Protein AF-A0A3P2RE22-F1 (afdb_monomer_lite)

Secondary structure (DSSP, 8-state):
-HHHHHHTT----EEE-TTHHHHHHHS--SS-HHHH--SEEE-SHHHHHHHHTSPPPPPTTHHHHHHHHHGGGGT--HHHHHHHHHH--------PEEEEE--BTTTEEESSSSTTHHHHHHHHHGGG-SSPPPHHHHHHHHHHHHHHHHHHHHHHHH-TTTTT-------HHHHHHHHHHHHT--HHHHHHHHHHHHHHHHHTEEE-HHHHHHHHHHHHTT-EEEEEE--SS-HHHHHHHHHHH-GGGGGS-EEEHHHH---GGGSHHHHHHHHHS----SEEEEEES-IIIIIIHHHHTT-EEEEPPPP---HHHHHHHHH--GGGHHHHHHHHHHHHHHHHHTEETTTTEE-HHHHHIIIIIHHHHHHHHHHHHHHHHHTT--EEEEETTTHHHHHHHHHHHHHHHT-S-EEEEE---HHHHTTTT-SSS--GGGGSTTSTTS---SHHHHHHHHTS-HHHHHHH-GGGGGGTT-S-SSTHHHHHHHHHHHH-HHHHHHHHHHHHHHHHHHHHHHHHH--TTS-EEEE-SB--SHHHHHHHHHHHHHHTS---EEEEESB--S--BTTEEEEES----S--GGGHHHHTTSSB-----EEE-TTS-EEE---B---TTHHHHHHHHHHHHHHHHTS--S-HHHHHHHHHHHHHHHHHH-TT-HHHHHTGGG-EE--STT---EESS----HHHHHHS-HHHHTTS-S-HHHHHHHS-HHHHHHHHHHHHHTTPPPP-PPPP--SSSSS-GGGB----SSSEEEEESS-EEEESSSS--GGGEEEEEEPTT-EEEEEEEEE-TTS-EEEEETTEEEE-BTTTEEE---TTTTS----------THHHHHHHHHHHHHHHTTSSTT---

Organism: Weissella viridescens (NCBI:txid1629)

pLDDT: mean 88.57, std 13.2, range [28.73, 98.81]

Foldseek 3Di:
DQLVVLVVPDFEDEAACLCVVVCVVPDDDPDPPDLLGFWHYDNDPVVVVVVVVDDTDGGPCSVVNCCVPPVCCVPDPPVVVVVCVVVDDDDPDAFFEEEEEEDEPTFKYFLFQDPLLLQLQLLLVQPVDPPHADPVCSQCVSPLLVVLLVVVLVCLVVCCPVVVHPFRAAALLRSLVSVCVVRVDDPVRSVSSVVSSLVSLLVGIEGPVVSVVVQVVSVVVVHAYAYEYEDNYDPVSVLSNVCSHPVVNNPHHYHYCNVVSDALLVVVSVVVVVVVDPDRHPAAEYEEADCRSQFPRVVVVVHHYDHFHRFDFDPLLCLQLVPDGSNFNSLSSSLSRVLSVVQVVQQPQQQLDGDLLLSCLQSQVQLQQLLLLVVVLVVCVVVQFAEEEEEALQSPLSLLLNVLLCVLVVRNHYYHYAADDCLAQQLLLQAPWRDLCLLDCVHLLPDDFALVLLCVSLVDDPVVCCVQQVVSVVRRPPPGCDDPNSNVSSVSCSPRPVSGVVSNVVSNVSLPLVLLSCLVRDDQVGRYEYEGEDDQCPSQVSVQSSVCVSVVHHAQYEYRYCDYDDDADVSRHYDHLDPPPDDPVLCSLVSLQDQWDRFNHWDQDPVRHIGTDTHGHHHPSHVSNSVNSSVSSSVSVVSPTPDSSVVSSSSNVSSVCCCVVCLQEQSCLVHSQQRWDDPRPDDDTDGQAAADDLVNLQPDQPVVCVVVHVDPLSNQQQYDPSNQVSNQVNCVVVVHDRDRRHHRQHQALRDRSVQFERDDDPFFKKFWQAKWWAFSYPPRDPSRTDPDIDGGGDIFTFGDWGADSNGQIWTQGSRHTTHRGPNTMYTDDDPPPPPDPPDDPPPPPPCVVVVVVVVVVVVVVVVPDPDDDD

Sequence (870 aa):
IFYDLLESGVDQFIRYIPDFEEYTHDSELIGDYFELTGGTIVTSFSDLLTAFNQPQSTIENKDFLMTYFFGYEKTTTIDYLIEDADAARPRHRQYPELHTFDIFDTLIKRDTLEPISIFAEVQDQLADFEEPFERYLIDNYQTIRQEVESDLRDVFKKTTYERQSDTFEVTLAQILERLQQNYHLSDAQTNFLYDCEVAAEIKAVQPIQTRINTLFDLIAAGHDVKLISDMYLPKSVIQKMITVADPRLAELPLYVSSEVGYQKSTGKLFDYVFFDSDYHYSKWVHYGDNKHADGKVPRKLGIQTYNHDMDSFVPNESWYVDEAQAPYRYDAYKLATLFQRRRQALVNQANMTFDMSAYYAYAYIGPTFVPYVHWALQDAIERGYETLYFISRDGYYLKQIADVMIEEQQLPIKAKFIYGSRKAWRVPSFIDEVDPASFTPFGMFTLMDSFDDMVKSSQLPEAELLELLPELESYRHAPTLKGGVANTIREIFSQSEAYKKRLLEIAAERRPIVTDYLQQEIDFDEKFAFVEFWGRGYTQDTLTRLLEDAAGHPVDNPFYYVRNFTDNDGHSIRHRFTQMPVNFSPFESIFATTPYKSIPGYVRADDGSVQPIITPQENEYHAAITENIQLFARNFVHLDVANEREFDRFTGESAYKYFFKHPYDGYITSVFARYKDNVAMYGEPQEYAPILSARTVQFTTPRRLRQQTRNLEMSLSRSSNGARAAYRRTQKLKRGKVTDIPQTKVPYPVNELSRYVHIETFPCRVVLQENQFVYASVHWVKAGKSNYMLKKGTVITVLGIDWTDQGVPRLRTALGYISANKQQTAVTLSADADHIIKQPQRLRPYVRKQAKKGKKMLKAILKRTPGFDI

Radius of gyration: 42.13 Å; chains: 1; bounding box: 117×61×128 Å

Structure (mmCIF, N/CA/C/O backbone):
data_AF-A0A3P2RE22-F1
#
_entry.id   AF-A0A3P2RE22-F1
#
loop_
_atom_site.group_PDB
_atom_site.id
_atom_site.type_symbol
_atom_site.label_atom_id
_atom_site.label_alt_id
_atom_site.label_comp_id
_atom_site.label_asym_id
_atom_site.label_entity_id
_atom_site.label_seq_id
_atom_site.pdbx_PDB_ins_code
_atom_site.Cartn_x
_atom_site.Cartn_y
_atom_site.Cartn_z
_atom_site.occupancy
_atom_site.B_iso_or_equiv
_atom_site.auth_seq_id
_atom_site.auth_comp_id
_atom_site.auth_asym_id
_atom_site.auth_atom_id
_atom_site.pdbx_PDB_model_num
ATOM 1 N N . ILE A 1 1 ? -48.400 -2.135 71.296 1.00 79.56 1 ILE A N 1
ATOM 2 C CA . ILE A 1 1 ? -49.290 -1.914 72.467 1.00 79.56 1 ILE A CA 1
ATOM 3 C C . ILE A 1 1 ? -50.224 -3.095 72.690 1.00 79.56 1 ILE A C 1
ATOM 5 O O . ILE A 1 1 ? -50.048 -3.776 73.686 1.00 79.56 1 ILE A O 1
ATOM 9 N N . PHE A 1 2 ? -51.207 -3.351 71.813 1.00 88.69 2 PHE A N 1
ATOM 10 C CA . PHE A 1 2 ? -52.144 -4.471 72.006 1.00 88.69 2 PHE A CA 1
ATOM 11 C C . PHE A 1 2 ? -51.413 -5.813 72.184 1.00 88.69 2 PHE A C 1
ATOM 13 O O . PHE A 1 2 ? -51.634 -6.489 73.181 1.00 88.69 2 PHE A O 1
ATOM 20 N N . TYR A 1 3 ? -50.483 -6.142 71.280 1.00 89.44 3 TYR A N 1
ATOM 21 C CA . TYR A 1 3 ? -49.705 -7.385 71.339 1.00 89.44 3 TYR A CA 1
ATOM 22 C C . TYR A 1 3 ? -48.816 -7.485 72.583 1.00 89.44 3 TYR A C 1
ATOM 24 O O . TYR A 1 3 ? -48.836 -8.512 73.246 1.00 89.44 3 TYR A O 1
ATOM 32 N N . ASP A 1 4 ? -48.123 -6.406 72.955 1.00 86.38 4 ASP A N 1
ATOM 33 C CA . ASP A 1 4 ? -47.271 -6.376 74.158 1.00 86.38 4 ASP A CA 1
ATOM 34 C C . ASP A 1 4 ? -48.089 -6.603 75.444 1.00 86.38 4 ASP A C 1
ATOM 36 O O . ASP A 1 4 ? -47.659 -7.278 76.380 1.00 86.38 4 ASP A O 1
ATOM 40 N N . LEU A 1 5 ? -49.301 -6.038 75.499 1.00 88.88 5 LEU A N 1
ATOM 41 C CA . LEU A 1 5 ? -50.223 -6.233 76.617 1.00 88.88 5 LEU A CA 1
ATOM 42 C C . LEU A 1 5 ? -50.805 -7.653 76.621 1.00 88.88 5 LEU A C 1
ATOM 44 O O . LEU A 1 5 ? -50.942 -8.243 77.693 1.00 88.88 5 LEU A O 1
ATOM 48 N N . LEU A 1 6 ? -51.102 -8.206 75.442 1.00 89.38 6 LEU A N 1
ATOM 49 C CA . LEU A 1 6 ? -51.562 -9.584 75.280 1.00 89.38 6 LEU A CA 1
ATOM 50 C C . LEU A 1 6 ? -50.510 -10.592 75.766 1.00 89.38 6 LEU A C 1
ATOM 52 O O . LEU A 1 6 ? -50.834 -11.495 76.537 1.00 89.38 6 LEU A O 1
ATOM 56 N N . GLU A 1 7 ? -49.250 -10.390 75.379 1.00 86.25 7 GLU A N 1
ATOM 57 C CA . GLU A 1 7 ? -48.096 -11.172 75.836 1.00 86.25 7 GLU A CA 1
ATOM 58 C C . GLU A 1 7 ? -47.889 -11.049 77.351 1.00 86.25 7 GLU A C 1
ATOM 60 O O . GLU A 1 7 ? -47.649 -12.042 78.038 1.00 86.25 7 GLU A O 1
ATOM 65 N N . SER A 1 8 ? -48.090 -9.847 77.902 1.00 86.56 8 SER A N 1
ATOM 66 C CA . SER A 1 8 ? -48.027 -9.584 79.347 1.00 86.56 8 SER A CA 1
ATOM 67 C C . SER A 1 8 ? -49.185 -10.209 80.145 1.00 86.56 8 SER A C 1
ATOM 69 O O . SER A 1 8 ? -49.237 -10.071 81.369 1.00 86.56 8 SER A O 1
ATOM 71 N N . GLY A 1 9 ? -50.119 -10.894 79.477 1.00 87.00 9 GLY A N 1
ATOM 72 C CA . GLY A 1 9 ? -51.217 -11.636 80.094 1.00 87.00 9 GLY A CA 1
ATOM 73 C C . GLY A 1 9 ? -52.544 -10.883 80.182 1.00 87.00 9 GLY A C 1
ATOM 74 O O . GLY A 1 9 ? -53.490 -11.425 80.752 1.00 87.00 9 GLY A O 1
ATOM 75 N N . VAL A 1 10 ? -52.655 -9.677 79.618 1.00 89.81 10 VAL A N 1
ATOM 76 C CA . VAL A 1 10 ? -53.946 -8.984 79.487 1.00 89.81 10 VAL A CA 1
ATOM 77 C C . VAL A 1 10 ? -54.756 -9.693 78.408 1.00 89.81 10 VAL A C 1
ATOM 79 O O . VAL A 1 10 ? -54.299 -9.817 77.281 1.00 89.81 10 VAL A O 1
ATOM 82 N N . ASP A 1 11 ? -55.960 -10.162 78.716 1.00 87.50 11 ASP A N 1
ATOM 83 C CA . ASP A 1 11 ? -56.802 -10.870 77.743 1.00 87.50 11 ASP A CA 1
ATOM 84 C C . ASP A 1 11 ? -58.203 -10.289 77.585 1.00 87.50 11 ASP A C 1
ATOM 86 O O . ASP A 1 11 ? -59.053 -10.896 76.942 1.00 87.50 11 ASP A O 1
ATOM 90 N N . GLN A 1 12 ? -58.422 -9.082 78.098 1.00 89.94 12 GLN A N 1
ATOM 91 C CA . GLN A 1 12 ? -59.661 -8.327 77.961 1.00 89.94 12 GLN A CA 1
ATOM 92 C C . GLN A 1 12 ? -59.342 -6.936 77.417 1.00 89.94 12 GLN A C 1
ATOM 94 O O . GLN A 1 12 ? -58.613 -6.171 78.048 1.00 89.94 12 GLN A O 1
ATOM 99 N N . PHE A 1 13 ? -59.889 -6.599 76.247 1.00 90.56 13 PHE A N 1
ATOM 100 C CA . PHE A 1 13 ? -59.637 -5.319 75.583 1.00 90.56 13 PHE A CA 1
ATOM 101 C C . PHE A 1 13 ? -60.917 -4.698 75.043 1.00 90.56 13 PHE A C 1
ATOM 103 O O . PHE A 1 13 ? -61.815 -5.395 74.573 1.00 90.56 13 PHE A O 1
ATOM 110 N N . ILE A 1 14 ? -60.939 -3.367 75.049 1.00 91.38 14 ILE A N 1
ATOM 111 C CA . ILE A 1 14 ? -61.881 -2.563 74.278 1.00 91.38 14 ILE A CA 1
ATOM 112 C C . ILE A 1 14 ? -61.092 -1.905 73.144 1.00 91.38 14 ILE A C 1
ATOM 114 O O . ILE A 1 14 ? -60.129 -1.176 73.386 1.00 91.38 14 ILE A O 1
ATOM 118 N N . ARG A 1 15 ? -61.502 -2.168 71.906 1.00 90.75 15 ARG A N 1
ATOM 119 C CA . ARG A 1 15 ? -60.972 -1.569 70.681 1.00 90.75 15 ARG A CA 1
ATOM 120 C C . ARG A 1 15 ? -61.826 -0.353 70.336 1.00 90.75 15 ARG A C 1
ATOM 122 O O . ARG A 1 15 ? -62.860 -0.487 69.685 1.00 90.75 15 ARG A O 1
ATOM 129 N N . TYR A 1 16 ? -61.419 0.815 70.827 1.00 92.31 16 TYR A N 1
ATOM 130 C CA . TYR A 1 16 ? -62.063 2.084 70.491 1.00 92.31 16 TYR A CA 1
ATOM 131 C C . TYR A 1 16 ? -61.481 2.641 69.191 1.00 92.31 16 TYR A C 1
ATOM 133 O O . TYR A 1 16 ? -60.335 3.084 69.178 1.00 92.31 16 TYR A O 1
ATOM 141 N N . ILE A 1 17 ? -62.259 2.577 68.114 1.00 90.56 17 ILE A N 1
ATOM 142 C CA . ILE A 1 17 ? -61.816 2.868 66.743 1.00 90.56 17 ILE A CA 1
ATOM 143 C C . ILE A 1 17 ? -62.848 3.730 65.985 1.00 90.56 17 ILE A C 1
ATOM 145 O O . ILE A 1 17 ? -63.463 3.269 65.023 1.00 90.56 17 ILE A O 1
ATOM 149 N N . PRO A 1 18 ? -63.106 4.972 66.430 1.00 91.06 18 PRO A N 1
ATOM 150 C CA . PRO A 1 18 ? -64.127 5.837 65.827 1.00 91.06 18 PRO A CA 1
ATOM 151 C C . PRO A 1 18 ? -63.792 6.302 64.397 1.00 91.06 18 PRO A C 1
ATOM 153 O O . PRO A 1 18 ? -64.681 6.720 63.665 1.00 91.06 18 PRO A O 1
ATOM 156 N N . ASP A 1 19 ? -62.522 6.219 64.014 1.00 89.19 19 ASP A N 1
ATOM 157 C CA . ASP A 1 19 ? -61.900 6.749 62.800 1.00 89.19 19 ASP A CA 1
ATOM 158 C C . ASP A 1 19 ? -61.179 5.655 61.988 1.00 89.19 19 ASP A C 1
ATOM 160 O O . ASP A 1 19 ? -60.289 5.943 61.193 1.00 89.19 19 ASP A O 1
ATOM 164 N N . PHE A 1 20 ? -61.555 4.382 62.168 1.00 88.44 20 PHE A N 1
ATOM 165 C CA . PHE A 1 20 ? -60.880 3.241 61.532 1.00 88.44 20 PHE A CA 1
ATOM 166 C C . PHE A 1 20 ? -60.727 3.381 60.009 1.00 88.44 20 PHE A C 1
ATOM 168 O O . PHE A 1 20 ? -59.639 3.170 59.473 1.00 88.44 20 PHE A O 1
ATOM 175 N N . GLU A 1 21 ? -61.804 3.753 59.310 1.00 83.88 21 GLU A N 1
ATOM 176 C CA . GLU A 1 21 ? -61.787 3.901 57.849 1.00 83.88 21 GLU A CA 1
ATOM 177 C C . GLU A 1 21 ? -60.814 5.001 57.394 1.00 83.88 21 GLU A C 1
ATOM 179 O O . GLU A 1 21 ? -60.085 4.806 56.426 1.00 83.88 21 GLU A O 1
ATOM 184 N N . GLU A 1 22 ? -60.742 6.116 58.127 1.00 83.94 22 GLU A N 1
ATOM 185 C CA . GLU A 1 22 ? -59.808 7.216 57.856 1.00 83.94 22 GLU A CA 1
ATOM 186 C C . GLU A 1 22 ? -58.359 6.783 58.132 1.00 83.94 22 GLU A C 1
ATOM 188 O O . GLU A 1 22 ? -57.478 6.965 57.295 1.00 83.94 22 GLU A O 1
ATOM 193 N N . TYR A 1 23 ? -58.123 6.102 59.257 1.00 79.44 23 TYR A N 1
ATOM 194 C CA . TYR A 1 23 ? -56.796 5.627 59.651 1.00 79.44 23 TYR A CA 1
ATOM 195 C C . TYR A 1 23 ? -56.208 4.597 58.671 1.00 79.44 23 TYR A C 1
ATOM 197 O O . TYR A 1 23 ? -55.020 4.642 58.356 1.00 79.44 23 TYR A O 1
ATOM 205 N N . THR A 1 24 ? -57.032 3.682 58.152 1.00 81.81 24 THR A N 1
ATOM 206 C CA . THR A 1 24 ? -56.588 2.668 57.174 1.00 81.81 24 THR A CA 1
ATOM 207 C C . THR A 1 24 ? -56.334 3.217 55.770 1.00 81.81 24 THR A C 1
ATOM 209 O O . THR A 1 24 ? -55.706 2.532 54.965 1.00 81.81 24 THR A O 1
ATOM 212 N N . HIS A 1 25 ? -56.774 4.442 55.464 1.00 80.88 25 HIS A N 1
ATOM 213 C CA . HIS A 1 25 ? -56.474 5.088 54.185 1.00 80.88 25 HIS A CA 1
ATOM 214 C C . HIS A 1 25 ? -55.020 5.579 54.114 1.00 80.88 25 HIS A C 1
ATOM 216 O O . HIS A 1 25 ? -54.385 5.485 53.065 1.00 80.88 25 HIS A O 1
ATOM 222 N N . ASP A 1 26 ? -54.489 6.047 55.248 1.00 73.75 26 ASP A N 1
ATOM 223 C CA . ASP A 1 26 ? -53.183 6.710 55.342 1.00 73.75 26 ASP A CA 1
ATOM 224 C C . ASP A 1 26 ? -52.100 5.856 56.032 1.00 73.75 26 ASP A C 1
ATOM 226 O O . ASP A 1 26 ? -50.960 6.300 56.186 1.00 73.75 26 ASP A O 1
ATOM 230 N N . SER A 1 27 ? -52.419 4.639 56.492 1.00 71.69 27 SER A N 1
ATOM 231 C CA . SER A 1 27 ? -51.478 3.757 57.199 1.00 71.69 27 SER A CA 1
ATOM 232 C C . SER A 1 27 ? -51.636 2.286 56.815 1.00 71.69 27 SER A C 1
ATOM 234 O O . SER A 1 27 ? -52.720 1.714 56.904 1.00 71.69 27 SER A O 1
ATOM 236 N N . GLU A 1 28 ? -50.523 1.644 56.451 1.00 75.50 28 GLU A N 1
ATOM 237 C CA . GLU A 1 28 ? -50.474 0.198 56.223 1.00 75.50 28 GLU A CA 1
ATOM 238 C C . GLU A 1 28 ? -50.492 -0.556 57.562 1.00 75.50 28 GLU A C 1
ATOM 240 O O . GLU A 1 28 ? -49.606 -0.399 58.406 1.00 75.50 28 GLU A O 1
ATOM 245 N N . LEU A 1 29 ? -51.510 -1.396 57.762 1.00 80.31 29 LEU A N 1
ATOM 246 C CA . LEU A 1 29 ? -51.577 -2.320 58.891 1.00 80.31 29 LEU A CA 1
ATOM 247 C C . LEU A 1 29 ? -50.839 -3.625 58.564 1.00 80.31 29 LEU A C 1
ATOM 249 O O . LEU A 1 29 ? -50.802 -4.069 57.422 1.00 80.31 29 LEU A O 1
ATOM 253 N N . ILE A 1 30 ? -50.294 -4.277 59.597 1.00 75.31 30 ILE A N 1
ATOM 254 C CA . ILE A 1 30 ? -49.541 -5.547 59.491 1.00 75.31 30 ILE A CA 1
ATOM 255 C C . ILE A 1 30 ? -50.408 -6.697 58.917 1.00 75.31 30 ILE A C 1
ATOM 257 O O . ILE A 1 30 ? -49.884 -7.709 58.457 1.00 75.31 30 ILE A O 1
ATOM 261 N N . GLY A 1 31 ? -51.732 -6.535 58.919 1.00 83.56 31 GLY A N 1
ATOM 262 C CA . GLY A 1 31 ? -52.712 -7.404 58.274 1.00 83.56 31 GLY A CA 1
ATOM 263 C C . GLY A 1 31 ? -54.129 -6.922 58.585 1.00 83.56 31 GLY A C 1
ATOM 264 O O . GLY A 1 31 ? -54.314 -5.759 58.954 1.00 83.56 31 GLY A O 1
ATOM 265 N N . ASP A 1 32 ? -55.124 -7.804 58.467 1.00 87.12 32 ASP A N 1
ATOM 266 C CA . ASP A 1 32 ? -56.508 -7.465 58.810 1.00 87.12 32 ASP A CA 1
ATOM 267 C C . ASP A 1 32 ? -56.617 -7.132 60.306 1.00 87.12 32 ASP A C 1
ATOM 269 O O . ASP A 1 32 ? -56.334 -7.957 61.177 1.00 87.12 32 ASP A O 1
ATOM 273 N N . TYR A 1 33 ? -57.006 -5.892 60.608 1.00 88.81 33 TYR A N 1
ATOM 274 C CA . TYR A 1 33 ? -57.106 -5.394 61.977 1.00 88.81 33 TYR A CA 1
ATOM 275 C C . TYR A 1 33 ? -58.038 -6.241 62.843 1.00 88.81 33 TYR A C 1
ATOM 277 O O . TYR A 1 33 ? -57.752 -6.467 64.020 1.00 88.81 33 TYR A O 1
ATOM 285 N N . PHE A 1 34 ? -59.168 -6.681 62.293 1.00 89.19 34 PHE A N 1
ATOM 286 C CA . PHE A 1 34 ? -60.197 -7.391 63.038 1.00 89.19 34 PHE A CA 1
ATOM 287 C C . PHE A 1 34 ? -59.810 -8.844 63.289 1.00 89.19 34 PHE A C 1
ATOM 289 O O . PHE A 1 34 ? -60.133 -9.353 64.363 1.00 89.19 34 PHE A O 1
ATOM 296 N N . GLU A 1 35 ? -59.078 -9.466 62.361 1.00 89.06 35 GLU A N 1
ATOM 297 C CA . GLU A 1 35 ? -58.520 -10.813 62.525 1.00 89.06 35 GLU A CA 1
ATOM 298 C C . GLU A 1 35 ? -57.300 -10.838 63.452 1.00 89.06 35 GLU A C 1
ATOM 300 O O . GLU A 1 35 ? -57.155 -11.753 64.267 1.00 89.06 35 GLU A O 1
ATOM 305 N N . LEU A 1 36 ? -56.426 -9.832 63.345 1.00 91.38 36 LEU A N 1
ATOM 306 C CA . LEU A 1 36 ? -55.163 -9.765 64.082 1.00 91.38 36 LEU A CA 1
ATOM 307 C C . LEU A 1 36 ? -55.273 -9.026 65.416 1.00 91.38 36 LEU A C 1
ATOM 309 O O . LEU A 1 36 ? -54.289 -8.908 66.128 1.00 91.38 36 LEU A O 1
ATOM 313 N N . THR A 1 37 ? -56.452 -8.569 65.826 1.00 90.50 37 THR A N 1
ATOM 314 C CA . THR A 1 37 ? -56.674 -8.050 67.184 1.00 90.50 37 THR A CA 1
ATOM 315 C C . THR A 1 37 ? -57.900 -8.701 67.817 1.00 90.50 37 THR A C 1
ATOM 317 O O . THR A 1 37 ? -58.607 -9.479 67.182 1.00 90.50 37 THR A O 1
ATOM 320 N N . GLY A 1 38 ? -58.163 -8.419 69.092 1.00 89.19 38 GLY A N 1
ATOM 321 C CA . GLY A 1 38 ? -59.260 -9.039 69.828 1.00 89.19 38 GLY A CA 1
ATOM 322 C C . GLY A 1 38 ? -59.879 -8.110 70.865 1.00 89.19 38 GLY A C 1
ATOM 323 O O . GLY A 1 38 ? -59.283 -7.105 71.249 1.00 89.19 38 GLY A O 1
ATOM 324 N N . GLY A 1 39 ? -61.085 -8.453 71.316 1.00 89.88 39 GLY A N 1
ATOM 325 C CA . GLY A 1 39 ? -61.844 -7.683 72.305 1.00 89.88 39 GLY A CA 1
ATOM 326 C C . GLY A 1 39 ? -63.016 -6.896 71.714 1.00 89.88 39 GLY A C 1
ATOM 327 O O . GLY A 1 39 ? -63.250 -6.894 70.501 1.00 89.88 39 GLY A O 1
ATOM 328 N N . THR A 1 40 ? -63.768 -6.229 72.584 1.00 89.75 40 THR A N 1
ATOM 329 C CA . THR A 1 40 ? -65.009 -5.517 72.250 1.00 89.75 40 THR A CA 1
ATOM 330 C C . THR A 1 40 ? -64.724 -4.333 71.330 1.00 89.75 40 THR A C 1
ATOM 332 O O . THR A 1 40 ? -63.920 -3.473 71.678 1.00 89.75 40 THR A O 1
ATOM 335 N N . ILE A 1 41 ? -65.372 -4.267 70.165 1.00 91.00 41 ILE A N 1
ATOM 336 C CA . ILE A 1 41 ? -65.216 -3.147 69.223 1.00 91.00 41 ILE A CA 1
ATOM 337 C C . ILE A 1 41 ? -66.211 -2.050 69.567 1.00 91.00 41 ILE A C 1
ATOM 339 O O . ILE A 1 41 ? -67.391 -2.314 69.793 1.00 91.00 41 ILE A O 1
ATOM 343 N N . VAL A 1 42 ? -65.726 -0.816 69.572 1.00 92.56 42 VAL A N 1
ATOM 344 C CA . VAL A 1 42 ? -66.509 0.367 69.892 1.00 92.56 42 VAL A CA 1
ATOM 345 C C . VAL A 1 42 ? -66.131 1.487 68.928 1.00 92.56 42 VAL A C 1
ATOM 347 O O . VAL A 1 42 ? -64.961 1.846 68.826 1.00 92.56 42 VAL A O 1
ATOM 350 N N . THR A 1 43 ? -67.115 2.074 68.251 1.00 91.75 43 THR A N 1
ATOM 351 C CA . THR A 1 43 ? -66.897 3.115 67.228 1.00 91.75 43 THR A CA 1
ATOM 352 C C . THR A 1 43 ? -67.429 4.491 67.632 1.00 91.75 43 THR A C 1
ATOM 354 O O . THR A 1 43 ? -67.232 5.462 66.911 1.00 91.75 43 THR A O 1
ATOM 357 N N . SER A 1 44 ? -68.073 4.622 68.797 1.00 92.38 44 SER A N 1
ATOM 358 C CA . SER A 1 44 ? -68.546 5.908 69.315 1.00 92.38 44 SER A CA 1
ATOM 359 C C . SER A 1 44 ? -68.163 6.107 70.779 1.00 92.38 44 SER A C 1
ATOM 361 O O . SER A 1 44 ? -68.054 5.156 71.555 1.00 92.38 44 SER A O 1
ATOM 363 N N . PHE A 1 45 ? -67.962 7.361 71.188 1.00 91.19 45 PHE A N 1
ATOM 364 C CA . PHE A 1 45 ? -67.620 7.675 72.577 1.00 91.19 45 PHE A CA 1
ATOM 365 C C . PHE A 1 45 ? -68.723 7.244 73.563 1.00 91.19 45 PHE A C 1
ATOM 367 O O . PHE A 1 45 ? -68.434 6.840 74.687 1.00 91.19 45 PHE A O 1
ATOM 374 N N . SER A 1 46 ? -69.989 7.275 73.135 1.00 91.88 46 SER A N 1
ATOM 375 C CA . SER A 1 46 ? -71.124 6.811 73.946 1.00 91.88 46 SER A CA 1
ATOM 376 C C . SER A 1 46 ? -71.061 5.303 74.204 1.00 91.88 46 SER A C 1
ATOM 378 O O . SER A 1 46 ? -71.267 4.842 75.331 1.00 91.88 46 SER A O 1
ATOM 380 N N . ASP A 1 47 ? -70.723 4.529 73.175 1.00 90.75 47 ASP A N 1
ATOM 381 C CA . ASP A 1 47 ? -70.585 3.078 73.290 1.00 90.75 47 ASP A CA 1
ATOM 382 C C . ASP A 1 47 ? -69.353 2.708 74.129 1.00 90.75 47 ASP A C 1
ATOM 384 O O . ASP A 1 47 ? -69.381 1.721 74.862 1.00 90.75 47 ASP A O 1
ATOM 388 N N . LEU A 1 48 ? -68.310 3.548 74.123 1.00 92.12 48 LEU A N 1
ATOM 389 C CA . LEU A 1 48 ? -67.117 3.361 74.954 1.00 92.12 48 LEU A CA 1
ATOM 390 C C . LEU A 1 48 ? -67.449 3.483 76.441 1.00 92.12 48 LEU A C 1
ATOM 392 O O . LEU A 1 48 ? -67.063 2.630 77.241 1.00 92.12 48 LEU A O 1
ATOM 396 N N . LEU A 1 49 ? -68.208 4.518 76.811 1.00 91.56 49 LEU A N 1
ATOM 397 C CA . LEU A 1 49 ? -68.686 4.704 78.184 1.00 91.56 49 LEU A CA 1
ATOM 398 C C . LEU A 1 49 ? -69.605 3.561 78.631 1.00 91.56 49 LEU A C 1
ATOM 400 O O . LEU A 1 49 ? -69.587 3.168 79.798 1.00 91.56 49 LEU A O 1
ATOM 404 N N . THR A 1 50 ? -70.389 3.007 77.705 1.00 90.12 50 THR A N 1
ATOM 405 C CA . THR A 1 50 ? -71.240 1.843 77.975 1.00 90.12 50 THR A CA 1
ATOM 406 C C . THR A 1 50 ? -70.394 0.591 78.206 1.00 90.12 50 THR A C 1
ATOM 408 O O . THR A 1 50 ? -70.602 -0.107 79.198 1.00 90.12 50 THR A O 1
ATOM 411 N N . ALA A 1 51 ? -69.393 0.349 77.356 1.00 88.38 51 ALA A N 1
ATOM 412 C CA . ALA A 1 51 ? -68.488 -0.790 77.467 1.00 88.38 51 ALA A CA 1
ATOM 413 C C . ALA A 1 51 ? -67.702 -0.782 78.791 1.00 88.38 51 ALA A C 1
ATOM 415 O O . ALA A 1 51 ? -67.577 -1.828 79.421 1.00 88.38 51 ALA A O 1
ATOM 416 N N . PHE A 1 52 ? -67.262 0.380 79.292 1.00 87.56 52 PHE A N 1
ATOM 417 C CA . PHE A 1 52 ? -66.575 0.470 80.593 1.00 87.56 52 PHE A CA 1
ATOM 418 C C . PHE A 1 52 ? -67.406 -0.015 81.790 1.00 87.56 52 PHE A C 1
ATOM 420 O O . PHE A 1 52 ? -66.838 -0.433 82.796 1.00 87.56 52 PHE A O 1
ATOM 427 N N . ASN A 1 53 ? -68.736 0.031 81.693 1.00 86.81 53 ASN A N 1
ATOM 428 C CA . ASN A 1 53 ? -69.642 -0.394 82.761 1.00 86.81 53 ASN A CA 1
ATOM 429 C C . ASN A 1 53 ? -70.114 -1.852 82.607 1.00 86.81 53 ASN A C 1
ATOM 431 O O . ASN A 1 53 ? -70.973 -2.300 83.368 1.00 86.81 53 ASN A O 1
ATOM 435 N N . GLN A 1 54 ? -69.569 -2.594 81.638 1.00 83.62 54 GLN A N 1
ATOM 436 C CA . GLN A 1 54 ? -69.893 -3.995 81.380 1.00 83.62 54 GLN A CA 1
ATOM 437 C C . GLN A 1 54 ? -68.652 -4.888 81.549 1.00 83.62 54 GLN A C 1
ATOM 439 O O . GLN A 1 54 ? -67.541 -4.471 81.206 1.00 83.62 54 GLN A O 1
ATOM 444 N N . PRO A 1 55 ? -68.808 -6.124 82.064 1.00 80.69 55 PRO A N 1
ATOM 445 C CA . PRO A 1 55 ? -67.711 -7.084 82.112 1.00 80.69 55 PRO A CA 1
ATOM 446 C C . PRO A 1 55 ? -67.230 -7.395 80.691 1.00 80.69 55 PRO A C 1
ATOM 448 O O . PRO A 1 55 ? -68.029 -7.742 79.824 1.00 80.69 55 PRO A O 1
ATOM 451 N N . GLN A 1 56 ? -65.925 -7.262 80.457 1.00 82.69 56 GLN A N 1
ATOM 452 C CA . GLN A 1 56 ? -65.332 -7.515 79.146 1.00 82.69 56 GLN A CA 1
ATOM 453 C C . GLN A 1 56 ? -65.135 -9.014 78.924 1.00 82.69 56 GLN A C 1
ATOM 455 O O . GLN A 1 56 ? -64.673 -9.734 79.811 1.00 82.69 56 GLN A O 1
ATOM 460 N N . SER A 1 57 ? -65.480 -9.493 77.732 1.00 79.62 57 SER A N 1
ATOM 461 C CA . SER A 1 57 ? -65.179 -10.862 77.323 1.00 79.62 57 SER A CA 1
ATOM 462 C C . SER A 1 57 ? -63.677 -11.035 77.117 1.00 79.62 57 SER A C 1
ATOM 464 O O . SER A 1 57 ? -62.984 -10.121 76.662 1.00 79.62 57 SER A O 1
ATOM 466 N N . THR A 1 58 ? -63.173 -12.224 77.434 1.00 85.56 58 THR A N 1
ATOM 467 C CA . THR A 1 58 ? -61.810 -12.608 77.066 1.00 85.56 58 THR A CA 1
ATOM 468 C C . THR A 1 58 ? -61.670 -12.657 75.547 1.00 85.56 58 THR A C 1
ATOM 470 O O . THR A 1 58 ? -62.620 -12.997 74.843 1.00 85.56 58 THR A O 1
ATOM 473 N N . ILE A 1 59 ? -60.484 -12.345 75.035 1.00 88.88 59 ILE A N 1
ATOM 474 C CA . ILE A 1 59 ? -60.173 -12.432 73.610 1.00 88.88 59 ILE A CA 1
ATOM 475 C C . ILE A 1 59 ? -60.319 -13.883 73.128 1.00 88.88 59 ILE A C 1
ATOM 477 O O . ILE A 1 59 ? -59.581 -14.764 73.565 1.00 88.88 59 ILE A O 1
ATOM 481 N N . GLU A 1 60 ? -61.240 -14.122 72.194 1.00 85.75 60 GLU A N 1
ATOM 482 C CA . GLU A 1 60 ? -61.547 -15.464 71.680 1.00 85.75 60 GLU A CA 1
ATOM 483 C C . GLU A 1 60 ? -60.415 -16.053 70.823 1.00 85.75 60 GLU A C 1
ATOM 485 O O . GLU A 1 60 ? -60.105 -17.236 70.926 1.00 85.75 60 GLU A O 1
ATOM 490 N N . ASN A 1 61 ? -59.741 -15.229 70.016 1.00 87.75 61 ASN A N 1
ATOM 491 C CA . ASN A 1 61 ? -58.631 -15.636 69.147 1.00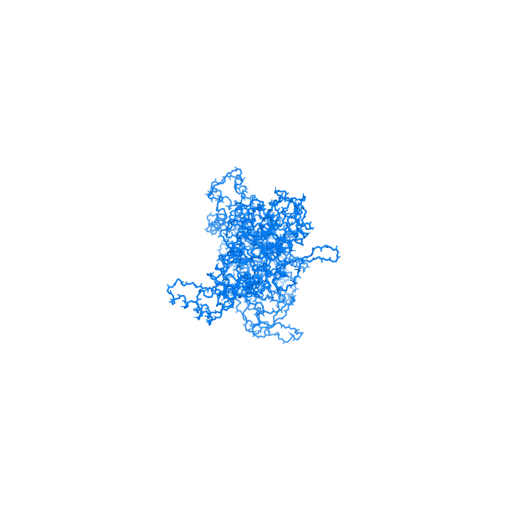 87.75 61 ASN A CA 1
ATOM 492 C C . ASN A 1 61 ? -57.254 -15.573 69.840 1.00 87.75 61 ASN A C 1
ATOM 494 O O . ASN A 1 61 ? -56.232 -15.551 69.155 1.00 87.75 61 ASN A O 1
ATOM 498 N N . LYS A 1 62 ? -57.186 -15.557 71.181 1.00 87.88 62 LYS A N 1
ATOM 499 C CA . LYS A 1 62 ? -55.931 -15.375 71.937 1.00 87.88 62 LYS A CA 1
ATOM 500 C C . LYS A 1 62 ? -54.860 -16.394 71.554 1.00 87.88 62 LYS A C 1
ATOM 502 O O . LYS A 1 62 ? -53.737 -15.996 71.276 1.00 87.88 62 LYS A O 1
ATOM 507 N N . ASP A 1 63 ? -55.198 -17.680 71.485 1.00 87.12 63 ASP A N 1
ATOM 508 C CA . ASP A 1 63 ? -54.228 -18.734 71.147 1.00 87.12 63 ASP A CA 1
ATOM 509 C C . ASP A 1 63 ? -53.672 -18.579 69.725 1.00 87.12 63 ASP A C 1
ATOM 511 O O . ASP A 1 63 ? -52.475 -18.774 69.493 1.00 87.12 63 ASP A O 1
ATOM 515 N N . PHE A 1 64 ? -54.526 -18.173 68.780 1.00 89.81 64 PHE A N 1
ATOM 516 C CA . PHE A 1 64 ? -54.113 -17.846 67.418 1.00 89.81 64 PHE A CA 1
ATOM 517 C C . PHE A 1 64 ? -53.169 -16.643 67.410 1.00 89.81 64 PHE A C 1
ATOM 519 O O . PHE A 1 64 ? -52.082 -16.750 66.856 1.00 89.81 64 PHE A O 1
ATOM 526 N N . LEU A 1 65 ? -53.531 -15.540 68.071 1.00 90.19 65 LEU A N 1
ATOM 527 C CA . LEU A 1 65 ? -52.709 -14.328 68.136 1.00 90.19 65 LEU A CA 1
ATOM 528 C C . LEU A 1 65 ? -51.360 -14.586 68.817 1.00 90.19 65 LEU A C 1
ATOM 530 O O . LEU A 1 65 ? -50.323 -14.156 68.313 1.00 90.19 65 LEU A O 1
ATOM 534 N N . MET A 1 66 ? -51.358 -15.344 69.918 1.00 87.81 66 MET A N 1
ATOM 535 C CA . MET A 1 66 ? -50.138 -15.746 70.618 1.00 87.81 66 MET A CA 1
ATOM 536 C C . MET A 1 66 ? -49.240 -16.605 69.725 1.00 87.81 66 MET A C 1
ATOM 538 O O . MET A 1 66 ? -48.030 -16.411 69.689 1.00 87.81 66 MET A O 1
ATOM 542 N N . THR A 1 67 ? -49.818 -17.518 68.945 1.00 86.94 67 THR A N 1
ATOM 543 C CA . THR A 1 67 ? -49.056 -18.339 67.994 1.00 86.94 67 THR A CA 1
ATOM 544 C C . THR A 1 67 ? -48.561 -17.521 66.799 1.00 86.94 67 THR A C 1
ATOM 546 O O . THR A 1 67 ? -47.417 -17.676 66.384 1.00 86.94 67 THR A O 1
ATOM 549 N N . TYR A 1 68 ? -49.395 -16.637 66.256 1.00 86.06 68 TYR A N 1
ATOM 550 C CA . TYR A 1 68 ? -49.102 -15.846 65.064 1.00 86.06 68 TYR A CA 1
ATOM 551 C C . TYR A 1 68 ? -47.983 -14.828 65.308 1.00 86.06 68 TYR A C 1
ATOM 553 O O . TYR A 1 68 ? -47.065 -14.726 64.497 1.00 86.06 68 TYR A O 1
ATOM 561 N N . PHE A 1 69 ? -48.026 -14.106 66.433 1.00 85.12 69 PHE A N 1
ATOM 562 C CA . PHE A 1 69 ? -47.034 -13.076 66.755 1.00 85.12 69 PHE A CA 1
ATOM 563 C C . PHE A 1 69 ? -45.843 -13.602 67.562 1.00 85.12 69 PHE A C 1
ATOM 565 O O . PHE A 1 69 ? -44.724 -13.143 67.346 1.00 85.12 69 PHE A O 1
ATOM 572 N N . PHE A 1 70 ? -46.052 -14.586 68.443 1.00 83.12 70 PHE A N 1
ATOM 573 C CA . PHE A 1 70 ? -45.032 -15.034 69.404 1.00 83.12 70 PHE A CA 1
ATOM 574 C C . PHE A 1 70 ? -44.639 -16.513 69.246 1.00 83.12 70 PHE A C 1
ATOM 576 O O . PHE A 1 70 ? -43.716 -16.990 69.904 1.00 83.12 70 PHE A O 1
ATOM 583 N N . GLY A 1 71 ? -45.259 -17.264 68.327 1.00 75.44 71 GLY A N 1
ATOM 584 C CA . GLY A 1 71 ? -44.933 -18.678 68.090 1.00 75.44 71 GLY A CA 1
ATOM 585 C C . GLY A 1 71 ? -43.496 -18.922 67.607 1.00 75.44 71 GLY A C 1
ATOM 586 O O . GLY A 1 71 ? -42.958 -20.011 67.814 1.00 75.44 71 GLY A O 1
ATOM 587 N N . TYR A 1 72 ? -42.849 -17.902 67.030 1.00 63.94 72 TYR A N 1
ATOM 588 C CA . TYR A 1 72 ? -41.464 -17.956 66.547 1.00 63.94 72 TYR A CA 1
ATOM 589 C C . TYR A 1 72 ? -40.407 -18.006 67.664 1.00 63.94 72 TYR A C 1
ATOM 591 O O . TYR A 1 72 ? -39.272 -18.408 67.386 1.00 63.94 72 TYR A O 1
ATOM 599 N N . GLU A 1 73 ? -40.753 -17.671 68.917 1.00 62.00 73 GLU A N 1
ATOM 600 C CA . GLU A 1 73 ? -39.834 -17.755 70.069 1.00 62.00 73 GLU A CA 1
ATOM 601 C C . GLU A 1 73 ? -39.287 -19.172 70.293 1.00 62.00 73 GLU A C 1
ATOM 603 O O . GLU A 1 73 ? -38.212 -19.341 70.861 1.00 62.00 73 GLU A O 1
ATOM 608 N N . LYS A 1 74 ? -39.993 -20.209 69.824 1.00 59.03 74 LYS A N 1
ATOM 609 C CA . LYS A 1 74 ? -39.573 -21.606 70.006 1.00 59.03 74 LYS A CA 1
ATOM 610 C C . LYS A 1 74 ? -38.674 -22.148 68.893 1.00 59.03 74 LYS A C 1
ATOM 612 O O . LYS A 1 74 ? -38.096 -23.216 69.077 1.00 59.03 74 LYS A O 1
ATOM 617 N N . THR A 1 75 ? -38.547 -21.459 67.756 1.00 55.97 75 THR A N 1
ATOM 618 C CA . THR A 1 75 ? -37.848 -21.990 66.565 1.00 55.97 75 THR A CA 1
ATOM 619 C C . THR A 1 75 ? -36.799 -21.058 65.962 1.00 55.97 75 THR A C 1
ATOM 621 O O . THR A 1 75 ? -36.026 -21.504 65.122 1.00 55.97 75 THR A O 1
ATOM 624 N N . THR A 1 76 ? -36.740 -19.792 66.380 1.00 60.44 76 THR A N 1
ATOM 625 C CA . THR A 1 76 ? -35.855 -18.764 65.796 1.00 60.44 76 THR A CA 1
ATOM 626 C C . THR A 1 76 ? -35.474 -17.723 66.853 1.00 60.44 76 THR A C 1
ATOM 628 O O . THR A 1 76 ? -35.725 -16.530 66.705 1.00 60.44 76 THR A O 1
ATOM 631 N N . THR A 1 77 ? -34.900 -18.170 67.970 1.00 69.94 77 THR A N 1
ATOM 632 C CA . THR A 1 77 ? -34.353 -17.253 68.980 1.00 69.94 77 THR A CA 1
ATOM 633 C C . THR A 1 77 ? -33.167 -16.467 68.411 1.00 69.94 77 THR A C 1
ATOM 635 O O . THR A 1 77 ? -32.512 -16.899 67.459 1.00 69.94 77 THR A O 1
ATOM 638 N N . ILE A 1 78 ? -32.847 -15.315 69.010 1.00 67.94 78 ILE A N 1
ATOM 639 C CA . ILE A 1 78 ? -31.611 -14.579 68.690 1.00 67.94 78 ILE A CA 1
ATOM 640 C C . ILE A 1 78 ? -30.389 -15.495 68.849 1.00 67.94 78 ILE A C 1
ATOM 642 O O . ILE A 1 78 ? -29.484 -15.441 68.023 1.00 67.94 78 ILE A O 1
ATOM 646 N N . ASP A 1 79 ? -30.400 -16.381 69.846 1.00 72.88 79 ASP A N 1
ATOM 647 C CA . ASP A 1 79 ? -29.337 -17.365 70.057 1.00 72.88 79 ASP A CA 1
ATOM 648 C C . ASP A 1 79 ? -29.232 -18.364 68.896 1.00 72.88 79 ASP A C 1
ATOM 650 O O . ASP A 1 79 ? -28.130 -18.616 68.424 1.00 72.88 79 ASP A O 1
ATOM 654 N N . TYR A 1 80 ? -30.357 -18.855 68.358 1.00 74.44 80 TYR A N 1
ATOM 655 C CA . TYR A 1 80 ? -30.354 -19.695 67.155 1.00 74.44 80 TYR A CA 1
ATOM 656 C C . TYR A 1 80 ? -29.803 -18.944 65.935 1.00 74.44 80 TYR A C 1
ATOM 658 O O . TYR A 1 80 ? -29.026 -19.508 65.174 1.00 74.44 80 TYR A O 1
ATOM 666 N N . LEU A 1 81 ? -30.152 -17.665 65.756 1.00 72.50 81 LEU A N 1
ATOM 667 C CA . LEU A 1 81 ? -29.606 -16.843 64.668 1.00 72.50 81 LEU A CA 1
ATOM 668 C C . LEU A 1 81 ? -28.098 -16.596 64.823 1.00 72.50 81 LEU A C 1
ATOM 670 O O . LEU A 1 81 ? -27.383 -16.573 63.823 1.00 72.50 81 LEU A O 1
ATOM 674 N N . ILE A 1 82 ? -27.611 -16.413 66.055 1.00 76.50 82 ILE A N 1
ATOM 675 C CA . ILE A 1 82 ? -26.179 -16.280 66.354 1.00 76.50 82 ILE A CA 1
ATOM 676 C C . ILE A 1 82 ? -25.461 -17.607 66.084 1.00 76.50 82 ILE A C 1
ATOM 678 O O . ILE A 1 82 ? -24.448 -17.606 65.391 1.00 76.50 82 ILE A O 1
ATOM 682 N N . GLU A 1 83 ? -25.998 -18.732 66.563 1.00 80.00 83 GLU A N 1
ATOM 683 C CA . GLU A 1 83 ? -25.426 -20.062 66.335 1.00 80.00 83 GLU A CA 1
ATOM 684 C C . GLU A 1 83 ? -25.435 -20.457 64.854 1.00 80.00 83 GLU A C 1
ATOM 686 O O . GLU A 1 83 ? -24.430 -20.968 64.364 1.00 80.00 83 GLU A O 1
ATOM 691 N N . ASP A 1 84 ? -26.516 -20.193 64.116 1.00 78.31 84 ASP A N 1
ATOM 692 C CA . ASP A 1 84 ? -26.602 -20.464 62.676 1.00 78.31 84 ASP A CA 1
ATOM 693 C C . ASP A 1 84 ? -25.633 -19.572 61.885 1.00 78.31 84 ASP A C 1
ATOM 695 O O . ASP A 1 84 ? -24.932 -20.055 60.995 1.00 78.31 84 ASP A O 1
ATOM 699 N N . ALA A 1 85 ? -25.494 -18.294 62.259 1.00 78.25 85 ALA A N 1
ATOM 700 C CA . ALA A 1 85 ? -24.514 -17.390 61.659 1.00 78.25 85 ALA A CA 1
ATOM 701 C C . ALA A 1 85 ? -23.056 -17.787 61.965 1.00 78.25 85 ALA A C 1
ATOM 703 O O . ALA A 1 85 ? -22.209 -17.706 61.072 1.00 78.25 85 ALA A O 1
ATOM 704 N N . ASP A 1 86 ? -22.755 -18.242 63.185 1.00 80.12 86 ASP A N 1
ATOM 705 C CA . ASP A 1 86 ? -21.426 -18.733 63.578 1.00 80.12 86 ASP A CA 1
ATOM 706 C C . ASP A 1 86 ? -21.107 -20.101 62.945 1.00 80.12 86 ASP A C 1
ATOM 708 O O . ASP A 1 86 ? -19.957 -20.383 62.583 1.00 80.12 86 ASP A O 1
ATOM 712 N N . ALA A 1 87 ? -22.120 -20.955 62.765 1.00 80.94 87 ALA A N 1
ATOM 713 C CA . ALA A 1 87 ? -22.010 -22.240 62.079 1.00 80.94 87 ALA A CA 1
ATOM 714 C C . ALA A 1 87 ? -21.960 -22.095 60.548 1.00 80.94 87 ALA A C 1
ATOM 716 O O . ALA A 1 87 ? -21.443 -22.988 59.858 1.00 80.94 87 ALA A O 1
ATOM 717 N N . ALA A 1 88 ? -22.454 -20.980 59.999 1.00 80.62 88 ALA A N 1
ATOM 718 C CA . ALA A 1 88 ? -22.464 -20.710 58.572 1.00 80.62 88 ALA A CA 1
ATOM 719 C C . ALA A 1 88 ? -21.035 -20.632 58.024 1.00 80.62 88 ALA A C 1
ATOM 721 O O . ALA A 1 88 ? -20.272 -19.690 58.243 1.00 80.62 88 ALA A O 1
ATOM 722 N N . ARG A 1 89 ? -20.667 -21.629 57.218 1.00 76.88 89 ARG A N 1
ATOM 723 C CA . ARG A 1 89 ? -19.425 -21.589 56.445 1.00 76.88 89 ARG A CA 1
ATOM 724 C C . ARG A 1 89 ? -19.686 -20.952 55.082 1.00 76.88 89 ARG A C 1
ATOM 726 O O . ARG A 1 89 ? -20.629 -21.369 54.403 1.00 76.88 89 ARG A O 1
ATOM 733 N N . PRO A 1 90 ? -18.843 -20.005 54.625 1.00 69.75 90 PRO A N 1
ATOM 734 C CA . PRO A 1 90 ? -18.941 -19.471 53.275 1.00 69.75 90 PRO A CA 1
ATOM 735 C C . PRO A 1 90 ? -18.922 -20.615 52.260 1.00 69.75 90 PRO A C 1
ATOM 737 O O . PRO A 1 90 ? -17.958 -21.379 52.181 1.00 69.75 90 PRO A O 1
ATOM 740 N N . ARG A 1 91 ? -19.988 -20.745 51.467 1.00 68.19 91 ARG A N 1
ATOM 741 C CA . ARG A 1 91 ? -19.973 -21.641 50.311 1.00 68.19 91 ARG A CA 1
ATOM 742 C C . ARG A 1 91 ? -19.162 -20.962 49.217 1.00 68.19 91 ARG A C 1
ATOM 744 O O . ARG A 1 91 ? -19.622 -19.999 48.608 1.00 68.19 91 ARG A O 1
ATOM 751 N N . HIS A 1 92 ? -17.959 -21.465 48.962 1.00 65.88 92 HIS A N 1
ATOM 752 C CA . HIS A 1 92 ? -17.167 -21.053 47.808 1.00 65.88 92 HIS A CA 1
ATOM 753 C C . HIS A 1 92 ? -17.803 -21.619 46.535 1.00 65.88 92 HIS A C 1
ATOM 755 O O . HIS A 1 92 ? -17.446 -22.699 46.074 1.00 65.88 92 HIS A O 1
ATOM 761 N N . ARG A 1 93 ? -18.792 -20.905 45.990 1.00 72.50 93 ARG A N 1
ATOM 762 C CA . ARG A 1 93 ? -19.303 -21.170 44.643 1.00 72.50 93 ARG A CA 1
ATOM 763 C C . ARG A 1 93 ? -18.296 -20.633 43.632 1.00 72.50 93 ARG A C 1
ATOM 765 O O . ARG A 1 93 ? -17.834 -19.500 43.762 1.00 72.50 93 ARG A O 1
ATOM 772 N N . GLN A 1 94 ? -17.946 -21.456 42.652 1.00 80.25 94 GLN A N 1
ATOM 773 C CA . GLN A 1 94 ? -17.244 -20.974 41.471 1.00 80.25 94 GLN A CA 1
ATOM 774 C C . GLN A 1 94 ? -18.285 -20.337 40.556 1.00 80.25 94 GLN A C 1
ATOM 776 O O . GLN A 1 94 ? -19.265 -20.982 40.195 1.00 80.25 94 GLN A O 1
ATOM 781 N N . TYR A 1 95 ? -18.087 -19.061 40.248 1.00 87.69 95 TYR A N 1
ATOM 782 C CA . TYR A 1 95 ? -18.919 -18.321 39.309 1.00 87.69 95 TYR A CA 1
ATOM 783 C C . TYR A 1 95 ? -18.152 -18.145 37.997 1.00 87.69 95 TYR A C 1
ATOM 785 O O . TYR A 1 95 ? -16.939 -17.889 38.059 1.00 87.69 95 TYR A O 1
ATOM 793 N N . PRO A 1 96 ? -18.822 -18.241 36.836 1.00 93.12 96 PRO A N 1
ATOM 794 C CA . PRO A 1 96 ? -18.195 -17.944 35.554 1.00 93.12 96 PRO A CA 1
ATOM 795 C C . PRO A 1 96 ? -17.684 -16.497 35.512 1.00 93.12 96 PRO A C 1
ATOM 797 O O . PRO A 1 96 ? -18.035 -15.657 36.348 1.00 93.12 96 PRO A O 1
ATOM 800 N N . GLU A 1 97 ? -16.818 -16.202 34.549 1.00 95.38 97 GLU A N 1
ATOM 801 C CA . GLU A 1 97 ? -16.489 -14.824 34.190 1.00 95.38 97 GLU A CA 1
ATOM 802 C C . GLU A 1 97 ? -17.497 -14.318 33.144 1.00 95.38 97 GLU A C 1
ATOM 804 O O . GLU A 1 97 ? -17.966 -15.089 32.306 1.00 95.38 97 GLU A O 1
ATOM 809 N N . LEU A 1 98 ? -17.819 -13.023 33.189 1.00 97.25 98 LEU A N 1
ATOM 810 C CA . LEU A 1 98 ? -18.539 -12.326 32.124 1.00 97.25 98 LEU A CA 1
ATOM 811 C C . LEU A 1 98 ? -17.527 -11.641 31.207 1.00 97.25 98 LEU A C 1
ATOM 813 O O . LEU A 1 98 ? -16.754 -10.788 31.655 1.00 97.25 98 LEU A O 1
ATOM 817 N N . HIS A 1 99 ? -17.560 -11.963 29.921 1.00 97.31 99 HIS A N 1
ATOM 818 C CA . HIS A 1 99 ? -16.723 -11.344 28.903 1.00 97.31 99 HIS A CA 1
ATOM 819 C C . HIS A 1 99 ? -17.584 -10.534 27.938 1.00 97.31 99 HIS A C 1
ATOM 821 O O . HIS A 1 99 ? -18.498 -11.049 27.305 1.00 97.31 99 HIS A O 1
ATOM 827 N N . THR A 1 100 ? -17.294 -9.247 27.792 1.00 97.81 100 THR A N 1
ATOM 828 C CA . THR A 1 100 ? -17.985 -8.393 26.825 1.00 97.81 100 THR A CA 1
ATOM 829 C C . THR A 1 100 ? -17.038 -7.961 25.725 1.00 97.81 100 THR A C 1
ATOM 831 O O . THR A 1 100 ? -15.925 -7.520 26.003 1.00 97.81 100 THR A O 1
ATOM 834 N N . PHE A 1 101 ? -17.471 -8.029 24.475 1.00 97.75 101 PHE A N 1
ATOM 835 C CA . PHE A 1 101 ? -16.663 -7.617 23.330 1.00 97.75 101 PHE A CA 1
ATOM 836 C C . PHE A 1 101 ? -17.308 -6.432 22.630 1.00 97.75 101 PHE A C 1
ATOM 838 O O . PHE A 1 101 ? -18.516 -6.428 22.387 1.00 97.75 101 PHE A O 1
ATOM 845 N N . ASP A 1 102 ? -16.493 -5.436 22.305 1.00 97.25 102 ASP A N 1
ATOM 846 C CA . ASP A 1 102 ? -16.826 -4.526 21.224 1.00 97.25 102 ASP A CA 1
ATOM 847 C C . ASP A 1 102 ? -16.815 -5.264 19.874 1.00 97.25 102 ASP A C 1
ATOM 849 O O . ASP A 1 102 ? -16.242 -6.349 19.740 1.00 97.25 102 ASP A O 1
ATOM 853 N N . ILE A 1 103 ? -17.502 -4.698 18.885 1.00 96.62 103 ILE A N 1
ATOM 854 C CA . ILE A 1 103 ? -17.719 -5.329 17.584 1.00 96.62 103 ILE A CA 1
ATOM 855 C C . ILE A 1 103 ? -16.728 -4.791 16.549 1.00 96.62 103 ILE A C 1
ATOM 857 O O . ILE A 1 103 ? -15.977 -5.575 15.962 1.00 96.62 103 ILE A O 1
ATOM 861 N N . PHE A 1 104 ? -16.712 -3.477 16.335 1.00 94.56 104 PHE A N 1
ATOM 862 C CA . PHE A 1 104 ? -15.997 -2.833 15.235 1.00 94.56 104 PHE A CA 1
ATOM 863 C C . PHE A 1 104 ? -14.525 -2.646 15.585 1.00 94.56 104 PHE A C 1
ATOM 865 O O . PHE A 1 104 ? -14.171 -2.372 16.723 1.00 94.56 104 PHE A O 1
ATOM 872 N N . ASP A 1 105 ? -13.645 -2.929 14.629 1.00 91.62 105 ASP A N 1
ATOM 873 C CA . ASP A 1 105 ? -12.188 -2.958 14.808 1.00 91.62 105 ASP A CA 1
ATOM 874 C C . ASP A 1 105 ? -11.713 -3.916 15.927 1.00 91.62 105 ASP A C 1
ATOM 876 O O . ASP A 1 105 ? -10.526 -3.990 16.267 1.00 91.62 105 ASP A O 1
ATOM 880 N N . THR A 1 106 ? -12.633 -4.735 16.455 1.00 93.69 106 THR A N 1
ATOM 881 C CA . THR A 1 106 ? -12.448 -5.674 17.562 1.00 93.69 106 THR A CA 1
ATOM 882 C C . THR A 1 106 ? -12.719 -7.103 17.112 1.00 93.69 106 THR A C 1
ATOM 884 O O . THR A 1 106 ? -11.788 -7.901 17.127 1.00 93.69 106 THR A O 1
ATOM 887 N N . LEU A 1 107 ? -13.930 -7.438 16.671 1.00 96.56 107 LEU A N 1
ATOM 888 C CA . LEU A 1 107 ? -14.282 -8.764 16.136 1.00 96.56 107 LEU A CA 1
ATOM 889 C C . LEU A 1 107 ? -14.384 -8.758 14.613 1.00 96.56 107 LEU A C 1
ATOM 891 O O . LEU A 1 107 ? -13.973 -9.715 13.957 1.00 96.56 107 LEU A O 1
ATOM 895 N N . ILE A 1 108 ? -14.894 -7.661 14.066 1.00 96.25 108 ILE A N 1
ATOM 896 C CA . ILE A 1 108 ? -14.969 -7.398 12.634 1.00 96.25 108 ILE A CA 1
ATOM 897 C C . ILE A 1 108 ? -14.173 -6.136 12.322 1.00 96.25 108 ILE A C 1
ATOM 899 O O . ILE A 1 108 ? -13.965 -5.289 13.186 1.00 96.25 108 ILE A O 1
ATOM 903 N N . LYS A 1 109 ? -13.725 -6.011 11.084 1.00 94.38 109 LYS A N 1
ATOM 904 C CA . LYS A 1 109 ? -13.093 -4.813 10.529 1.00 94.38 109 LYS A CA 1
ATOM 905 C C . LYS A 1 109 ? -13.677 -4.546 9.152 1.00 94.38 109 LYS A C 1
ATOM 907 O O . LYS A 1 109 ? -14.390 -5.392 8.618 1.00 94.38 109 LYS A O 1
ATOM 912 N N . ARG A 1 110 ? -13.353 -3.396 8.576 1.00 94.50 110 ARG A N 1
ATOM 913 C CA . ARG A 1 110 ? -13.684 -3.100 7.182 1.00 94.50 110 ARG A CA 1
ATOM 914 C C . ARG A 1 110 ? -12.587 -3.614 6.245 1.00 94.50 110 ARG A C 1
ATOM 916 O O . ARG A 1 110 ? -11.470 -3.939 6.671 1.00 94.50 110 ARG A O 1
ATOM 923 N N . ASP A 1 111 ? -12.910 -3.729 4.967 1.00 94.12 111 ASP A N 1
ATOM 924 C CA . ASP A 1 111 ? -11.953 -3.936 3.880 1.00 94.12 111 ASP A CA 1
ATOM 925 C C . ASP A 1 111 ? -11.005 -2.738 3.709 1.00 94.12 111 ASP A C 1
ATOM 927 O O . ASP A 1 111 ? -9.869 -2.903 3.261 1.00 94.12 111 ASP A O 1
ATOM 931 N N . THR A 1 112 ? -11.425 -1.579 4.209 1.00 95.25 112 THR A N 1
ATOM 932 C CA . THR A 1 112 ? -10.645 -0.363 4.420 1.00 95.25 112 THR A CA 1
ATOM 933 C C . THR A 1 112 ? -10.265 -0.150 5.893 1.00 95.25 112 THR A C 1
ATOM 935 O O . THR A 1 112 ? -10.827 -0.752 6.808 1.00 95.25 112 THR A O 1
ATOM 938 N N . LEU A 1 113 ? -9.270 0.704 6.143 1.00 92.81 113 LEU A N 1
ATOM 939 C CA . LEU A 1 113 ? -8.791 1.012 7.493 1.00 92.81 113 LEU A CA 1
ATOM 940 C C . LEU A 1 113 ? -9.616 2.091 8.209 1.00 92.81 113 LEU A C 1
ATOM 942 O O . LEU A 1 113 ? -9.850 1.999 9.410 1.00 92.81 113 LEU A O 1
ATOM 946 N N . GLU A 1 114 ? -10.011 3.143 7.491 1.00 92.12 114 GLU A N 1
ATOM 947 C CA . GLU A 1 114 ? -10.676 4.301 8.089 1.00 92.12 114 GLU A CA 1
ATOM 948 C C . GLU A 1 114 ? -12.192 4.249 7.848 1.00 92.12 114 GLU A C 1
ATOM 950 O O . GLU A 1 114 ? -12.611 4.147 6.692 1.00 92.12 114 GLU A O 1
ATOM 955 N N . PRO A 1 115 ? -13.039 4.407 8.885 1.00 90.62 115 PRO A N 1
ATOM 956 C CA . PRO A 1 115 ? -14.497 4.365 8.730 1.00 90.62 115 PRO A CA 1
ATOM 957 C C . PRO A 1 115 ? -15.063 5.402 7.749 1.00 90.62 115 PRO A C 1
ATOM 959 O O . PRO A 1 115 ? -16.075 5.146 7.109 1.00 90.62 115 PRO A O 1
ATOM 962 N N . ILE A 1 116 ? -14.392 6.552 7.586 1.00 93.69 116 ILE A N 1
ATOM 963 C CA . ILE A 1 116 ? -14.794 7.610 6.640 1.00 93.69 116 ILE A CA 1
ATOM 964 C C . ILE A 1 116 ? -14.855 7.118 5.185 1.00 93.69 116 ILE A C 1
ATOM 966 O O . ILE A 1 116 ? -15.592 7.676 4.378 1.00 93.69 116 ILE A O 1
ATOM 970 N N . SER A 1 117 ? -14.122 6.053 4.852 1.00 95.44 117 SER A N 1
ATOM 971 C CA . SER A 1 117 ? -14.115 5.462 3.511 1.00 95.44 117 SER A CA 1
ATOM 972 C C . SER A 1 117 ? -15.498 4.993 3.050 1.00 95.44 117 SER A C 1
ATOM 974 O O . SER A 1 117 ? -15.800 5.117 1.870 1.00 95.44 117 SER A O 1
ATOM 976 N N . ILE A 1 118 ? -16.374 4.561 3.963 1.00 96.00 118 ILE A N 1
ATOM 977 C CA . ILE A 1 118 ? -17.767 4.216 3.643 1.00 96.00 118 ILE A CA 1
ATOM 978 C C . ILE A 1 118 ? -18.500 5.421 3.052 1.00 96.00 118 ILE A C 1
ATOM 980 O O . ILE A 1 118 ? -19.260 5.292 2.101 1.00 96.00 118 ILE A O 1
ATOM 984 N N . PHE A 1 119 ? -18.239 6.623 3.563 1.00 96.56 119 PHE A N 1
ATOM 985 C CA . PHE A 1 119 ? -18.848 7.831 3.018 1.00 96.56 119 PHE A CA 1
ATOM 986 C C . PHE A 1 119 ? -18.251 8.212 1.659 1.00 96.56 119 PHE A C 1
ATOM 988 O O . PHE A 1 119 ? -18.922 8.890 0.891 1.00 96.56 119 PHE A O 1
ATOM 995 N N . ALA A 1 120 ? -17.019 7.791 1.349 1.00 95.25 120 ALA A N 1
ATOM 996 C CA . ALA A 1 120 ? -16.446 7.949 0.014 1.00 95.25 120 ALA A CA 1
ATOM 997 C C . ALA A 1 120 ? -17.148 7.040 -1.005 1.00 95.25 120 ALA A C 1
ATOM 999 O O . ALA A 1 120 ? -17.429 7.491 -2.108 1.00 95.25 120 ALA A O 1
ATOM 1000 N N . GLU A 1 121 ? -17.475 5.808 -0.608 1.00 94.50 121 GLU A N 1
ATOM 1001 C CA . GLU A 1 121 ? -18.268 4.875 -1.418 1.00 94.50 121 GLU A CA 1
ATOM 1002 C C . GLU A 1 121 ? -19.676 5.422 -1.675 1.00 94.50 121 GLU A C 1
ATOM 1004 O O . GLU A 1 121 ? -20.134 5.468 -2.811 1.00 94.50 121 GLU A O 1
ATOM 1009 N N . VAL A 1 122 ? -20.348 5.919 -0.630 1.00 95.50 122 VAL A N 1
ATOM 1010 C CA . VAL A 1 122 ? -21.661 6.559 -0.794 1.00 95.50 122 VAL A CA 1
ATOM 1011 C C . VAL A 1 122 ? -21.547 7.775 -1.716 1.00 95.50 122 VAL A C 1
ATOM 1013 O O . VAL A 1 122 ? -22.357 7.909 -2.625 1.00 95.50 122 VAL A O 1
ATOM 1016 N N . GLN A 1 123 ? -20.534 8.632 -1.524 1.00 94.81 123 GLN A N 1
ATOM 1017 C CA . GLN A 1 123 ? -20.312 9.843 -2.325 1.00 94.81 123 GLN A CA 1
ATOM 1018 C C . GLN A 1 123 ? -20.217 9.564 -3.829 1.00 94.81 123 GLN A C 1
ATOM 1020 O O . GLN A 1 123 ? -20.732 10.364 -4.608 1.00 94.81 123 GLN A O 1
ATOM 1025 N N . ASP A 1 124 ? -19.567 8.473 -4.230 1.00 90.12 124 ASP A N 1
ATOM 1026 C CA . ASP A 1 124 ? -19.457 8.088 -5.640 1.00 90.12 124 ASP A CA 1
ATOM 1027 C C . ASP A 1 124 ? -20.841 7.808 -6.252 1.00 90.12 124 ASP A C 1
ATOM 1029 O O . ASP A 1 124 ? -21.202 8.344 -7.299 1.00 90.12 124 ASP A O 1
ATOM 1033 N N . GLN A 1 125 ? -21.696 7.109 -5.503 1.00 90.88 125 GLN A N 1
ATOM 1034 C CA . GLN A 1 125 ? -23.046 6.736 -5.936 1.00 90.88 125 GLN A CA 1
ATOM 1035 C C . GLN A 1 125 ? -24.021 7.926 -6.033 1.00 90.88 125 GLN A C 1
ATOM 1037 O O . GLN A 1 125 ? -25.050 7.824 -6.701 1.00 90.88 125 GLN A O 1
ATOM 1042 N N . LEU A 1 126 ? -23.726 9.076 -5.405 1.00 92.25 126 LEU A N 1
ATOM 1043 C CA . LEU A 1 126 ? -24.592 10.266 -5.477 1.00 92.25 126 LEU A CA 1
ATOM 1044 C C . LEU A 1 126 ? -24.695 10.841 -6.896 1.00 92.25 126 LEU A C 1
ATOM 1046 O O . LEU A 1 126 ? -25.702 11.474 -7.216 1.00 92.25 126 LEU A O 1
ATOM 1050 N N . ALA A 1 127 ? -23.651 10.694 -7.717 1.00 85.19 127 ALA A N 1
ATOM 1051 C CA . ALA A 1 127 ? -23.600 11.300 -9.047 1.00 85.19 127 ALA A CA 1
ATOM 1052 C C . ALA A 1 127 ? -24.558 10.632 -10.048 1.00 85.19 127 ALA A C 1
ATOM 1054 O O . ALA A 1 127 ? -25.022 11.301 -10.973 1.00 85.19 127 ALA A O 1
ATOM 1055 N N . ASP A 1 128 ? -24.875 9.356 -9.825 1.00 85.81 128 ASP A N 1
ATOM 1056 C CA . ASP A 1 128 ? -25.654 8.516 -10.739 1.00 85.81 128 ASP A CA 1
ATOM 1057 C C . ASP A 1 128 ? -27.123 8.352 -10.317 1.00 85.81 128 ASP A C 1
ATOM 1059 O O . ASP A 1 128 ? -27.901 7.685 -11.004 1.00 85.81 128 ASP A O 1
ATOM 1063 N N . PHE A 1 129 ? -27.532 8.954 -9.196 1.00 92.38 129 PHE A N 1
ATOM 1064 C CA . PHE A 1 129 ? -28.912 8.865 -8.728 1.00 92.38 129 PHE A CA 1
ATOM 1065 C C . PHE A 1 129 ? -29.871 9.692 -9.601 1.00 92.38 129 PHE A C 1
ATOM 1067 O O . PHE A 1 129 ? -29.564 10.818 -9.994 1.00 92.38 129 PHE A O 1
ATOM 1074 N N . GLU A 1 130 ? -31.061 9.144 -9.876 1.00 91.44 130 GLU A N 1
ATOM 1075 C CA . GLU A 1 130 ? -32.044 9.747 -10.791 1.00 91.44 130 GLU A CA 1
ATOM 1076 C C . GLU A 1 130 ? -32.489 11.157 -10.358 1.00 91.44 130 GLU A C 1
ATOM 1078 O O . GLU A 1 130 ? -32.671 12.035 -11.206 1.00 91.44 130 GLU A O 1
ATOM 1083 N N . GLU A 1 131 ? -32.652 11.391 -9.048 1.00 91.69 131 GLU A N 1
ATOM 1084 C CA . GLU A 1 131 ? -32.943 12.716 -8.489 1.00 91.69 131 GLU A CA 1
ATOM 1085 C C . GLU A 1 131 ? -31.637 13.427 -8.092 1.00 91.69 131 GLU A C 1
ATOM 1087 O O . GLU A 1 131 ? -31.052 13.111 -7.050 1.00 91.69 131 GLU A O 1
ATOM 1092 N N . PRO A 1 132 ? -31.171 14.425 -8.865 1.00 91.88 132 PRO A N 1
ATOM 1093 C CA . PRO A 1 132 ? -29.844 14.989 -8.671 1.00 91.88 132 PRO A CA 1
ATOM 1094 C C . PRO A 1 132 ? -29.712 15.676 -7.311 1.00 91.88 132 PRO A C 1
ATOM 1096 O O . PRO A 1 132 ? -30.539 16.504 -6.917 1.00 91.88 132 PRO A O 1
ATOM 1099 N N . PHE A 1 133 ? -28.624 15.368 -6.612 1.00 95.19 133 PHE A N 1
ATOM 1100 C CA . PHE A 1 133 ? -28.222 16.076 -5.402 1.00 95.19 133 PHE A CA 1
ATOM 1101 C C . PHE A 1 133 ? -27.607 17.445 -5.735 1.00 95.19 133 PHE A C 1
ATOM 1103 O O . PHE A 1 133 ? -27.098 17.681 -6.834 1.00 95.19 133 PHE A O 1
ATOM 1110 N N . GLU A 1 134 ? -27.612 18.365 -4.765 1.00 93.81 134 GLU A N 1
ATOM 1111 C CA . GLU A 1 134 ? -26.893 19.633 -4.904 1.00 93.81 134 GLU A CA 1
ATOM 1112 C C . GLU A 1 134 ? -25.396 19.376 -5.127 1.00 93.81 134 GLU A C 1
ATOM 1114 O O . GLU A 1 134 ? -24.769 18.599 -4.403 1.00 93.81 134 GLU A O 1
ATOM 1119 N N . ARG A 1 135 ? -24.785 20.087 -6.085 1.00 93.00 135 ARG A N 1
ATOM 1120 C CA . ARG A 1 135 ? -23.366 19.907 -6.423 1.00 93.00 135 ARG A CA 1
ATOM 1121 C C . ARG A 1 135 ? -22.437 20.057 -5.216 1.00 93.00 135 ARG A C 1
ATOM 1123 O O . ARG A 1 135 ? -21.484 19.295 -5.090 1.00 93.00 135 ARG A O 1
ATOM 1130 N N . TYR A 1 136 ? -22.724 21.006 -4.323 1.00 94.56 136 TYR A N 1
ATOM 1131 C CA . TYR A 1 136 ? -21.933 21.203 -3.110 1.00 94.56 136 TYR A CA 1
ATOM 1132 C C . TYR A 1 136 ? -21.963 19.974 -2.191 1.00 94.56 136 TYR A C 1
ATOM 1134 O O . TYR A 1 136 ? -20.917 19.594 -1.663 1.00 94.56 136 TYR A O 1
ATOM 1142 N N . LEU A 1 137 ? -23.123 19.323 -2.044 1.00 95.06 137 LEU A N 1
ATOM 1143 C CA . LEU A 1 137 ? -23.252 18.089 -1.272 1.00 95.06 137 LEU A CA 1
ATOM 1144 C C . LEU A 1 137 ? -22.483 16.943 -1.935 1.00 95.06 137 LEU A C 1
ATOM 1146 O O . LEU A 1 137 ? -21.720 16.270 -1.251 1.00 95.06 137 LEU A O 1
ATOM 1150 N N . ILE A 1 138 ? -22.614 16.773 -3.256 1.00 93.38 138 ILE A N 1
ATOM 1151 C CA . ILE A 1 138 ? -21.880 15.742 -4.013 1.00 93.38 138 ILE A CA 1
ATOM 1152 C C . ILE A 1 138 ? -20.372 15.903 -3.822 1.00 93.38 138 ILE A C 1
ATOM 1154 O O . ILE A 1 138 ? -19.691 14.933 -3.519 1.00 93.38 138 ILE A O 1
ATOM 1158 N N . ASP A 1 139 ? -19.835 17.118 -3.946 1.00 92.50 139 ASP A N 1
ATOM 1159 C CA . ASP A 1 139 ? -18.388 17.353 -3.861 1.00 92.50 139 ASP A CA 1
ATOM 1160 C C . ASP A 1 139 ? -17.834 17.213 -2.426 1.00 92.50 139 ASP A C 1
ATOM 1162 O O . ASP A 1 139 ? -16.640 16.960 -2.252 1.00 92.50 139 ASP A O 1
ATOM 1166 N N . ASN A 1 140 ? -18.678 17.345 -1.392 1.00 93.81 140 ASN A N 1
ATOM 1167 C CA . ASN A 1 140 ? -18.252 17.435 0.013 1.00 93.81 140 ASN A CA 1
ATOM 1168 C C . ASN A 1 140 ? -18.937 16.421 0.954 1.00 93.81 140 ASN A C 1
ATOM 1170 O O . ASN A 1 140 ? -18.849 16.580 2.176 1.00 93.81 140 ASN A O 1
ATOM 1174 N N . TYR A 1 141 ? -19.601 15.387 0.421 1.00 96.06 141 TYR A N 1
ATOM 1175 C CA . TYR A 1 141 ? -20.464 14.481 1.192 1.00 96.06 141 TYR A CA 1
ATOM 1176 C C . TYR A 1 141 ? -19.768 13.872 2.414 1.00 96.06 141 TYR A C 1
ATOM 1178 O O . TYR A 1 141 ? -20.319 13.938 3.509 1.00 96.06 141 TYR A O 1
ATOM 1186 N N . GLN A 1 142 ? -18.539 13.358 2.267 1.00 94.88 142 GLN A N 1
ATOM 1187 C CA . GLN A 1 142 ? -17.764 12.778 3.378 1.00 94.88 142 GLN A CA 1
ATOM 1188 C C . GLN A 1 142 ? -17.662 13.725 4.584 1.00 94.88 142 GLN A C 1
ATOM 1190 O O . GLN A 1 142 ? -17.967 13.338 5.713 1.00 94.88 142 GLN A O 1
ATOM 1195 N N . THR A 1 143 ? -17.262 14.975 4.335 1.00 95.00 143 THR A N 1
ATOM 1196 C CA . THR A 1 143 ? -17.106 16.001 5.372 1.00 95.00 143 THR A CA 1
ATOM 1197 C C . THR A 1 143 ? -18.457 16.377 5.968 1.00 95.00 143 THR A C 1
ATOM 1199 O O . THR A 1 143 ? -18.624 16.342 7.186 1.00 95.00 143 THR A O 1
ATOM 1202 N N . ILE A 1 144 ? -19.445 16.670 5.116 1.00 96.75 144 ILE A N 1
ATOM 1203 C CA . ILE A 1 144 ? -20.788 17.084 5.541 1.00 96.75 144 ILE A CA 1
ATOM 1204 C C . ILE A 1 144 ? -21.437 16.000 6.409 1.00 96.75 144 ILE A C 1
ATOM 1206 O O . ILE A 1 144 ? -21.966 16.293 7.480 1.00 96.75 144 ILE A O 1
ATOM 1210 N N . ARG A 1 145 ? -21.363 14.734 5.988 1.00 96.50 145 ARG A N 1
ATOM 1211 C CA . ARG A 1 145 ? -21.928 13.589 6.710 1.00 96.50 145 ARG A CA 1
ATOM 1212 C C . ARG A 1 145 ? -21.317 13.431 8.106 1.00 96.50 145 ARG A C 1
ATOM 1214 O O . ARG A 1 145 ? -22.051 13.134 9.052 1.00 96.50 145 ARG A O 1
ATOM 1221 N N . GLN A 1 146 ? -20.009 13.653 8.261 1.00 96.31 146 GLN A N 1
ATOM 1222 C CA . GLN A 1 146 ? -19.337 13.638 9.568 1.00 96.31 146 GLN A CA 1
ATOM 1223 C C . GLN A 1 146 ? -19.715 14.838 10.443 1.00 96.31 146 GLN A C 1
ATOM 1225 O O . GLN A 1 146 ? -19.944 14.684 11.645 1.00 96.31 146 GLN A O 1
ATOM 1230 N N . GLU A 1 147 ? -19.787 16.033 9.856 1.00 96.69 147 GLU A N 1
ATOM 1231 C CA . GLU A 1 147 ? -20.158 17.260 10.564 1.00 96.69 147 GLU A CA 1
ATOM 1232 C C . GLU A 1 147 ? -21.594 17.196 11.087 1.00 96.69 147 GLU A C 1
ATOM 1234 O O . GLU A 1 147 ? -21.826 17.535 12.246 1.00 96.69 147 GLU A O 1
ATOM 1239 N N . VAL A 1 148 ? -22.534 16.688 10.283 1.00 97.12 148 VAL A N 1
ATOM 1240 C CA . VAL A 1 148 ? -23.937 16.507 10.682 1.00 97.12 148 VAL A CA 1
ATOM 1241 C C . VAL A 1 148 ? -24.063 15.541 11.858 1.00 97.12 148 VAL A C 1
ATOM 1243 O O . VAL A 1 148 ? -24.770 15.838 12.820 1.00 97.12 148 VAL A O 1
ATOM 1246 N N . GLU A 1 149 ? -23.357 14.409 11.835 1.00 96.50 149 GLU A N 1
ATOM 1247 C CA . GLU A 1 149 ? -23.362 13.479 12.967 1.00 96.50 149 GLU A CA 1
ATOM 1248 C C . GLU A 1 149 ? -22.742 14.100 14.224 1.00 96.50 149 GLU A C 1
ATOM 1250 O O . GLU A 1 149 ? -23.282 13.955 15.324 1.00 96.50 149 GLU A O 1
ATOM 1255 N N . SER A 1 150 ? -21.617 14.801 14.076 1.00 95.31 150 SER A N 1
ATOM 1256 C CA . SER A 1 150 ? -20.937 15.465 15.189 1.00 95.31 150 SER A CA 1
ATOM 1257 C C . SER A 1 150 ? -21.814 16.550 15.827 1.00 95.31 150 SER A C 1
ATOM 1259 O O . SER A 1 150 ? -21.962 16.565 17.054 1.00 95.31 150 SER A O 1
ATOM 1261 N N . ASP A 1 151 ? -22.448 17.402 15.010 1.00 96.00 151 ASP A N 1
ATOM 1262 C CA . ASP A 1 151 ? -23.422 18.414 15.445 1.00 96.00 151 ASP A CA 1
ATOM 1263 C C . ASP A 1 151 ? -24.582 17.754 16.187 1.00 96.00 151 ASP A C 1
ATOM 1265 O O . ASP A 1 151 ? -24.879 18.107 17.328 1.00 96.00 151 ASP A O 1
ATOM 1269 N N . LEU A 1 152 ? -25.190 16.722 15.597 1.00 95.25 152 LEU A N 1
ATOM 1270 C CA . LEU A 1 152 ? -26.343 16.058 16.193 1.00 95.25 152 LEU A CA 1
ATOM 1271 C C . LEU A 1 152 ? -25.998 15.388 17.533 1.00 95.25 152 LEU A C 1
ATOM 1273 O O . LEU A 1 152 ? -26.755 15.506 18.500 1.00 95.25 152 LEU A O 1
ATOM 1277 N N . ARG A 1 153 ? -24.826 14.748 17.641 1.00 92.75 153 ARG A N 1
ATOM 1278 C CA . ARG A 1 153 ? -24.321 14.191 18.909 1.00 92.75 153 ARG A CA 1
ATOM 1279 C C . ARG A 1 153 ? -24.095 15.279 19.962 1.00 92.75 153 ARG A C 1
ATOM 1281 O O . ARG A 1 153 ? -24.316 15.029 21.149 1.00 92.75 153 ARG A O 1
ATOM 1288 N N . ASP A 1 154 ? -23.630 16.464 19.573 1.00 93.44 154 ASP A N 1
ATOM 1289 C CA . ASP A 1 154 ? -23.463 17.603 20.483 1.00 93.44 154 ASP A CA 1
ATOM 1290 C C . ASP A 1 154 ? -24.818 18.176 20.932 1.00 93.44 154 ASP A C 1
ATOM 1292 O O . ASP A 1 154 ? -25.030 18.396 22.129 1.00 93.44 154 ASP A O 1
ATOM 1296 N N . VAL A 1 155 ? -25.779 18.302 20.011 1.00 93.12 155 VAL A N 1
ATOM 1297 C CA . VAL A 1 155 ? -27.168 18.687 20.305 1.00 93.12 155 VAL A CA 1
ATOM 1298 C C . VAL A 1 155 ? -27.791 17.718 21.307 1.00 93.12 155 VAL A C 1
ATOM 1300 O O . VAL A 1 155 ? -28.318 18.162 22.329 1.00 93.12 155 VAL A O 1
ATOM 1303 N N . PHE A 1 156 ? -27.682 16.402 21.095 1.00 92.19 156 PHE A N 1
ATOM 1304 C CA . PHE A 1 156 ? -28.243 15.393 22.003 1.00 92.19 156 PHE A CA 1
ATOM 1305 C C . PHE A 1 156 ? -27.678 15.517 23.421 1.00 92.19 156 PHE A C 1
ATOM 1307 O O . PHE A 1 156 ? -28.427 15.433 24.397 1.00 92.19 156 PHE A O 1
ATOM 1314 N N . LYS A 1 157 ? -26.374 15.789 23.548 1.00 89.50 157 LYS A N 1
ATOM 1315 C CA . LYS A 1 157 ? -25.716 16.000 24.846 1.00 89.50 157 LYS A CA 1
ATOM 1316 C C . LYS A 1 157 ? -26.185 17.269 25.554 1.00 89.50 157 LYS A C 1
ATOM 1318 O O . LYS A 1 157 ? -26.261 17.269 26.781 1.00 89.50 157 LYS A O 1
ATOM 1323 N N . LYS A 1 158 ? -26.466 18.340 24.808 1.00 92.12 158 LYS A N 1
ATOM 1324 C CA . LYS A 1 158 ? -26.816 19.658 25.362 1.00 92.12 158 LYS A CA 1
ATOM 1325 C C . LYS A 1 158 ? -28.307 19.843 25.642 1.00 92.12 158 LYS A C 1
ATOM 1327 O O . LYS A 1 158 ? -28.635 20.674 26.476 1.00 92.12 158 LYS A O 1
ATOM 1332 N N . THR A 1 159 ? -29.176 19.073 24.988 1.00 92.44 159 THR A N 1
ATOM 1333 C CA . THR A 1 159 ? -30.638 19.289 24.995 1.00 92.44 159 THR A CA 1
ATOM 1334 C C . THR A 1 159 ? -31.429 18.219 25.752 1.00 92.44 159 THR A C 1
ATOM 1336 O O . THR A 1 159 ? -32.593 17.958 25.452 1.00 92.44 159 THR A O 1
ATOM 1339 N N . THR A 1 160 ? -30.816 17.535 26.722 1.00 90.56 160 THR A N 1
ATOM 1340 C CA . THR A 1 160 ? -31.501 16.463 27.474 1.00 90.56 160 THR A CA 1
ATOM 1341 C C . THR A 1 160 ? -32.733 16.959 28.235 1.00 90.56 160 THR A C 1
ATOM 1343 O O . THR A 1 160 ? -33.708 16.221 28.369 1.00 90.56 160 THR A O 1
ATOM 1346 N N . TYR A 1 161 ? -32.716 18.212 28.705 1.00 89.75 161 TYR A N 1
ATOM 1347 C CA . TYR A 1 161 ? -33.851 18.840 29.382 1.00 89.75 161 TYR A CA 1
ATOM 1348 C C . TYR A 1 161 ? -34.998 19.135 28.408 1.00 89.75 161 TYR A C 1
ATOM 1350 O O . TYR A 1 161 ? -36.132 18.734 28.655 1.00 89.75 161 TYR A O 1
ATOM 1358 N N . GLU A 1 162 ? -34.698 19.778 27.279 1.00 92.50 162 GLU A N 1
ATOM 1359 C CA . GLU A 1 162 ? -35.666 20.151 26.246 1.00 92.50 162 GLU A CA 1
ATOM 1360 C C . GLU A 1 162 ? -36.295 18.921 25.585 1.00 92.50 162 GLU A C 1
ATOM 1362 O O . GLU A 1 162 ? -37.499 18.903 25.348 1.00 92.50 162 GLU A O 1
ATOM 1367 N N . ARG A 1 163 ? -35.500 17.871 25.334 1.00 91.31 163 ARG A N 1
ATOM 1368 C CA . ARG A 1 163 ? -35.982 16.600 24.768 1.00 91.31 163 ARG A CA 1
ATOM 1369 C C . ARG A 1 163 ? -36.687 15.706 25.785 1.00 91.31 163 ARG A C 1
ATOM 1371 O O . ARG A 1 163 ? -37.216 14.673 25.388 1.00 91.31 163 ARG A O 1
ATOM 1378 N N . GLN A 1 164 ? -36.643 16.052 27.075 1.00 89.50 164 GLN A N 1
ATOM 1379 C CA . GLN A 1 164 ? -37.134 15.207 28.171 1.00 89.50 164 GLN A CA 1
ATOM 1380 C C . GLN A 1 164 ? -36.614 13.762 28.072 1.00 89.50 164 GLN A C 1
ATOM 1382 O O . GLN A 1 164 ? -37.330 12.795 28.323 1.00 89.50 164 GLN A O 1
ATOM 1387 N N . SER A 1 165 ? -35.354 13.615 27.662 1.00 87.31 165 SER A N 1
ATOM 1388 C CA . SER A 1 165 ? -34.744 12.332 27.331 1.00 87.31 165 SER A CA 1
ATOM 1389 C C . SER A 1 165 ? -33.280 12.350 27.740 1.00 87.31 165 SER A C 1
ATOM 1391 O O . SER A 1 165 ? -32.553 13.308 27.471 1.00 87.31 165 SER A O 1
ATOM 1393 N N . ASP A 1 166 ? -32.834 11.286 28.400 1.00 84.62 166 ASP A N 1
ATOM 1394 C CA . ASP A 1 166 ? -31.453 11.140 28.858 1.00 84.62 166 ASP A CA 1
ATOM 1395 C C . ASP A 1 166 ? -30.579 10.322 27.889 1.00 84.62 166 ASP A C 1
ATOM 1397 O O . ASP A 1 166 ? -29.443 9.962 28.230 1.00 84.62 166 ASP A O 1
ATOM 1401 N N . THR A 1 167 ? -31.116 10.068 26.689 1.00 86.38 167 THR A N 1
ATOM 1402 C CA . THR A 1 167 ? -30.443 9.412 25.565 1.00 86.38 167 THR A CA 1
ATOM 1403 C C . THR A 1 167 ? -29.355 10.312 24.988 1.00 86.38 167 THR A C 1
ATOM 1405 O O . THR A 1 167 ? -29.563 11.506 24.763 1.00 86.38 167 THR A O 1
ATOM 1408 N N . PHE A 1 168 ? -28.178 9.746 24.741 1.00 85.12 168 PHE A N 1
ATOM 1409 C CA . PHE A 1 168 ? -27.029 10.466 24.181 1.00 85.12 168 PHE A CA 1
ATOM 1410 C C . PHE A 1 168 ? -26.609 9.965 22.803 1.00 85.12 168 PHE A C 1
ATOM 1412 O O . PHE A 1 168 ? -25.880 10.670 22.104 1.00 85.12 168 PHE A O 1
ATOM 1419 N N . GLU A 1 169 ? -27.012 8.751 22.436 1.00 92.06 169 GLU A N 1
ATOM 1420 C CA . GLU A 1 169 ? -26.717 8.197 21.121 1.00 92.06 169 GLU A CA 1
ATOM 1421 C C . GLU A 1 169 ? -27.716 8.695 20.072 1.00 92.06 169 GLU A C 1
ATOM 1423 O O . GLU A 1 169 ? -28.888 8.911 20.376 1.00 92.06 169 GLU A O 1
ATOM 1428 N N . VAL A 1 170 ? -27.223 8.868 18.846 1.00 94.69 170 VAL A N 1
ATOM 1429 C CA . VAL A 1 170 ? -28.005 9.229 17.660 1.00 94.69 170 VAL A CA 1
ATOM 1430 C C . VAL A 1 170 ? -28.176 8.000 16.765 1.00 94.69 170 VAL A C 1
ATOM 1432 O O . VAL A 1 170 ? -27.337 7.103 16.774 1.00 94.69 170 VAL A O 1
ATOM 1435 N N . THR A 1 171 ? -29.237 7.960 15.968 1.00 96.69 171 THR A N 1
ATOM 1436 C CA . THR A 1 171 ? -29.471 6.893 14.978 1.00 96.69 171 THR A CA 1
ATOM 1437 C C . THR A 1 171 ? -29.126 7.361 13.563 1.00 96.69 171 THR A C 1
ATOM 1439 O O . THR A 1 171 ? -29.169 8.560 13.288 1.00 96.69 171 THR A O 1
ATOM 1442 N N . LEU A 1 172 ? -28.856 6.426 12.641 1.00 97.56 172 LEU A N 1
ATOM 1443 C CA . LEU A 1 172 ? -28.667 6.745 11.216 1.00 97.56 172 LEU A CA 1
ATOM 1444 C C . LEU A 1 172 ? -29.840 7.560 10.649 1.00 97.56 172 LEU A C 1
ATOM 1446 O O . LEU A 1 172 ? -29.627 8.564 9.979 1.00 97.56 172 LEU A O 1
ATOM 1450 N N . ALA A 1 173 ? -31.075 7.168 10.977 1.00 97.50 173 ALA A N 1
ATOM 1451 C CA . ALA A 1 173 ? -32.274 7.864 10.519 1.00 97.50 173 ALA A CA 1
ATOM 1452 C C . ALA A 1 173 ? -32.295 9.335 10.970 1.00 97.50 173 ALA A C 1
ATOM 1454 O O . ALA A 1 173 ? -32.549 10.215 10.160 1.00 97.50 173 ALA A O 1
ATOM 1455 N N . GLN A 1 174 ? -31.947 9.618 12.230 1.00 97.25 174 GLN A N 1
ATOM 1456 C CA . GLN A 1 174 ? -31.890 10.994 12.741 1.00 97.25 174 GLN A CA 1
ATOM 1457 C C . GLN A 1 174 ? -30.756 11.810 12.111 1.00 97.25 174 GLN A C 1
ATOM 1459 O O . GLN A 1 174 ? -30.900 13.014 11.903 1.00 97.25 174 GLN A O 1
ATOM 1464 N N . ILE A 1 175 ? -29.620 11.171 11.812 1.00 97.94 175 ILE A N 1
ATOM 1465 C CA . ILE A 1 175 ? -28.511 11.823 11.110 1.00 97.94 175 ILE A CA 1
ATOM 1466 C C . ILE A 1 175 ? -28.949 12.228 9.697 1.00 97.94 175 ILE A C 1
ATOM 1468 O O . ILE A 1 175 ? -28.730 13.369 9.292 1.00 97.94 175 ILE A O 1
ATOM 1472 N N . LEU A 1 176 ? -29.596 11.322 8.962 1.00 98.06 176 LEU A N 1
ATOM 1473 C CA . LEU A 1 176 ? -30.053 11.596 7.601 1.00 98.06 176 LEU A CA 1
ATOM 1474 C C . LEU A 1 176 ? -31.256 12.544 7.561 1.00 98.06 176 LEU A C 1
ATOM 1476 O O . LEU A 1 176 ? -31.302 13.391 6.681 1.00 98.06 176 LEU A O 1
ATOM 1480 N N . GLU A 1 177 ? -32.154 12.516 8.548 1.00 97.94 177 GLU A N 1
ATOM 1481 C CA . GLU A 1 177 ? -33.217 13.522 8.707 1.00 97.94 177 GLU A CA 1
ATOM 1482 C C . GLU A 1 177 ? -32.625 14.924 8.931 1.00 97.94 177 GLU A C 1
ATOM 1484 O O . GLU A 1 177 ? -33.068 15.915 8.347 1.00 97.94 177 GLU A O 1
ATOM 1489 N N . ARG A 1 178 ? -31.564 15.031 9.740 1.00 97.12 178 ARG A N 1
ATOM 1490 C CA . ARG A 1 178 ? -30.850 16.298 9.932 1.00 97.12 178 ARG A CA 1
ATOM 1491 C C . ARG A 1 178 ? -30.203 16.777 8.631 1.00 97.12 178 ARG A C 1
ATOM 1493 O O . ARG A 1 178 ? -30.243 17.971 8.337 1.00 97.12 178 ARG A O 1
ATOM 1500 N N . LEU A 1 179 ? -29.631 15.865 7.846 1.00 96.94 179 LEU A N 1
ATOM 1501 C CA . LEU A 1 179 ? -29.082 16.177 6.527 1.00 96.94 179 LEU A CA 1
ATOM 1502 C C . LEU A 1 179 ? -30.186 16.624 5.552 1.00 96.94 179 LEU A C 1
ATOM 1504 O O . LEU A 1 179 ? -30.020 17.638 4.875 1.00 96.94 179 LEU A O 1
ATOM 1508 N N . GLN A 1 180 ? -31.327 15.931 5.552 1.00 97.62 180 GLN A N 1
ATOM 1509 C CA . GLN A 1 180 ? -32.521 16.257 4.774 1.00 97.62 180 GLN A CA 1
ATOM 1510 C C . GLN A 1 180 ? -32.995 17.685 5.058 1.00 97.62 180 GLN A C 1
ATOM 1512 O O . GLN A 1 180 ? -33.242 18.450 4.130 1.00 97.62 180 GLN A O 1
ATOM 1517 N N . GLN A 1 181 ? -33.058 18.077 6.332 1.00 97.00 181 GLN A N 1
ATOM 1518 C CA . GLN A 1 181 ? -33.439 19.430 6.747 1.00 97.00 181 GLN A CA 1
ATOM 1519 C C . GLN A 1 181 ? -32.418 20.492 6.316 1.00 97.00 181 GLN A C 1
ATOM 1521 O O . GLN A 1 181 ? -32.814 21.577 5.893 1.00 97.00 181 GLN A O 1
ATOM 1526 N N . ASN A 1 182 ? -31.120 20.189 6.417 1.00 95.62 182 ASN A N 1
ATOM 1527 C CA . ASN A 1 182 ? -30.045 21.137 6.112 1.00 95.62 182 ASN A CA 1
ATOM 1528 C C . ASN A 1 182 ? -29.872 21.397 4.605 1.00 95.62 182 ASN A C 1
ATOM 1530 O O . ASN A 1 182 ? -29.485 22.502 4.235 1.00 95.62 182 ASN A O 1
ATOM 1534 N N . TYR A 1 183 ? -30.146 20.396 3.761 1.00 95.75 183 TYR A N 1
ATOM 1535 C CA . TYR A 1 183 ? -29.931 20.445 2.305 1.00 95.75 183 TYR A CA 1
ATOM 1536 C C . TYR A 1 183 ? -31.220 20.292 1.484 1.00 95.75 183 TYR A C 1
ATOM 1538 O O . TYR A 1 183 ? -31.162 20.150 0.267 1.00 95.75 183 TYR A O 1
ATOM 1546 N N . HIS A 1 184 ? -32.385 20.336 2.138 1.00 95.62 184 HIS A N 1
ATOM 1547 C CA . HIS A 1 184 ? -33.705 20.212 1.509 1.00 95.62 184 HIS A CA 1
ATOM 1548 C C . HIS A 1 184 ? -33.862 18.955 0.635 1.00 95.62 184 HIS A C 1
ATOM 1550 O O . HIS A 1 184 ? -34.434 19.022 -0.453 1.00 95.62 184 HIS A O 1
ATOM 1556 N N . LEU A 1 185 ? -33.352 17.814 1.111 1.00 97.38 185 LEU A N 1
ATOM 1557 C CA . LEU A 1 185 ? -33.407 16.556 0.361 1.00 97.38 185 LEU A CA 1
ATOM 1558 C C . LEU A 1 185 ? -34.842 16.013 0.286 1.00 97.38 185 LEU A C 1
ATOM 1560 O O . LEU A 1 185 ? -35.639 16.172 1.218 1.00 97.38 185 LEU A O 1
ATOM 1564 N N . SER A 1 186 ? -35.170 15.333 -0.811 1.00 97.12 186 SER A N 1
ATOM 1565 C CA . SER A 1 186 ? -36.421 14.578 -0.913 1.00 97.12 186 SER A CA 1
ATOM 1566 C C . SER A 1 186 ? -36.390 13.331 -0.016 1.00 97.12 186 SER A C 1
ATOM 1568 O O . SER A 1 186 ? -35.327 12.877 0.427 1.00 97.12 186 SER A O 1
ATOM 1570 N N . ASP A 1 187 ? -37.556 12.740 0.249 1.00 97.38 187 ASP A N 1
ATOM 1571 C CA . ASP A 1 187 ? -37.624 11.448 0.946 1.00 97.38 187 ASP A CA 1
ATOM 1572 C C . ASP A 1 187 ? -36.924 10.348 0.133 1.00 97.38 187 ASP A C 1
ATOM 1574 O O . ASP A 1 187 ? -36.264 9.483 0.703 1.00 97.38 187 ASP A O 1
ATOM 1578 N N . ALA A 1 188 ? -37.008 10.402 -1.202 1.00 97.25 188 ALA A N 1
ATOM 1579 C CA . ALA A 1 188 ? -36.330 9.461 -2.090 1.00 97.25 188 ALA A CA 1
ATOM 1580 C C . ALA A 1 188 ? -34.803 9.573 -1.971 1.00 97.25 188 ALA A C 1
ATOM 1582 O O . ALA A 1 188 ? -34.132 8.564 -1.768 1.00 97.25 188 ALA A O 1
ATOM 1583 N N . GLN A 1 189 ? -34.263 10.794 -1.999 1.00 97.44 189 GLN A N 1
ATOM 1584 C CA . GLN A 1 189 ? -32.839 11.060 -1.781 1.00 97.44 189 GLN A CA 1
ATOM 1585 C C . GLN A 1 189 ? -32.368 10.600 -0.397 1.00 97.44 189 GLN A C 1
ATOM 1587 O O . GLN A 1 189 ? -31.309 9.992 -0.266 1.00 97.44 189 GLN A O 1
ATOM 1592 N N . THR A 1 190 ? -33.159 10.857 0.645 1.00 97.69 190 THR A N 1
ATOM 1593 C CA . THR A 1 190 ? -32.814 10.478 2.024 1.00 97.69 190 THR A CA 1
ATOM 1594 C C . THR A 1 190 ? -32.822 8.958 2.210 1.00 97.69 190 THR A C 1
ATOM 1596 O O . THR A 1 190 ? -31.907 8.411 2.827 1.00 97.69 190 THR A O 1
ATOM 1599 N N . ASN A 1 191 ? -33.807 8.263 1.631 1.00 97.44 191 ASN A N 1
ATOM 1600 C CA . ASN A 1 191 ? -33.870 6.799 1.629 1.00 97.44 191 ASN A CA 1
ATOM 1601 C C . ASN A 1 191 ? -32.718 6.183 0.827 1.00 97.44 191 ASN A C 1
ATOM 1603 O O . ASN A 1 191 ? -32.101 5.232 1.294 1.00 97.44 191 ASN A O 1
ATOM 1607 N N . PHE A 1 192 ? -32.373 6.765 -0.324 1.00 97.56 192 PHE A N 1
ATOM 1608 C CA . PHE A 1 192 ? -31.213 6.345 -1.107 1.00 97.56 192 PHE A CA 1
ATOM 1609 C C . PHE A 1 192 ? -29.922 6.415 -0.281 1.00 97.56 192 PHE A C 1
ATOM 1611 O O . PHE A 1 192 ? -29.208 5.423 -0.185 1.00 97.56 192 PHE A O 1
ATOM 1618 N N . LEU A 1 193 ? -29.656 7.537 0.402 1.00 97.81 193 LEU A N 1
ATOM 1619 C CA . LEU A 1 193 ? -28.480 7.667 1.274 1.00 97.81 193 LEU A CA 1
ATOM 1620 C C . LEU A 1 193 ? -28.468 6.629 2.405 1.00 97.81 193 LEU A C 1
ATOM 1622 O O . LEU A 1 193 ? -27.410 6.086 2.725 1.00 97.81 193 LEU A O 1
ATOM 1626 N N . TYR A 1 194 ? -29.632 6.346 2.999 1.00 98.38 194 TYR A N 1
ATOM 1627 C CA . TYR A 1 194 ? -29.770 5.323 4.035 1.00 98.38 194 TYR A CA 1
ATOM 1628 C C . TYR A 1 194 ? -29.384 3.942 3.501 1.00 98.38 194 TYR A C 1
ATOM 1630 O O . TYR A 1 194 ? -28.557 3.253 4.103 1.00 98.38 194 TYR A O 1
ATOM 1638 N N . ASP A 1 195 ? -29.962 3.554 2.365 1.00 97.81 195 ASP A N 1
ATOM 1639 C CA . ASP A 1 195 ? -29.742 2.248 1.755 1.00 97.81 195 ASP A CA 1
ATOM 1640 C C . ASP A 1 195 ? -28.294 2.091 1.278 1.00 97.81 195 ASP A C 1
ATOM 1642 O O . ASP A 1 195 ? -27.681 1.055 1.542 1.00 97.81 195 ASP A O 1
ATOM 1646 N N . CYS A 1 196 ? -27.712 3.128 0.668 1.00 96.81 196 CYS A N 1
ATOM 1647 C CA . CYS A 1 196 ? -26.312 3.146 0.247 1.00 96.81 196 CYS A CA 1
ATOM 1648 C C . CYS A 1 196 ? -25.352 2.997 1.433 1.00 96.81 196 CYS A C 1
ATOM 1650 O O . CYS A 1 196 ? -24.454 2.159 1.381 1.00 96.81 196 CYS A O 1
ATOM 1652 N N . GLU A 1 197 ? -25.537 3.756 2.521 1.00 98.00 197 GLU A N 1
ATOM 1653 C CA . GLU A 1 197 ? -24.650 3.681 3.693 1.00 98.00 197 GLU A CA 1
ATOM 1654 C C . GLU A 1 197 ? -24.746 2.308 4.381 1.00 98.00 197 GLU A C 1
ATOM 1656 O O . GLU A 1 197 ? -23.725 1.709 4.723 1.00 98.00 197 GLU A O 1
ATOM 1661 N N . VAL A 1 198 ? -25.958 1.754 4.514 1.00 98.31 198 VAL A N 1
ATOM 1662 C CA . VAL A 1 198 ? -26.172 0.406 5.066 1.00 98.31 198 VAL A CA 1
ATOM 1663 C C . VAL A 1 198 ? -25.553 -0.673 4.175 1.00 98.31 198 VAL A C 1
ATOM 1665 O O . VAL A 1 198 ? -24.904 -1.589 4.687 1.00 98.31 198 VAL A O 1
ATOM 1668 N N . ALA A 1 199 ? -25.749 -0.590 2.858 1.00 97.56 199 ALA A N 1
ATOM 1669 C CA . ALA A 1 199 ? -25.192 -1.549 1.911 1.00 97.56 199 ALA A CA 1
ATOM 1670 C C . ALA A 1 199 ? -23.658 -1.504 1.904 1.00 97.56 199 ALA A C 1
ATOM 1672 O O . ALA A 1 199 ? -23.027 -2.561 1.974 1.00 97.56 199 ALA A O 1
ATOM 1673 N N . ALA A 1 200 ? -23.068 -0.305 1.894 1.00 96.19 200 ALA A N 1
ATOM 1674 C CA . ALA A 1 200 ? -21.623 -0.107 1.934 1.00 96.19 200 ALA A CA 1
ATOM 1675 C C . ALA A 1 200 ? -21.006 -0.649 3.235 1.00 96.19 200 ALA A C 1
ATOM 1677 O O . ALA A 1 200 ? -20.032 -1.401 3.179 1.00 96.19 200 ALA A O 1
ATOM 1678 N N . GLU A 1 201 ? -21.604 -0.362 4.400 1.00 97.44 201 GLU A N 1
ATOM 1679 C CA . GLU A 1 201 ? -21.138 -0.906 5.685 1.00 97.44 201 GLU A CA 1
ATOM 1680 C C . GLU A 1 201 ? -21.161 -2.439 5.698 1.00 97.44 201 GLU A C 1
ATOM 1682 O O . GLU A 1 201 ? -20.186 -3.058 6.118 1.00 97.44 201 GLU A O 1
ATOM 1687 N N . ILE A 1 202 ? -22.242 -3.072 5.218 1.00 97.31 202 ILE A N 1
ATOM 1688 C CA . ILE A 1 202 ? -22.349 -4.540 5.169 1.00 97.31 202 ILE A CA 1
ATOM 1689 C C . ILE A 1 202 ? -21.346 -5.137 4.171 1.00 97.31 202 ILE A C 1
ATOM 1691 O O . ILE A 1 202 ? -20.689 -6.124 4.511 1.00 97.31 202 ILE A O 1
ATOM 1695 N N . LYS A 1 203 ? -21.213 -4.558 2.966 1.00 95.81 203 LYS A N 1
ATOM 1696 C CA . LYS A 1 203 ? -20.284 -5.029 1.919 1.00 95.81 203 LYS A CA 1
ATOM 1697 C C . LYS A 1 203 ? -18.837 -5.017 2.419 1.00 95.81 203 LYS A C 1
ATOM 1699 O O . LYS A 1 203 ? -18.096 -5.958 2.152 1.00 95.81 203 LYS A O 1
ATOM 1704 N N . ALA A 1 204 ? -18.458 -3.991 3.177 1.00 95.75 204 ALA A N 1
ATOM 1705 C CA . ALA A 1 204 ? -17.095 -3.804 3.661 1.00 95.75 204 ALA A CA 1
ATOM 1706 C C . ALA A 1 204 ? -16.681 -4.779 4.783 1.00 95.75 204 ALA A C 1
ATOM 1708 O O . ALA A 1 204 ? -15.503 -4.828 5.138 1.00 95.75 204 ALA A O 1
ATOM 1709 N N . VAL A 1 205 ? -17.602 -5.541 5.387 1.00 96.81 205 VAL A N 1
ATOM 1710 C CA . VAL A 1 205 ? -17.297 -6.371 6.565 1.00 96.81 205 VAL A CA 1
ATOM 1711 C C . VAL A 1 205 ? -16.281 -7.470 6.252 1.00 96.81 205 VAL A C 1
ATOM 1713 O O . VAL A 1 205 ? -16.468 -8.304 5.371 1.00 96.81 205 VAL A O 1
ATOM 1716 N N . GLN A 1 206 ? -15.239 -7.549 7.079 1.00 95.31 206 GLN A N 1
ATOM 1717 C CA . GLN A 1 206 ? -14.278 -8.645 7.107 1.00 95.31 206 GLN A CA 1
ATOM 1718 C C . GLN A 1 206 ? -14.076 -9.166 8.540 1.00 95.31 206 GLN A C 1
ATOM 1720 O O . GLN A 1 206 ? -13.890 -8.373 9.471 1.00 95.31 206 GLN A O 1
ATOM 1725 N N . PRO A 1 207 ? -14.053 -10.493 8.754 1.00 97.06 207 PRO A N 1
ATOM 1726 C CA . PRO A 1 207 ? -13.854 -11.061 10.082 1.00 97.06 207 PRO A CA 1
ATOM 1727 C C . PRO A 1 207 ? -12.410 -10.894 10.573 1.00 97.06 207 PRO A C 1
ATOM 1729 O O . PRO A 1 207 ? -11.440 -11.031 9.820 1.00 97.06 207 PRO A O 1
ATOM 1732 N N . ILE A 1 208 ? -12.240 -10.693 11.882 1.00 94.31 208 ILE A N 1
ATOM 1733 C CA . ILE A 1 208 ? -10.958 -10.880 12.571 1.00 94.31 208 ILE A CA 1
ATOM 1734 C C . ILE A 1 208 ? -10.973 -12.268 13.217 1.00 94.31 208 ILE A C 1
ATOM 1736 O O . ILE A 1 208 ? -11.151 -12.417 14.428 1.00 94.31 208 ILE A O 1
ATOM 1740 N N . GLN A 1 209 ? -10.788 -13.301 12.387 1.00 95.12 209 GLN A N 1
ATOM 1741 C CA . GLN A 1 209 ? -11.047 -14.697 12.767 1.00 95.12 209 GLN A CA 1
ATOM 1742 C C . GLN A 1 209 ? -10.336 -15.135 14.054 1.00 95.12 209 GLN A C 1
ATOM 1744 O O . GLN A 1 209 ? -10.905 -15.859 14.863 1.00 95.12 209 GLN A O 1
ATOM 1749 N N . THR A 1 210 ? -9.107 -14.675 14.292 1.00 91.56 210 THR A N 1
ATOM 1750 C CA . THR A 1 210 ? -8.347 -15.028 15.502 1.00 91.56 210 THR A CA 1
ATOM 1751 C C . THR A 1 210 ? -9.021 -14.543 16.788 1.00 91.56 210 THR A C 1
ATOM 1753 O O . THR A 1 210 ? -9.003 -15.245 17.800 1.00 91.56 210 THR A O 1
ATOM 1756 N N . ARG A 1 211 ? -9.659 -13.368 16.759 1.00 92.56 211 ARG A N 1
ATOM 1757 C CA . ARG A 1 211 ? -10.376 -12.799 17.908 1.00 92.56 211 ARG A CA 1
ATOM 1758 C C . ARG A 1 211 ? -11.760 -13.415 18.073 1.00 92.56 211 ARG A C 1
ATOM 1760 O O . ARG A 1 211 ? -12.148 -13.690 19.203 1.00 92.56 211 ARG A O 1
ATOM 1767 N N . ILE A 1 212 ? -12.443 -13.711 16.967 1.00 97.06 212 ILE A N 1
ATOM 1768 C CA . ILE A 1 212 ? -13.695 -14.482 16.978 1.00 97.06 212 ILE A CA 1
ATOM 1769 C C . ILE A 1 212 ? -13.452 -15.867 17.597 1.00 97.06 212 ILE A C 1
ATOM 1771 O O . ILE A 1 212 ? -14.177 -16.277 18.496 1.00 97.06 212 ILE A O 1
ATOM 1775 N N . ASN A 1 213 ? -12.381 -16.557 17.203 1.00 95.38 213 ASN A N 1
ATOM 1776 C CA . ASN A 1 213 ? -12.018 -17.847 17.794 1.00 95.38 213 ASN A CA 1
ATOM 1777 C C . ASN A 1 213 ? -11.709 -17.716 19.294 1.00 95.38 213 ASN A C 1
ATOM 1779 O O . ASN A 1 213 ? -12.251 -18.477 20.084 1.00 95.38 213 ASN A O 1
ATOM 1783 N N . THR A 1 214 ? -10.943 -16.690 19.694 1.00 92.00 214 THR A N 1
ATOM 1784 C CA . THR A 1 214 ? -10.657 -16.413 21.117 1.00 92.00 214 THR A CA 1
ATOM 1785 C C . THR A 1 214 ? -11.940 -16.214 21.929 1.00 92.00 214 THR A C 1
ATOM 1787 O O . THR A 1 214 ? -12.024 -16.646 23.075 1.00 92.00 214 THR A O 1
ATOM 1790 N N . LEU A 1 215 ? -12.943 -15.549 21.352 1.00 96.75 215 LEU A N 1
ATOM 1791 C CA . LEU A 1 215 ? -14.248 -15.370 21.977 1.00 96.75 215 LEU A CA 1
ATOM 1792 C C . LEU A 1 215 ? -14.942 -16.722 22.199 1.00 96.75 215 LEU A C 1
ATOM 1794 O O . LEU A 1 215 ? -15.404 -16.990 23.306 1.00 96.75 215 LEU A O 1
ATOM 1798 N N . PHE A 1 216 ? -14.993 -17.588 21.185 1.00 97.44 216 PHE A N 1
ATOM 1799 C CA . PHE A 1 216 ? -15.635 -18.901 21.314 1.00 97.44 216 PHE A CA 1
ATOM 1800 C C . PHE A 1 216 ? -14.871 -19.864 22.228 1.00 97.44 216 PHE A C 1
ATOM 1802 O O . PHE A 1 216 ? -15.504 -20.685 22.890 1.00 97.44 216 PHE A O 1
ATOM 1809 N N . ASP A 1 217 ? -13.551 -19.719 22.352 1.00 95.69 217 ASP A N 1
ATOM 1810 C CA . ASP A 1 217 ? -12.758 -20.458 23.339 1.00 95.69 217 ASP A CA 1
ATOM 1811 C C . ASP A 1 217 ? -13.188 -20.117 24.780 1.00 95.69 217 ASP A C 1
ATOM 1813 O O . ASP A 1 217 ? -13.206 -20.995 25.643 1.00 95.69 217 ASP A O 1
ATOM 1817 N N . LEU A 1 218 ? -13.592 -18.867 25.050 1.00 95.19 218 LEU A N 1
ATOM 1818 C CA . LEU A 1 218 ? -14.124 -18.463 26.360 1.00 95.19 218 LEU A CA 1
ATOM 1819 C C . LEU A 1 218 ? -15.484 -19.111 26.642 1.00 95.19 218 LEU A C 1
ATOM 1821 O O . LEU A 1 218 ? -15.709 -19.594 27.751 1.00 95.19 218 LEU A O 1
ATOM 1825 N N . ILE A 1 219 ? -16.361 -19.175 25.636 1.00 96.56 219 ILE A N 1
ATOM 1826 C CA . ILE A 1 219 ? -17.657 -19.862 25.750 1.00 96.56 219 ILE A CA 1
ATOM 1827 C C . ILE A 1 219 ? -17.436 -21.354 26.016 1.00 96.56 219 ILE A C 1
ATOM 1829 O O . ILE A 1 219 ? -18.031 -21.920 26.932 1.00 96.56 219 ILE A O 1
ATOM 1833 N N . ALA A 1 220 ? -16.523 -21.988 25.274 1.00 96.25 220 ALA A N 1
ATOM 1834 C CA . ALA A 1 220 ? -16.165 -23.392 25.468 1.00 96.25 220 ALA A CA 1
ATOM 1835 C C . ALA A 1 220 ? -15.557 -23.669 26.857 1.00 96.25 220 ALA A C 1
ATOM 1837 O O . ALA A 1 220 ? -15.716 -24.767 27.391 1.00 96.25 220 ALA A O 1
ATOM 1838 N N . ALA A 1 221 ? -14.906 -22.675 27.470 1.00 93.94 221 ALA A N 1
ATOM 1839 C CA . ALA A 1 221 ? -14.402 -22.737 28.842 1.00 93.94 221 ALA A CA 1
ATOM 1840 C C . ALA A 1 221 ? -15.487 -22.527 29.923 1.00 93.94 221 ALA A C 1
ATOM 1842 O O . ALA A 1 221 ? -15.174 -22.559 31.115 1.00 93.94 221 ALA A O 1
ATOM 1843 N N . GLY A 1 222 ? -16.754 -22.335 29.536 1.00 94.69 222 GLY A N 1
ATOM 1844 C CA . GLY A 1 222 ? -17.882 -22.141 30.450 1.00 94.69 222 GLY A CA 1
ATOM 1845 C C . GLY A 1 222 ? -18.025 -20.706 30.961 1.00 94.69 222 GLY A C 1
ATOM 1846 O O . GLY A 1 222 ? -18.519 -20.503 32.070 1.00 94.69 222 GLY A O 1
ATOM 1847 N N . HIS A 1 223 ? -17.543 -19.717 30.206 1.00 95.50 223 HIS A N 1
ATOM 1848 C CA . HIS A 1 223 ? -17.749 -18.298 30.498 1.00 95.50 223 HIS A CA 1
ATOM 1849 C C . HIS A 1 223 ? -18.870 -17.711 29.643 1.00 95.50 223 HIS A C 1
ATOM 1851 O O . HIS A 1 223 ? -19.080 -18.135 28.507 1.00 95.50 223 HIS A O 1
ATOM 1857 N N . ASP A 1 224 ? -19.538 -16.685 30.166 1.00 96.00 224 ASP A N 1
ATOM 1858 C CA . ASP A 1 224 ? -20.600 -16.010 29.426 1.00 96.00 224 ASP A CA 1
ATOM 1859 C C . ASP A 1 224 ? -20.024 -14.866 28.602 1.00 96.00 224 ASP A C 1
ATOM 1861 O O . ASP A 1 224 ? -19.154 -14.112 29.054 1.00 96.00 224 ASP A O 1
ATOM 1865 N N . VAL A 1 225 ? -20.539 -14.721 27.382 1.00 97.56 225 VAL A N 1
ATOM 1866 C CA . VAL A 1 225 ? -20.093 -13.709 26.428 1.00 97.56 225 VAL A CA 1
ATOM 1867 C C . VAL A 1 225 ? -21.262 -12.848 25.964 1.00 97.56 225 VAL A C 1
ATOM 1869 O O . VAL A 1 225 ? -22.335 -13.361 25.653 1.00 97.56 225 VAL A O 1
ATOM 1872 N N . LYS A 1 226 ? -21.042 -11.532 25.873 1.00 97.81 226 LYS A N 1
ATOM 1873 C CA . LYS A 1 226 ? -21.999 -10.573 25.293 1.00 97.81 226 LYS A CA 1
ATOM 1874 C C . LYS A 1 226 ? -21.302 -9.583 24.358 1.00 97.81 226 LYS A C 1
ATOM 1876 O O . LYS A 1 226 ? -20.127 -9.261 24.546 1.00 97.81 226 LYS A O 1
ATOM 1881 N N . LEU A 1 227 ? -22.033 -9.058 23.382 1.00 98.25 227 LEU A N 1
ATOM 1882 C CA . LEU A 1 227 ? -21.564 -8.033 22.450 1.00 98.25 227 LEU A CA 1
ATOM 1883 C C . LEU A 1 227 ? -22.112 -6.660 22.855 1.00 98.25 227 LEU A C 1
ATOM 1885 O O . LEU A 1 227 ? -23.300 -6.525 23.154 1.00 98.25 227 LEU A O 1
ATOM 1889 N N . ILE A 1 228 ? -21.252 -5.640 22.879 1.00 96.88 228 ILE A N 1
ATOM 1890 C CA . ILE A 1 228 ? -21.616 -4.270 23.265 1.00 96.88 228 ILE A CA 1
ATOM 1891 C C . ILE A 1 228 ? -20.964 -3.282 22.301 1.00 96.88 228 ILE A C 1
ATOM 1893 O O . ILE A 1 228 ? -19.741 -3.183 22.276 1.00 96.88 228 ILE A O 1
ATOM 1897 N N . SER A 1 229 ? -21.757 -2.498 21.570 1.00 94.62 229 SER A N 1
ATOM 1898 C CA . SER A 1 229 ? -21.237 -1.564 20.565 1.00 94.62 229 SER A CA 1
ATOM 1899 C C . SER A 1 229 ? -21.830 -0.158 20.680 1.00 94.62 229 SER A C 1
ATOM 1901 O O . SER A 1 229 ? -23.037 0.000 20.870 1.00 94.62 229 SER A O 1
ATOM 1903 N N . ASP A 1 230 ? -20.965 0.856 20.548 1.00 94.00 230 ASP A N 1
ATOM 1904 C CA . ASP A 1 230 ? -21.362 2.262 20.413 1.00 94.00 230 ASP A CA 1
ATOM 1905 C C . ASP A 1 230 ? -21.476 2.596 18.915 1.00 94.00 230 ASP A C 1
ATOM 1907 O O . ASP A 1 230 ? -20.466 2.920 18.295 1.00 94.00 230 ASP A O 1
ATOM 1911 N N . MET A 1 231 ? -22.672 2.503 18.326 1.00 94.38 231 MET A N 1
ATOM 1912 C CA . MET A 1 231 ? -22.891 2.727 16.890 1.00 94.38 231 MET A CA 1
ATOM 1913 C C . MET A 1 231 ? -24.241 3.370 16.598 1.00 94.38 231 MET A C 1
ATOM 1915 O O . MET A 1 231 ? -25.238 3.030 17.227 1.00 94.38 231 MET A O 1
ATOM 1919 N N . TYR A 1 232 ? -24.269 4.233 15.577 1.00 95.56 232 TYR A N 1
ATOM 1920 C CA . TYR A 1 232 ? -25.488 4.879 15.079 1.00 95.56 232 TYR A CA 1
ATOM 1921 C C . TYR A 1 232 ? -26.365 3.943 14.225 1.00 95.56 232 TYR A C 1
ATOM 1923 O O . TYR A 1 232 ? -27.547 4.223 14.003 1.00 95.56 232 TYR A O 1
ATOM 1931 N N . LEU A 1 233 ? -25.804 2.831 13.737 1.00 97.19 233 LEU A N 1
ATOM 1932 C CA . LEU A 1 233 ? -26.528 1.849 12.932 1.00 97.19 233 LEU A CA 1
ATOM 1933 C C . LEU A 1 233 ? -27.573 1.099 13.775 1.00 97.19 233 LEU A C 1
ATOM 1935 O O . LEU A 1 233 ? -27.309 0.798 14.943 1.00 97.19 233 LEU A O 1
ATOM 1939 N N . PRO A 1 234 ? -28.740 0.746 13.205 1.00 96.75 234 PRO A N 1
ATOM 1940 C CA . PRO A 1 234 ? -29.723 -0.088 13.888 1.00 96.75 234 PRO A CA 1
ATOM 1941 C C . PRO A 1 234 ? -29.170 -1.477 14.221 1.00 96.75 234 PRO A C 1
ATOM 1943 O O . PRO A 1 234 ? -28.406 -2.057 13.444 1.00 96.75 234 PRO A O 1
ATOM 1946 N N . LYS A 1 235 ? -29.648 -2.080 15.315 1.00 96.38 235 LYS A N 1
ATOM 1947 C CA . LYS A 1 235 ? -29.267 -3.449 15.700 1.00 96.38 235 LYS A CA 1
ATOM 1948 C C . LYS A 1 235 ? -29.523 -4.477 14.607 1.00 96.38 235 LYS A C 1
ATOM 1950 O O . LYS A 1 235 ? -28.704 -5.369 14.431 1.00 96.38 235 LYS A O 1
ATOM 1955 N N . SER A 1 236 ? -30.602 -4.342 13.835 1.00 96.50 236 SER A N 1
ATOM 1956 C CA . SER A 1 236 ? -30.897 -5.242 12.711 1.00 96.50 236 SER A CA 1
ATOM 1957 C C . SER A 1 236 ? -29.820 -5.210 11.620 1.00 96.50 236 SER A C 1
ATOM 1959 O O . SER A 1 236 ? -29.525 -6.247 11.028 1.00 96.50 236 SER A O 1
ATOM 1961 N N . VAL A 1 237 ? -29.202 -4.051 11.373 1.00 97.75 237 VAL A N 1
ATOM 1962 C CA . VAL A 1 237 ? -28.081 -3.905 10.435 1.00 97.75 237 VAL A CA 1
ATOM 1963 C C . VAL A 1 237 ? -26.824 -4.537 11.025 1.00 97.75 237 VAL A C 1
ATOM 1965 O O . VAL A 1 237 ? -26.216 -5.386 10.380 1.00 97.75 237 VAL A O 1
ATOM 1968 N N . ILE A 1 238 ? -26.488 -4.223 12.280 1.00 97.88 238 ILE A N 1
ATOM 1969 C CA . ILE A 1 238 ? -25.322 -4.805 12.969 1.00 97.88 238 ILE A CA 1
ATOM 1970 C C . ILE A 1 238 ? -25.428 -6.334 13.040 1.00 97.88 238 ILE A C 1
ATOM 1972 O O . ILE A 1 238 ? -24.438 -7.028 12.824 1.00 97.88 238 ILE A O 1
ATOM 1976 N N . GLN A 1 239 ? -26.630 -6.870 13.261 1.00 97.31 239 GLN A N 1
ATOM 1977 C CA . GLN A 1 239 ? -26.900 -8.304 13.245 1.00 97.31 239 GLN A CA 1
ATOM 1978 C C . GLN A 1 239 ? -26.532 -8.933 11.893 1.00 97.31 239 GLN A C 1
ATOM 1980 O O . GLN A 1 239 ? -25.888 -9.982 11.861 1.00 97.31 239 GLN A O 1
ATOM 1985 N N . LYS A 1 240 ? -26.885 -8.286 10.771 1.00 97.75 240 LYS A N 1
ATOM 1986 C CA . LYS A 1 240 ? -26.468 -8.733 9.430 1.00 97.75 240 LYS A CA 1
ATOM 1987 C C . LYS A 1 240 ? -24.946 -8.692 9.292 1.00 97.75 240 LYS A C 1
ATOM 1989 O O . LYS A 1 240 ? -24.368 -9.676 8.848 1.00 97.75 240 LYS A O 1
ATOM 1994 N N . MET A 1 241 ? -24.302 -7.609 9.732 1.00 97.94 241 MET A N 1
ATOM 1995 C CA . MET A 1 241 ? -22.844 -7.447 9.657 1.00 97.94 241 MET A CA 1
ATOM 1996 C C . MET A 1 241 ? -22.097 -8.558 10.405 1.00 97.94 241 MET A C 1
ATOM 1998 O O . MET A 1 241 ? -21.230 -9.214 9.834 1.00 97.94 241 MET A O 1
ATOM 2002 N N . ILE A 1 242 ? -22.454 -8.831 11.665 1.00 97.56 242 ILE A N 1
ATOM 2003 C CA . ILE A 1 242 ? -21.793 -9.897 12.435 1.00 97.56 242 ILE A CA 1
ATOM 2004 C C . ILE A 1 242 ? -22.110 -11.292 11.881 1.00 97.56 242 ILE A C 1
ATOM 2006 O O . ILE A 1 242 ? -21.246 -12.159 11.939 1.00 97.56 242 ILE A O 1
ATOM 2010 N N . THR A 1 243 ? -23.294 -11.493 11.287 1.00 97.00 243 THR A N 1
ATOM 2011 C CA . THR A 1 243 ? -23.661 -12.758 10.622 1.00 97.00 243 THR A CA 1
ATOM 2012 C C . THR A 1 243 ? -22.817 -13.005 9.371 1.00 97.00 243 THR A C 1
ATOM 2014 O O . THR A 1 243 ? -22.389 -14.134 9.146 1.00 97.00 243 THR A O 1
ATOM 2017 N N . VAL A 1 244 ? -22.552 -11.959 8.576 1.00 96.25 244 VAL A N 1
ATOM 2018 C CA . VAL A 1 244 ? -21.650 -12.020 7.410 1.00 96.25 244 VAL A CA 1
ATOM 2019 C C . VAL A 1 244 ? -20.232 -12.403 7.837 1.00 96.25 244 VAL A C 1
ATOM 2021 O O . VAL A 1 244 ? -19.583 -13.192 7.157 1.00 96.25 244 VAL A O 1
ATOM 2024 N N . ALA A 1 245 ? -19.760 -11.880 8.971 1.00 96.44 245 ALA A N 1
ATOM 2025 C CA . ALA A 1 245 ? -18.432 -12.196 9.487 1.00 96.44 245 ALA A CA 1
ATOM 2026 C C . ALA A 1 245 ? -18.318 -13.630 10.033 1.00 96.44 245 ALA A C 1
ATOM 2028 O O . ALA A 1 245 ? -17.369 -14.335 9.696 1.00 96.44 245 ALA A O 1
ATOM 2029 N N . ASP A 1 246 ? -19.248 -14.049 10.895 1.00 97.38 246 ASP A N 1
ATOM 2030 C CA . ASP A 1 246 ? -19.347 -15.414 11.422 1.00 97.38 246 ASP A CA 1
ATOM 2031 C C . ASP A 1 246 ? -20.767 -15.639 11.985 1.00 97.38 246 ASP A C 1
ATOM 2033 O O . ASP A 1 246 ? -21.133 -14.995 12.976 1.00 97.38 246 ASP A O 1
ATOM 2037 N N . PRO A 1 247 ? -21.573 -16.561 11.422 1.00 96.25 247 PRO A N 1
ATOM 2038 C CA . PRO A 1 247 ? -22.955 -16.783 11.853 1.00 96.25 247 PRO A CA 1
ATOM 2039 C C . PRO A 1 247 ? -23.115 -17.072 13.347 1.00 96.25 247 PRO A C 1
ATOM 2041 O O . PRO A 1 247 ? -24.143 -16.731 13.924 1.00 96.25 247 PRO A O 1
ATOM 2044 N N . ARG A 1 248 ? -22.097 -17.643 14.005 1.00 96.62 248 ARG A N 1
ATOM 2045 C CA . ARG A 1 248 ? -22.151 -17.949 15.441 1.00 96.62 248 ARG A CA 1
ATOM 2046 C C . ARG A 1 248 ? -22.226 -16.688 16.304 1.00 96.62 248 ARG A C 1
ATOM 2048 O O . ARG A 1 248 ? -22.748 -16.735 17.412 1.00 96.62 248 ARG A O 1
ATOM 2055 N N . LEU A 1 249 ? -21.711 -15.551 15.827 1.00 97.06 249 LEU A N 1
ATOM 2056 C CA . LEU A 1 249 ? -21.808 -14.279 16.553 1.00 97.06 249 LEU A CA 1
ATOM 2057 C C . LEU A 1 249 ? -23.259 -13.804 16.672 1.00 97.06 249 LEU A C 1
ATOM 2059 O O . LEU A 1 249 ? -23.591 -13.104 17.626 1.00 97.06 249 LEU A O 1
ATOM 2063 N N . ALA A 1 250 ? -24.116 -14.198 15.727 1.00 94.38 250 ALA A N 1
ATOM 2064 C CA . ALA A 1 250 ? -25.512 -13.791 15.684 1.00 94.38 250 ALA A CA 1
ATOM 2065 C C . ALA A 1 250 ? -26.340 -14.342 16.861 1.00 94.38 250 ALA A C 1
ATOM 2067 O O . ALA A 1 250 ? -27.384 -13.785 17.195 1.00 94.38 250 ALA A O 1
ATOM 2068 N N . GLU A 1 251 ? -25.875 -15.418 17.493 1.00 94.00 251 GLU A N 1
ATOM 2069 C CA . GLU A 1 251 ? -26.551 -16.083 18.612 1.00 94.00 251 GLU A CA 1
ATOM 2070 C C . GLU A 1 251 ? -26.266 -15.408 19.964 1.00 94.00 251 GLU A C 1
ATOM 2072 O O . GLU A 1 251 ? -26.919 -15.705 20.965 1.00 94.00 251 GLU A O 1
ATOM 2077 N N . LEU A 1 252 ? -25.290 -14.495 20.012 1.00 96.81 252 LEU A N 1
ATOM 2078 C CA . LEU A 1 252 ? -24.843 -13.864 21.248 1.00 96.81 252 LEU A CA 1
ATOM 2079 C C . LEU A 1 252 ? -25.742 -12.679 21.640 1.00 96.81 252 LEU A C 1
ATOM 2081 O O . LEU A 1 252 ? -26.190 -11.925 20.772 1.00 96.81 252 LEU A O 1
ATOM 2085 N N . PRO A 1 253 ? -25.951 -12.429 22.948 1.00 96.69 253 PRO A N 1
ATOM 2086 C CA . PRO A 1 253 ? -26.650 -11.233 23.405 1.00 96.69 253 PRO A CA 1
ATOM 2087 C C . PRO A 1 253 ? -25.964 -9.953 22.910 1.00 96.69 253 PRO A C 1
ATOM 2089 O O . PRO A 1 253 ? -24.770 -9.754 23.146 1.00 96.69 253 PRO A O 1
ATOM 2092 N N . LEU A 1 254 ? -26.735 -9.076 22.260 1.00 97.31 254 LEU A N 1
ATOM 2093 C CA . LEU A 1 254 ? -26.247 -7.865 21.598 1.00 97.31 254 LEU A CA 1
ATOM 2094 C C . LEU A 1 254 ? -26.900 -6.597 22.168 1.00 97.31 254 LEU A C 1
ATOM 2096 O O . LEU A 1 254 ? -28.122 -6.422 22.078 1.00 97.31 254 LEU A O 1
ATOM 2100 N N . TYR A 1 255 ? -26.057 -5.694 22.674 1.00 97.25 255 TYR A N 1
ATOM 2101 C CA . TYR A 1 255 ? -26.415 -4.357 23.149 1.00 97.25 255 TYR A CA 1
ATOM 2102 C C . TYR A 1 255 ? -25.812 -3.298 22.223 1.00 97.25 255 TYR A C 1
ATOM 2104 O O . TYR A 1 255 ? -24.593 -3.241 22.041 1.00 97.25 255 TYR A O 1
ATOM 2112 N N . VAL A 1 256 ? -26.663 -2.445 21.655 1.00 96.69 256 VAL A N 1
ATOM 2113 C CA . VAL A 1 256 ? -26.264 -1.387 20.719 1.00 96.69 256 VAL A CA 1
ATOM 2114 C C . VAL A 1 256 ? -26.698 -0.038 21.275 1.00 96.69 256 VAL A C 1
ATOM 2116 O O . VAL A 1 256 ? -27.848 0.122 21.692 1.00 96.69 256 VAL A O 1
ATOM 2119 N N . SER A 1 257 ? -25.794 0.940 21.275 1.00 95.31 257 SER A N 1
ATOM 2120 C CA . SER A 1 257 ? -26.078 2.262 21.833 1.00 95.31 257 SER A CA 1
ATOM 2121 C C . SER A 1 257 ? -27.235 2.982 21.133 1.00 95.31 257 SER A C 1
ATOM 2123 O O . SER A 1 257 ? -27.966 3.694 21.813 1.00 95.31 257 SER A O 1
ATOM 2125 N N . SER A 1 258 ? -27.442 2.798 19.823 1.00 94.12 258 SER A N 1
ATOM 2126 C CA . SER A 1 258 ? -28.545 3.416 19.059 1.00 94.12 258 SER A CA 1
ATOM 2127 C C . SER A 1 258 ? -29.929 2.894 19.449 1.00 94.12 258 SER A C 1
ATOM 2129 O O . SER A 1 258 ? -30.915 3.606 19.279 1.00 94.12 258 SER A O 1
ATOM 2131 N N . GLU A 1 259 ? -30.012 1.678 19.992 1.00 93.94 259 GLU A N 1
ATOM 2132 C CA . GLU A 1 259 ? -31.259 1.075 20.477 1.00 93.94 259 GLU A CA 1
ATOM 2133 C C . GLU A 1 259 ? -31.491 1.372 21.958 1.00 93.94 259 GLU A C 1
ATOM 2135 O O . GLU A 1 259 ? -32.598 1.718 22.360 1.00 93.94 259 GLU A O 1
ATOM 2140 N N . VAL A 1 260 ? -30.436 1.283 22.773 1.00 92.50 260 VAL A N 1
ATOM 2141 C CA . VAL A 1 260 ? -30.523 1.525 24.224 1.00 92.50 260 VAL A CA 1
ATOM 2142 C C . VAL A 1 260 ? -30.538 3.028 24.551 1.00 92.50 260 VAL A C 1
ATOM 2144 O O . VAL A 1 260 ? -31.048 3.447 25.585 1.00 92.50 260 VAL A O 1
ATOM 2147 N N . GLY A 1 261 ? -29.948 3.859 23.691 1.00 90.00 261 GLY A N 1
ATOM 2148 C CA . GLY A 1 261 ? -29.769 5.302 23.875 1.00 90.00 261 GLY A CA 1
ATOM 2149 C C . GLY A 1 261 ? -28.551 5.700 24.722 1.00 90.00 261 GLY A C 1
ATOM 2150 O O . GLY A 1 261 ? -28.298 6.895 24.913 1.00 90.00 261 GLY A O 1
ATOM 2151 N N . TYR A 1 262 ? -27.772 4.734 25.223 1.00 91.12 262 TYR A N 1
ATOM 2152 C CA . TYR A 1 262 ? -26.625 4.955 26.111 1.00 91.12 262 TYR A CA 1
ATOM 2153 C C . TYR A 1 262 ? -25.294 4.542 25.482 1.00 91.12 262 TYR A C 1
ATOM 2155 O O . TYR A 1 262 ? -25.200 3.509 24.834 1.00 91.12 262 TYR A O 1
ATOM 2163 N N . GLN A 1 263 ? -24.244 5.325 25.751 1.00 91.25 263 GLN A N 1
ATOM 2164 C CA . GLN A 1 263 ? -22.883 5.113 25.240 1.00 91.25 263 GLN A CA 1
ATOM 2165 C C . GLN A 1 263 ? -21.950 4.497 26.290 1.00 91.25 263 GLN A C 1
ATOM 2167 O O . GLN A 1 263 ? -21.961 4.921 27.458 1.00 91.25 263 GLN A O 1
ATOM 2172 N N . LYS A 1 264 ? -21.033 3.618 25.868 1.00 94.00 264 LYS A N 1
ATOM 2173 C CA . LYS A 1 264 ? -19.898 3.111 26.665 1.00 94.00 264 LYS A CA 1
ATOM 2174 C C . LYS A 1 264 ? -19.048 4.250 27.212 1.00 94.00 264 LYS A C 1
ATOM 2176 O O . LYS A 1 264 ? -18.658 4.223 28.379 1.00 94.00 264 LYS A O 1
ATOM 2181 N N . SER A 1 265 ? -18.819 5.297 26.416 1.00 90.38 265 SER A N 1
ATOM 2182 C CA . SER A 1 265 ? -18.021 6.471 26.818 1.00 90.38 265 SER A CA 1
ATOM 2183 C C . SER A 1 265 ? -18.563 7.207 28.059 1.00 90.38 265 SER A C 1
ATOM 2185 O O . SER A 1 265 ? -17.800 7.834 28.800 1.00 90.38 265 SER A O 1
ATOM 2187 N N . THR A 1 266 ? -19.864 7.088 28.338 1.00 90.25 266 THR A N 1
ATOM 2188 C CA . THR A 1 266 ? -20.506 7.679 29.525 1.00 90.25 266 THR A CA 1
ATOM 2189 C C . THR A 1 266 ? -20.534 6.737 30.731 1.00 90.25 266 THR A C 1
ATOM 2191 O O . THR A 1 266 ? -20.738 7.192 31.854 1.00 90.25 266 THR A O 1
ATOM 2194 N N . GLY A 1 267 ? -20.308 5.437 30.516 1.00 91.88 267 GLY A N 1
ATOM 2195 C CA . GLY A 1 267 ? -20.472 4.371 31.507 1.00 91.88 267 GLY A CA 1
ATOM 2196 C C . GLY A 1 267 ? -21.890 3.798 31.566 1.00 91.88 267 GLY A C 1
ATOM 2197 O O . GLY A 1 267 ? -22.043 2.639 31.937 1.00 91.88 267 GLY A O 1
ATOM 2198 N N . LYS A 1 268 ? -22.901 4.553 31.111 1.00 92.94 268 LYS A N 1
ATOM 2199 C CA . LYS A 1 268 ? -24.314 4.163 31.208 1.00 92.94 268 LYS A CA 1
ATOM 2200 C C . LYS A 1 268 ? -24.647 2.865 30.471 1.00 92.94 268 LYS A C 1
ATOM 2202 O O . LYS A 1 268 ? -25.495 2.125 30.946 1.00 92.94 268 LYS A O 1
ATOM 2207 N N . LEU A 1 269 ? -23.989 2.564 29.345 1.00 95.00 269 LEU A N 1
ATOM 2208 C CA . LEU A 1 269 ? -24.252 1.305 28.635 1.00 95.00 269 LEU A CA 1
ATOM 2209 C C . LEU A 1 269 ? -23.771 0.082 29.434 1.00 95.00 269 LEU A C 1
ATOM 2211 O O . LEU A 1 269 ? -24.440 -0.944 29.441 1.00 95.00 269 LEU A O 1
ATOM 2215 N N . PHE A 1 270 ? -22.657 0.200 30.167 1.00 96.06 270 PHE A N 1
ATOM 2216 C CA . PHE A 1 270 ? -22.214 -0.856 31.083 1.00 96.06 270 PHE A CA 1
ATOM 2217 C C . PHE A 1 270 ? -23.146 -0.981 32.289 1.00 96.06 270 PHE A C 1
ATOM 2219 O O . PHE A 1 270 ? -23.447 -2.099 32.694 1.00 96.06 270 PHE A O 1
ATOM 2226 N N . ASP A 1 271 ? -23.627 0.142 32.835 1.00 94.12 271 ASP A N 1
ATOM 2227 C CA . ASP A 1 271 ? -24.623 0.125 33.913 1.00 94.12 271 ASP A CA 1
ATOM 2228 C C . ASP A 1 271 ? -25.913 -0.568 33.443 1.00 94.12 271 ASP A C 1
ATOM 2230 O O . ASP A 1 271 ? -26.425 -1.444 34.133 1.00 94.12 271 ASP A O 1
ATOM 2234 N N . TYR A 1 272 ? -26.392 -0.247 32.236 1.00 94.69 272 TYR A N 1
ATOM 2235 C CA . TYR A 1 272 ? -27.546 -0.905 31.625 1.00 94.69 272 TYR A CA 1
ATOM 2236 C C . TYR A 1 272 ? -27.331 -2.416 31.512 1.00 94.69 272 TYR A C 1
ATOM 2238 O O . TYR A 1 272 ? -28.140 -3.182 32.019 1.00 94.69 272 TYR A O 1
ATOM 2246 N N . VAL A 1 273 ? -26.206 -2.854 30.930 1.00 95.56 273 VAL A N 1
ATOM 2247 C CA . VAL A 1 273 ? -25.882 -4.286 30.812 1.00 95.56 273 VAL A CA 1
ATOM 2248 C C . VAL A 1 273 ? -25.802 -4.949 32.187 1.00 95.56 273 VAL A C 1
ATOM 2250 O O . VAL A 1 273 ? -26.248 -6.082 32.331 1.00 95.56 273 VAL A O 1
ATOM 2253 N N . PHE A 1 274 ? -25.260 -4.273 33.203 1.00 95.00 274 PHE A N 1
ATOM 2254 C CA . PHE A 1 274 ? -25.191 -4.804 34.564 1.00 95.00 274 PHE A CA 1
ATOM 2255 C C . PHE A 1 274 ? -26.580 -5.073 35.150 1.00 95.00 274 PHE A C 1
ATOM 2257 O O . PHE A 1 274 ? -26.790 -6.148 35.698 1.00 95.00 274 PHE A O 1
ATOM 2264 N N . PHE A 1 275 ? -27.510 -4.121 35.030 1.00 93.56 275 PHE A N 1
ATOM 2265 C CA . PHE A 1 275 ? -28.864 -4.247 35.584 1.00 93.56 275 PHE A CA 1
ATOM 2266 C C . PHE A 1 275 ? -29.789 -5.137 34.749 1.00 93.56 275 PHE A C 1
ATOM 2268 O O . PHE A 1 275 ? -30.690 -5.753 35.306 1.00 93.56 275 PHE A O 1
ATOM 2275 N N . ASP A 1 276 ? -29.555 -5.222 33.441 1.00 93.56 276 ASP A N 1
ATOM 2276 C CA . ASP A 1 276 ? -30.252 -6.142 32.538 1.00 93.56 276 ASP A CA 1
ATOM 2277 C C . ASP A 1 276 ? -29.758 -7.595 32.695 1.00 93.56 276 ASP A C 1
ATOM 2279 O O . ASP A 1 276 ? -30.434 -8.547 32.314 1.00 93.56 276 ASP A O 1
ATOM 2283 N N . SER A 1 277 ? -28.576 -7.791 33.289 1.00 88.25 277 SER A N 1
ATOM 2284 C CA . SER A 1 277 ? -28.018 -9.115 33.568 1.00 88.25 277 SER A CA 1
ATOM 2285 C C . SER A 1 277 ? -28.386 -9.610 34.961 1.00 88.25 277 SER A C 1
ATOM 2287 O O . SER A 1 277 ? -28.206 -8.901 35.948 1.00 88.25 277 SER A O 1
ATOM 2289 N N . ASP A 1 278 ? -28.727 -10.892 35.073 1.00 87.56 278 ASP A N 1
ATOM 2290 C CA . ASP A 1 278 ? -28.713 -11.579 36.364 1.00 87.56 278 ASP A CA 1
ATOM 2291 C C . ASP A 1 278 ? -27.257 -11.851 36.798 1.00 87.56 278 ASP A C 1
ATOM 2293 O O . ASP A 1 278 ? -26.628 -12.832 36.389 1.00 87.56 278 ASP A O 1
ATOM 2297 N N . TYR A 1 279 ? -26.655 -10.904 37.527 1.00 88.69 279 TYR A N 1
ATOM 2298 C CA . TYR A 1 279 ? -25.202 -10.841 37.715 1.00 88.69 279 TYR A CA 1
ATOM 2299 C C . TYR A 1 279 ? -24.673 -11.891 38.713 1.00 88.69 279 TYR A C 1
ATOM 2301 O O . TYR A 1 279 ? -24.498 -11.629 39.905 1.00 88.69 279 TYR A O 1
ATOM 2309 N N . HIS A 1 280 ? -24.317 -13.065 38.189 1.00 89.75 280 HIS A N 1
ATOM 2310 C CA . HIS A 1 280 ? -23.721 -14.189 38.920 1.00 89.75 280 HIS A CA 1
ATOM 2311 C C . HIS A 1 280 ? -22.295 -14.501 38.442 1.00 89.75 280 HIS A C 1
ATOM 2313 O O . HIS A 1 280 ? -21.973 -15.635 38.093 1.00 89.75 280 HIS A O 1
ATOM 2319 N N . TYR A 1 281 ? -21.420 -13.489 38.437 1.00 93.69 281 TYR A N 1
ATOM 2320 C CA . TYR A 1 281 ? -20.071 -13.604 37.875 1.00 93.69 281 TYR A CA 1
ATOM 2321 C C . TYR A 1 281 ? -18.972 -13.356 38.901 1.00 93.69 281 TYR A C 1
ATOM 2323 O O . TYR A 1 281 ? -19.058 -12.452 39.736 1.00 93.69 281 TYR A O 1
ATOM 2331 N N . SER A 1 282 ? -17.884 -14.121 38.799 1.00 91.56 282 SER A N 1
ATOM 2332 C CA . SER A 1 282 ? -16.684 -13.907 39.617 1.00 91.56 282 SER A CA 1
ATOM 2333 C C . SER A 1 282 ? -15.923 -12.648 39.198 1.00 91.56 282 SER A C 1
ATOM 2335 O O . SER A 1 282 ? -15.228 -12.036 40.016 1.00 91.56 282 SER A O 1
ATOM 2337 N N . LYS A 1 283 ? -16.057 -12.254 37.926 1.00 90.69 283 LYS A N 1
ATOM 2338 C CA . LYS A 1 283 ? -15.317 -11.162 37.296 1.00 90.69 283 LYS A CA 1
ATOM 2339 C C . LYS A 1 283 ? -15.981 -10.726 35.991 1.00 90.69 283 LYS A C 1
ATOM 2341 O O . LYS A 1 283 ? -16.608 -11.538 35.323 1.00 90.69 283 LYS A O 1
ATOM 2346 N N . TRP A 1 284 ? -15.778 -9.461 35.621 1.00 95.25 284 TRP A N 1
ATOM 2347 C CA . TRP A 1 284 ? -16.159 -8.920 34.317 1.00 95.25 284 TRP A CA 1
ATOM 2348 C C . TRP A 1 284 ? -14.922 -8.417 33.568 1.00 95.25 284 TRP A C 1
ATOM 2350 O O . TRP A 1 284 ? -14.147 -7.604 34.091 1.00 95.25 284 TRP A O 1
ATOM 2360 N N . VAL A 1 285 ? -14.736 -8.912 32.347 1.00 93.62 285 VAL A N 1
ATOM 2361 C CA . VAL A 1 285 ? -13.699 -8.516 31.396 1.00 93.62 285 VAL A CA 1
ATOM 2362 C C . VAL A 1 285 ? -14.331 -7.913 30.140 1.00 93.62 285 VAL A C 1
ATOM 2364 O O . VAL A 1 285 ? -15.266 -8.479 29.593 1.00 93.62 285 VAL A O 1
ATOM 2367 N N . HIS A 1 286 ? -13.796 -6.802 29.645 1.00 94.56 286 HIS A N 1
ATOM 2368 C CA . HIS A 1 286 ? -14.213 -6.182 28.393 1.00 94.56 286 HIS A CA 1
ATOM 2369 C C . HIS A 1 286 ? -13.055 -6.075 27.388 1.00 94.56 286 HIS A C 1
ATOM 2371 O O . HIS A 1 286 ? -11.922 -5.772 27.771 1.00 94.56 286 HIS A O 1
ATOM 2377 N N . TYR A 1 287 ? -13.332 -6.306 26.108 1.00 93.31 287 TYR A N 1
ATOM 2378 C CA . TYR A 1 287 ? -12.377 -6.246 25.001 1.00 93.31 287 TYR A CA 1
ATOM 2379 C C . TYR A 1 287 ? -12.843 -5.197 23.992 1.00 93.31 287 TYR A C 1
ATOM 2381 O O . TYR A 1 287 ? -14.003 -5.235 23.593 1.00 93.31 287 TYR A O 1
ATOM 2389 N N . GLY A 1 288 ? -11.960 -4.293 23.566 1.00 92.00 288 GLY A N 1
ATOM 2390 C CA . GLY A 1 288 ? -12.297 -3.281 22.559 1.00 92.00 288 GLY A CA 1
ATOM 2391 C C . GLY A 1 288 ? -11.128 -2.365 22.207 1.00 92.00 288 GLY A C 1
ATOM 2392 O O . GLY A 1 288 ? -10.156 -2.282 22.959 1.00 92.00 288 GLY A O 1
ATOM 2393 N N . ASP A 1 289 ? -11.199 -1.670 21.083 1.00 87.81 289 ASP A N 1
ATOM 2394 C CA . ASP A 1 289 ? -10.132 -0.814 20.550 1.00 87.81 289 ASP A CA 1
ATOM 2395 C C . ASP A 1 289 ? -10.080 0.569 21.241 1.00 87.81 289 ASP A C 1
ATOM 2397 O O . ASP A 1 289 ? -9.011 1.171 21.434 1.00 87.81 289 ASP A O 1
ATOM 2401 N N . ASN A 1 290 ? -11.228 1.092 21.687 1.00 88.56 290 ASN A N 1
ATOM 2402 C CA . ASN A 1 290 ? -11.309 2.478 22.110 1.00 88.56 290 ASN A CA 1
ATOM 2403 C C . ASN A 1 290 ? -10.741 2.669 23.521 1.00 88.56 290 ASN A C 1
ATOM 2405 O O . ASN A 1 290 ? -11.345 2.348 24.550 1.00 88.56 290 ASN A O 1
ATOM 2409 N N . LYS A 1 291 ? -9.587 3.337 23.601 1.00 82.25 291 LYS A N 1
ATOM 2410 C CA . LYS A 1 291 ? -8.884 3.643 24.864 1.00 82.25 291 LYS A CA 1
ATOM 2411 C C . LYS A 1 291 ? -9.774 4.297 25.926 1.00 82.25 291 LYS A C 1
ATOM 2413 O O . LYS A 1 291 ? -9.533 4.118 27.130 1.00 82.25 291 LYS A O 1
ATOM 2418 N N . HIS A 1 292 ? -10.752 5.107 25.518 1.00 83.88 292 HIS A N 1
ATOM 2419 C CA . HIS A 1 292 ? -11.663 5.779 26.433 1.00 83.88 292 HIS A CA 1
ATOM 2420 C C . HIS A 1 292 ? -12.883 4.919 26.771 1.00 83.88 292 HIS A C 1
ATOM 2422 O O . HIS A 1 292 ? -13.063 4.621 27.956 1.00 83.88 292 HIS A O 1
ATOM 2428 N N . ALA A 1 293 ? -13.670 4.549 25.758 1.00 89.06 293 ALA A N 1
ATOM 2429 C CA . ALA A 1 293 ? -14.960 3.878 25.890 1.00 89.06 293 ALA A CA 1
ATOM 2430 C C . ALA A 1 293 ? -14.820 2.414 26.334 1.00 89.06 293 ALA A C 1
ATOM 2432 O O . ALA A 1 293 ? -15.505 2.014 27.269 1.00 89.06 293 ALA A O 1
ATOM 2433 N N . ASP A 1 294 ? -13.845 1.681 25.797 1.00 89.69 294 ASP A N 1
ATOM 2434 C CA . ASP A 1 294 ? -13.617 0.258 26.105 1.00 89.69 294 ASP A CA 1
ATOM 2435 C C . ASP A 1 294 ? -12.525 0.055 27.155 1.00 89.69 294 ASP A C 1
ATOM 2437 O O . ASP A 1 294 ? -12.260 -1.047 27.628 1.00 89.69 294 ASP A O 1
ATOM 2441 N N . GLY A 1 295 ? -11.830 1.132 27.515 1.00 83.50 295 GLY A N 1
ATOM 2442 C CA . GLY A 1 295 ? -10.703 1.092 28.431 1.00 83.50 295 GLY A CA 1
ATOM 2443 C C . GLY A 1 295 ? -10.942 1.892 29.701 1.00 83.50 295 GLY A C 1
ATOM 2444 O O . GLY A 1 295 ? -11.201 1.367 30.784 1.00 83.50 295 GLY A O 1
ATOM 2445 N N . LYS A 1 296 ? -10.729 3.207 29.619 1.00 79.69 296 LYS A N 1
ATOM 2446 C CA . LYS A 1 296 ? -10.698 4.098 30.790 1.00 79.69 296 LYS A CA 1
ATOM 2447 C C . LYS A 1 296 ? -12.020 4.112 31.562 1.00 79.69 296 LYS A C 1
ATOM 2449 O O . LYS A 1 296 ? -11.974 4.239 32.783 1.00 79.69 296 LYS A O 1
ATOM 2454 N N . VAL A 1 297 ? -13.157 4.079 30.875 1.00 86.62 297 VAL A N 1
ATOM 2455 C CA . VAL A 1 297 ? -14.488 4.156 31.492 1.00 86.62 297 VAL A CA 1
ATOM 2456 C C . VAL A 1 297 ? -14.850 2.858 32.225 1.00 86.62 297 VAL A C 1
ATOM 2458 O O . VAL A 1 297 ? -14.997 2.941 33.446 1.00 86.62 297 VAL A O 1
ATOM 2461 N N . PRO A 1 298 ? -14.865 1.675 31.583 1.00 87.44 298 PRO A N 1
ATOM 2462 C CA . PRO A 1 298 ? -15.167 0.406 32.254 1.00 87.44 298 PRO A CA 1
ATOM 2463 C C . PRO A 1 298 ? -14.221 0.110 33.428 1.00 87.44 298 PRO A C 1
ATOM 2465 O O . PRO A 1 298 ? -14.667 -0.302 34.500 1.00 87.44 298 PRO A O 1
ATOM 2468 N N . ARG A 1 299 ? -12.928 0.463 33.329 1.00 82.75 299 ARG A N 1
ATOM 2469 C CA . ARG A 1 299 ? -11.989 0.341 34.466 1.00 82.75 299 ARG A CA 1
ATOM 2470 C C . ARG A 1 299 ? -12.411 1.120 35.711 1.00 82.75 299 ARG A C 1
ATOM 2472 O O . ARG A 1 299 ? -12.109 0.695 36.824 1.00 82.75 299 ARG A O 1
ATOM 2479 N N . LYS A 1 300 ? -13.093 2.264 35.566 1.00 80.81 300 LYS A N 1
ATOM 2480 C CA . LYS A 1 300 ? -13.608 3.030 36.719 1.00 80.81 300 LYS A CA 1
ATOM 2481 C C . LYS A 1 300 ? -14.776 2.327 37.414 1.00 80.81 300 LYS A C 1
ATOM 2483 O O . LYS A 1 300 ? -14.991 2.598 38.595 1.00 80.81 300 LYS A O 1
ATOM 2488 N N . LEU A 1 301 ? -15.489 1.465 36.690 1.00 87.06 301 LEU A N 1
ATOM 2489 C CA . LEU A 1 301 ? -16.588 0.633 37.182 1.00 87.06 301 LEU A CA 1
ATOM 2490 C C . LEU A 1 301 ? -16.093 -0.703 37.766 1.00 87.06 301 LEU A C 1
ATOM 2492 O O . LEU A 1 301 ? -16.884 -1.472 38.292 1.00 87.06 301 LEU A O 1
ATOM 2496 N N . GLY A 1 302 ? -14.781 -0.969 37.730 1.00 84.00 302 GLY A N 1
ATOM 2497 C CA . GLY A 1 302 ? -14.194 -2.219 38.222 1.00 84.00 302 GLY A CA 1
ATOM 2498 C C . GLY A 1 302 ? -14.114 -3.334 37.177 1.00 84.00 302 GLY A C 1
ATOM 2499 O O . GLY A 1 302 ? -13.692 -4.435 37.517 1.00 84.00 302 GLY A O 1
ATOM 2500 N N . ILE A 1 303 ? -14.453 -3.047 35.918 1.00 87.12 303 ILE A N 1
ATOM 2501 C CA . ILE A 1 303 ? -14.369 -3.993 34.802 1.00 87.12 303 ILE A CA 1
ATOM 2502 C C . ILE A 1 303 ? -12.908 -4.084 34.334 1.00 87.12 303 ILE A C 1
ATOM 2504 O O . ILE A 1 303 ? -12.250 -3.065 34.078 1.00 87.12 303 ILE A O 1
ATOM 2508 N N . GLN A 1 304 ? -12.374 -5.303 34.236 1.00 85.06 304 GLN A N 1
ATOM 2509 C CA . GLN A 1 304 ? -11.060 -5.536 33.635 1.00 85.06 304 GLN A CA 1
ATOM 2510 C C . GLN A 1 304 ? -11.153 -5.320 32.127 1.00 85.06 304 GLN A C 1
ATOM 2512 O O . GLN A 1 304 ? -12.171 -5.604 31.521 1.00 85.06 304 GLN A O 1
ATOM 2517 N N . THR A 1 305 ? -10.102 -4.806 31.501 1.00 81.94 305 THR A N 1
ATOM 2518 C CA . THR A 1 305 ? -10.163 -4.392 30.093 1.00 81.94 305 THR A CA 1
ATOM 2519 C C . THR A 1 305 ? -8.929 -4.838 29.333 1.00 81.94 305 THR A C 1
ATOM 2521 O O . THR A 1 305 ? -7.815 -4.758 29.857 1.00 81.94 305 THR A O 1
ATOM 2524 N N . TYR A 1 306 ? -9.138 -5.259 28.092 1.00 81.19 306 TYR A N 1
ATOM 2525 C CA . TYR A 1 306 ? -8.103 -5.526 27.106 1.00 81.19 306 TYR A CA 1
ATOM 2526 C C . TYR A 1 306 ? -8.321 -4.588 25.921 1.00 81.19 306 TYR A C 1
ATOM 2528 O O . TYR A 1 306 ? -9.314 -4.718 25.212 1.00 81.19 306 TYR A O 1
ATOM 2536 N N . ASN A 1 307 ? -7.405 -3.631 25.743 1.00 79.69 307 ASN A N 1
ATOM 2537 C CA . ASN A 1 307 ? -7.473 -2.664 24.652 1.00 79.69 307 ASN A CA 1
ATOM 2538 C C . ASN A 1 307 ? -6.318 -2.846 23.678 1.00 79.69 307 ASN A C 1
ATOM 2540 O O . ASN A 1 307 ? -5.163 -2.785 24.098 1.00 79.69 307 ASN A O 1
ATOM 2544 N N . HIS A 1 308 ? -6.629 -2.996 22.397 1.00 78.62 308 HIS A N 1
ATOM 2545 C CA . HIS A 1 308 ? -5.659 -2.919 21.305 1.00 78.62 308 HIS A CA 1
ATOM 2546 C C . HIS A 1 308 ? -5.715 -1.543 20.640 1.00 78.62 308 HIS A C 1
ATOM 2548 O O . HIS A 1 308 ? -6.658 -0.785 20.843 1.00 78.62 308 HIS A O 1
ATOM 2554 N N . ASP A 1 309 ? -4.680 -1.200 19.881 1.00 78.62 309 ASP A N 1
ATOM 2555 C CA . ASP A 1 309 ? -4.710 0.012 19.069 1.00 78.62 309 ASP A CA 1
ATOM 2556 C C . ASP A 1 309 ? -5.412 -0.237 17.743 1.00 78.62 309 ASP A C 1
ATOM 2558 O O . ASP A 1 309 ? -5.327 -1.328 17.175 1.00 78.62 309 ASP A O 1
ATOM 2562 N N . MET A 1 310 ? -6.048 0.818 17.242 1.00 80.94 310 MET A N 1
ATOM 2563 C CA . MET A 1 310 ? -6.404 0.892 15.838 1.00 80.94 310 MET A CA 1
ATOM 2564 C C . MET A 1 310 ? -5.144 1.065 15.003 1.00 80.94 310 MET A C 1
ATOM 2566 O O . MET A 1 310 ? -4.223 1.810 15.357 1.00 80.94 310 MET A O 1
ATOM 2570 N N . ASP A 1 311 ? -5.130 0.364 13.885 1.00 85.69 311 ASP A N 1
ATOM 2571 C CA . ASP A 1 311 ? -4.124 0.531 12.859 1.00 85.69 311 ASP A CA 1
ATOM 2572 C C . ASP A 1 311 ? -4.224 1.934 12.229 1.00 85.69 311 ASP A C 1
ATOM 2574 O O . ASP A 1 311 ? -5.280 2.566 12.226 1.00 85.69 311 ASP A O 1
ATOM 2578 N N . SER A 1 312 ? -3.110 2.438 11.697 1.00 90.44 312 SER A N 1
ATOM 2579 C CA . SER A 1 312 ? -3.056 3.735 11.013 1.00 90.44 312 SER A CA 1
ATOM 2580 C C . SER A 1 312 ? -2.175 3.683 9.771 1.00 90.44 312 SER A C 1
ATOM 2582 O O . SER A 1 312 ? -1.296 2.816 9.641 1.00 90.44 312 SER A O 1
ATOM 2584 N N . PHE A 1 313 ? -2.407 4.633 8.867 1.00 95.06 313 PHE A N 1
ATOM 2585 C CA . PHE A 1 313 ? -1.598 4.810 7.673 1.00 95.06 313 PHE A CA 1
ATOM 2586 C C . PHE A 1 313 ? -0.262 5.499 7.974 1.00 95.06 313 PHE A C 1
ATOM 2588 O O . PHE A 1 313 ? -0.182 6.449 8.757 1.00 95.06 313 PHE A O 1
ATOM 2595 N N . VAL A 1 314 ? 0.805 5.049 7.310 1.00 95.50 314 VAL A N 1
ATOM 2596 C CA . VAL A 1 314 ? 2.051 5.828 7.194 1.00 95.50 314 VAL A CA 1
ATOM 2597 C C . VAL A 1 314 ? 1.961 6.804 6.009 1.00 95.50 314 VAL A C 1
ATOM 2599 O O . VAL A 1 314 ? 1.121 6.609 5.134 1.00 95.50 314 VAL A O 1
ATOM 2602 N N . PRO A 1 315 ? 2.837 7.827 5.906 1.00 95.88 315 PRO A N 1
ATOM 2603 C CA . PRO A 1 315 ? 2.676 8.894 4.912 1.00 95.88 315 PRO A CA 1
ATOM 2604 C C . PRO A 1 315 ? 2.558 8.454 3.443 1.00 95.88 315 PRO A C 1
ATOM 2606 O O . PRO A 1 315 ? 1.886 9.126 2.676 1.00 95.88 315 PRO A O 1
ATOM 2609 N N . ASN A 1 316 ? 3.214 7.362 3.024 1.00 96.62 316 ASN A N 1
ATOM 2610 C CA . ASN A 1 316 ? 3.043 6.818 1.665 1.00 96.62 316 ASN A CA 1
ATOM 2611 C C . ASN A 1 316 ? 1.668 6.180 1.459 1.00 96.62 316 ASN A C 1
ATOM 2613 O O . ASN A 1 316 ? 1.141 6.227 0.361 1.00 96.62 316 ASN A O 1
ATOM 2617 N N . GLU A 1 317 ? 1.099 5.567 2.493 1.00 97.81 317 GLU A N 1
ATOM 2618 C CA . GLU A 1 317 ? -0.204 4.904 2.415 1.00 97.81 317 GLU A CA 1
ATOM 2619 C C . GLU A 1 317 ? -1.320 5.955 2.360 1.00 97.81 317 GLU A C 1
ATOM 2621 O O . GLU A 1 317 ? -2.148 5.912 1.455 1.00 97.81 317 GLU A O 1
ATOM 2626 N N . SER A 1 318 ? -1.286 6.953 3.255 1.00 97.31 318 SER A N 1
ATOM 2627 C CA . SER A 1 318 ? -2.290 8.028 3.275 1.00 97.31 318 SER A CA 1
ATOM 2628 C C . SER A 1 318 ? -2.240 8.903 2.021 1.00 97.31 318 SER A C 1
ATOM 2630 O O . SER A 1 318 ? -3.274 9.388 1.585 1.00 97.31 318 SER A O 1
ATOM 2632 N N . TRP A 1 319 ? -1.068 9.046 1.392 1.00 97.81 319 TRP A N 1
ATOM 2633 C CA . TRP A 1 319 ? -0.894 9.823 0.161 1.00 97.81 319 TRP A CA 1
ATOM 2634 C C . 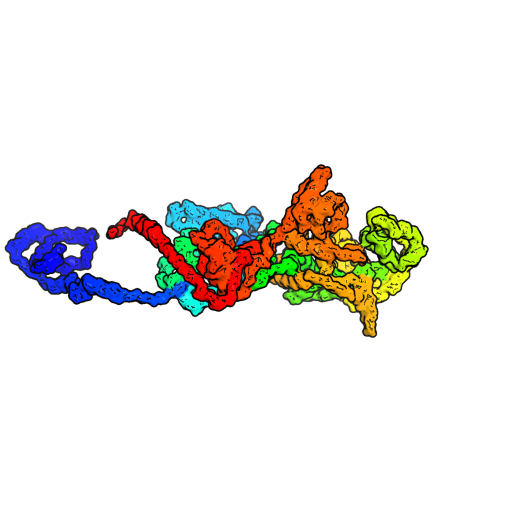TRP A 1 319 ? -1.878 9.450 -0.951 1.00 97.81 319 TRP A C 1
ATOM 2636 O O . TRP A 1 319 ? -2.396 10.336 -1.627 1.00 97.81 319 TRP A O 1
ATOM 2646 N N . TYR A 1 320 ? -2.139 8.154 -1.147 1.00 98.00 320 TYR A N 1
ATOM 2647 C CA . TYR A 1 320 ? -3.085 7.713 -2.173 1.00 98.00 320 TYR A CA 1
ATOM 2648 C C . TYR A 1 320 ? -4.498 8.188 -1.828 1.00 98.00 320 TYR A C 1
ATOM 2650 O O . TYR A 1 320 ? -5.188 8.726 -2.678 1.00 98.00 320 TYR A O 1
ATOM 2658 N N . VAL A 1 321 ? -4.915 8.086 -0.571 1.00 97.38 321 VAL A N 1
ATOM 2659 C CA . VAL A 1 321 ? -6.217 8.608 -0.138 1.00 97.38 321 VAL A CA 1
ATOM 2660 C C . VAL A 1 321 ? -6.295 10.130 -0.306 1.00 97.38 321 VAL A C 1
ATOM 2662 O O . VAL A 1 321 ? -7.293 10.647 -0.805 1.00 97.38 321 VAL A O 1
ATOM 2665 N N . ASP A 1 322 ? -5.239 10.841 0.091 1.00 96.19 322 ASP A N 1
ATOM 2666 C CA . ASP A 1 322 ? -5.194 12.305 0.112 1.00 96.19 322 ASP A CA 1
ATOM 2667 C C . ASP A 1 322 ? -5.231 12.920 -1.300 1.00 96.19 322 ASP A C 1
ATOM 2669 O O . ASP A 1 322 ? -5.845 13.969 -1.499 1.00 96.19 322 ASP A O 1
ATOM 2673 N N . GLU A 1 323 ? -4.595 12.280 -2.289 1.00 95.25 323 GLU A N 1
ATOM 2674 C CA . GLU A 1 323 ? -4.594 12.738 -3.690 1.00 95.25 323 GLU A CA 1
ATOM 2675 C C . GLU A 1 323 ? -5.784 12.194 -4.504 1.00 95.25 323 GLU A C 1
ATOM 2677 O O . GLU A 1 323 ? -5.957 12.585 -5.665 1.00 95.25 323 GLU A O 1
ATOM 2682 N N . ALA A 1 324 ? -6.594 11.289 -3.942 1.00 95.38 324 ALA A N 1
ATOM 2683 C CA . ALA A 1 324 ? -7.723 10.701 -4.650 1.00 95.38 324 ALA A CA 1
ATOM 2684 C C . ALA A 1 324 ? -8.888 11.686 -4.816 1.00 95.38 324 ALA A C 1
ATOM 2686 O O . ALA A 1 324 ? -9.278 12.409 -3.894 1.00 95.38 324 ALA A O 1
ATOM 2687 N N . GLN A 1 325 ? -9.485 11.675 -6.008 1.00 90.50 325 GLN A N 1
ATOM 2688 C CA . GLN A 1 325 ? -10.737 12.377 -6.285 1.00 90.50 325 GLN A CA 1
ATOM 2689 C C . GLN A 1 325 ? -11.918 11.479 -5.923 1.00 90.50 325 GLN A C 1
ATOM 2691 O O . GLN A 1 325 ? -11.751 10.267 -5.808 1.00 90.50 325 GLN A O 1
ATOM 2696 N N . ALA A 1 326 ? -13.101 12.077 -5.753 1.00 86.44 326 ALA A N 1
ATOM 2697 C CA . ALA A 1 326 ? -14.300 11.368 -5.305 1.00 86.44 326 ALA A CA 1
ATOM 2698 C C . ALA A 1 326 ? -14.565 10.031 -6.039 1.00 86.44 326 ALA A C 1
ATOM 2700 O O . ALA A 1 326 ? -14.710 9.047 -5.316 1.00 86.44 326 ALA A O 1
ATOM 2701 N N . PRO A 1 327 ? -14.486 9.936 -7.389 1.00 86.00 327 PRO A N 1
ATOM 2702 C CA . PRO A 1 327 ? -14.895 8.727 -8.121 1.00 86.00 327 PRO A CA 1
ATOM 2703 C C . PRO A 1 327 ? -14.083 7.455 -7.852 1.00 86.00 327 PRO A C 1
ATOM 2705 O O . PRO A 1 327 ? -14.451 6.366 -8.259 1.00 86.00 327 PRO A O 1
ATOM 2708 N N . TYR A 1 328 ? -12.920 7.580 -7.218 1.00 89.31 328 TYR A N 1
ATOM 2709 C CA . TYR A 1 328 ? -12.049 6.440 -6.921 1.00 89.31 328 TYR A CA 1
ATOM 2710 C C . TYR A 1 328 ? -11.418 6.560 -5.531 1.00 89.31 328 TYR A C 1
ATOM 2712 O O . TYR A 1 328 ? -10.385 5.956 -5.223 1.00 89.31 328 TYR A O 1
ATOM 2720 N N . ARG A 1 329 ? -12.020 7.372 -4.653 1.00 94.56 329 ARG A N 1
ATOM 2721 C CA . ARG A 1 329 ? -11.497 7.606 -3.305 1.00 94.56 329 ARG A CA 1
ATOM 2722 C C . ARG A 1 329 ? -11.685 6.397 -2.399 1.00 94.56 329 ARG A C 1
ATOM 2724 O O . ARG A 1 329 ? -10.785 6.103 -1.615 1.00 94.56 329 ARG A O 1
ATOM 2731 N N . TYR A 1 330 ? -12.796 5.672 -2.525 1.00 95.44 330 TYR A N 1
ATOM 2732 C CA . TYR A 1 330 ? -12.980 4.406 -1.813 1.00 95.44 330 TYR A CA 1
ATOM 2733 C C . TYR A 1 330 ? -11.970 3.344 -2.274 1.00 95.44 330 TYR A C 1
ATOM 2735 O O . TYR A 1 330 ? -11.307 2.713 -1.447 1.00 95.44 330 TYR A O 1
ATOM 2743 N N . ASP A 1 331 ? -11.733 3.240 -3.583 1.00 96.69 331 ASP A N 1
ATOM 2744 C CA . ASP A 1 331 ? -10.698 2.364 -4.142 1.00 96.69 331 ASP A CA 1
ATOM 2745 C C . ASP A 1 331 ? -9.294 2.721 -3.632 1.00 96.69 331 ASP A C 1
ATOM 2747 O O . ASP A 1 331 ? -8.515 1.841 -3.248 1.00 96.69 331 ASP A O 1
ATOM 2751 N N . ALA A 1 332 ? -8.983 4.015 -3.506 1.00 97.88 332 ALA A N 1
ATOM 2752 C CA . ALA A 1 332 ? -7.735 4.477 -2.902 1.00 97.88 332 ALA A CA 1
ATOM 2753 C C . ALA A 1 332 ? -7.616 4.088 -1.415 1.00 97.88 332 ALA A C 1
ATOM 2755 O O . ALA A 1 332 ? -6.527 3.715 -0.968 1.00 97.88 332 ALA A O 1
ATOM 2756 N N . TYR A 1 333 ? -8.717 4.109 -0.652 1.00 97.75 333 TYR A N 1
ATOM 2757 C CA . TYR A 1 333 ? -8.746 3.594 0.721 1.00 97.75 333 TYR A CA 1
ATOM 2758 C C . TYR A 1 333 ? -8.454 2.091 0.779 1.00 97.75 333 TYR A C 1
ATOM 2760 O O . TYR A 1 333 ? -7.666 1.662 1.631 1.00 97.75 333 TYR A O 1
ATOM 2768 N N . LYS A 1 334 ? -9.033 1.286 -0.122 1.00 97.56 334 LYS A N 1
ATOM 2769 C CA . LYS A 1 334 ? -8.744 -0.156 -0.206 1.00 97.56 334 LYS A CA 1
ATOM 2770 C C . LYS A 1 334 ? -7.270 -0.403 -0.536 1.00 97.56 334 LYS A C 1
ATOM 2772 O O . LYS A 1 334 ? -6.605 -1.177 0.156 1.00 97.56 334 LYS A O 1
ATOM 2777 N N . LEU A 1 335 ? -6.715 0.328 -1.505 1.00 98.31 335 LEU A N 1
ATOM 2778 C CA . LEU A 1 335 ? -5.297 0.253 -1.871 1.00 98.31 335 LEU A CA 1
ATOM 2779 C C . LEU A 1 335 ? -4.364 0.618 -0.703 1.00 98.31 335 LEU A C 1
ATOM 2781 O O . LEU A 1 335 ? -3.445 -0.139 -0.381 1.00 98.31 335 LEU A O 1
ATOM 2785 N N . ALA A 1 336 ? -4.609 1.743 -0.025 1.00 98.44 336 ALA A N 1
ATOM 2786 C CA . ALA A 1 336 ? -3.832 2.148 1.148 1.00 98.44 336 ALA A CA 1
ATOM 2787 C C . ALA A 1 336 ? -3.903 1.094 2.266 1.00 98.44 336 ALA A C 1
ATOM 2789 O O . ALA A 1 336 ? -2.909 0.799 2.937 1.00 98.44 336 ALA A O 1
ATOM 2790 N N . THR A 1 337 ? -5.067 0.463 2.420 1.00 97.38 337 THR A N 1
ATOM 2791 C CA . THR A 1 337 ? -5.289 -0.617 3.385 1.00 97.38 337 THR A CA 1
ATOM 2792 C C . THR A 1 337 ? -4.522 -1.886 3.013 1.00 97.38 337 THR A C 1
ATOM 2794 O O . THR A 1 337 ? -3.964 -2.534 3.899 1.00 97.38 337 THR A O 1
ATOM 2797 N N . LEU A 1 338 ? -4.389 -2.227 1.725 1.00 97.44 338 LEU A N 1
ATOM 2798 C CA . LEU A 1 338 ? -3.513 -3.321 1.289 1.00 97.44 338 LEU A CA 1
ATOM 2799 C C . LEU A 1 338 ? -2.050 -3.078 1.674 1.00 97.44 338 LEU A C 1
ATOM 2801 O O . LEU A 1 338 ? -1.383 -4.001 2.152 1.00 97.44 338 LEU A O 1
ATOM 2805 N N . PHE A 1 339 ? -1.544 -1.855 1.498 1.00 98.50 339 PHE A N 1
ATOM 2806 C CA . PHE A 1 339 ? -0.181 -1.505 1.908 1.00 98.50 339 PHE A CA 1
ATOM 2807 C C . PHE A 1 339 ? 0.008 -1.656 3.419 1.00 98.50 339 PHE A C 1
ATOM 2809 O O . PHE A 1 339 ? 0.942 -2.336 3.858 1.00 98.50 339 PHE A O 1
ATOM 2816 N N . GLN A 1 340 ? -0.929 -1.121 4.205 1.00 96.75 340 GLN A N 1
ATOM 2817 C CA . GLN A 1 340 ? -0.923 -1.234 5.659 1.00 96.75 340 GLN A CA 1
ATOM 2818 C C . GLN A 1 340 ? -0.936 -2.701 6.115 1.00 96.75 340 GLN A C 1
ATOM 2820 O O . GLN A 1 340 ? -0.131 -3.103 6.960 1.00 96.75 340 GLN A O 1
ATOM 2825 N N . ARG A 1 341 ? -1.787 -3.538 5.515 1.00 95.25 341 ARG A N 1
ATOM 2826 C CA . ARG A 1 341 ? -1.893 -4.961 5.861 1.00 95.25 341 ARG A CA 1
ATOM 2827 C C . ARG A 1 341 ? -0.614 -5.716 5.527 1.00 95.25 341 ARG A C 1
ATOM 2829 O O . ARG A 1 341 ? -0.155 -6.514 6.347 1.00 95.25 341 ARG A O 1
ATOM 2836 N N . ARG A 1 342 ? 0.013 -5.439 4.375 1.00 97.19 342 ARG A N 1
ATOM 2837 C CA . ARG A 1 342 ? 1.320 -6.030 4.041 1.00 97.19 342 ARG A CA 1
ATOM 2838 C C . ARG A 1 342 ? 2.394 -5.582 5.028 1.00 97.19 342 ARG A C 1
ATOM 2840 O O . ARG A 1 342 ? 3.183 -6.416 5.463 1.00 97.19 342 ARG A O 1
ATOM 2847 N N . ARG A 1 343 ? 2.406 -4.309 5.431 1.00 96.25 343 ARG A N 1
ATOM 2848 C CA . ARG A 1 343 ? 3.335 -3.792 6.445 1.00 96.25 343 ARG A CA 1
ATOM 2849 C C . ARG A 1 343 ? 3.224 -4.557 7.762 1.00 96.25 343 ARG A C 1
ATOM 2851 O O . ARG A 1 343 ? 4.250 -4.963 8.298 1.00 96.25 343 ARG A O 1
ATOM 2858 N N . GLN A 1 344 ? 2.012 -4.806 8.257 1.00 92.94 344 GLN A N 1
ATOM 2859 C CA . GLN A 1 344 ? 1.824 -5.597 9.481 1.00 92.94 344 GLN A CA 1
ATOM 2860 C C . GLN A 1 344 ? 2.210 -7.069 9.285 1.00 92.94 344 GLN A C 1
ATOM 2862 O O . GLN A 1 344 ? 2.858 -7.651 10.152 1.00 92.94 344 GLN A O 1
ATOM 2867 N N . ALA A 1 345 ? 1.881 -7.665 8.134 1.00 94.50 345 ALA A N 1
ATOM 2868 C CA . ALA A 1 345 ? 2.223 -9.056 7.827 1.00 94.50 345 ALA A CA 1
ATOM 2869 C C . ALA A 1 345 ? 3.741 -9.311 7.743 1.00 94.50 345 ALA A C 1
ATOM 2871 O O . ALA A 1 345 ? 4.192 -10.430 7.971 1.00 94.50 345 ALA A O 1
ATOM 2872 N N . LEU A 1 346 ? 4.533 -8.280 7.435 1.00 95.94 346 LEU A N 1
ATOM 2873 C CA . LEU A 1 346 ? 5.996 -8.350 7.371 1.00 95.94 346 LEU A CA 1
ATOM 2874 C C . LEU A 1 346 ? 6.685 -8.193 8.735 1.00 95.94 346 LEU A C 1
ATOM 2876 O O . LEU A 1 346 ? 7.914 -8.264 8.812 1.00 95.94 346 LEU A O 1
ATOM 2880 N N . VAL A 1 347 ? 5.924 -7.992 9.815 1.00 93.19 347 VAL A N 1
ATOM 2881 C CA . VAL A 1 347 ? 6.459 -8.027 11.179 1.00 93.19 347 VAL A CA 1
ATOM 2882 C C . VAL A 1 347 ? 6.557 -9.472 11.643 1.00 93.19 347 VAL A C 1
ATOM 2884 O O . VAL A 1 347 ? 5.564 -10.113 11.990 1.00 93.19 347 VAL A O 1
ATOM 2887 N N . ASN A 1 348 ? 7.783 -9.977 11.742 1.00 91.88 348 ASN A N 1
ATOM 2888 C CA . ASN A 1 348 ? 8.029 -11.245 12.406 1.00 91.88 348 ASN A CA 1
ATOM 2889 C C . ASN A 1 348 ? 8.122 -11.006 13.917 1.00 91.88 348 ASN A C 1
ATOM 2891 O O . ASN A 1 348 ? 9.152 -10.559 14.427 1.00 91.88 348 ASN A O 1
ATOM 2895 N N . GLN A 1 349 ? 7.038 -11.302 14.635 1.00 87.94 349 GLN A N 1
ATOM 2896 C CA . GLN A 1 349 ? 6.955 -11.063 16.079 1.00 87.94 349 GLN A CA 1
ATOM 2897 C C . GLN A 1 349 ? 7.895 -11.966 16.889 1.00 87.94 349 GLN A C 1
ATOM 2899 O O . GLN A 1 349 ? 8.464 -11.511 17.878 1.00 87.94 349 GLN A O 1
ATOM 2904 N N . ALA A 1 350 ? 8.105 -13.214 16.460 1.00 85.31 350 ALA A N 1
ATOM 2905 C CA . ALA A 1 350 ? 8.994 -14.148 17.153 1.00 85.31 350 ALA A CA 1
ATOM 2906 C C . ALA A 1 350 ? 10.457 -13.681 17.070 1.00 85.31 350 ALA A C 1
ATOM 2908 O O . ALA A 1 350 ? 11.165 -13.574 18.075 1.00 85.31 350 ALA A O 1
ATOM 2909 N N . ASN A 1 351 ? 10.886 -13.303 15.864 1.00 87.69 351 ASN A N 1
ATOM 2910 C CA . ASN A 1 351 ? 12.256 -12.885 15.589 1.00 87.69 351 ASN A CA 1
ATOM 2911 C C . ASN A 1 351 ? 12.486 -11.385 15.773 1.00 87.69 351 ASN A C 1
ATOM 2913 O O . ASN A 1 351 ? 13.629 -10.951 15.672 1.00 87.69 351 ASN A O 1
ATOM 2917 N N . MET A 1 352 ? 11.452 -10.595 16.074 1.00 91.38 352 MET A N 1
ATOM 2918 C CA . MET A 1 352 ? 11.530 -9.133 16.161 1.00 91.38 352 MET A CA 1
ATOM 2919 C C . MET A 1 352 ? 12.266 -8.542 14.950 1.00 91.38 352 MET A C 1
ATOM 2921 O O . MET A 1 352 ? 13.249 -7.810 15.089 1.00 91.38 352 MET A O 1
ATOM 2925 N N . THR A 1 353 ? 11.812 -8.898 13.749 1.00 93.50 353 THR A N 1
ATOM 2926 C CA . THR A 1 353 ? 12.335 -8.376 12.480 1.00 93.50 353 THR A CA 1
ATOM 2927 C C . THR A 1 353 ? 11.212 -7.802 11.625 1.00 93.50 353 THR A C 1
ATOM 2929 O O . THR A 1 353 ? 10.042 -8.140 11.792 1.00 93.50 353 THR A O 1
ATOM 2932 N N . PHE A 1 354 ? 11.582 -6.890 10.729 1.00 95.31 354 PHE A N 1
ATOM 2933 C CA . PHE A 1 354 ? 10.687 -6.294 9.748 1.00 95.31 354 PHE A CA 1
ATOM 2934 C C . PHE A 1 354 ? 11.422 -6.213 8.413 1.00 95.31 354 PHE A C 1
ATOM 2936 O O . PHE A 1 354 ? 12.502 -5.616 8.341 1.00 95.31 354 PHE A O 1
ATOM 2943 N N . ASP A 1 355 ? 10.858 -6.827 7.375 1.00 95.62 355 ASP A N 1
ATOM 2944 C CA . ASP A 1 355 ? 11.456 -6.806 6.042 1.00 95.62 355 ASP A CA 1
ATOM 2945 C C . ASP A 1 355 ? 11.079 -5.521 5.297 1.00 95.62 355 ASP A C 1
ATOM 2947 O O . ASP A 1 355 ? 10.047 -5.398 4.633 1.00 95.62 355 ASP A O 1
ATOM 2951 N N . MET A 1 356 ? 11.964 -4.536 5.422 1.00 95.12 356 MET A N 1
ATOM 2952 C CA . MET A 1 356 ? 11.812 -3.236 4.781 1.00 95.12 356 MET A CA 1
ATOM 2953 C C . MET A 1 356 ? 11.898 -3.312 3.252 1.00 95.12 356 MET A C 1
ATOM 2955 O O . MET A 1 356 ? 11.245 -2.522 2.569 1.00 95.12 356 MET A O 1
ATOM 2959 N N . SER A 1 357 ? 12.696 -4.239 2.714 1.00 96.31 357 SER A N 1
ATOM 2960 C CA . SER A 1 357 ? 12.868 -4.411 1.270 1.00 96.31 357 SER A CA 1
ATOM 2961 C C . SER A 1 357 ? 11.606 -5.000 0.646 1.00 96.31 357 SER A C 1
ATOM 2963 O O . SER A 1 357 ? 11.154 -4.497 -0.381 1.00 96.31 357 SER A O 1
ATOM 2965 N N . ALA A 1 358 ? 10.999 -5.997 1.296 1.00 98.12 358 ALA A N 1
ATOM 2966 C CA . ALA A 1 358 ? 9.720 -6.570 0.885 1.00 98.12 358 ALA A CA 1
ATOM 2967 C C . ALA A 1 358 ? 8.589 -5.532 0.927 1.00 98.12 358 ALA A C 1
ATOM 2969 O O . ALA A 1 358 ? 7.840 -5.397 -0.041 1.00 98.12 358 ALA A O 1
ATOM 2970 N N . TYR A 1 359 ? 8.499 -4.736 2.002 1.00 98.31 359 TYR A N 1
ATOM 2971 C CA . TYR A 1 359 ? 7.493 -3.673 2.088 1.00 98.31 359 TYR A CA 1
ATOM 2972 C C . TYR A 1 359 ? 7.684 -2.619 0.990 1.00 98.31 359 TYR A C 1
ATOM 2974 O O . TYR A 1 359 ? 6.715 -2.232 0.342 1.00 98.31 359 TYR A O 1
ATOM 2982 N N . TYR A 1 360 ? 8.927 -2.189 0.734 1.00 98.38 360 TYR A N 1
ATOM 2983 C CA . TYR A 1 360 ? 9.217 -1.244 -0.346 1.00 98.38 360 TYR A CA 1
ATOM 2984 C C . TYR A 1 360 ? 8.833 -1.814 -1.718 1.00 98.38 360 TYR A C 1
ATOM 2986 O O . TYR A 1 360 ? 8.181 -1.143 -2.516 1.00 98.38 360 TYR A O 1
ATOM 2994 N N . ALA A 1 361 ? 9.181 -3.073 -1.986 1.00 98.56 361 ALA A N 1
ATOM 2995 C CA . ALA A 1 361 ? 8.800 -3.737 -3.224 1.00 98.56 361 ALA A CA 1
ATOM 2996 C C . ALA A 1 361 ? 7.275 -3.798 -3.410 1.00 98.56 361 ALA A C 1
ATOM 2998 O O . ALA A 1 361 ? 6.785 -3.513 -4.498 1.00 98.56 361 ALA A O 1
ATOM 2999 N N . TYR A 1 362 ? 6.519 -4.082 -2.349 1.00 98.81 362 TYR A N 1
ATOM 3000 C CA . TYR A 1 362 ? 5.060 -4.153 -2.412 1.00 98.81 362 TYR A CA 1
ATOM 3001 C C . TYR A 1 362 ? 4.398 -2.770 -2.552 1.00 98.81 362 TYR A C 1
ATOM 3003 O O . TYR A 1 362 ? 3.609 -2.549 -3.463 1.00 98.81 362 TYR A O 1
ATOM 3011 N N . ALA A 1 363 ? 4.727 -1.825 -1.664 1.00 98.56 363 ALA A N 1
ATOM 3012 C CA . ALA A 1 363 ? 4.004 -0.557 -1.511 1.00 98.56 363 ALA A CA 1
ATOM 3013 C C . ALA A 1 363 ? 4.580 0.625 -2.315 1.00 98.56 363 ALA A C 1
ATOM 3015 O O . ALA A 1 363 ? 3.990 1.706 -2.324 1.00 98.56 363 ALA A O 1
ATOM 3016 N N . TYR A 1 364 ? 5.734 0.442 -2.970 1.00 98.56 364 TYR A N 1
ATOM 3017 C CA . TYR A 1 364 ? 6.363 1.463 -3.816 1.00 98.56 364 TYR A CA 1
ATOM 3018 C C . TYR A 1 364 ? 6.602 0.948 -5.234 1.00 98.56 364 TYR A C 1
ATOM 3020 O O . TYR A 1 364 ? 6.176 1.590 -6.191 1.00 98.56 364 TYR A O 1
ATOM 3028 N N . ILE A 1 365 ? 7.256 -0.209 -5.397 1.00 98.62 365 ILE A N 1
ATOM 3029 C CA . ILE A 1 365 ? 7.531 -0.760 -6.738 1.00 98.62 365 ILE A CA 1
ATOM 3030 C C . ILE A 1 365 ? 6.252 -1.323 -7.362 1.00 98.62 365 ILE A C 1
ATOM 3032 O O . ILE A 1 365 ? 5.971 -1.020 -8.519 1.00 98.62 365 ILE A O 1
ATOM 3036 N N . GLY A 1 366 ? 5.451 -2.057 -6.584 1.00 98.62 366 GLY A N 1
ATOM 3037 C CA . GLY A 1 366 ? 4.130 -2.550 -6.976 1.00 98.62 366 GLY A CA 1
ATOM 3038 C C . GLY A 1 366 ? 3.285 -1.483 -7.681 1.00 98.62 366 GLY A C 1
ATOM 3039 O O . GLY A 1 366 ? 3.100 -1.590 -8.892 1.00 98.62 366 GLY A O 1
ATOM 3040 N N . PRO A 1 367 ? 2.856 -0.404 -7.001 1.00 98.50 367 PRO A N 1
ATOM 3041 C CA . PRO A 1 367 ? 2.032 0.639 -7.618 1.00 98.50 367 PRO A CA 1
ATOM 3042 C C . PRO A 1 367 ? 2.755 1.457 -8.705 1.00 98.50 367 PRO A C 1
ATOM 3044 O O . PRO A 1 367 ? 2.101 2.147 -9.477 1.00 98.50 367 PRO A O 1
ATOM 3047 N N . THR A 1 368 ? 4.086 1.369 -8.821 1.00 98.12 368 THR A N 1
ATOM 3048 C CA . THR A 1 368 ? 4.846 1.993 -9.923 1.00 98.12 368 THR A CA 1
ATOM 3049 C C . THR A 1 368 ? 4.712 1.193 -11.227 1.00 98.12 368 THR A C 1
ATOM 3051 O O . THR A 1 368 ? 4.668 1.789 -12.306 1.00 98.12 368 THR A O 1
ATOM 3054 N N . PHE A 1 369 ? 4.681 -0.143 -11.154 1.00 98.62 369 PHE A N 1
ATOM 3055 C CA . PHE A 1 369 ? 4.747 -1.026 -12.328 1.00 98.62 369 PHE A CA 1
ATOM 3056 C C . PHE A 1 369 ? 3.428 -1.721 -12.653 1.00 98.62 369 PHE A C 1
ATOM 3058 O O . PHE A 1 369 ? 3.068 -1.808 -13.823 1.00 98.62 369 PHE A O 1
ATOM 3065 N N . VAL A 1 370 ? 2.710 -2.200 -11.640 1.00 98.69 370 VAL A N 1
ATOM 3066 C CA . VAL A 1 370 ? 1.511 -3.030 -11.801 1.00 98.69 370 VAL A CA 1
ATOM 3067 C C . VAL A 1 370 ? 0.399 -2.311 -12.573 1.00 98.69 370 VAL A C 1
ATOM 3069 O O . VAL A 1 370 ? -0.022 -2.869 -13.582 1.00 98.69 370 VAL A O 1
ATOM 3072 N N . PRO A 1 371 ? 0.008 -1.063 -12.242 1.00 98.50 371 PRO A N 1
ATOM 3073 C CA . PRO A 1 371 ? -1.011 -0.343 -13.015 1.00 98.50 371 PRO A CA 1
ATOM 3074 C C . PRO A 1 371 ? -0.634 -0.114 -14.485 1.00 98.50 371 PRO A C 1
ATOM 3076 O O . PRO A 1 371 ? -1.478 -0.143 -15.373 1.00 98.50 371 PRO A O 1
ATOM 3079 N N . TYR A 1 372 ? 0.657 0.098 -14.762 1.00 98.50 372 TYR A N 1
ATOM 3080 C CA . TYR A 1 372 ? 1.151 0.270 -16.128 1.00 98.50 372 TYR A CA 1
ATOM 3081 C C . TYR A 1 372 ? 1.054 -1.033 -16.934 1.00 98.50 372 TYR A C 1
ATOM 3083 O O . TYR A 1 372 ? 0.646 -1.000 -18.093 1.00 98.50 372 TYR A O 1
ATOM 3091 N N . VAL A 1 373 ? 1.415 -2.171 -16.332 1.00 98.69 373 VAL A N 1
ATOM 3092 C CA . VAL A 1 373 ? 1.310 -3.482 -16.989 1.00 98.69 373 VAL A CA 1
ATOM 3093 C C . VAL A 1 373 ? -0.152 -3.880 -17.178 1.00 98.69 373 VAL A C 1
ATOM 3095 O O . VAL A 1 373 ? -0.495 -4.358 -18.256 1.00 98.69 373 VAL A O 1
ATOM 3098 N N . HIS A 1 374 ? -1.007 -3.628 -16.183 1.00 98.44 374 HIS A N 1
ATOM 3099 C CA . HIS A 1 374 ? -2.444 -3.875 -16.283 1.00 98.44 374 HIS A CA 1
ATOM 3100 C C . HIS A 1 374 ? -3.056 -3.089 -17.448 1.00 98.44 374 HIS A C 1
ATOM 3102 O O . HIS A 1 374 ? -3.622 -3.685 -18.363 1.00 98.44 374 HIS A O 1
ATOM 3108 N N . TRP A 1 375 ? -2.811 -1.775 -17.504 1.00 98.25 375 TRP A N 1
ATOM 3109 C CA . TRP A 1 375 ? -3.227 -0.945 -18.633 1.00 98.25 375 TRP A CA 1
ATOM 3110 C C . TRP A 1 375 ? -2.693 -1.460 -19.976 1.00 98.25 375 TRP A C 1
ATOM 3112 O O . TRP A 1 375 ? -3.443 -1.500 -20.949 1.00 98.25 375 TRP A O 1
ATOM 3122 N N . ALA A 1 376 ? -1.414 -1.847 -20.047 1.00 98.38 376 ALA A N 1
ATOM 3123 C CA . ALA A 1 376 ? -0.814 -2.336 -21.285 1.00 98.38 376 ALA A CA 1
ATOM 3124 C C . ALA A 1 376 ? -1.486 -3.625 -21.779 1.00 98.38 376 ALA A C 1
ATOM 3126 O O . ALA A 1 376 ? -1.697 -3.761 -22.978 1.00 98.38 376 ALA A O 1
ATOM 3127 N N . LEU A 1 377 ? -1.856 -4.542 -20.878 1.00 98.56 377 LEU A N 1
ATOM 3128 C CA . LEU A 1 377 ? -2.592 -5.761 -21.221 1.00 98.56 377 LEU A CA 1
ATOM 3129 C C . LEU A 1 377 ? -3.998 -5.447 -21.742 1.00 98.56 377 LEU A C 1
ATOM 3131 O O . LEU A 1 377 ? -4.363 -5.924 -22.815 1.00 98.56 377 LEU A O 1
ATOM 3135 N N . GLN A 1 378 ? -4.759 -4.618 -21.021 1.00 97.38 378 GLN A N 1
ATOM 3136 C CA . GLN A 1 378 ? -6.132 -4.265 -21.401 1.00 97.38 378 GLN A CA 1
ATOM 3137 C C . GLN A 1 378 ? -6.172 -3.519 -22.743 1.00 97.38 378 GLN A C 1
ATOM 3139 O O . GLN A 1 378 ? -6.866 -3.926 -23.674 1.00 97.38 378 GLN A O 1
ATOM 3144 N N . ASP A 1 379 ? -5.352 -2.474 -22.896 1.00 98.06 379 ASP A N 1
ATOM 3145 C CA . ASP A 1 379 ? -5.263 -1.714 -24.148 1.00 98.06 379 ASP A CA 1
ATOM 3146 C C . ASP A 1 379 ? -4.740 -2.590 -25.303 1.00 98.06 379 ASP A C 1
ATOM 3148 O O . ASP A 1 379 ? -5.157 -2.404 -26.448 1.00 98.06 379 ASP A O 1
ATOM 3152 N N . ALA A 1 380 ? -3.884 -3.581 -25.028 1.00 98.31 380 ALA A N 1
ATOM 3153 C CA . ALA A 1 380 ? -3.406 -4.492 -26.059 1.00 98.31 380 ALA A CA 1
ATOM 3154 C C . ALA A 1 380 ? -4.499 -5.418 -26.595 1.00 98.31 380 ALA A C 1
ATOM 3156 O O . ALA A 1 380 ? -4.634 -5.554 -27.815 1.00 98.31 380 ALA A O 1
ATOM 3157 N N . ILE A 1 381 ? -5.312 -5.987 -25.704 1.00 98.19 381 ILE A N 1
ATOM 3158 C CA . ILE A 1 381 ? -6.471 -6.811 -26.066 1.00 98.19 381 ILE A CA 1
ATOM 3159 C C . ILE A 1 381 ? -7.455 -5.992 -26.907 1.00 98.19 381 ILE A C 1
ATOM 3161 O O . ILE A 1 381 ? -7.901 -6.439 -27.961 1.00 98.19 381 ILE A O 1
ATOM 3165 N N . GLU A 1 382 ? -7.738 -4.754 -26.504 1.00 97.75 382 GLU A N 1
ATOM 3166 C CA . GLU A 1 382 ? -8.650 -3.861 -27.230 1.00 97.75 382 GLU A CA 1
ATOM 3167 C C . GLU A 1 382 ? -8.157 -3.497 -28.631 1.00 97.75 382 GLU A C 1
ATOM 3169 O O . GLU A 1 382 ? -8.948 -3.336 -29.562 1.00 97.75 382 GLU A O 1
ATOM 3174 N N . ARG A 1 383 ? -6.838 -3.382 -28.805 1.00 97.50 383 ARG A N 1
ATOM 3175 C CA . ARG A 1 383 ? -6.209 -3.164 -30.115 1.00 97.50 383 ARG A CA 1
ATOM 3176 C C . ARG A 1 383 ? -6.094 -4.441 -30.942 1.00 97.50 383 ARG A C 1
ATOM 3178 O O . ARG A 1 383 ? -5.664 -4.359 -32.100 1.00 97.50 383 ARG A O 1
ATOM 3185 N N . GLY A 1 384 ? -6.461 -5.590 -30.381 1.00 97.88 384 GLY A N 1
ATOM 3186 C CA . GLY A 1 384 ? -6.378 -6.899 -31.015 1.00 97.88 384 GLY A CA 1
ATOM 3187 C C . GLY A 1 384 ? -4.955 -7.441 -31.125 1.00 97.88 384 GLY A C 1
ATOM 3188 O O . GLY A 1 384 ? -4.684 -8.174 -32.070 1.00 97.88 384 GLY A O 1
ATOM 3189 N N . TYR A 1 385 ? -4.033 -7.039 -30.244 1.00 98.31 385 TYR A N 1
ATOM 3190 C CA . TYR A 1 385 ? -2.737 -7.712 -30.135 1.00 98.31 385 TYR A CA 1
ATOM 3191 C C . TYR A 1 385 ? -2.919 -9.079 -29.464 1.00 98.31 385 TYR A C 1
ATOM 3193 O O . TYR A 1 385 ? -3.598 -9.195 -28.448 1.00 98.31 385 TYR A O 1
ATOM 3201 N N . GLU A 1 386 ? -2.276 -10.100 -30.019 1.00 98.19 386 GLU A N 1
ATOM 3202 C CA . GLU A 1 386 ? -2.314 -11.487 -29.545 1.00 98.19 386 GLU A CA 1
ATOM 3203 C C . GLU A 1 386 ? -1.126 -11.812 -28.633 1.00 98.19 386 GLU A C 1
ATOM 3205 O O . GLU A 1 386 ? -1.255 -12.612 -27.702 1.00 98.19 386 GLU A O 1
ATOM 3210 N N . THR A 1 387 ? 0.019 -11.159 -28.866 1.00 98.44 387 THR A N 1
ATOM 3211 C CA . THR A 1 387 ? 1.255 -11.378 -28.107 1.00 98.44 387 THR A CA 1
ATOM 3212 C C . THR A 1 387 ? 1.909 -10.061 -27.679 1.00 98.44 387 THR A C 1
ATOM 3214 O O . THR A 1 387 ? 2.180 -9.179 -28.495 1.00 98.44 387 THR A O 1
ATOM 3217 N N . LEU A 1 388 ? 2.234 -9.952 -26.387 1.00 98.50 388 LEU A N 1
ATOM 3218 C CA . LEU A 1 388 ? 3.115 -8.924 -25.835 1.00 98.50 388 LEU A CA 1
ATOM 3219 C C . LEU A 1 388 ? 4.516 -9.482 -25.571 1.00 98.50 388 LEU A C 1
ATOM 3221 O O . LEU A 1 388 ? 4.691 -10.441 -24.816 1.00 98.50 388 LEU A O 1
ATOM 3225 N N . TYR A 1 389 ? 5.523 -8.834 -26.151 1.00 98.31 389 TYR A N 1
ATOM 3226 C CA . TYR A 1 389 ? 6.936 -9.156 -25.979 1.00 98.31 389 TYR A CA 1
ATOM 3227 C C . TYR A 1 389 ? 7.604 -8.218 -24.968 1.00 98.31 389 TYR A C 1
ATOM 3229 O O . TYR A 1 389 ? 7.759 -7.016 -25.184 1.00 98.31 389 TYR A O 1
ATOM 3237 N N . PHE A 1 390 ? 8.061 -8.777 -23.855 1.00 97.81 390 PHE A N 1
ATOM 3238 C CA . PHE A 1 390 ? 8.753 -8.056 -22.792 1.00 97.81 390 PHE A CA 1
ATOM 3239 C C . PHE A 1 390 ? 10.264 -8.099 -23.029 1.00 97.81 390 PHE A C 1
ATOM 3241 O O . PHE A 1 390 ? 10.875 -9.169 -22.996 1.00 97.81 390 PHE A O 1
ATOM 3248 N N . ILE A 1 391 ? 10.874 -6.938 -23.270 1.00 94.69 391 ILE A N 1
ATOM 3249 C CA . ILE A 1 391 ? 12.293 -6.842 -23.650 1.00 94.69 391 ILE A CA 1
ATOM 3250 C C . ILE A 1 391 ? 13.192 -6.980 -22.419 1.00 94.69 391 ILE A C 1
ATOM 3252 O O . ILE A 1 391 ? 12.902 -6.423 -21.363 1.00 94.69 391 ILE A O 1
ATOM 3256 N N . SER A 1 392 ? 14.309 -7.701 -22.534 1.00 92.38 392 SER A N 1
ATOM 3257 C CA . SER A 1 392 ? 15.188 -7.971 -21.390 1.00 92.38 392 SER A CA 1
ATOM 3258 C C . SER A 1 392 ? 15.700 -6.734 -20.636 1.00 92.38 392 SER A C 1
ATOM 3260 O O . SER A 1 392 ? 15.800 -5.642 -21.193 1.00 92.38 392 SER A O 1
ATOM 3262 N N . ARG A 1 393 ? 16.062 -6.936 -19.357 1.00 89.00 393 ARG A N 1
ATOM 3263 C CA . ARG A 1 393 ? 16.291 -5.922 -18.304 1.00 89.00 393 ARG A CA 1
ATOM 3264 C C . ARG A 1 393 ? 15.006 -5.231 -17.836 1.00 89.00 393 ARG A C 1
ATOM 3266 O O . ARG A 1 393 ? 14.581 -5.496 -16.714 1.00 89.00 393 ARG A O 1
ATOM 3273 N N . ASP A 1 394 ? 14.382 -4.401 -18.664 1.00 89.25 394 ASP A N 1
ATOM 3274 C CA . ASP A 1 394 ? 13.210 -3.610 -18.253 1.00 89.25 394 ASP A CA 1
ATOM 3275 C C . ASP A 1 394 ? 11.952 -4.486 -18.156 1.00 89.25 394 ASP A C 1
ATOM 3277 O O . ASP A 1 394 ? 11.231 -4.475 -17.162 1.00 89.25 394 ASP A O 1
ATOM 3281 N N . GLY A 1 395 ? 11.738 -5.347 -19.146 1.00 95.31 395 GLY A N 1
ATOM 3282 C CA . GLY A 1 395 ? 10.607 -6.264 -19.213 1.00 95.31 395 GLY A CA 1
ATOM 3283 C C . GLY A 1 395 ? 10.660 -7.419 -18.214 1.00 95.31 395 GLY A C 1
ATOM 3284 O O . GLY A 1 395 ? 9.677 -8.137 -18.091 1.00 95.31 395 GLY A O 1
ATOM 3285 N N . TYR A 1 396 ? 11.770 -7.640 -17.498 1.00 96.69 396 TYR A N 1
ATOM 3286 C CA . TYR A 1 396 ? 11.929 -8.829 -16.648 1.00 96.69 396 TYR A CA 1
ATOM 3287 C C . TYR A 1 396 ? 10.898 -8.877 -15.515 1.00 96.69 396 TYR A C 1
ATOM 3289 O O . TYR A 1 396 ? 10.165 -9.852 -15.384 1.00 96.69 396 TYR A O 1
ATOM 3297 N N . TYR A 1 397 ? 10.804 -7.802 -14.731 1.00 98.00 397 TYR A N 1
ATOM 3298 C CA . TYR A 1 397 ? 9.796 -7.693 -13.675 1.00 98.00 397 TYR A CA 1
ATOM 3299 C C . TYR A 1 397 ? 8.394 -7.449 -14.242 1.00 98.00 397 TYR A C 1
ATOM 3301 O O . TYR A 1 397 ? 7.414 -7.939 -13.692 1.00 98.00 397 TYR A O 1
ATOM 3309 N N . LEU A 1 398 ? 8.295 -6.727 -15.360 1.00 98.62 398 LEU A N 1
ATOM 3310 C CA . LEU A 1 398 ? 7.014 -6.415 -15.993 1.00 98.62 398 LEU A CA 1
ATOM 3311 C C . LEU A 1 398 ? 6.324 -7.671 -16.538 1.00 98.62 398 LEU A C 1
ATOM 3313 O O . LEU A 1 398 ? 5.118 -7.813 -16.372 1.00 98.62 398 LEU A O 1
ATOM 3317 N N . LYS A 1 399 ? 7.081 -8.617 -17.107 1.00 98.31 399 LYS A N 1
ATOM 3318 C CA . LYS A 1 399 ? 6.536 -9.902 -17.555 1.00 98.31 399 LYS A CA 1
ATOM 3319 C C . LYS A 1 399 ? 6.014 -10.722 -16.383 1.00 98.31 399 LYS A C 1
ATOM 3321 O O . LYS A 1 399 ? 4.939 -11.282 -16.483 1.00 98.31 399 LYS A O 1
ATOM 3326 N N . GLN A 1 400 ? 6.739 -10.763 -15.263 1.00 98.62 400 GLN A N 1
ATOM 3327 C CA . GLN A 1 400 ? 6.280 -11.492 -14.074 1.00 98.62 400 GLN A CA 1
ATOM 3328 C C . GLN A 1 400 ? 4.943 -10.960 -13.552 1.00 98.62 400 GLN A C 1
ATOM 3330 O O . GLN A 1 400 ? 4.118 -11.737 -13.086 1.00 98.62 400 GLN A O 1
ATOM 3335 N N . ILE A 1 401 ? 4.739 -9.642 -13.625 1.00 98.81 401 ILE A N 1
ATOM 3336 C CA . ILE A 1 401 ? 3.454 -9.011 -13.312 1.00 98.81 401 ILE A CA 1
ATOM 3337 C C . ILE A 1 401 ? 2.398 -9.433 -14.340 1.00 98.81 401 ILE A C 1
ATOM 3339 O O . ILE A 1 401 ? 1.305 -9.834 -13.952 1.00 98.81 401 ILE A O 1
ATOM 3343 N N 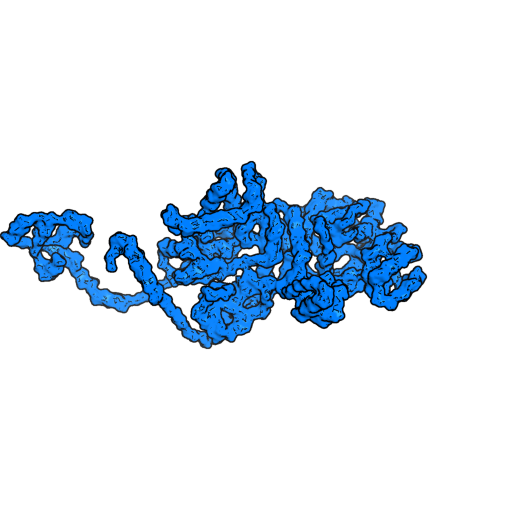. ALA A 1 402 ? 2.729 -9.366 -15.633 1.00 98.81 402 ALA A N 1
ATOM 3344 C CA . ALA A 1 402 ? 1.804 -9.713 -16.704 1.00 98.81 402 ALA A CA 1
ATOM 3345 C C . ALA A 1 402 ? 1.355 -11.175 -16.638 1.00 98.81 402 ALA A C 1
ATOM 3347 O O . ALA A 1 402 ? 0.171 -11.445 -16.783 1.00 98.81 402 ALA A O 1
ATOM 3348 N N . ASP A 1 403 ? 2.277 -12.098 -16.356 1.00 98.81 403 ASP A N 1
ATOM 3349 C CA . ASP A 1 403 ? 1.988 -13.522 -16.190 1.00 98.81 403 ASP A CA 1
ATOM 3350 C C . ASP A 1 403 ? 0.960 -13.741 -15.069 1.00 98.81 403 ASP A C 1
ATOM 3352 O O . ASP A 1 403 ? -0.013 -14.462 -15.269 1.00 98.81 403 ASP A O 1
ATOM 3356 N N . VAL A 1 404 ? 1.125 -13.057 -13.926 1.00 98.75 404 VAL A N 1
ATOM 3357 C CA . VAL A 1 404 ? 0.154 -13.112 -12.819 1.00 98.75 404 VAL A CA 1
ATOM 3358 C C . VAL A 1 404 ? -1.205 -12.569 -13.257 1.00 98.75 404 VAL A C 1
ATOM 3360 O O . VAL A 1 404 ? -2.217 -13.197 -12.988 1.00 98.75 404 VAL A O 1
ATOM 3363 N N . MET A 1 405 ? -1.258 -11.425 -13.939 1.00 98.25 405 MET A N 1
ATOM 3364 C CA . MET A 1 405 ? -2.532 -10.824 -14.361 1.00 98.25 405 MET A CA 1
ATOM 3365 C C . MET A 1 405 ? -3.267 -11.669 -15.401 1.00 98.25 405 MET A C 1
ATOM 3367 O O . MET A 1 405 ? -4.471 -11.878 -15.280 1.00 98.25 405 MET A O 1
ATOM 3371 N N . ILE A 1 406 ? -2.540 -12.195 -16.391 1.00 98.56 406 ILE A N 1
ATOM 3372 C CA . ILE A 1 406 ? -3.094 -13.088 -17.411 1.00 98.56 406 ILE A CA 1
ATOM 3373 C C . ILE A 1 406 ? -3.681 -14.338 -16.753 1.00 98.56 406 ILE A C 1
ATOM 3375 O O . ILE A 1 406 ? -4.778 -14.749 -17.122 1.00 98.56 406 ILE A O 1
ATOM 3379 N N . GLU A 1 407 ? -2.989 -14.919 -15.768 1.00 98.38 407 GLU A N 1
ATOM 3380 C CA . GLU A 1 407 ? -3.478 -16.083 -15.027 1.00 98.38 407 GLU A CA 1
ATOM 3381 C C . GLU A 1 407 ? -4.698 -15.747 -14.153 1.00 98.38 407 GLU A C 1
ATOM 3383 O O . GLU A 1 407 ? -5.722 -16.420 -14.246 1.00 98.38 407 GLU A O 1
ATOM 3388 N N . GLU A 1 408 ? -4.635 -14.701 -13.329 1.00 97.81 408 GLU A N 1
ATOM 3389 C CA . GLU A 1 408 ? -5.707 -14.363 -12.379 1.00 97.81 408 GLU A CA 1
ATOM 3390 C C . GLU A 1 408 ? -7.002 -13.924 -13.083 1.00 97.81 408 GLU A C 1
ATOM 3392 O O . GLU A 1 408 ? -8.092 -14.281 -12.640 1.00 97.81 408 GLU A O 1
ATOM 3397 N N . GLN A 1 409 ? -6.899 -13.189 -14.197 1.00 96.25 409 GLN A N 1
ATOM 3398 C CA . GLN A 1 409 ? -8.050 -12.672 -14.953 1.00 96.25 409 GLN A CA 1
ATOM 3399 C C . GLN A 1 409 ? -8.392 -13.512 -16.198 1.00 96.25 409 GLN A C 1
ATOM 3401 O O . GLN A 1 409 ? -9.350 -13.193 -16.899 1.00 96.25 409 GLN A O 1
ATOM 3406 N N . GLN A 1 410 ? -7.637 -14.582 -16.482 1.00 97.69 410 GLN A N 1
ATOM 3407 C CA . GLN A 1 410 ? -7.814 -15.445 -17.663 1.00 97.69 410 GLN A CA 1
ATOM 3408 C C . GLN A 1 410 ? -7.810 -14.651 -18.985 1.00 97.69 410 GLN A C 1
ATOM 3410 O O . GLN A 1 410 ? -8.663 -14.842 -19.856 1.00 97.69 410 GLN A O 1
ATOM 3415 N N . LEU A 1 411 ? -6.855 -13.726 -19.128 1.00 97.62 411 LEU A N 1
ATOM 3416 C CA . LEU A 1 411 ? -6.811 -12.804 -20.264 1.00 97.62 411 LEU A CA 1
ATOM 3417 C C . LEU A 1 411 ? -6.445 -13.527 -21.577 1.00 97.62 411 LEU A C 1
ATOM 3419 O O . LEU A 1 411 ? -5.515 -14.336 -21.594 1.00 97.62 411 LEU A O 1
ATOM 3423 N N . PRO A 1 412 ? -7.098 -13.201 -22.709 1.00 97.62 412 PRO A N 1
ATOM 3424 C CA . PRO A 1 412 ? -6.860 -13.846 -24.002 1.00 97.62 412 PRO A CA 1
ATOM 3425 C C . PRO A 1 412 ? -5.637 -13.258 -24.736 1.00 97.62 412 PRO A C 1
ATOM 3427 O O . PRO A 1 412 ? -5.734 -12.870 -25.897 1.00 97.62 412 PRO A O 1
ATOM 3430 N N . ILE A 1 413 ? -4.487 -13.156 -24.064 1.00 97.94 413 ILE A N 1
ATOM 3431 C CA . ILE A 1 413 ? -3.253 -12.587 -24.625 1.00 97.94 413 ILE A CA 1
ATOM 3432 C C . ILE A 1 413 ? -2.019 -13.346 -24.131 1.00 97.94 413 ILE A C 1
ATOM 3434 O O . ILE A 1 413 ? -1.965 -13.801 -22.988 1.00 97.94 413 ILE A O 1
ATOM 3438 N N . LYS A 1 414 ? -1.005 -13.496 -24.988 1.00 98.12 414 LYS A N 1
ATOM 3439 C CA . LYS A 1 414 ? 0.254 -14.176 -24.651 1.00 98.12 414 LYS A CA 1
ATOM 3440 C C . LYS A 1 414 ? 1.286 -13.164 -24.151 1.00 98.12 414 LYS A C 1
ATOM 3442 O O . LYS A 1 414 ? 1.489 -12.124 -24.770 1.00 98.12 414 LYS A O 1
ATOM 3447 N N . ALA A 1 415 ? 2.011 -13.500 -23.086 1.00 98.00 415 ALA A N 1
ATOM 3448 C CA . ALA A 1 415 ? 3.179 -12.743 -22.632 1.00 98.00 415 ALA A CA 1
ATOM 3449 C C . ALA A 1 415 ? 4.469 -13.536 -22.893 1.00 98.00 415 ALA A C 1
ATOM 3451 O O . ALA A 1 415 ? 4.736 -14.555 -22.251 1.00 98.00 415 ALA A O 1
ATOM 3452 N N . LYS A 1 416 ? 5.307 -13.054 -23.816 1.00 97.94 416 LYS A N 1
ATOM 3453 C CA . LYS A 1 416 ? 6.600 -13.664 -24.164 1.00 97.94 416 LYS A CA 1
ATOM 3454 C C . LYS A 1 416 ? 7.760 -12.773 -23.735 1.00 97.94 416 LYS A C 1
ATOM 3456 O O . LYS A 1 416 ? 7.634 -11.556 -23.645 1.00 97.94 416 LYS A O 1
ATOM 3461 N N . PHE A 1 417 ? 8.901 -13.383 -23.436 1.00 96.75 417 PHE A N 1
ATOM 3462 C CA . PHE A 1 417 ? 10.120 -12.651 -23.104 1.00 96.75 417 PHE A CA 1
ATOM 3463 C C . PHE A 1 417 ? 11.050 -12.629 -24.310 1.00 96.75 417 PHE A C 1
ATOM 3465 O O . PHE A 1 417 ? 11.277 -13.680 -24.897 1.00 96.75 417 PHE A O 1
ATOM 3472 N N . ILE A 1 418 ? 11.613 -11.470 -24.649 1.00 95.94 418 ILE A N 1
ATOM 3473 C CA . ILE A 1 418 ? 12.591 -11.353 -25.734 1.00 95.94 418 ILE A CA 1
ATOM 3474 C C . ILE A 1 418 ? 13.902 -10.768 -25.214 1.00 95.94 418 ILE A C 1
ATOM 3476 O O . ILE A 1 418 ? 13.950 -9.726 -24.550 1.00 95.94 418 ILE A O 1
ATOM 3480 N N . TYR A 1 419 ? 15.003 -11.454 -25.503 1.00 95.50 419 TYR A N 1
ATOM 3481 C CA . TYR A 1 419 ? 16.323 -11.046 -25.052 1.00 95.50 419 TYR A CA 1
ATOM 3482 C C . TYR A 1 419 ? 16.902 -10.035 -26.024 1.00 95.50 419 TYR A C 1
ATOM 3484 O O . TYR A 1 419 ? 17.311 -10.375 -27.127 1.00 95.50 419 TYR A O 1
ATOM 3492 N N . GLY A 1 420 ? 16.937 -8.781 -25.591 1.00 92.56 420 GLY A N 1
ATOM 3493 C CA . GLY A 1 420 ? 17.303 -7.637 -26.407 1.00 92.56 420 GLY A CA 1
ATOM 3494 C C . GLY A 1 420 ? 18.048 -6.583 -25.617 1.00 92.56 420 GLY A C 1
ATOM 3495 O O . GLY A 1 420 ? 17.764 -6.341 -24.443 1.00 92.56 420 GLY A O 1
ATOM 3496 N N . SER A 1 421 ? 19.024 -5.935 -26.243 1.00 90.69 421 SER A N 1
ATOM 3497 C CA . SER A 1 421 ? 19.723 -4.822 -25.610 1.00 90.69 421 SER A CA 1
ATOM 3498 C C . SER A 1 421 ? 20.304 -3.865 -26.639 1.00 90.69 421 SER A C 1
ATOM 3500 O O . SER A 1 421 ? 20.545 -4.220 -27.792 1.00 90.69 421 SER A O 1
ATOM 3502 N N . ARG A 1 422 ? 20.654 -2.658 -26.183 1.00 87.62 422 ARG A N 1
ATOM 3503 C CA . ARG A 1 422 ? 21.410 -1.693 -26.996 1.00 87.62 422 ARG A CA 1
ATOM 3504 C C . ARG A 1 422 ? 22.745 -2.266 -27.496 1.00 87.62 422 ARG A C 1
ATOM 3506 O O . ARG A 1 422 ? 23.209 -1.836 -28.543 1.00 87.62 422 ARG A O 1
ATOM 3513 N N . LYS A 1 423 ? 23.364 -3.208 -26.767 1.00 87.12 423 LYS A N 1
ATOM 3514 C CA . LYS A 1 423 ? 24.613 -3.873 -27.186 1.00 87.12 423 LYS A CA 1
ATOM 3515 C C . LYS A 1 423 ? 24.364 -4.887 -28.302 1.00 87.12 423 LYS A C 1
ATOM 3517 O O . LYS A 1 423 ? 25.160 -4.957 -29.228 1.00 87.12 423 LYS A O 1
ATOM 3522 N N . ALA A 1 424 ? 23.264 -5.632 -28.201 1.00 92.00 424 ALA A N 1
ATOM 3523 C CA . ALA A 1 424 ? 22.921 -6.694 -29.137 1.00 92.00 424 ALA A CA 1
ATOM 3524 C C . ALA A 1 424 ? 22.333 -6.156 -30.451 1.00 92.00 424 ALA A C 1
ATOM 3526 O O . ALA A 1 424 ? 22.628 -6.699 -31.505 1.00 92.00 424 ALA A O 1
ATOM 3527 N N . TRP A 1 425 ? 21.526 -5.091 -30.406 1.00 93.88 425 TRP A N 1
ATOM 3528 C CA . TRP A 1 425 ? 20.721 -4.671 -31.561 1.00 93.88 425 TRP A CA 1
ATOM 3529 C C . TRP A 1 425 ? 21.258 -3.455 -32.317 1.00 93.88 425 TRP A C 1
ATOM 3531 O O . TRP A 1 425 ? 21.097 -3.373 -33.530 1.00 93.88 425 TRP A O 1
ATOM 3541 N N . ARG A 1 426 ? 21.918 -2.506 -31.637 1.00 91.81 426 ARG A N 1
ATOM 3542 C CA . ARG A 1 426 ? 22.209 -1.185 -32.227 1.00 91.81 426 ARG A CA 1
ATOM 3543 C C . ARG A 1 426 ? 23.042 -1.266 -33.505 1.00 91.81 426 ARG A C 1
ATOM 3545 O O . ARG A 1 426 ? 22.622 -0.735 -34.523 1.00 91.81 426 ARG A O 1
ATOM 3552 N N . VAL A 1 427 ? 24.196 -1.928 -33.445 1.00 93.50 427 VAL A N 1
ATOM 3553 C CA . VAL A 1 427 ? 25.114 -2.022 -34.593 1.00 93.50 427 VAL A CA 1
ATOM 3554 C C . VAL A 1 427 ? 24.549 -2.934 -35.685 1.00 93.50 427 VAL A C 1
ATOM 3556 O O . VAL A 1 427 ? 24.513 -2.488 -36.825 1.00 93.50 427 VAL A O 1
ATOM 3559 N N . PRO A 1 428 ? 24.027 -4.141 -35.379 1.00 95.75 428 PRO A N 1
ATOM 3560 C CA . PRO A 1 428 ? 23.381 -4.985 -36.390 1.00 95.75 428 PRO A CA 1
ATOM 3561 C C . PRO A 1 428 ? 22.247 -4.313 -37.175 1.00 95.75 428 PRO A C 1
ATOM 3563 O O . PRO A 1 428 ? 22.037 -4.656 -38.335 1.00 95.75 428 PRO A O 1
ATOM 3566 N N . SER A 1 429 ? 21.550 -3.340 -36.570 1.00 95.38 429 SER A N 1
ATOM 3567 C CA . SER A 1 429 ? 20.446 -2.611 -37.214 1.00 95.38 429 SER A CA 1
ATOM 3568 C C . SER A 1 429 ? 20.856 -1.644 -38.327 1.00 95.38 429 SER A C 1
ATOM 3570 O O . SER A 1 429 ? 19.981 -1.069 -38.970 1.00 95.38 429 SER A O 1
ATOM 3572 N N . PHE A 1 430 ? 22.153 -1.394 -38.533 1.00 95.00 430 PHE A N 1
ATOM 3573 C CA . PHE A 1 430 ? 22.612 -0.546 -39.632 1.00 95.00 430 PHE A CA 1
ATOM 3574 C C . PHE A 1 430 ? 22.540 -1.355 -40.926 1.00 95.00 430 PHE A C 1
ATOM 3576 O O . PHE A 1 430 ? 23.420 -2.179 -41.175 1.00 95.00 430 PHE A O 1
ATOM 3583 N N . ILE A 1 431 ? 21.451 -1.174 -41.683 1.00 91.44 431 ILE A N 1
ATOM 3584 C CA . ILE A 1 431 ? 21.157 -1.931 -42.908 1.00 91.44 431 ILE A CA 1
ATOM 3585 C C . ILE A 1 431 ? 21.968 -1.379 -44.080 1.00 91.44 431 ILE A C 1
ATOM 3587 O O . ILE A 1 431 ? 22.937 -2.017 -44.493 1.00 91.44 431 ILE A O 1
ATOM 3591 N N . ASP A 1 432 ? 21.611 -0.176 -44.531 1.00 90.31 432 ASP A N 1
ATOM 3592 C CA . ASP A 1 432 ? 22.231 0.500 -45.678 1.00 90.31 432 ASP A CA 1
ATOM 3593 C C . ASP A 1 432 ? 23.146 1.661 -45.262 1.00 90.31 432 ASP A C 1
ATOM 3595 O O . ASP A 1 432 ? 24.093 2.008 -45.967 1.00 90.31 432 ASP A O 1
ATOM 3599 N N . GLU A 1 433 ? 22.891 2.255 -44.094 1.00 93.25 433 GLU A N 1
ATOM 3600 C CA . GLU A 1 433 ? 23.651 3.382 -43.561 1.00 93.25 433 GLU A CA 1
ATOM 3601 C C . GLU A 1 433 ? 23.818 3.310 -42.038 1.00 93.25 433 GLU A C 1
ATOM 3603 O O . GLU A 1 433 ? 23.045 2.667 -41.322 1.00 93.25 433 GLU A O 1
ATOM 3608 N N . VAL A 1 434 ? 24.863 3.972 -41.533 1.00 92.81 434 VAL A N 1
ATOM 3609 C CA . VAL A 1 434 ? 25.044 4.153 -40.089 1.00 92.81 434 VAL A CA 1
ATOM 3610 C C . VAL A 1 434 ? 24.064 5.212 -39.615 1.00 92.81 434 VAL A C 1
ATOM 3612 O O . VAL A 1 434 ? 24.158 6.366 -40.028 1.00 92.81 434 VAL A O 1
ATOM 3615 N N . ASP A 1 435 ? 23.187 4.836 -38.688 1.00 90.62 435 ASP A N 1
ATOM 3616 C CA . ASP A 1 435 ? 22.183 5.748 -38.150 1.00 90.62 435 ASP A CA 1
ATOM 3617 C C . ASP A 1 435 ? 22.843 6.996 -37.520 1.00 90.62 435 ASP A C 1
ATOM 3619 O O . ASP A 1 435 ? 23.608 6.855 -36.549 1.00 90.62 435 ASP A O 1
ATOM 3623 N N . PRO A 1 436 ? 22.532 8.219 -37.998 1.00 89.88 436 PRO A N 1
ATOM 3624 C CA . PRO A 1 436 ? 23.052 9.465 -37.435 1.00 89.88 436 PRO A CA 1
ATOM 3625 C C . PRO A 1 436 ? 22.792 9.620 -35.929 1.00 89.88 436 PRO A C 1
ATOM 3627 O O . PRO A 1 436 ? 23.602 10.224 -35.214 1.00 89.88 436 PRO A O 1
ATOM 3630 N N . ALA A 1 437 ? 21.709 9.030 -35.406 1.00 88.50 437 ALA A N 1
ATOM 3631 C CA . ALA A 1 437 ? 21.387 9.014 -33.982 1.00 88.50 437 ALA A CA 1
ATOM 3632 C C . ALA A 1 437 ? 22.503 8.375 -33.134 1.00 88.50 437 ALA A C 1
ATOM 3634 O O . ALA A 1 437 ? 22.663 8.717 -31.956 1.00 88.50 437 ALA A O 1
ATOM 3635 N N . SER A 1 438 ? 23.339 7.512 -33.721 1.00 88.31 438 SER A N 1
ATOM 3636 C CA . SER A 1 438 ? 24.500 6.889 -33.072 1.00 88.31 438 SER A CA 1
ATOM 3637 C C . SER A 1 438 ? 25.552 7.888 -32.596 1.00 88.31 438 SER A C 1
ATOM 3639 O O . SER A 1 438 ? 26.230 7.620 -31.600 1.00 88.31 438 SER A O 1
ATOM 3641 N N . PHE A 1 439 ? 25.645 9.057 -33.230 1.00 91.19 439 PHE A N 1
ATOM 3642 C CA . PHE A 1 439 ? 26.602 10.111 -32.877 1.00 91.19 439 PHE A CA 1
ATOM 3643 C C . PHE A 1 439 ? 25.982 11.225 -32.020 1.00 91.19 439 PHE A C 1
ATOM 3645 O O . PHE A 1 439 ? 26.628 12.223 -31.711 1.00 91.19 439 PHE A O 1
ATOM 3652 N N . THR A 1 440 ? 24.737 11.064 -31.574 1.00 87.81 440 THR A N 1
ATOM 3653 C CA . THR A 1 440 ? 24.073 12.029 -30.687 1.00 87.81 440 THR A CA 1
ATOM 3654 C C . THR A 1 440 ? 24.448 11.806 -29.212 1.00 87.81 440 THR A C 1
ATOM 3656 O O . THR A 1 440 ? 25.016 10.768 -28.850 1.00 87.81 440 THR A O 1
ATOM 3659 N N . PRO A 1 441 ? 24.073 12.722 -28.293 1.00 83.88 441 PRO A N 1
ATOM 3660 C CA . PRO A 1 441 ? 24.273 12.536 -26.855 1.00 83.88 441 PRO A CA 1
ATOM 3661 C C . PRO A 1 441 ? 23.578 11.327 -26.217 1.00 83.88 441 PRO A C 1
ATOM 3663 O O . PRO A 1 441 ? 23.784 11.112 -25.028 1.00 83.88 441 PRO A O 1
ATOM 3666 N N . PHE A 1 442 ? 22.761 10.569 -26.956 1.00 79.25 442 PHE A N 1
ATOM 3667 C CA . PHE A 1 442 ? 22.078 9.340 -26.518 1.00 79.25 442 PHE A CA 1
ATOM 3668 C C . PHE A 1 442 ? 22.468 8.096 -27.359 1.00 79.25 442 PHE A C 1
ATOM 3670 O O . PHE A 1 442 ? 21.949 6.995 -27.140 1.00 79.25 442 PHE A O 1
ATOM 3677 N N . GLY A 1 443 ? 23.416 8.262 -28.289 1.00 84.69 443 GLY A N 1
ATOM 3678 C CA . GLY A 1 443 ? 23.937 7.227 -29.179 1.00 84.69 443 GLY A CA 1
ATOM 3679 C C . GLY A 1 443 ? 25.035 6.353 -28.558 1.00 84.69 443 GLY A C 1
ATOM 3680 O O . GLY A 1 443 ? 25.008 6.054 -27.359 1.00 84.69 443 GLY A O 1
ATOM 3681 N N . MET A 1 444 ? 25.980 5.890 -29.380 1.00 85.88 444 MET A N 1
ATOM 3682 C CA . MET A 1 444 ? 27.061 4.965 -28.997 1.00 85.88 444 MET A CA 1
ATOM 3683 C C . MET A 1 444 ? 28.082 5.615 -28.057 1.00 85.88 444 MET A C 1
ATOM 3685 O O . MET A 1 444 ? 28.561 4.971 -27.133 1.00 85.88 444 MET A O 1
ATOM 3689 N N . PHE A 1 445 ? 28.333 6.915 -28.217 1.00 87.25 445 PHE A N 1
ATOM 3690 C CA . PHE A 1 445 ? 29.344 7.661 -27.457 1.00 87.25 445 PHE A CA 1
ATOM 3691 C C . PHE A 1 445 ? 28.716 8.486 -26.318 1.00 87.25 445 PHE A C 1
ATOM 3693 O O . PHE A 1 445 ? 28.921 9.698 -26.194 1.00 87.25 445 PHE A O 1
ATOM 3700 N N . THR A 1 446 ? 27.860 7.854 -25.514 1.00 74.19 446 THR A N 1
ATOM 3701 C CA . THR A 1 446 ? 27.009 8.512 -24.504 1.00 74.19 446 THR A CA 1
ATOM 3702 C C . THR A 1 446 ? 27.761 8.891 -23.227 1.00 74.19 446 THR A C 1
ATOM 3704 O O . THR A 1 446 ? 27.710 10.047 -22.802 1.00 74.19 446 THR A O 1
ATOM 3707 N N . LEU A 1 447 ? 28.460 7.932 -22.618 1.00 67.88 447 LEU A N 1
ATOM 3708 C CA . LEU A 1 447 ? 29.132 8.065 -21.322 1.00 67.88 447 LEU A CA 1
ATOM 3709 C C . LEU A 1 447 ? 30.505 7.394 -21.393 1.00 67.88 447 LEU A C 1
ATOM 3711 O O . LEU A 1 447 ? 30.668 6.254 -20.974 1.00 67.88 447 LEU A O 1
ATOM 3715 N N . MET A 1 448 ? 31.468 8.111 -21.968 1.00 81.56 448 MET A N 1
ATOM 3716 C CA . MET A 1 448 ? 32.868 7.691 -22.014 1.00 81.56 448 MET A CA 1
ATOM 3717 C C . MET A 1 448 ? 33.582 8.300 -20.807 1.00 81.56 448 MET A C 1
ATOM 3719 O O . MET A 1 448 ? 33.679 9.528 -20.698 1.00 81.56 448 MET A O 1
ATOM 3723 N N . ASP A 1 449 ? 34.024 7.460 -19.874 1.00 76.06 449 ASP A N 1
ATOM 3724 C CA . ASP A 1 449 ? 34.797 7.900 -18.710 1.00 76.06 449 ASP A CA 1
ATOM 3725 C C . ASP A 1 449 ? 36.305 7.865 -18.998 1.00 76.06 449 ASP A C 1
ATOM 3727 O O . ASP A 1 449 ? 37.054 8.679 -18.453 1.00 76.06 449 ASP A O 1
ATOM 3731 N N . SER A 1 450 ? 36.733 6.985 -19.905 1.00 85.62 450 SER A N 1
ATOM 3732 C CA . SER A 1 450 ? 38.123 6.745 -20.285 1.00 85.62 450 SER A CA 1
ATOM 3733 C C . SER A 1 450 ? 38.299 6.531 -21.793 1.00 85.62 450 SER A C 1
ATOM 3735 O O . SER A 1 450 ? 37.337 6.297 -22.526 1.00 85.62 450 SER A O 1
ATOM 3737 N N . PHE A 1 451 ? 39.549 6.587 -22.258 1.00 89.75 451 PHE A N 1
ATOM 3738 C CA . PHE A 1 451 ? 39.897 6.257 -23.643 1.00 89.75 451 PHE A CA 1
ATOM 3739 C C . PHE A 1 451 ? 39.489 4.821 -24.011 1.00 89.75 451 PHE A C 1
ATOM 3741 O O . PHE A 1 451 ? 38.957 4.594 -25.090 1.00 89.75 451 PHE A O 1
ATOM 3748 N N . ASP A 1 452 ? 39.634 3.875 -23.082 1.00 88.56 452 ASP A N 1
ATOM 3749 C CA . ASP A 1 452 ? 39.182 2.489 -23.255 1.00 88.56 452 ASP A CA 1
ATOM 3750 C C . ASP A 1 452 ? 37.655 2.398 -23.454 1.00 88.56 452 ASP A C 1
ATOM 3752 O O . ASP A 1 452 ? 37.180 1.663 -24.320 1.00 88.56 452 ASP A O 1
ATOM 3756 N N . ASP A 1 453 ? 36.864 3.214 -22.747 1.00 85.31 453 ASP A N 1
ATOM 3757 C CA . ASP A 1 453 ? 35.414 3.279 -22.983 1.00 85.31 453 ASP A CA 1
ATOM 3758 C C . ASP A 1 453 ? 35.084 3.807 -24.381 1.00 85.31 453 ASP A C 1
ATOM 3760 O O . ASP A 1 453 ? 34.135 3.333 -25.009 1.00 85.31 453 ASP A O 1
ATOM 3764 N N . MET A 1 454 ? 35.852 4.783 -24.875 1.00 90.38 454 MET A N 1
ATOM 3765 C CA . MET A 1 454 ? 35.708 5.307 -26.235 1.00 90.38 454 MET A CA 1
ATOM 3766 C C . MET A 1 454 ? 36.038 4.233 -27.275 1.00 90.38 454 MET A C 1
ATOM 3768 O O . MET A 1 454 ? 35.248 4.030 -28.198 1.00 90.38 454 MET A O 1
ATOM 3772 N N . VAL A 1 455 ? 37.145 3.503 -27.092 1.00 91.69 455 VAL A N 1
ATOM 3773 C CA . VAL A 1 455 ? 37.535 2.376 -27.954 1.00 91.69 455 VAL A CA 1
ATOM 3774 C C . VAL A 1 455 ? 36.428 1.322 -27.975 1.00 91.69 455 VAL A C 1
ATOM 3776 O O . VAL A 1 455 ? 35.917 0.994 -29.043 1.00 91.69 455 VAL A O 1
ATOM 3779 N N . LYS A 1 456 ? 35.951 0.862 -26.812 1.00 88.50 456 LYS A N 1
ATOM 3780 C CA . LYS A 1 456 ? 34.850 -0.115 -26.731 1.00 88.50 456 LYS A CA 1
ATOM 3781 C C . LYS A 1 456 ? 33.567 0.390 -27.388 1.00 88.50 456 LYS A C 1
ATOM 3783 O O . LYS A 1 456 ? 32.886 -0.367 -28.077 1.00 88.50 456 LYS A O 1
ATOM 3788 N N . SER A 1 457 ? 33.241 1.668 -27.199 1.00 88.94 457 SER A N 1
ATOM 3789 C CA . SER A 1 457 ? 32.061 2.289 -27.812 1.00 88.94 457 SER A CA 1
ATOM 3790 C C . SER A 1 457 ? 32.161 2.314 -29.338 1.00 88.94 457 SER A C 1
ATOM 3792 O O . SER A 1 457 ? 31.140 2.125 -29.995 1.00 88.94 457 SER A O 1
ATOM 3794 N N . SER A 1 458 ? 33.372 2.457 -29.893 1.00 91.94 458 SER A N 1
ATOM 3795 C CA . SER A 1 458 ? 33.625 2.480 -31.341 1.00 91.94 458 SER A CA 1
ATOM 3796 C C . SER A 1 458 ? 33.341 1.158 -32.059 1.00 91.94 458 SER A C 1
ATOM 3798 O O . SER A 1 458 ? 33.164 1.174 -33.273 1.00 91.94 458 SER A O 1
ATOM 3800 N N . GLN A 1 459 ? 33.252 0.042 -31.320 1.00 91.88 459 GLN A N 1
ATOM 3801 C CA . GLN A 1 459 ? 33.102 -1.331 -31.835 1.00 91.88 459 GLN A CA 1
ATOM 3802 C C . GLN A 1 459 ? 34.335 -1.910 -32.536 1.00 91.88 459 GLN A C 1
ATOM 3804 O O . GLN A 1 459 ? 34.250 -3.022 -33.059 1.00 91.88 459 GLN A O 1
ATOM 3809 N N . LEU A 1 460 ? 35.462 -1.198 -32.502 1.00 93.25 460 LEU A N 1
ATOM 3810 C CA . LEU A 1 460 ? 36.717 -1.600 -33.123 1.00 93.25 460 LEU A CA 1
ATOM 3811 C C . LEU A 1 460 ? 37.794 -1.918 -32.076 1.00 93.25 460 LEU A C 1
ATOM 3813 O O . LEU A 1 460 ? 37.797 -1.321 -30.993 1.00 93.25 460 LEU A O 1
ATOM 3817 N N . PRO A 1 461 ? 38.740 -2.821 -32.390 1.00 94.56 461 PRO A N 1
ATOM 3818 C CA . PRO A 1 461 ? 40.007 -2.908 -31.678 1.00 94.56 461 PRO A CA 1
ATOM 3819 C C . PRO A 1 461 ? 40.755 -1.569 -31.720 1.00 94.56 461 PRO A C 1
ATOM 3821 O O . PRO A 1 461 ? 40.709 -0.852 -32.716 1.00 94.56 461 PRO A O 1
ATOM 3824 N N . GLU A 1 462 ? 41.503 -1.258 -30.660 1.00 95.00 462 GLU A N 1
ATOM 3825 C CA . GLU A 1 462 ? 42.215 0.021 -30.527 1.00 95.00 462 GLU A CA 1
ATOM 3826 C C . GLU A 1 462 ? 43.148 0.328 -31.708 1.00 95.00 462 GLU A C 1
ATOM 3828 O O . GLU A 1 462 ? 43.150 1.446 -32.215 1.00 95.00 462 GLU A O 1
ATOM 3833 N N . ALA A 1 463 ? 43.917 -0.667 -32.161 1.00 95.38 463 ALA A N 1
ATOM 3834 C CA . ALA A 1 463 ? 44.866 -0.493 -33.258 1.00 95.38 463 ALA A CA 1
ATOM 3835 C C . ALA A 1 463 ? 44.168 -0.109 -34.573 1.00 95.38 463 ALA A C 1
ATOM 3837 O O . ALA A 1 463 ? 44.603 0.817 -35.249 1.00 95.38 463 ALA A O 1
ATOM 3838 N N . GLU A 1 464 ? 43.058 -0.780 -34.892 1.00 96.00 464 GLU A N 1
ATOM 3839 C CA . GLU A 1 464 ? 42.252 -0.501 -36.087 1.00 96.00 464 GLU A CA 1
ATOM 3840 C C . GLU A 1 464 ? 41.561 0.865 -35.979 1.00 96.00 464 GLU A C 1
ATOM 3842 O O . GLU A 1 464 ? 41.545 1.640 -36.933 1.00 96.00 464 GLU A O 1
ATOM 3847 N N . LEU A 1 465 ? 41.047 1.212 -34.793 1.00 95.69 465 LEU A N 1
ATOM 3848 C CA . LEU A 1 465 ? 40.438 2.519 -34.554 1.00 95.69 465 LEU A CA 1
ATOM 3849 C C . LEU A 1 465 ? 41.422 3.666 -34.819 1.00 95.69 465 LEU A C 1
ATOM 3851 O O . LEU A 1 465 ? 41.055 4.646 -35.461 1.00 95.69 465 LEU A O 1
ATOM 3855 N N . LEU A 1 466 ? 42.655 3.552 -34.323 1.00 95.44 466 LEU A N 1
ATOM 3856 C CA . LEU A 1 466 ? 43.683 4.584 -34.478 1.00 95.44 466 LEU A CA 1
ATOM 3857 C C . LEU A 1 466 ? 44.272 4.643 -35.890 1.00 95.44 466 LEU A C 1
ATOM 3859 O O . LEU A 1 466 ? 44.787 5.687 -36.281 1.00 95.44 466 LEU A O 1
ATOM 3863 N N . GLU A 1 467 ? 44.181 3.562 -36.663 1.00 95.81 467 GLU A N 1
ATOM 3864 C CA . GLU A 1 467 ? 44.500 3.587 -38.092 1.00 95.81 467 GLU A CA 1
ATOM 3865 C C . GLU A 1 467 ? 43.460 4.403 -38.876 1.00 95.81 467 GLU A C 1
ATOM 3867 O O . GLU A 1 467 ? 43.823 5.210 -39.732 1.00 95.81 467 GLU A O 1
ATOM 3872 N N . LEU A 1 468 ? 42.173 4.240 -38.551 1.00 95.25 468 LEU A N 1
ATOM 3873 C CA . LEU A 1 468 ? 41.076 4.961 -39.207 1.00 95.25 468 LEU A CA 1
ATOM 3874 C C . LEU A 1 468 ? 40.932 6.415 -38.735 1.00 95.25 468 LEU A C 1
ATOM 3876 O O . LEU A 1 468 ? 40.509 7.271 -39.511 1.00 95.25 468 LEU A O 1
ATOM 3880 N N . LEU A 1 469 ? 41.219 6.675 -37.459 1.00 95.81 469 LEU A N 1
ATOM 3881 C CA . LEU A 1 469 ? 41.008 7.952 -36.773 1.00 95.81 469 LEU A CA 1
ATOM 3882 C C . LEU A 1 469 ? 42.218 8.291 -35.876 1.00 95.81 469 LEU A C 1
ATOM 3884 O O . LEU A 1 469 ? 42.105 8.274 -34.643 1.00 95.81 469 LEU A O 1
ATOM 3888 N N . PRO A 1 470 ? 43.391 8.594 -36.461 1.00 93.81 470 PRO A N 1
ATOM 3889 C CA . PRO A 1 470 ? 44.628 8.832 -35.710 1.00 93.81 470 PRO A CA 1
ATOM 3890 C C . PRO A 1 470 ? 44.544 10.031 -34.756 1.00 93.81 470 PRO A C 1
ATOM 3892 O O . PRO A 1 470 ? 45.211 10.055 -33.720 1.00 93.81 470 PRO A O 1
ATOM 3895 N N . GLU A 1 471 ? 43.693 11.017 -35.047 1.00 92.62 471 GLU A N 1
ATOM 3896 C CA . GLU A 1 471 ? 43.438 12.176 -34.187 1.00 92.62 471 GLU A CA 1
ATOM 3897 C C . GLU A 1 471 ? 42.911 11.803 -32.792 1.00 92.62 471 GLU A C 1
ATOM 3899 O O . GLU A 1 471 ? 43.094 12.574 -31.838 1.00 92.62 471 GLU A O 1
ATOM 3904 N N . LEU A 1 472 ? 42.308 10.616 -32.637 1.00 93.88 472 LEU A N 1
ATOM 3905 C CA . LEU A 1 472 ? 41.768 10.169 -31.359 1.00 93.88 472 LEU A CA 1
ATOM 3906 C C . LEU A 1 472 ? 42.856 9.895 -30.316 1.00 93.88 472 LEU A C 1
ATOM 3908 O O . LEU A 1 472 ? 42.585 10.047 -29.125 1.00 93.88 472 LEU A O 1
ATOM 3912 N N . GLU A 1 473 ? 44.089 9.583 -30.729 1.00 92.94 473 GLU A N 1
ATOM 3913 C CA . GLU A 1 473 ? 45.221 9.307 -29.828 1.00 92.94 473 GLU A CA 1
ATOM 3914 C C . GLU A 1 473 ? 45.460 10.452 -28.830 1.00 92.94 473 GLU A C 1
ATOM 3916 O O . GLU A 1 473 ? 45.797 10.233 -27.664 1.00 92.94 473 GLU A O 1
ATOM 3921 N N . SER A 1 474 ? 45.185 11.691 -29.252 1.00 90.62 474 SER A N 1
ATOM 3922 C CA . SER A 1 474 ? 45.301 12.885 -28.407 1.00 90.62 474 SER A CA 1
ATOM 3923 C C . SER A 1 474 ? 44.419 12.845 -27.147 1.00 90.62 474 SER A C 1
ATOM 3925 O O . SER A 1 474 ? 44.732 13.502 -26.150 1.00 90.62 474 SER A O 1
ATOM 3927 N N . TYR A 1 475 ? 43.353 12.037 -27.145 1.00 91.69 475 TYR A N 1
ATOM 3928 C CA . TYR A 1 475 ? 42.439 11.883 -26.015 1.00 91.69 475 TYR A CA 1
ATOM 3929 C C . TYR A 1 475 ? 42.865 10.810 -25.003 1.00 91.69 475 TYR A C 1
ATOM 3931 O O . TYR A 1 475 ? 42.251 10.728 -23.937 1.00 91.69 475 TYR A O 1
ATOM 3939 N N . ARG A 1 476 ? 43.929 10.031 -25.260 1.00 90.50 476 ARG A N 1
ATOM 3940 C CA . ARG A 1 476 ? 44.395 8.956 -24.357 1.00 90.50 476 ARG A CA 1
ATOM 3941 C C . ARG A 1 476 ? 44.673 9.442 -22.938 1.00 90.50 476 ARG A C 1
ATOM 3943 O O . ARG A 1 476 ? 44.366 8.763 -21.961 1.00 90.50 476 ARG A O 1
ATOM 3950 N N . HIS A 1 477 ? 45.242 10.638 -22.832 1.00 86.62 477 HIS A N 1
ATOM 3951 C CA . HIS A 1 477 ? 45.597 11.274 -21.563 1.00 86.62 477 HIS A CA 1
ATOM 3952 C C . HIS A 1 477 ? 44.703 12.475 -21.235 1.00 86.62 477 HIS A C 1
ATOM 3954 O O . HIS A 1 477 ? 45.056 13.301 -20.390 1.00 86.62 477 HIS A O 1
ATOM 3960 N N . ALA A 1 478 ? 43.547 12.597 -21.897 1.00 84.25 478 ALA A N 1
ATOM 3961 C CA . ALA A 1 478 ? 42.622 13.679 -21.617 1.00 84.25 478 ALA A CA 1
ATOM 3962 C C . ALA A 1 478 ? 42.110 13.584 -20.167 1.00 84.25 478 ALA A C 1
ATOM 3964 O O . ALA A 1 478 ? 41.725 12.508 -19.707 1.00 84.25 478 ALA A O 1
ATOM 3965 N N . PRO A 1 479 ? 42.033 14.709 -19.434 1.00 77.25 479 PRO A N 1
ATOM 3966 C CA . PRO A 1 479 ? 41.572 14.708 -18.046 1.00 77.25 479 PRO A CA 1
ATOM 3967 C C . PRO A 1 479 ? 40.086 14.332 -17.908 1.00 77.25 479 PRO A C 1
ATOM 3969 O O . PRO A 1 479 ? 39.633 13.996 -16.815 1.00 77.25 479 PRO A O 1
ATOM 3972 N N . THR A 1 480 ? 39.304 14.438 -18.987 1.00 82.25 480 THR A N 1
ATOM 3973 C CA . THR A 1 480 ? 37.915 13.974 -19.066 1.00 82.25 480 THR A CA 1
ATOM 3974 C C . THR A 1 480 ? 37.484 13.821 -20.524 1.00 82.25 480 THR A C 1
ATOM 3976 O O . THR A 1 480 ? 37.851 14.647 -21.357 1.00 82.25 480 THR A O 1
ATOM 3979 N N . LEU A 1 481 ? 36.641 12.825 -20.811 1.00 84.94 481 LEU A N 1
ATOM 3980 C CA . LEU A 1 481 ? 35.964 12.668 -22.106 1.00 84.94 481 LEU A CA 1
ATOM 3981 C C . LEU A 1 481 ? 34.496 13.122 -22.069 1.00 84.94 481 LEU A C 1
ATOM 3983 O O . LEU A 1 481 ? 33.687 12.730 -22.903 1.00 84.94 481 LEU A O 1
ATOM 3987 N N . LYS A 1 482 ? 34.127 13.956 -21.089 1.00 81.75 482 LYS A N 1
ATOM 3988 C CA . LYS A 1 482 ? 32.758 14.461 -20.896 1.00 81.75 482 LYS A CA 1
ATOM 3989 C C . LYS A 1 482 ? 32.581 15.876 -21.446 1.00 81.75 482 LYS A C 1
ATOM 3991 O O . LYS A 1 482 ? 33.535 16.623 -21.654 1.00 81.75 482 LYS A O 1
ATOM 3996 N N . GLY A 1 483 ? 31.323 16.293 -21.597 1.00 83.06 483 GLY A N 1
ATOM 3997 C CA . GLY A 1 483 ? 30.972 17.667 -21.967 1.00 83.06 483 GLY A CA 1
ATOM 3998 C C . GLY A 1 483 ? 31.402 18.010 -23.393 1.00 83.06 483 GLY A C 1
ATOM 3999 O O . GLY A 1 483 ? 31.103 17.257 -24.312 1.00 83.06 483 GLY A O 1
ATOM 4000 N N . GLY A 1 484 ? 32.098 19.138 -23.572 1.00 85.88 484 GLY A N 1
ATOM 4001 C CA . GLY A 1 484 ? 32.542 19.594 -24.895 1.00 85.88 484 GLY A CA 1
ATOM 4002 C C . GLY A 1 484 ? 33.440 18.588 -25.620 1.00 85.88 484 GLY A C 1
ATOM 4003 O O . GLY A 1 484 ? 33.278 18.402 -26.817 1.00 85.88 484 GLY A O 1
ATOM 4004 N N . VAL A 1 485 ? 34.298 17.865 -24.887 1.00 88.38 485 VAL A N 1
ATOM 4005 C CA . VAL A 1 485 ? 35.174 16.827 -25.461 1.00 88.38 485 VAL A CA 1
ATOM 4006 C C . VAL A 1 485 ? 34.358 15.695 -26.088 1.00 88.38 485 VAL A C 1
ATOM 4008 O O . VAL A 1 485 ? 34.648 15.278 -27.203 1.00 88.38 485 VAL A O 1
ATOM 4011 N N . ALA A 1 486 ? 33.286 15.252 -25.421 1.00 88.62 486 ALA A N 1
ATOM 4012 C CA . ALA A 1 486 ? 32.391 14.232 -25.967 1.00 88.62 486 ALA A CA 1
ATOM 4013 C C . ALA A 1 486 ? 31.734 14.684 -27.279 1.00 88.62 486 ALA A C 1
ATOM 4015 O O . ALA A 1 486 ? 31.503 13.862 -28.159 1.00 88.62 486 ALA A O 1
ATOM 4016 N N . ASN A 1 487 ? 31.422 15.979 -27.410 1.00 90.50 487 ASN A N 1
ATOM 4017 C CA . ASN A 1 487 ? 30.839 16.522 -28.636 1.00 90.50 487 ASN A CA 1
ATOM 4018 C C . ASN A 1 487 ? 31.849 16.489 -29.785 1.00 90.50 487 ASN A C 1
ATOM 4020 O O . ASN A 1 487 ? 31.491 16.039 -30.864 1.00 90.50 487 ASN A O 1
ATOM 4024 N N . THR A 1 488 ? 33.103 16.877 -29.537 1.00 92.25 488 THR A N 1
ATOM 4025 C CA . THR A 1 488 ? 34.169 16.788 -30.546 1.00 92.25 488 THR A CA 1
ATOM 4026 C C . THR A 1 488 ? 34.430 15.343 -30.960 1.00 92.25 488 THR A C 1
ATOM 4028 O O . THR A 1 488 ? 34.513 15.063 -32.147 1.00 92.25 488 THR A O 1
ATOM 4031 N N . ILE A 1 489 ? 34.485 14.403 -30.009 1.00 92.12 489 ILE A N 1
ATOM 4032 C CA . ILE A 1 489 ? 34.653 12.975 -30.324 1.00 92.12 489 ILE A CA 1
ATOM 4033 C C . ILE A 1 489 ? 33.507 12.481 -31.216 1.00 92.12 489 ILE A C 1
ATOM 4035 O O . ILE A 1 489 ? 33.748 11.855 -32.242 1.00 92.12 489 ILE A O 1
ATOM 4039 N N . ARG A 1 490 ? 32.255 12.794 -30.861 1.00 93.62 490 ARG A N 1
ATOM 4040 C CA . ARG A 1 490 ? 31.085 12.440 -31.681 1.00 93.62 490 ARG A CA 1
ATOM 4041 C C . ARG A 1 490 ? 31.164 13.034 -33.083 1.00 93.62 490 ARG A C 1
ATOM 4043 O O . ARG A 1 490 ? 30.825 12.346 -34.038 1.00 93.62 490 ARG A O 1
ATOM 4050 N N . GLU A 1 491 ? 31.612 14.280 -33.195 1.00 94.12 491 GLU A N 1
ATOM 4051 C CA . GLU A 1 491 ? 31.783 14.964 -34.474 1.00 94.12 491 GLU A CA 1
ATOM 4052 C C . GLU A 1 491 ? 32.834 14.266 -35.349 1.00 94.12 491 GLU A C 1
ATOM 4054 O O . GLU A 1 491 ? 32.519 13.929 -36.489 1.00 94.12 491 GLU A O 1
ATOM 4059 N N . ILE A 1 492 ? 34.007 13.936 -34.788 1.00 94.88 492 ILE A N 1
ATOM 4060 C CA . ILE A 1 492 ? 35.073 13.169 -35.461 1.00 94.88 492 ILE A CA 1
ATOM 4061 C C . ILE A 1 492 ? 34.511 11.862 -36.035 1.00 94.88 492 ILE A C 1
ATOM 4063 O O . ILE A 1 492 ? 34.615 11.604 -37.233 1.00 94.88 492 ILE A O 1
ATOM 4067 N N . PHE A 1 493 ? 33.840 11.061 -35.202 1.00 95.00 493 PHE A N 1
ATOM 4068 C CA . PHE A 1 493 ? 33.239 9.805 -35.653 1.00 95.00 493 PHE A CA 1
ATOM 4069 C C . PHE A 1 493 ? 32.152 10.017 -36.720 1.00 95.00 493 PHE A C 1
ATOM 4071 O O . PHE A 1 493 ? 32.076 9.255 -37.681 1.00 95.00 493 PHE A O 1
ATOM 4078 N N . SER A 1 494 ? 31.328 11.062 -36.587 1.00 94.88 494 SER A N 1
ATOM 4079 C CA . SER A 1 494 ? 30.241 11.355 -37.530 1.00 94.88 494 SER A CA 1
ATOM 4080 C C . SER A 1 494 ? 30.715 11.832 -38.907 1.00 94.88 494 SER A C 1
ATOM 4082 O O . SER A 1 494 ? 29.963 11.722 -39.875 1.00 94.88 494 SER A O 1
ATOM 4084 N N . GLN A 1 495 ? 31.938 12.358 -39.013 1.00 95.19 495 GLN A N 1
ATOM 4085 C CA . GLN A 1 495 ? 32.514 12.878 -40.259 1.00 95.19 495 GLN A CA 1
ATOM 4086 C C . GLN A 1 495 ? 33.412 11.856 -40.974 1.00 95.19 495 GLN A C 1
ATOM 4088 O O . GLN A 1 495 ? 33.784 12.068 -42.127 1.00 95.19 495 GLN A O 1
ATOM 4093 N N . SER A 1 496 ? 33.747 10.739 -40.324 1.00 95.94 496 SER A N 1
ATOM 4094 C CA . SER A 1 496 ? 34.629 9.722 -40.896 1.00 95.94 496 SER A CA 1
ATOM 4095 C C . SER A 1 496 ? 33.867 8.679 -41.708 1.00 95.94 496 SER A C 1
ATOM 4097 O O . SER A 1 496 ? 33.295 7.727 -41.174 1.00 95.94 496 SER A O 1
ATOM 4099 N N . GLU A 1 497 ? 33.909 8.826 -43.031 1.00 95.38 497 GLU A N 1
ATOM 4100 C CA . GLU A 1 497 ? 33.338 7.849 -43.967 1.00 95.38 497 GLU A CA 1
ATOM 4101 C C . GLU A 1 497 ? 34.049 6.492 -43.906 1.00 95.38 497 GLU A C 1
ATOM 4103 O O . GLU A 1 497 ? 33.409 5.449 -44.033 1.00 95.38 497 GLU A O 1
ATOM 4108 N N . ALA A 1 498 ? 35.360 6.483 -43.638 1.00 95.38 498 ALA A N 1
ATOM 4109 C CA . ALA A 1 498 ? 36.121 5.246 -43.465 1.00 95.38 498 ALA A CA 1
ATOM 4110 C C . ALA A 1 498 ? 35.627 4.451 -42.245 1.00 95.38 498 ALA A C 1
ATOM 4112 O O . ALA A 1 498 ? 35.376 3.249 -42.348 1.00 95.38 498 ALA A O 1
ATOM 4113 N N . TYR A 1 499 ? 35.404 5.134 -41.115 1.00 95.88 499 TYR A N 1
ATOM 4114 C CA . TYR A 1 499 ? 34.825 4.522 -39.922 1.00 95.88 499 TYR A CA 1
ATOM 4115 C C . TYR A 1 499 ? 33.397 4.025 -40.169 1.00 95.88 499 TYR A C 1
ATOM 4117 O O . TYR A 1 499 ? 33.086 2.883 -39.834 1.00 95.88 499 TYR A O 1
ATOM 4125 N N . LYS A 1 500 ? 32.533 4.840 -40.794 1.00 96.12 500 LYS A N 1
ATOM 4126 C CA . LYS A 1 500 ? 31.150 4.437 -41.103 1.00 96.12 500 LYS A CA 1
ATOM 4127 C C . LYS A 1 500 ? 31.096 3.201 -41.991 1.00 96.12 500 LYS A C 1
ATOM 4129 O O . LYS A 1 500 ? 30.336 2.283 -41.698 1.00 96.12 500 LYS A O 1
ATOM 4134 N N . LYS A 1 501 ? 31.928 3.151 -43.037 1.00 96.25 501 LYS A N 1
ATOM 4135 C CA . LYS A 1 501 ? 32.026 1.988 -43.921 1.00 96.25 501 LYS A CA 1
ATOM 4136 C C . LYS A 1 501 ? 32.421 0.737 -43.138 1.00 96.25 501 LYS A C 1
ATOM 4138 O O . LYS A 1 501 ? 31.753 -0.285 -43.259 1.00 96.25 501 LYS A O 1
ATOM 4143 N N . ARG A 1 502 ? 33.455 0.823 -42.295 1.00 96.12 502 ARG A N 1
ATOM 4144 C CA . ARG A 1 502 ? 33.878 -0.324 -41.481 1.00 96.12 502 ARG A CA 1
ATOM 4145 C C . ARG A 1 502 ? 32.799 -0.750 -40.483 1.00 96.12 502 ARG A C 1
ATOM 4147 O O . ARG A 1 502 ? 32.583 -1.939 -40.271 1.00 96.12 502 ARG A O 1
ATOM 4154 N N . LEU A 1 503 ? 32.083 0.206 -39.898 1.00 95.25 503 LEU A N 1
ATOM 4155 C CA . LEU A 1 503 ? 30.983 -0.074 -38.979 1.00 95.25 503 LEU A CA 1
ATOM 4156 C C . LEU A 1 503 ? 29.803 -0.775 -39.675 1.00 95.25 503 LEU A C 1
ATOM 4158 O O . LEU A 1 503 ? 29.183 -1.638 -39.059 1.00 95.25 503 LEU A O 1
ATOM 4162 N N . LEU A 1 504 ? 29.524 -0.458 -40.945 1.00 96.19 504 LEU A N 1
ATOM 4163 C CA . LEU A 1 504 ? 28.534 -1.168 -41.769 1.00 96.19 504 LEU A CA 1
ATOM 4164 C C . LEU A 1 504 ? 28.955 -2.602 -42.092 1.00 96.19 504 LEU A C 1
ATOM 4166 O O . LEU A 1 504 ? 28.125 -3.504 -42.034 1.00 96.19 504 LEU A O 1
ATOM 4170 N N . GLU A 1 505 ? 30.236 -2.837 -42.379 1.00 96.31 505 GLU A N 1
ATOM 4171 C CA . GLU A 1 505 ? 30.761 -4.197 -42.560 1.00 96.31 505 GLU A CA 1
ATOM 4172 C C . GLU A 1 505 ? 30.562 -5.024 -41.280 1.00 96.31 505 GLU A C 1
ATOM 4174 O O . GLU A 1 505 ? 30.012 -6.121 -41.327 1.00 96.31 505 GLU A O 1
ATOM 4179 N N . ILE A 1 506 ? 30.892 -4.453 -40.116 1.00 95.44 506 ILE A N 1
ATOM 4180 C CA . ILE A 1 506 ? 30.657 -5.086 -38.808 1.00 95.44 506 ILE A CA 1
ATOM 4181 C C . ILE A 1 506 ? 29.163 -5.325 -38.555 1.00 95.44 506 ILE A C 1
ATOM 4183 O O . ILE A 1 506 ? 28.790 -6.350 -37.980 1.00 95.44 506 ILE A O 1
ATOM 4187 N N . ALA A 1 507 ? 28.298 -4.389 -38.950 1.00 96.25 507 ALA A N 1
ATOM 4188 C CA . ALA A 1 507 ? 26.854 -4.554 -38.848 1.00 96.25 507 ALA A CA 1
ATOM 4189 C C . ALA A 1 507 ? 26.377 -5.753 -39.675 1.00 96.25 507 ALA A C 1
ATOM 4191 O O . ALA A 1 507 ? 25.705 -6.625 -39.128 1.00 96.25 507 ALA A O 1
ATOM 4192 N N . ALA A 1 508 ? 26.786 -5.841 -40.944 1.00 96.56 508 ALA A N 1
ATOM 4193 C CA . ALA A 1 508 ? 26.450 -6.945 -41.839 1.00 96.56 508 ALA A CA 1
ATOM 4194 C C . ALA A 1 508 ? 26.996 -8.297 -41.343 1.00 96.56 508 ALA A C 1
ATOM 4196 O O . ALA A 1 508 ? 26.300 -9.303 -41.435 1.00 96.56 508 ALA A O 1
ATOM 4197 N N . GLU A 1 509 ? 28.198 -8.328 -40.757 1.00 95.81 509 GLU A N 1
ATOM 4198 C CA . GLU A 1 509 ? 28.775 -9.533 -40.142 1.00 95.81 509 GLU A CA 1
ATOM 4199 C C . GLU A 1 509 ? 27.955 -10.018 -38.931 1.00 95.81 509 GLU A C 1
ATOM 4201 O O . GLU A 1 509 ? 27.787 -11.220 -38.724 1.00 95.81 509 GLU A O 1
ATOM 4206 N N . ARG A 1 510 ? 27.442 -9.090 -38.110 1.00 95.25 510 ARG A N 1
ATOM 4207 C CA . ARG A 1 510 ? 26.733 -9.407 -36.857 1.00 95.25 510 ARG A CA 1
ATOM 4208 C C . ARG A 1 510 ? 25.221 -9.578 -37.021 1.00 95.25 510 ARG A C 1
ATOM 4210 O O . ARG A 1 510 ? 24.600 -10.147 -36.129 1.00 95.25 510 ARG A O 1
ATOM 4217 N N . ARG A 1 511 ? 24.620 -9.089 -38.108 1.00 96.38 511 ARG A N 1
ATOM 4218 C CA . ARG A 1 511 ? 23.163 -9.103 -38.328 1.00 96.38 511 ARG A CA 1
ATOM 4219 C C . ARG A 1 511 ? 22.542 -10.496 -38.434 1.00 96.38 511 ARG A C 1
ATOM 4221 O O . ARG A 1 511 ? 21.562 -10.707 -37.725 1.00 96.38 511 ARG A O 1
ATOM 4228 N N . PRO A 1 512 ? 23.103 -11.468 -39.184 1.00 96.19 512 PRO A N 1
ATOM 4229 C CA . PRO A 1 512 ? 22.421 -12.738 -39.435 1.00 96.19 512 PRO A CA 1
ATOM 4230 C C . PRO A 1 512 ? 21.998 -13.483 -38.166 1.00 96.19 512 PRO A C 1
ATOM 4232 O O . PRO A 1 512 ? 20.887 -13.983 -38.087 1.00 96.19 512 PRO A O 1
ATOM 4235 N N . ILE A 1 513 ? 22.839 -13.511 -37.125 1.00 96.88 513 ILE A N 1
ATOM 4236 C CA . ILE A 1 513 ? 22.476 -14.196 -35.874 1.00 96.88 513 ILE A CA 1
ATOM 4237 C C . ILE A 1 513 ? 21.365 -13.470 -35.097 1.00 96.88 513 ILE A C 1
ATOM 4239 O O . ILE A 1 513 ? 20.613 -14.107 -34.369 1.00 96.88 513 ILE A O 1
ATOM 4243 N N . VAL A 1 514 ? 21.256 -12.145 -35.239 1.00 97.06 514 VAL A N 1
ATOM 4244 C CA . VAL A 1 514 ? 20.167 -11.365 -34.634 1.00 97.06 514 VAL A CA 1
ATOM 4245 C C . VAL A 1 514 ? 18.872 -11.604 -35.400 1.00 97.06 514 VAL A C 1
ATOM 4247 O O . VAL A 1 514 ? 17.847 -11.850 -34.774 1.00 97.06 514 VAL A O 1
ATOM 4250 N N . THR A 1 515 ? 18.929 -11.575 -36.731 1.00 96.19 515 THR A N 1
ATOM 4251 C CA . THR A 1 515 ? 17.788 -11.857 -37.608 1.00 96.19 515 THR A CA 1
ATOM 4252 C C . THR A 1 515 ? 17.227 -13.254 -37.350 1.00 96.19 515 THR A C 1
ATOM 4254 O O . THR A 1 515 ? 16.035 -13.385 -37.083 1.00 96.19 515 THR A O 1
ATOM 4257 N N . ASP A 1 516 ? 18.087 -14.272 -37.289 1.00 96.38 516 ASP A N 1
ATOM 4258 C CA . ASP A 1 516 ? 17.676 -15.644 -36.980 1.00 96.38 516 ASP A CA 1
ATOM 4259 C C . ASP A 1 516 ? 17.031 -15.760 -35.589 1.00 96.38 516 ASP A C 1
ATOM 4261 O O . ASP A 1 516 ? 16.051 -16.479 -35.421 1.00 96.38 516 ASP A O 1
ATOM 4265 N N . TYR A 1 517 ? 17.542 -15.033 -34.587 1.00 97.56 517 TYR A N 1
ATOM 4266 C CA . TYR A 1 517 ? 16.923 -14.988 -33.258 1.00 97.56 517 TYR A CA 1
ATOM 4267 C C . TYR A 1 517 ? 15.524 -14.358 -33.296 1.00 97.56 517 TYR A C 1
ATOM 4269 O O . TYR A 1 517 ? 14.598 -14.877 -32.678 1.00 97.56 517 TYR A O 1
ATOM 4277 N N . LEU A 1 518 ? 15.345 -13.251 -34.023 1.00 97.12 518 LEU A N 1
ATOM 4278 C CA . LEU A 1 518 ? 14.038 -12.601 -34.144 1.00 97.12 518 LEU A CA 1
ATOM 4279 C C . LEU A 1 518 ? 13.037 -13.492 -34.888 1.00 97.12 518 LEU A C 1
ATOM 4281 O O . LEU A 1 518 ? 11.917 -13.634 -34.414 1.00 97.12 518 LEU A O 1
ATOM 4285 N N . GLN A 1 519 ? 13.448 -14.143 -35.979 1.00 96.25 519 GLN A N 1
ATOM 4286 C CA . GLN A 1 519 ? 12.625 -15.123 -36.702 1.00 96.25 519 GLN A CA 1
ATOM 4287 C C . GLN A 1 519 ? 12.259 -16.341 -35.845 1.00 96.25 519 GLN A C 1
ATOM 4289 O O . GLN A 1 519 ? 11.190 -16.916 -36.020 1.00 96.25 519 GLN A O 1
ATOM 4294 N N . GLN A 1 520 ? 13.137 -16.741 -34.921 1.00 96.50 520 GLN A N 1
ATOM 4295 C CA . GLN A 1 520 ? 12.879 -17.845 -33.999 1.00 96.50 520 GLN A CA 1
ATOM 4296 C C . GLN A 1 520 ? 11.836 -17.484 -32.928 1.00 96.50 520 GLN A C 1
ATOM 4298 O O . GLN A 1 520 ? 11.004 -18.319 -32.578 1.00 96.50 520 GLN A O 1
ATOM 4303 N N . GLU A 1 521 ? 11.891 -16.272 -32.369 1.00 96.00 521 GLU A N 1
ATOM 4304 C CA . GLU A 1 521 ? 11.078 -15.887 -31.203 1.00 96.00 521 GLU A CA 1
ATOM 4305 C C . GLU A 1 521 ? 9.773 -15.155 -31.559 1.00 96.00 521 GLU A C 1
ATOM 4307 O O . GLU A 1 521 ? 8.805 -15.168 -30.780 1.00 96.00 521 GLU A O 1
ATOM 4312 N N . ILE A 1 522 ? 9.745 -14.480 -32.711 1.00 96.69 522 ILE A N 1
ATOM 4313 C CA . ILE A 1 522 ? 8.622 -13.655 -33.157 1.00 96.69 522 ILE A CA 1
ATOM 4314 C C . ILE A 1 522 ? 7.819 -14.399 -34.210 1.00 96.69 522 ILE A C 1
ATOM 4316 O O . ILE A 1 522 ? 8.342 -14.803 -35.244 1.00 96.69 522 ILE A O 1
ATOM 4320 N N . ASP A 1 523 ? 6.526 -14.537 -33.933 1.00 94.88 523 ASP A N 1
ATOM 4321 C CA . ASP A 1 523 ? 5.562 -14.983 -34.926 1.00 94.88 523 ASP A CA 1
ATOM 4322 C C . ASP A 1 523 ? 5.066 -13.757 -35.701 1.00 94.88 523 ASP A C 1
ATOM 4324 O O . ASP A 1 523 ? 4.341 -12.923 -35.156 1.00 94.88 523 ASP A O 1
ATOM 4328 N N . PHE A 1 524 ? 5.520 -13.613 -36.945 1.00 94.88 524 PHE A N 1
ATOM 4329 C CA . PHE A 1 524 ? 5.156 -12.483 -37.803 1.00 94.88 524 PHE A CA 1
ATOM 4330 C C . PHE A 1 524 ? 3.737 -12.593 -38.382 1.00 94.88 524 PHE A C 1
ATOM 4332 O O . PHE A 1 524 ? 3.251 -11.612 -38.946 1.00 94.88 524 PHE A O 1
ATOM 4339 N N . ASP A 1 525 ? 3.065 -13.739 -38.217 1.00 93.19 525 ASP A N 1
ATOM 4340 C CA . ASP A 1 525 ? 1.665 -13.918 -38.612 1.00 93.19 525 ASP A CA 1
ATOM 4341 C C . ASP A 1 525 ? 0.688 -13.423 -37.524 1.00 93.19 525 ASP A C 1
ATOM 4343 O O . ASP A 1 525 ? -0.484 -13.166 -37.812 1.00 93.19 525 ASP A O 1
ATOM 4347 N N . GLU A 1 526 ? 1.161 -13.245 -36.284 1.00 94.75 526 GLU A N 1
ATOM 4348 C CA . GLU A 1 526 ? 0.379 -12.704 -35.168 1.00 94.75 526 GLU A CA 1
ATOM 4349 C C . GLU A 1 526 ? 0.501 -11.180 -35.069 1.00 94.75 526 GLU A C 1
ATOM 4351 O O . GLU A 1 526 ? 1.553 -10.580 -35.308 1.00 94.75 526 GLU A O 1
ATOM 4356 N N . LYS A 1 527 ? -0.560 -10.520 -34.593 1.00 96.69 527 LYS A N 1
ATOM 4357 C CA . LYS A 1 527 ? -0.459 -9.099 -34.243 1.00 96.69 527 LYS A CA 1
ATOM 4358 C C . LYS A 1 527 ? 0.214 -8.952 -32.876 1.00 96.69 527 LYS A C 1
ATOM 4360 O O . LYS A 1 527 ? -0.370 -9.317 -31.859 1.00 96.69 527 LYS A O 1
ATOM 4365 N N . PHE A 1 528 ? 1.404 -8.359 -32.812 1.00 97.75 528 PHE A N 1
ATOM 4366 C CA . PHE A 1 528 ? 2.159 -8.228 -31.559 1.00 97.75 528 PHE A CA 1
ATOM 4367 C C . PHE A 1 528 ? 2.484 -6.781 -31.174 1.00 97.75 528 PHE A C 1
ATOM 4369 O O . PHE A 1 528 ? 2.394 -5.861 -31.986 1.00 97.75 528 PHE A O 1
ATOM 4376 N N . ALA A 1 529 ? 2.892 -6.592 -29.917 1.00 97.88 529 ALA A N 1
ATOM 4377 C CA . ALA A 1 529 ? 3.498 -5.359 -29.421 1.00 97.88 529 ALA A CA 1
ATOM 4378 C C . ALA A 1 529 ? 4.600 -5.650 -28.396 1.00 97.88 529 ALA A C 1
ATOM 4380 O O . ALA A 1 529 ? 4.656 -6.729 -27.811 1.00 97.88 529 ALA A O 1
ATOM 4381 N N . PHE A 1 530 ? 5.472 -4.677 -28.151 1.00 97.62 530 PHE A N 1
ATOM 4382 C CA . PHE A 1 530 ? 6.533 -4.773 -27.153 1.00 97.62 530 PHE A CA 1
ATOM 4383 C C . PHE A 1 530 ? 6.229 -3.934 -25.918 1.00 97.62 530 PHE A C 1
ATOM 4385 O O . PHE A 1 530 ? 5.531 -2.921 -25.975 1.00 97.62 530 PHE A O 1
ATOM 4392 N N . VAL A 1 531 ? 6.806 -4.335 -24.790 1.00 96.88 531 VAL A N 1
ATOM 4393 C CA . VAL A 1 531 ? 6.670 -3.640 -23.509 1.00 96.88 531 VAL A CA 1
ATOM 4394 C C . VAL A 1 531 ? 8.054 -3.238 -22.998 1.00 96.88 531 VAL A C 1
ATOM 4396 O O . VAL A 1 531 ? 8.924 -4.085 -22.772 1.00 96.88 531 VAL A O 1
ATOM 4399 N N . GLU A 1 532 ? 8.249 -1.933 -22.795 1.00 92.25 532 GLU A N 1
ATOM 4400 C CA . GLU A 1 532 ? 9.449 -1.320 -22.213 1.00 92.25 532 GLU A CA 1
ATOM 4401 C C . GLU A 1 532 ? 9.016 -0.199 -21.256 1.00 92.25 532 GLU A C 1
ATOM 4403 O O . GLU A 1 532 ? 8.138 0.596 -21.574 1.00 92.25 532 GLU A O 1
ATOM 4408 N N . PHE A 1 533 ? 9.630 -0.078 -20.076 1.00 92.00 533 PHE A N 1
ATOM 4409 C CA . PHE A 1 533 ? 9.129 0.872 -19.079 1.00 92.00 533 PHE A CA 1
ATOM 4410 C C . PHE A 1 533 ? 9.272 2.331 -19.535 1.00 92.00 533 PHE A C 1
ATOM 4412 O O . PHE A 1 533 ? 8.290 3.069 -19.593 1.00 92.00 533 PHE A O 1
ATOM 4419 N N . TRP A 1 534 ? 10.486 2.768 -19.876 1.00 88.06 534 TRP A N 1
ATOM 4420 C CA . TRP A 1 534 ? 10.769 4.157 -20.241 1.00 88.06 534 TRP A CA 1
ATOM 4421 C C . TRP A 1 534 ? 11.907 4.241 -21.257 1.00 88.06 534 TRP A C 1
ATOM 4423 O O . TRP A 1 534 ? 12.963 3.641 -21.080 1.00 88.06 534 TRP A O 1
ATOM 4433 N N . GLY A 1 535 ? 11.739 5.071 -22.288 1.00 83.31 535 GLY A N 1
ATOM 4434 C CA . GLY A 1 535 ? 12.757 5.237 -23.317 1.00 83.31 535 GLY A CA 1
ATOM 4435 C C . GLY A 1 535 ? 12.533 6.449 -24.214 1.00 83.31 535 GLY A C 1
ATOM 4436 O O . GLY A 1 535 ? 11.485 7.089 -24.196 1.00 83.31 535 GLY A O 1
ATOM 4437 N N . ARG A 1 536 ? 13.556 6.768 -25.017 1.00 79.12 536 ARG A N 1
ATOM 4438 C CA . ARG A 1 536 ? 13.490 7.802 -26.069 1.00 79.12 536 ARG A CA 1
ATOM 4439 C C . ARG A 1 536 ? 13.018 7.261 -27.424 1.00 79.12 536 ARG A C 1
ATOM 4441 O O . ARG A 1 536 ? 13.055 8.004 -28.389 1.00 79.12 536 ARG A O 1
ATOM 4448 N N . GLY A 1 537 ? 12.698 5.970 -27.517 1.00 84.75 537 GLY A N 1
ATOM 4449 C CA . GLY A 1 537 ? 12.354 5.304 -28.776 1.00 84.75 537 GLY A CA 1
ATOM 4450 C C . GLY A 1 537 ? 13.543 4.769 -29.584 1.00 84.75 537 GLY A C 1
ATOM 4451 O O . GLY A 1 537 ? 13.345 3.875 -30.386 1.00 84.75 537 GLY A O 1
ATOM 4452 N N . TYR A 1 538 ? 14.791 5.181 -29.323 1.00 87.00 538 TYR A N 1
ATOM 4453 C CA . TYR A 1 538 ? 15.905 4.754 -30.191 1.00 87.00 538 TYR A CA 1
ATOM 4454 C C . TYR A 1 538 ? 16.151 3.226 -30.219 1.00 87.00 538 TYR A C 1
ATOM 4456 O O . TYR A 1 538 ? 16.528 2.672 -31.250 1.00 87.00 538 TYR A O 1
ATOM 4464 N N . THR A 1 539 ? 15.933 2.519 -29.101 1.00 88.31 539 THR A N 1
ATOM 4465 C CA . THR A 1 539 ? 15.980 1.041 -29.085 1.00 88.31 539 THR A CA 1
ATOM 4466 C C . THR A 1 539 ? 14.855 0.439 -29.931 1.00 88.31 539 THR A C 1
ATOM 4468 O O . THR A 1 539 ? 15.085 -0.545 -30.623 1.00 88.31 539 THR A O 1
ATOM 4471 N N . GLN A 1 540 ? 13.665 1.039 -29.893 1.00 91.81 540 GLN A N 1
ATOM 4472 C CA . GLN A 1 540 ? 12.531 0.641 -30.720 1.00 91.81 540 GLN A CA 1
ATOM 4473 C C . GLN A 1 540 ? 12.847 0.862 -32.202 1.00 91.81 540 GLN A C 1
ATOM 4475 O O . GLN A 1 540 ? 12.682 -0.067 -32.973 1.00 91.81 540 GLN A O 1
ATOM 4480 N N . ASP A 1 541 ? 13.394 2.017 -32.591 1.00 89.69 541 ASP A N 1
ATOM 4481 C CA . ASP A 1 541 ? 13.735 2.306 -33.997 1.00 89.69 541 ASP A CA 1
ATOM 4482 C C . ASP A 1 541 ? 14.815 1.347 -34.528 1.00 89.69 541 ASP A C 1
ATOM 4484 O O . ASP A 1 541 ? 14.741 0.849 -35.649 1.00 89.69 541 ASP A O 1
ATOM 4488 N N . THR A 1 542 ? 15.793 1.026 -33.674 1.00 91.38 542 THR A N 1
ATOM 4489 C CA . THR A 1 542 ? 16.791 -0.023 -33.928 1.00 91.38 542 THR A CA 1
ATOM 4490 C C . THR A 1 542 ? 16.119 -1.377 -34.177 1.00 91.38 542 THR A C 1
ATOM 4492 O O . THR A 1 542 ? 16.497 -2.085 -35.107 1.00 91.38 542 THR A O 1
ATOM 4495 N N . LEU A 1 543 ? 15.148 -1.749 -33.336 1.00 94.31 543 LEU A N 1
ATOM 4496 C CA . LEU A 1 543 ? 14.427 -3.011 -33.461 1.00 94.31 543 LEU A CA 1
ATOM 4497 C C . LEU A 1 543 ? 13.529 -3.024 -34.702 1.00 94.31 543 LEU A C 1
ATOM 4499 O O . LEU A 1 543 ? 13.511 -4.038 -35.380 1.00 94.31 543 LEU A O 1
ATOM 4503 N N . THR A 1 544 ? 12.866 -1.917 -35.053 1.00 94.31 544 THR A N 1
ATOM 4504 C CA . THR A 1 544 ? 12.034 -1.815 -36.264 1.00 94.31 544 THR A CA 1
ATOM 4505 C C . THR A 1 544 ? 12.831 -2.219 -37.500 1.00 94.31 544 THR A C 1
ATOM 4507 O O . THR A 1 544 ? 12.415 -3.121 -38.214 1.00 94.31 544 THR A O 1
ATOM 4510 N N . ARG A 1 545 ? 14.037 -1.663 -37.691 1.00 93.38 545 ARG A N 1
ATOM 4511 C CA . ARG A 1 545 ? 14.907 -2.030 -38.826 1.00 93.38 545 ARG A CA 1
ATOM 4512 C C . ARG A 1 545 ? 15.276 -3.514 -38.851 1.00 93.38 545 ARG A C 1
ATOM 4514 O O . ARG A 1 545 ? 15.345 -4.114 -39.916 1.00 93.38 545 ARG A O 1
ATOM 4521 N N . LEU A 1 546 ? 15.532 -4.102 -37.682 1.00 95.50 546 LEU A N 1
ATOM 4522 C CA . LEU A 1 546 ? 15.857 -5.525 -37.569 1.00 95.50 546 LEU A CA 1
ATOM 4523 C C . LEU A 1 546 ? 14.639 -6.424 -37.815 1.00 95.50 546 LEU A C 1
ATOM 4525 O O . LEU A 1 546 ? 14.800 -7.502 -38.371 1.00 95.50 546 LEU A O 1
ATOM 4529 N N . LEU A 1 547 ? 13.438 -5.995 -37.415 1.00 96.06 547 LEU A N 1
ATOM 4530 C CA . LEU A 1 547 ? 12.194 -6.717 -37.687 1.00 96.06 547 LEU A CA 1
ATOM 4531 C C . LEU A 1 547 ? 11.869 -6.716 -39.179 1.00 96.06 547 LEU A C 1
ATOM 4533 O O . LEU A 1 547 ? 11.490 -7.752 -39.706 1.00 96.06 547 LEU A O 1
ATOM 4537 N N . GLU A 1 548 ? 12.056 -5.585 -39.860 1.00 94.38 548 GLU A N 1
ATOM 4538 C CA . GLU A 1 548 ? 11.839 -5.483 -41.307 1.00 94.38 548 GLU A CA 1
ATOM 4539 C C . GLU A 1 548 ? 12.836 -6.345 -42.097 1.00 94.38 548 GLU A C 1
ATOM 4541 O O . GLU A 1 548 ? 12.438 -7.054 -43.021 1.00 94.38 548 GLU A O 1
ATOM 4546 N N . ASP A 1 549 ? 14.115 -6.346 -41.699 1.00 93.88 549 ASP A N 1
ATOM 4547 C CA . ASP A 1 549 ? 15.143 -7.243 -42.253 1.00 93.88 549 ASP A CA 1
ATOM 4548 C C . ASP A 1 549 ? 14.785 -8.719 -42.007 1.00 93.88 549 ASP A C 1
ATOM 4550 O O . ASP A 1 549 ? 14.878 -9.540 -42.918 1.00 93.88 549 ASP A O 1
ATOM 4554 N N . ALA A 1 550 ? 14.298 -9.047 -40.805 1.00 95.62 550 ALA A N 1
ATOM 4555 C CA . ALA A 1 550 ? 13.911 -10.404 -40.436 1.00 95.62 550 ALA A CA 1
ATOM 4556 C C . ALA A 1 550 ? 12.648 -10.910 -41.144 1.00 95.62 550 ALA A C 1
ATOM 4558 O O . ALA A 1 550 ? 12.605 -12.072 -41.546 1.00 95.62 550 ALA A O 1
ATOM 4559 N N . ALA A 1 551 ? 11.635 -10.065 -41.318 1.00 95.12 551 ALA A N 1
ATOM 4560 C CA . ALA A 1 551 ? 10.394 -10.425 -41.998 1.00 95.12 551 ALA A CA 1
ATOM 4561 C C . ALA A 1 551 ? 10.517 -10.366 -43.531 1.00 95.12 551 ALA A C 1
ATOM 4563 O O . ALA A 1 551 ? 9.748 -11.002 -44.250 1.00 95.12 551 ALA A O 1
ATOM 4564 N N . GLY A 1 552 ? 11.469 -9.586 -44.053 1.00 93.56 552 GLY A N 1
ATOM 4565 C CA . GLY A 1 552 ? 11.605 -9.316 -45.486 1.00 93.56 552 GLY A CA 1
ATOM 4566 C C . GLY A 1 552 ? 10.531 -8.373 -46.046 1.00 93.56 552 GLY A C 1
ATOM 4567 O O . GLY A 1 552 ? 10.412 -8.229 -47.264 1.00 93.56 552 GLY A O 1
ATOM 4568 N N . HIS A 1 553 ? 9.744 -7.731 -45.182 1.00 93.12 553 HIS A N 1
ATOM 4569 C CA . HIS A 1 553 ? 8.738 -6.726 -45.522 1.00 93.12 553 HIS A CA 1
ATOM 4570 C C . HIS A 1 553 ? 8.598 -5.705 -44.378 1.00 93.12 553 HIS A C 1
ATOM 4572 O O . HIS A 1 553 ? 9.048 -5.982 -43.269 1.00 93.12 553 HIS A O 1
ATOM 4578 N N . PRO A 1 554 ? 7.970 -4.533 -44.604 1.00 93.38 554 PRO A N 1
ATOM 4579 C CA . PRO A 1 554 ? 7.698 -3.579 -43.529 1.00 93.38 554 PRO A CA 1
ATOM 4580 C C . PRO A 1 554 ? 6.837 -4.194 -42.415 1.00 93.38 554 PRO A C 1
ATOM 4582 O O . PRO A 1 554 ? 5.869 -4.903 -42.709 1.00 93.38 554 PRO A O 1
ATOM 4585 N N . VAL A 1 555 ? 7.173 -3.920 -41.151 1.00 94.31 555 VAL A N 1
ATOM 4586 C CA . VAL A 1 555 ? 6.505 -4.480 -39.962 1.00 94.31 555 VAL A CA 1
ATOM 4587 C C . VAL A 1 555 ? 6.190 -3.364 -38.975 1.00 94.31 555 VAL A C 1
ATOM 4589 O O . VAL A 1 555 ? 7.097 -2.681 -38.501 1.00 94.31 555 VAL A O 1
ATOM 4592 N N . ASP A 1 556 ? 4.914 -3.220 -38.610 1.00 94.19 556 ASP A N 1
ATOM 4593 C CA . ASP A 1 556 ? 4.511 -2.337 -37.516 1.00 94.19 556 ASP A CA 1
ATOM 4594 C C . ASP A 1 556 ? 5.131 -2.806 -36.195 1.00 94.19 556 ASP A C 1
ATOM 4596 O O . ASP A 1 556 ? 4.981 -3.954 -35.782 1.00 94.19 556 ASP A O 1
ATOM 4600 N N . ASN A 1 557 ? 5.791 -1.885 -35.496 1.00 94.88 557 ASN A N 1
ATOM 4601 C CA . ASN A 1 557 ? 6.520 -2.140 -34.263 1.00 94.88 557 ASN A CA 1
ATOM 4602 C C . ASN A 1 557 ? 5.959 -1.312 -33.088 1.00 94.88 557 ASN A C 1
ATOM 4604 O O . ASN A 1 557 ? 6.558 -0.302 -32.686 1.00 94.88 557 ASN A O 1
ATOM 4608 N N . PRO A 1 558 ? 4.783 -1.678 -32.544 1.00 96.12 558 PRO A N 1
ATOM 4609 C CA . PRO A 1 558 ? 4.160 -0.955 -31.446 1.00 96.12 558 PRO A CA 1
ATOM 4610 C C . PRO A 1 558 ? 4.825 -1.250 -30.102 1.00 96.12 558 PRO A C 1
ATOM 4612 O O . PRO A 1 558 ? 5.047 -2.400 -29.737 1.00 96.12 558 PRO A O 1
ATOM 4615 N N . PHE A 1 559 ? 5.105 -0.194 -29.340 1.00 95.94 559 PHE A N 1
ATOM 4616 C CA . PHE A 1 559 ? 5.670 -0.263 -27.995 1.00 95.94 559 PHE A CA 1
ATOM 4617 C C . PHE A 1 559 ? 4.745 0.390 -26.971 1.00 95.94 559 PHE A C 1
ATOM 4619 O O . PHE A 1 559 ? 4.269 1.511 -27.165 1.00 95.94 559 PHE A O 1
ATOM 4626 N N . TYR A 1 560 ? 4.585 -0.273 -25.834 1.00 96.88 560 TYR A N 1
ATOM 4627 C CA . TYR A 1 560 ? 3.999 0.284 -24.626 1.00 96.88 560 TYR A CA 1
ATOM 4628 C C . TYR A 1 560 ? 5.076 0.929 -23.772 1.00 96.88 560 TYR A C 1
ATOM 4630 O O . TYR A 1 560 ? 6.027 0.260 -23.385 1.00 96.88 560 TYR A O 1
ATOM 4638 N N . TYR A 1 561 ? 4.876 2.194 -23.408 1.00 95.19 561 TYR A N 1
ATOM 4639 C CA . TYR A 1 561 ? 5.741 2.950 -22.507 1.00 95.19 561 TYR A CA 1
ATOM 4640 C C . TYR A 1 561 ? 4.950 3.531 -21.339 1.00 95.19 561 TYR A C 1
ATOM 4642 O O . TYR A 1 561 ? 3.833 4.024 -21.526 1.00 95.19 561 TYR A O 1
ATOM 4650 N N . VAL A 1 562 ? 5.574 3.610 -20.156 1.00 94.94 562 VAL A N 1
ATOM 4651 C CA . VAL A 1 562 ? 5.041 4.441 -19.067 1.00 94.94 562 VAL A CA 1
ATOM 4652 C C . VAL A 1 562 ? 4.877 5.872 -19.579 1.00 94.94 562 VAL A C 1
ATOM 4654 O O . VAL A 1 562 ? 3.829 6.498 -19.446 1.00 94.94 562 VAL A O 1
ATOM 4657 N N . ARG A 1 563 ? 5.902 6.358 -20.283 1.00 89.62 563 ARG A N 1
ATOM 4658 C CA . ARG A 1 563 ? 5.878 7.592 -21.054 1.00 89.62 563 ARG A CA 1
ATOM 4659 C C . ARG A 1 563 ? 7.013 7.589 -22.078 1.00 89.62 563 ARG A C 1
ATOM 4661 O O . ARG A 1 563 ? 8.092 7.055 -21.841 1.00 89.62 563 ARG A O 1
ATOM 4668 N N . ASN A 1 564 ? 6.760 8.239 -23.205 1.00 84.94 564 ASN A N 1
ATOM 4669 C CA . ASN A 1 564 ? 7.730 8.543 -24.249 1.00 84.94 564 ASN A CA 1
ATOM 4670 C C . ASN A 1 564 ? 7.387 9.940 -24.807 1.00 84.94 564 ASN A C 1
ATOM 4672 O O . ASN A 1 564 ? 6.210 10.290 -24.896 1.00 84.94 564 ASN A O 1
ATOM 4676 N N . PHE A 1 565 ? 8.393 10.764 -25.109 1.00 78.12 565 PHE A N 1
ATOM 4677 C CA . PHE A 1 565 ? 8.210 12.160 -25.532 1.00 78.12 565 PHE A CA 1
ATOM 4678 C C . PHE A 1 565 ? 8.423 12.410 -27.035 1.00 78.12 565 PHE A C 1
ATOM 4680 O O . PHE A 1 565 ? 8.311 13.556 -27.457 1.00 78.12 565 PHE A O 1
ATOM 4687 N N . THR A 1 566 ? 8.766 11.391 -27.824 1.00 82.56 566 THR A N 1
ATOM 4688 C CA . THR A 1 566 ? 8.852 11.478 -29.290 1.00 82.56 566 THR A CA 1
ATOM 4689 C C . THR A 1 566 ? 7.526 11.051 -29.912 1.00 82.56 566 THR A C 1
ATOM 4691 O O . THR A 1 566 ? 6.800 10.260 -29.309 1.00 82.56 566 THR A O 1
ATOM 4694 N N . ASP A 1 567 ? 7.199 11.563 -31.098 1.00 83.25 567 ASP A N 1
ATOM 4695 C CA . ASP A 1 567 ? 6.009 11.154 -31.858 1.00 83.25 567 ASP A CA 1
ATOM 4696 C C . ASP A 1 567 ? 6.154 9.726 -32.409 1.00 83.25 567 ASP A C 1
ATOM 4698 O O . ASP A 1 567 ? 7.190 9.088 -32.221 1.00 83.25 567 ASP A O 1
ATOM 4702 N N . ASN A 1 568 ? 5.112 9.191 -33.049 1.00 86.44 568 ASN A N 1
ATOM 4703 C CA . ASN A 1 568 ? 5.260 7.976 -33.859 1.00 86.44 568 ASN A CA 1
ATOM 4704 C C . ASN A 1 568 ? 6.137 8.292 -35.080 1.00 86.44 568 ASN A C 1
ATOM 4706 O O . ASN A 1 568 ? 6.043 9.393 -35.620 1.00 86.44 568 ASN A O 1
ATOM 4710 N N . ASP A 1 569 ? 6.963 7.338 -35.508 1.00 81.69 569 ASP A N 1
ATOM 4711 C CA . ASP A 1 569 ? 7.852 7.514 -36.663 1.00 81.69 569 ASP A CA 1
ATOM 4712 C C . ASP A 1 569 ? 7.791 6.292 -37.586 1.00 81.69 569 ASP A C 1
ATOM 4714 O O . ASP A 1 569 ? 8.242 5.209 -37.216 1.00 81.69 569 ASP A O 1
ATOM 4718 N N . GLY A 1 570 ? 7.169 6.443 -38.759 1.00 84.94 570 GLY A N 1
ATOM 4719 C CA . GLY A 1 570 ? 6.886 5.325 -39.664 1.00 84.94 570 GLY A CA 1
ATOM 4720 C C . GLY A 1 570 ? 6.164 4.174 -38.949 1.00 84.94 570 GLY A C 1
ATOM 4721 O O . GLY A 1 570 ? 5.120 4.377 -38.327 1.00 84.94 570 GLY A O 1
ATOM 4722 N N . HIS A 1 571 ? 6.761 2.983 -38.998 1.00 88.25 571 HIS A N 1
ATOM 4723 C CA . HIS A 1 571 ? 6.277 1.766 -38.338 1.00 88.25 571 HIS A CA 1
ATOM 4724 C C . HIS A 1 571 ? 6.575 1.711 -36.821 1.00 88.25 571 HIS A C 1
ATOM 4726 O O . HIS A 1 571 ? 6.152 0.791 -36.126 1.00 88.25 571 HIS A O 1
ATOM 4732 N N . SER A 1 572 ? 7.271 2.705 -36.262 1.00 90.56 572 SER A N 1
ATOM 4733 C CA . SER A 1 572 ? 7.585 2.834 -34.833 1.00 90.56 572 SER A CA 1
ATOM 4734 C C . SER A 1 572 ? 6.413 3.481 -34.072 1.00 90.56 572 SER A C 1
ATOM 4736 O O . SER A 1 572 ? 6.328 4.708 -33.926 1.00 90.56 572 SER A O 1
ATOM 4738 N N . ILE A 1 573 ? 5.464 2.659 -33.608 1.00 93.31 573 ILE A N 1
ATOM 4739 C CA . ILE A 1 573 ? 4.217 3.099 -32.951 1.00 93.31 573 ILE A CA 1
ATOM 4740 C C . ILE A 1 573 ? 4.402 3.146 -31.425 1.00 93.31 573 ILE A C 1
ATOM 4742 O O . ILE A 1 573 ? 4.955 2.226 -30.829 1.00 93.31 573 ILE A O 1
ATOM 4746 N N . ARG A 1 574 ? 3.947 4.211 -30.750 1.00 93.12 574 ARG A N 1
ATOM 4747 C CA . ARG A 1 574 ? 4.199 4.429 -29.311 1.00 93.12 574 ARG A CA 1
ATOM 4748 C C . ARG A 1 574 ? 2.910 4.649 -28.526 1.00 93.12 574 ARG A C 1
ATOM 4750 O O . ARG A 1 574 ? 2.273 5.697 -28.653 1.00 93.12 574 ARG A O 1
ATOM 4757 N N . HIS A 1 575 ? 2.588 3.712 -27.639 1.00 95.00 575 HIS A N 1
ATOM 4758 C CA . HIS A 1 575 ? 1.475 3.784 -26.688 1.00 95.00 575 HIS A CA 1
ATOM 4759 C C . HIS A 1 575 ? 1.978 4.312 -25.339 1.00 95.00 575 HIS A C 1
ATOM 4761 O O . HIS A 1 575 ? 3.056 3.933 -24.880 1.00 95.00 575 HIS A O 1
ATOM 4767 N N . ARG A 1 576 ? 1.233 5.228 -24.701 1.00 93.75 576 ARG A N 1
ATOM 4768 C CA . ARG A 1 576 ? 1.699 5.962 -23.505 1.00 93.75 576 ARG A CA 1
ATOM 4769 C C . ARG A 1 576 ? 0.711 5.869 -22.346 1.00 93.75 576 ARG A C 1
ATOM 4771 O O . ARG A 1 576 ? -0.434 6.312 -22.469 1.00 93.75 576 ARG A O 1
ATOM 4778 N N . PHE A 1 577 ? 1.206 5.408 -21.201 1.00 96.19 577 PHE A N 1
ATOM 4779 C CA . PHE A 1 577 ? 0.420 5.275 -19.978 1.00 96.19 577 PHE A CA 1
ATOM 4780 C C . PHE A 1 577 ? 0.168 6.598 -19.254 1.00 96.19 577 PHE A C 1
ATOM 4782 O O . PHE A 1 577 ? -0.921 6.805 -18.749 1.00 96.19 577 PHE A O 1
ATOM 4789 N N . THR A 1 578 ? 1.132 7.520 -19.197 1.00 94.19 578 THR A N 1
ATOM 4790 C CA . THR A 1 578 ? 0.958 8.819 -18.523 1.00 94.19 578 THR A CA 1
ATOM 4791 C C . THR A 1 578 ? 1.498 9.988 -19.347 1.00 94.19 578 THR A C 1
ATOM 4793 O O . THR A 1 578 ? 2.410 9.848 -20.165 1.00 94.19 578 THR A O 1
ATOM 4796 N N . GLN A 1 579 ? 0.928 11.173 -19.108 1.00 89.94 579 GLN A N 1
ATOM 4797 C CA . GLN A 1 579 ? 1.366 12.449 -19.683 1.00 89.94 579 GLN A CA 1
ATOM 4798 C C . GLN A 1 579 ? 2.258 13.264 -18.729 1.00 89.94 579 GLN A C 1
ATOM 4800 O O . GLN A 1 579 ? 2.686 14.367 -19.072 1.00 89.94 579 GLN A O 1
ATOM 4805 N N . MET A 1 580 ? 2.572 12.740 -17.537 1.00 91.75 580 MET A N 1
ATOM 4806 C CA . MET A 1 580 ? 3.361 13.448 -16.526 1.00 91.75 580 MET A CA 1
ATOM 4807 C C . MET A 1 580 ? 4.710 13.949 -17.075 1.00 91.75 580 MET A C 1
ATOM 4809 O O . MET A 1 580 ? 5.531 13.133 -17.498 1.00 91.75 580 MET A O 1
ATOM 4813 N N . PRO A 1 581 ? 5.028 15.258 -16.998 1.00 90.38 581 PRO A N 1
ATOM 4814 C CA . PRO A 1 581 ? 6.229 15.841 -17.599 1.00 90.38 581 PRO A CA 1
ATOM 4815 C C . PRO A 1 581 ? 7.523 15.603 -16.792 1.00 90.38 581 PRO A C 1
ATOM 4817 O O . PRO A 1 581 ? 8.342 16.505 -16.636 1.00 90.38 581 PRO A O 1
ATOM 4820 N N . VAL A 1 582 ? 7.740 14.384 -16.290 1.00 89.88 582 VAL A N 1
ATOM 4821 C CA . VAL A 1 582 ? 8.886 14.004 -15.443 1.00 89.88 582 VAL A CA 1
ATOM 4822 C C . VAL A 1 582 ? 9.829 13.012 -16.133 1.00 89.88 582 VAL A C 1
ATOM 4824 O O . VAL A 1 582 ? 9.461 12.360 -17.111 1.00 89.88 582 VAL A O 1
ATOM 4827 N N . ASN A 1 583 ? 11.069 12.922 -15.643 1.00 89.69 583 ASN A N 1
ATOM 4828 C CA . ASN A 1 583 ? 12.062 11.959 -16.121 1.00 89.69 583 ASN A CA 1
ATOM 4829 C C . ASN A 1 583 ? 12.006 10.676 -15.277 1.00 89.69 583 ASN A C 1
ATOM 4831 O O . ASN A 1 583 ? 12.353 10.716 -14.098 1.00 89.69 583 ASN A O 1
ATOM 4835 N N . PHE A 1 584 ? 11.632 9.555 -15.895 1.00 92.38 584 PHE A N 1
ATOM 4836 C CA . PHE A 1 584 ? 11.490 8.252 -15.236 1.00 92.38 584 PHE A CA 1
ATOM 4837 C C . PHE A 1 584 ? 12.787 7.432 -15.167 1.00 92.38 584 PHE A C 1
ATOM 4839 O O . PHE A 1 584 ? 12.787 6.346 -14.590 1.00 92.38 584 PHE A O 1
ATOM 4846 N N . SER A 1 585 ? 13.917 7.966 -15.645 1.00 89.00 585 SER A N 1
ATOM 4847 C CA . SER A 1 585 ? 15.216 7.288 -15.558 1.00 89.00 585 SER A CA 1
ATOM 4848 C C . SER A 1 585 ? 15.632 6.828 -14.146 1.00 89.00 585 SER A C 1
ATOM 4850 O O . SER A 1 585 ? 16.426 5.895 -14.062 1.00 89.00 585 SER A O 1
ATOM 4852 N N . PRO A 1 586 ? 15.164 7.410 -13.014 1.00 91.69 586 PRO A N 1
ATOM 4853 C CA . PRO A 1 586 ? 15.455 6.843 -11.697 1.00 91.69 586 PRO A CA 1
ATOM 4854 C C . PRO A 1 586 ? 15.011 5.388 -11.524 1.00 91.69 586 PRO A C 1
ATOM 4856 O O . PRO A 1 586 ? 15.734 4.602 -10.913 1.00 91.69 586 PRO A O 1
ATOM 4859 N N . PHE A 1 587 ? 13.865 5.011 -12.091 1.00 93.81 587 PHE A N 1
ATOM 4860 C CA . PHE A 1 587 ? 13.318 3.661 -11.956 1.00 93.81 587 PHE A CA 1
ATOM 4861 C C . PHE A 1 587 ? 14.154 2.604 -12.699 1.00 93.81 587 PHE A C 1
ATOM 4863 O O . PHE A 1 587 ? 14.070 1.428 -12.360 1.00 93.81 587 PHE A O 1
ATOM 4870 N N . GLU A 1 588 ? 15.061 3.005 -13.603 1.00 89.88 588 GLU A N 1
ATOM 4871 C CA . GLU A 1 588 ? 16.044 2.099 -14.222 1.00 89.88 588 GLU A CA 1
ATOM 4872 C C . GLU A 1 588 ? 16.916 1.378 -13.182 1.00 89.88 588 GLU A C 1
ATOM 4874 O O . GLU A 1 588 ? 17.357 0.252 -13.412 1.00 89.88 588 GLU A O 1
ATOM 4879 N N . SER A 1 589 ? 17.133 1.987 -12.009 1.00 92.69 589 SER A N 1
ATOM 4880 C CA . SER A 1 589 ? 17.878 1.351 -10.916 1.00 92.69 589 SER A CA 1
ATOM 4881 C C . SER A 1 589 ? 17.136 0.178 -10.273 1.00 92.69 589 SER A C 1
ATOM 4883 O O . SER A 1 589 ? 17.780 -0.663 -9.654 1.00 92.69 589 SER A O 1
ATOM 4885 N N . ILE A 1 590 ? 15.814 0.076 -10.455 1.00 95.50 590 ILE A N 1
ATOM 4886 C CA . ILE A 1 590 ? 15.046 -1.116 -10.077 1.00 95.50 590 ILE A CA 1
ATOM 4887 C C . ILE A 1 590 ? 15.345 -2.243 -11.069 1.00 95.50 590 ILE A C 1
ATOM 4889 O O . ILE A 1 590 ? 15.688 -3.342 -10.649 1.00 95.50 590 ILE A O 1
ATOM 4893 N N . PHE A 1 591 ? 15.315 -1.981 -12.379 1.00 93.62 591 PHE A N 1
ATOM 4894 C CA . PHE A 1 591 ? 15.634 -2.989 -13.404 1.00 93.62 591 PHE A CA 1
ATOM 4895 C C . PHE A 1 591 ? 17.103 -3.442 -13.372 1.00 93.62 591 PHE A C 1
ATOM 4897 O O . PHE A 1 591 ? 17.424 -4.566 -13.755 1.00 93.62 591 PHE A O 1
ATOM 4904 N N . ALA A 1 592 ? 18.005 -2.622 -12.830 1.00 91.12 592 ALA A N 1
ATOM 4905 C CA . ALA A 1 592 ? 19.389 -3.015 -12.556 1.00 91.12 592 ALA A CA 1
ATOM 4906 C C . ALA A 1 592 ? 19.534 -4.075 -11.440 1.00 91.12 592 ALA A C 1
ATOM 4908 O O . ALA A 1 592 ? 20.628 -4.600 -11.230 1.00 91.12 592 ALA A O 1
ATOM 4909 N N . THR A 1 593 ? 18.448 -4.408 -10.729 1.00 93.19 593 THR A N 1
ATOM 4910 C CA . THR A 1 593 ? 18.428 -5.488 -9.726 1.00 93.19 593 THR A CA 1
ATOM 4911 C C . THR A 1 593 ? 18.142 -6.872 -10.308 1.00 93.19 593 THR A C 1
ATOM 4913 O O . THR A 1 593 ? 18.090 -7.840 -9.557 1.00 93.19 593 THR A O 1
ATOM 4916 N N . THR A 1 594 ? 17.947 -6.980 -11.622 1.00 93.25 594 THR A N 1
ATOM 4917 C CA . THR A 1 594 ? 17.698 -8.253 -12.315 1.00 93.25 594 THR A CA 1
ATOM 4918 C C . THR A 1 594 ? 18.865 -9.244 -12.153 1.00 93.25 594 THR A C 1
ATOM 4920 O O . THR A 1 594 ? 20.012 -8.822 -11.981 1.00 93.25 594 THR A O 1
ATOM 4923 N N . PRO A 1 595 ? 18.612 -10.569 -12.208 1.00 93.19 595 PRO A N 1
ATOM 4924 C CA . PRO A 1 595 ? 19.612 -11.587 -11.867 1.00 93.19 595 PRO A CA 1
ATOM 4925 C C . PRO A 1 595 ? 20.632 -11.872 -12.989 1.00 93.19 595 PRO A C 1
ATOM 4927 O O . PRO A 1 595 ? 21.293 -12.913 -13.000 1.00 93.19 595 PRO A O 1
ATOM 4930 N N . TYR A 1 596 ? 20.757 -10.978 -13.971 1.00 92.00 596 TYR A N 1
ATOM 4931 C CA . TYR A 1 596 ? 21.685 -11.112 -15.090 1.00 92.00 596 TYR A CA 1
ATOM 4932 C C . TYR A 1 596 ? 22.126 -9.744 -15.625 1.00 92.00 596 TYR A C 1
ATOM 4934 O O . TYR A 1 596 ? 21.424 -8.741 -15.512 1.00 92.00 596 TYR A O 1
ATOM 4942 N N . LYS A 1 597 ? 23.313 -9.703 -16.236 1.00 88.56 597 LYS A N 1
ATOM 4943 C CA . LYS A 1 597 ? 23.850 -8.508 -16.906 1.00 88.56 597 LYS A CA 1
ATOM 4944 C C . LYS A 1 597 ? 23.197 -8.296 -18.270 1.00 88.56 597 LYS A C 1
ATOM 4946 O O . LYS A 1 597 ? 22.685 -9.228 -18.875 1.00 88.56 597 LYS A O 1
ATOM 4951 N N . SER A 1 598 ? 23.286 -7.076 -18.804 1.00 87.81 598 SER A N 1
ATOM 4952 C CA . SER A 1 598 ? 22.773 -6.755 -20.145 1.00 87.81 598 SER A CA 1
ATOM 4953 C C . SER A 1 598 ? 23.265 -7.733 -21.216 1.00 87.81 598 SER A C 1
ATOM 4955 O O . SER A 1 598 ? 24.466 -7.985 -21.306 1.00 87.81 598 SER A O 1
ATOM 4957 N N . ILE A 1 599 ? 22.338 -8.202 -22.055 1.00 92.69 599 ILE A N 1
ATOM 4958 C CA . ILE A 1 599 ? 22.590 -9.186 -23.114 1.00 92.69 599 ILE A CA 1
ATOM 4959 C C . ILE A 1 599 ? 23.594 -8.621 -24.128 1.00 92.69 599 ILE A C 1
ATOM 4961 O O . ILE A 1 599 ? 23.280 -7.628 -24.789 1.00 92.69 599 ILE A O 1
ATOM 4965 N N . PRO A 1 600 ? 24.810 -9.180 -24.250 1.00 91.19 600 PRO A N 1
ATOM 4966 C CA . PRO A 1 600 ? 25.829 -8.655 -25.150 1.00 91.19 600 PRO A CA 1
ATOM 4967 C C . PRO A 1 600 ? 25.624 -9.104 -26.604 1.00 91.19 600 PRO A C 1
ATOM 4969 O O . PRO A 1 600 ? 26.133 -8.442 -27.501 1.00 91.19 600 PRO A O 1
ATOM 4972 N N . GLY A 1 601 ? 24.891 -10.197 -26.832 1.00 94.44 601 GLY A N 1
ATOM 4973 C CA . GLY A 1 601 ? 24.654 -10.798 -28.142 1.00 94.44 601 GLY A CA 1
ATOM 4974 C C . GLY A 1 601 ? 24.107 -12.220 -28.008 1.00 94.44 601 GLY A C 1
ATOM 4975 O O . GLY A 1 601 ? 23.588 -12.585 -26.948 1.00 94.44 601 GLY A O 1
ATOM 4976 N N . TYR A 1 602 ? 24.270 -13.011 -29.065 1.00 96.94 602 TYR A N 1
ATOM 4977 C CA . TYR A 1 602 ? 23.715 -14.358 -29.196 1.00 96.94 602 TYR A CA 1
ATOM 4978 C C . TYR A 1 602 ? 24.783 -15.368 -29.625 1.00 96.94 602 TYR A C 1
ATOM 4980 O O . TYR A 1 602 ? 25.846 -14.990 -30.120 1.00 96.94 602 TYR A O 1
ATOM 4988 N N . VAL A 1 603 ? 24.485 -16.651 -29.447 1.00 96.81 603 VAL A N 1
ATOM 4989 C CA . VAL A 1 603 ? 25.303 -17.784 -29.887 1.00 96.81 603 VAL A CA 1
ATOM 4990 C C . VAL A 1 603 ? 24.397 -18.862 -30.482 1.00 96.81 603 VAL A C 1
ATOM 4992 O O . VAL A 1 603 ? 23.266 -19.029 -30.032 1.00 96.81 603 VAL A O 1
ATOM 4995 N N . ARG A 1 604 ? 24.877 -19.584 -31.500 1.00 96.31 604 ARG A N 1
ATOM 4996 C CA . ARG A 1 604 ? 24.181 -20.770 -32.016 1.00 96.31 604 ARG A CA 1
ATOM 4997 C C . ARG A 1 604 ? 24.512 -21.965 -31.132 1.00 96.31 604 ARG A C 1
ATOM 4999 O O . ARG A 1 604 ? 25.691 -22.259 -30.939 1.00 96.31 604 ARG A O 1
ATOM 5006 N N . ALA A 1 605 ? 23.490 -22.611 -30.592 1.00 93.75 605 ALA A N 1
ATOM 5007 C CA . ALA A 1 605 ? 23.624 -23.860 -29.863 1.00 93.75 605 ALA A CA 1
ATOM 5008 C C . ALA A 1 605 ? 23.868 -25.035 -30.825 1.00 93.75 605 ALA A C 1
ATOM 5010 O O . ALA A 1 605 ? 23.689 -24.917 -32.040 1.00 93.75 605 ALA A O 1
ATOM 5011 N N . ASP A 1 606 ? 24.266 -26.181 -30.269 1.00 92.06 606 ASP A N 1
ATOM 5012 C CA . ASP A 1 606 ? 24.573 -27.394 -31.041 1.00 92.06 606 ASP A CA 1
ATOM 5013 C C . ASP A 1 606 ? 23.359 -27.930 -31.825 1.00 92.06 606 ASP A C 1
ATOM 5015 O O . ASP A 1 606 ? 23.522 -28.584 -32.853 1.00 92.06 606 ASP A O 1
ATOM 5019 N N . ASP A 1 607 ? 22.142 -27.633 -31.361 1.00 92.19 607 ASP A N 1
ATOM 5020 C CA . ASP A 1 607 ? 20.878 -27.985 -32.021 1.00 92.19 607 ASP A CA 1
ATOM 5021 C C . ASP A 1 607 ? 20.462 -27.000 -33.131 1.00 92.19 607 ASP A C 1
ATOM 5023 O O . ASP A 1 607 ? 19.424 -27.181 -33.765 1.00 92.19 607 ASP A O 1
ATOM 5027 N N . GLY A 1 608 ? 21.272 -25.967 -33.384 1.00 90.38 608 GLY A N 1
ATOM 5028 C CA . GLY A 1 608 ? 21.014 -24.926 -34.374 1.00 90.38 608 GLY A CA 1
ATOM 5029 C C . GLY A 1 608 ? 20.175 -23.750 -33.866 1.00 90.38 608 GLY A C 1
ATOM 5030 O O . GLY A 1 608 ? 20.087 -22.749 -34.580 1.00 90.38 608 GLY A O 1
ATOM 5031 N N . SER A 1 609 ? 19.614 -23.821 -32.652 1.00 95.00 609 SER A N 1
ATOM 5032 C CA . SER A 1 609 ? 18.859 -22.714 -32.053 1.00 95.00 609 SER A CA 1
ATOM 5033 C C . SER A 1 609 ? 19.765 -21.531 -31.714 1.00 95.00 609 SER A C 1
ATOM 5035 O O . SER A 1 609 ? 20.942 -21.690 -31.373 1.00 95.00 609 SER A O 1
ATOM 5037 N N . VAL A 1 610 ? 19.230 -20.314 -31.804 1.00 97.31 610 VAL A N 1
ATOM 5038 C CA . VAL A 1 610 ? 19.948 -19.104 -31.402 1.00 97.31 610 VAL A CA 1
ATOM 5039 C C . VAL A 1 610 ? 19.588 -18.767 -29.961 1.00 97.31 610 VAL A C 1
ATOM 5041 O O . VAL A 1 610 ? 18.425 -18.540 -29.632 1.00 97.31 610 VAL A O 1
ATOM 5044 N N . GLN A 1 611 ? 20.597 -18.716 -29.093 1.00 96.38 611 GLN A N 1
ATOM 5045 C CA . GLN A 1 611 ? 20.429 -18.468 -27.664 1.00 96.38 611 GLN A CA 1
ATOM 5046 C C . GLN A 1 611 ? 21.102 -17.157 -27.239 1.00 96.38 611 GLN A C 1
ATOM 5048 O O . GLN A 1 611 ? 22.198 -16.831 -27.710 1.00 96.38 611 GLN A O 1
ATOM 5053 N N . PRO A 1 612 ? 20.486 -16.383 -26.329 1.00 96.38 612 PRO A N 1
ATOM 5054 C CA . PRO A 1 612 ? 21.102 -15.183 -25.781 1.00 96.38 612 PRO A CA 1
ATOM 5055 C C . PRO A 1 612 ? 22.295 -15.534 -24.889 1.00 96.38 612 PRO A C 1
ATOM 5057 O O . PRO A 1 612 ? 22.264 -16.480 -24.102 1.00 96.38 612 PRO A O 1
ATOM 5060 N N . ILE A 1 613 ? 23.339 -14.710 -24.939 1.00 96.12 613 ILE A N 1
ATOM 5061 C CA . ILE A 1 613 ? 24.474 -14.835 -24.022 1.00 96.12 613 ILE A CA 1
ATOM 5062 C C . ILE A 1 613 ? 24.071 -14.233 -22.669 1.00 96.12 613 ILE A C 1
ATOM 5064 O O . ILE A 1 613 ? 24.045 -13.014 -22.494 1.00 96.12 613 ILE A O 1
ATOM 5068 N N . ILE A 1 614 ? 23.763 -15.082 -21.691 1.00 94.75 614 ILE A N 1
ATOM 5069 C CA . ILE A 1 614 ? 23.353 -14.651 -20.349 1.00 94.75 614 ILE A CA 1
ATOM 5070 C C . ILE A 1 614 ? 24.549 -14.730 -19.401 1.00 94.75 614 ILE A C 1
ATOM 5072 O O . ILE A 1 614 ? 25.140 -15.786 -19.202 1.00 94.75 614 ILE A O 1
ATOM 5076 N N . THR A 1 615 ? 24.901 -13.602 -18.781 1.00 94.25 615 THR A N 1
ATOM 5077 C CA . THR A 1 615 ? 25.873 -13.567 -17.678 1.00 94.25 615 THR A CA 1
ATOM 5078 C C . THR A 1 615 ? 25.125 -13.361 -16.361 1.00 94.25 615 THR A C 1
ATOM 5080 O O . THR A 1 615 ? 24.604 -12.260 -16.156 1.00 94.25 615 THR A O 1
ATOM 5083 N N . PRO A 1 616 ? 25.067 -14.368 -15.470 1.00 93.50 616 PRO A N 1
ATOM 5084 C CA . PRO A 1 616 ? 24.387 -14.246 -14.184 1.00 93.50 616 PRO A CA 1
ATOM 5085 C C . PRO A 1 616 ? 24.966 -13.129 -13.309 1.00 93.50 616 PRO A C 1
ATOM 5087 O O . PRO A 1 616 ? 26.158 -12.810 -13.374 1.00 93.50 616 PRO A O 1
ATOM 5090 N N . GLN A 1 617 ? 24.117 -12.544 -12.471 1.00 89.81 617 GLN A N 1
ATOM 5091 C CA . GLN A 1 617 ? 24.493 -11.551 -11.472 1.00 89.81 617 GLN A CA 1
ATOM 5092 C C . GLN A 1 617 ? 23.631 -11.724 -10.219 1.00 89.81 617 GLN A C 1
ATOM 5094 O O . GLN A 1 617 ? 22.410 -11.761 -10.303 1.00 89.81 617 GLN A O 1
ATOM 5099 N N . GLU A 1 618 ? 24.257 -11.768 -9.045 1.00 90.12 618 GLU A N 1
ATOM 5100 C CA . GLU A 1 618 ? 23.519 -11.763 -7.781 1.00 90.12 618 GLU A CA 1
ATOM 5101 C C . GLU A 1 618 ? 23.074 -10.347 -7.394 1.00 90.12 618 GLU A C 1
ATOM 5103 O O . GLU A 1 618 ? 23.802 -9.363 -7.574 1.00 90.12 618 GLU A O 1
ATOM 5108 N N . ASN A 1 619 ? 21.875 -10.243 -6.820 1.00 92.00 619 ASN A N 1
ATOM 5109 C CA . ASN A 1 619 ? 21.365 -9.004 -6.250 1.00 92.00 619 ASN A CA 1
ATOM 5110 C C . ASN A 1 619 ? 20.486 -9.293 -5.026 1.00 92.00 619 ASN A C 1
ATOM 5112 O O . ASN A 1 619 ? 19.505 -10.027 -5.119 1.00 92.00 619 ASN A O 1
ATOM 5116 N N . GLU A 1 620 ? 20.815 -8.675 -3.890 1.00 92.62 620 GLU A N 1
ATOM 5117 C CA . GLU A 1 620 ? 20.128 -8.899 -2.608 1.00 92.62 620 GLU A CA 1
ATOM 5118 C C . GLU A 1 620 ? 18.648 -8.471 -2.605 1.00 92.62 620 GLU A C 1
ATOM 5120 O O . GLU A 1 620 ? 17.875 -8.938 -1.774 1.00 92.62 620 GLU A O 1
ATOM 5125 N N . TYR A 1 621 ? 18.229 -7.612 -3.541 1.00 95.12 621 TYR A N 1
ATOM 5126 C CA . TYR A 1 621 ? 16.855 -7.112 -3.628 1.00 95.12 621 TYR A CA 1
ATOM 5127 C C . TYR A 1 621 ? 15.976 -7.907 -4.599 1.00 95.12 621 TYR A C 1
ATOM 5129 O O . TYR A 1 621 ? 14.755 -7.782 -4.545 1.00 95.12 621 TYR A O 1
ATOM 5137 N N . HIS A 1 622 ? 16.570 -8.730 -5.470 1.00 95.81 622 HIS A N 1
ATOM 5138 C CA . HIS A 1 622 ? 15.863 -9.395 -6.566 1.00 95.81 622 HIS A CA 1
ATOM 5139 C C . HIS A 1 622 ? 14.701 -10.282 -6.088 1.00 95.81 622 HIS A C 1
ATOM 5141 O O . HIS A 1 622 ? 13.584 -10.180 -6.605 1.00 95.81 622 HIS A O 1
ATOM 5147 N N . ALA A 1 623 ? 14.955 -11.128 -5.084 1.00 96.50 623 ALA A N 1
ATOM 5148 C CA . ALA A 1 623 ? 13.957 -12.053 -4.550 1.00 96.50 623 ALA A CA 1
ATOM 5149 C C . ALA A 1 623 ? 12.781 -11.303 -3.907 1.00 96.50 623 ALA A C 1
ATOM 5151 O O . ALA A 1 623 ? 11.626 -11.565 -4.237 1.00 96.50 623 ALA A O 1
ATOM 5152 N N . ALA A 1 624 ? 13.083 -10.306 -3.066 1.00 96.38 624 ALA A N 1
ATOM 5153 C CA . ALA A 1 624 ? 12.068 -9.482 -2.419 1.00 96.38 624 ALA A CA 1
ATOM 5154 C C . ALA A 1 624 ? 11.216 -8.714 -3.441 1.00 96.38 624 ALA A C 1
ATOM 5156 O O . ALA A 1 624 ? 10.003 -8.630 -3.267 1.00 96.38 624 ALA A O 1
ATOM 5157 N N . ILE A 1 625 ? 11.823 -8.188 -4.515 1.00 98.25 625 ILE A N 1
ATOM 5158 C CA . ILE A 1 625 ? 11.088 -7.517 -5.596 1.00 98.25 625 ILE A CA 1
ATOM 5159 C C . ILE A 1 625 ? 10.144 -8.500 -6.285 1.00 98.25 625 ILE A C 1
ATOM 5161 O O . ILE A 1 625 ? 8.949 -8.236 -6.316 1.00 98.25 625 ILE A O 1
ATOM 5165 N N . THR A 1 626 ? 10.662 -9.635 -6.761 1.00 98.06 626 THR A N 1
ATOM 5166 C CA . THR A 1 626 ? 9.888 -10.668 -7.475 1.00 98.06 626 THR A CA 1
ATOM 5167 C C . THR A 1 626 ? 8.661 -11.112 -6.679 1.00 98.06 626 THR A C 1
ATOM 5169 O O . THR A 1 626 ? 7.538 -10.990 -7.161 1.00 98.06 626 THR A O 1
ATOM 5172 N N . GLU A 1 627 ? 8.856 -11.541 -5.428 1.00 98.38 627 GLU A N 1
ATOM 5173 C CA . GLU A 1 627 ? 7.761 -12.023 -4.578 1.00 98.38 627 GLU A CA 1
ATOM 5174 C C . GLU A 1 627 ? 6.688 -10.944 -4.372 1.00 98.38 627 GLU A C 1
ATOM 5176 O O . GLU A 1 627 ? 5.489 -11.204 -4.479 1.00 98.38 627 GLU A O 1
ATOM 5181 N N . ASN A 1 628 ? 7.108 -9.710 -4.082 1.00 98.56 628 ASN A N 1
ATOM 5182 C CA . ASN A 1 628 ? 6.183 -8.671 -3.646 1.00 98.56 628 ASN A CA 1
ATOM 5183 C C . ASN A 1 628 ? 5.483 -7.949 -4.799 1.00 98.56 628 ASN A C 1
ATOM 5185 O O . ASN A 1 628 ? 4.350 -7.519 -4.598 1.00 98.56 628 ASN A O 1
ATOM 5189 N N . ILE A 1 629 ? 6.087 -7.833 -5.988 1.00 98.50 629 ILE A N 1
ATOM 5190 C CA . ILE A 1 629 ? 5.370 -7.301 -7.159 1.00 98.50 629 ILE A CA 1
ATOM 5191 C C . ILE A 1 629 ? 4.326 -8.298 -7.663 1.00 98.50 629 ILE A C 1
ATOM 5193 O O . ILE A 1 629 ? 3.244 -7.874 -8.045 1.00 98.50 629 ILE A O 1
ATOM 5197 N N . GLN A 1 630 ? 4.611 -9.606 -7.607 1.00 98.75 630 GLN A N 1
ATOM 5198 C CA . GLN A 1 630 ? 3.648 -10.649 -7.969 1.00 98.75 630 GLN A CA 1
ATOM 5199 C C . GLN A 1 630 ? 2.499 -10.705 -6.960 1.00 98.75 630 GLN A C 1
ATOM 5201 O O . GLN A 1 630 ? 1.333 -10.746 -7.347 1.00 98.75 630 GLN A O 1
ATOM 5206 N N . LEU A 1 631 ? 2.812 -10.635 -5.660 1.00 98.75 631 LEU A N 1
ATOM 5207 C CA . LEU A 1 631 ? 1.790 -10.559 -4.617 1.00 98.75 631 LEU A CA 1
ATOM 5208 C C . LEU A 1 631 ? 0.944 -9.286 -4.746 1.00 98.75 631 LEU A C 1
ATOM 5210 O O . LEU A 1 631 ? -0.273 -9.355 -4.595 1.00 98.75 631 LEU A O 1
ATOM 5214 N N . PHE A 1 632 ? 1.565 -8.134 -5.022 1.00 98.81 632 PHE A N 1
ATOM 5215 C CA . PHE A 1 632 ? 0.822 -6.896 -5.248 1.00 98.81 632 PHE A CA 1
ATOM 5216 C C . PHE A 1 632 ? -0.044 -6.992 -6.503 1.00 98.81 632 PHE A C 1
ATOM 5218 O O . PHE A 1 632 ? -1.203 -6.617 -6.428 1.00 98.81 632 PHE A O 1
ATOM 5225 N N . ALA A 1 633 ? 0.463 -7.546 -7.610 1.00 98.69 633 ALA A N 1
ATOM 5226 C CA . ALA A 1 633 ? -0.306 -7.740 -8.840 1.00 98.69 633 ALA A CA 1
ATOM 5227 C C . ALA A 1 633 ? -1.570 -8.573 -8.598 1.00 98.69 633 ALA A C 1
ATOM 5229 O O . ALA A 1 633 ? -2.656 -8.131 -8.960 1.00 98.69 633 ALA A O 1
ATOM 5230 N N . ARG A 1 634 ? -1.444 -9.709 -7.896 1.00 98.56 634 ARG A N 1
ATOM 5231 C CA . ARG A 1 634 ? -2.590 -10.534 -7.489 1.00 98.56 634 ARG A CA 1
ATOM 5232 C C . ARG A 1 634 ? -3.575 -9.745 -6.629 1.00 98.56 634 ARG A C 1
ATOM 5234 O O . ARG A 1 634 ? -4.762 -9.717 -6.912 1.00 98.56 634 ARG A O 1
ATOM 5241 N N . ASN A 1 635 ? -3.095 -9.078 -5.583 1.00 98.12 635 ASN A N 1
ATOM 5242 C CA . ASN A 1 635 ? -3.986 -8.334 -4.693 1.00 98.12 635 ASN A CA 1
ATOM 5243 C C . ASN A 1 635 ? -4.650 -7.139 -5.395 1.00 98.12 635 ASN A C 1
ATOM 5245 O O . ASN A 1 635 ? -5.765 -6.785 -5.038 1.00 98.12 635 ASN A O 1
ATOM 5249 N N . PHE A 1 636 ? -3.971 -6.527 -6.368 1.00 97.75 636 PHE A N 1
ATOM 5250 C CA . PHE A 1 636 ? -4.449 -5.364 -7.107 1.00 97.75 636 PHE A CA 1
ATOM 5251 C C . PHE A 1 636 ? -5.596 -5.719 -8.057 1.00 97.75 636 PHE A C 1
ATOM 5253 O O . PHE A 1 636 ? -6.599 -5.017 -8.048 1.00 97.75 636 PHE A O 1
ATOM 5260 N N . VAL A 1 637 ? -5.510 -6.832 -8.801 1.00 96.25 637 VAL A N 1
ATOM 5261 C CA . VAL A 1 637 ? -6.626 -7.281 -9.664 1.00 96.25 637 VAL A CA 1
ATOM 5262 C C . VAL A 1 637 ? -7.852 -7.740 -8.862 1.00 96.25 637 VAL A C 1
ATOM 5264 O O . VAL A 1 637 ? -8.968 -7.681 -9.360 1.00 96.25 637 VAL A O 1
ATOM 5267 N N . HIS A 1 638 ? -7.664 -8.136 -7.598 1.00 95.94 638 HIS A N 1
ATOM 5268 C CA . HIS A 1 638 ? -8.745 -8.528 -6.680 1.00 95.94 638 HIS A CA 1
ATOM 5269 C C . HIS A 1 638 ? -9.259 -7.374 -5.795 1.00 95.94 638 HIS A C 1
ATOM 5271 O O . HIS A 1 638 ? -9.988 -7.622 -4.836 1.00 95.94 638 HIS A O 1
ATOM 5277 N N . LEU A 1 639 ? -8.893 -6.114 -6.076 1.00 92.06 639 LEU A N 1
ATOM 5278 C CA . LEU A 1 639 ? -9.374 -4.949 -5.314 1.00 92.06 639 LEU A CA 1
ATOM 5279 C C . LEU A 1 639 ? -10.860 -4.607 -5.545 1.00 92.06 639 LEU A C 1
ATOM 5281 O O . LEU A 1 639 ? -11.394 -3.814 -4.768 1.00 92.06 639 LEU A O 1
ATOM 5285 N N . ASP A 1 640 ? -11.510 -5.177 -6.571 1.00 87.50 640 ASP A N 1
ATOM 5286 C CA . ASP A 1 640 ? -12.903 -4.880 -6.973 1.00 87.50 640 ASP A CA 1
ATOM 5287 C C . ASP A 1 640 ? -13.141 -3.369 -7.140 1.00 87.50 640 ASP A C 1
ATOM 5289 O O . ASP A 1 640 ? -13.857 -2.753 -6.351 1.00 87.50 640 ASP A O 1
ATOM 5293 N N . VAL A 1 641 ? -12.431 -2.738 -8.079 1.00 92.56 641 VAL A N 1
ATOM 5294 C CA . VAL A 1 641 ? -12.473 -1.277 -8.288 1.00 92.56 641 VAL A CA 1
ATOM 5295 C C . VAL A 1 641 ? -13.580 -0.879 -9.259 1.00 92.56 641 VAL A C 1
ATOM 5297 O O . VAL A 1 641 ? -13.889 -1.630 -10.182 1.00 92.56 641 VAL A O 1
ATOM 5300 N N . ALA A 1 642 ? -14.155 0.314 -9.086 1.00 87.44 642 ALA A N 1
ATOM 5301 C CA . ALA A 1 642 ? -15.303 0.749 -9.886 1.00 87.44 642 ALA A CA 1
ATOM 5302 C C . ALA A 1 642 ? -14.940 0.977 -11.368 1.00 87.44 642 ALA A C 1
ATOM 5304 O O . ALA A 1 642 ? -15.683 0.589 -12.269 1.00 87.44 642 ALA A O 1
ATOM 5305 N N . ASN A 1 643 ? -13.772 1.579 -11.631 1.00 90.69 643 ASN A N 1
ATOM 5306 C CA . ASN A 1 643 ? -13.259 1.833 -12.979 1.00 90.69 643 ASN A CA 1
ATOM 5307 C C . ASN A 1 643 ? -11.756 1.541 -13.056 1.00 90.69 643 ASN A C 1
ATOM 5309 O O . ASN A 1 643 ? -10.918 2.365 -12.682 1.00 90.69 643 ASN A O 1
ATOM 5313 N N . GLU A 1 644 ? -11.411 0.367 -13.587 1.00 92.31 644 GLU A N 1
ATOM 5314 C CA . GLU A 1 644 ? -10.030 -0.120 -13.648 1.00 92.31 644 GLU A CA 1
ATOM 5315 C C . GLU A 1 644 ? -9.081 0.833 -14.388 1.00 92.31 644 GLU A C 1
ATOM 5317 O O . GLU A 1 644 ? -7.989 1.118 -13.900 1.00 92.31 644 GLU A O 1
ATOM 5322 N N . ARG A 1 645 ? -9.488 1.389 -15.539 1.00 91.56 645 ARG A N 1
ATOM 5323 C CA . ARG A 1 645 ? -8.599 2.241 -16.352 1.00 91.56 645 ARG A CA 1
ATOM 5324 C C . ARG A 1 645 ? -8.257 3.557 -15.663 1.00 91.56 645 ARG A C 1
ATOM 5326 O O . ARG A 1 645 ? -7.118 4.028 -15.746 1.00 91.56 645 ARG A O 1
ATOM 5333 N N . GLU A 1 646 ? -9.246 4.185 -15.035 1.00 93.50 646 GLU A N 1
ATOM 5334 C CA . GLU A 1 646 ? -9.034 5.420 -14.280 1.00 93.50 646 GLU A CA 1
ATOM 5335 C C . GLU A 1 646 ? -8.209 5.148 -13.026 1.00 93.50 646 GLU A C 1
ATOM 5337 O O . GLU A 1 646 ? -7.265 5.891 -12.735 1.00 93.50 646 GLU A O 1
ATOM 5342 N N . PHE A 1 647 ? -8.497 4.044 -12.336 1.00 96.44 647 PHE A N 1
ATOM 5343 C CA . PHE A 1 647 ? -7.774 3.662 -11.135 1.00 96.44 647 PHE A CA 1
ATOM 5344 C C . PHE A 1 647 ? -6.320 3.268 -11.412 1.00 96.44 647 PHE A C 1
ATOM 5346 O O . PHE A 1 647 ? -5.433 3.626 -10.630 1.00 96.44 647 PHE A O 1
ATOM 5353 N N . ASP A 1 648 ? -6.037 2.625 -12.549 1.00 97.25 648 ASP A N 1
ATOM 5354 C CA . ASP A 1 648 ? -4.676 2.332 -12.994 1.00 97.25 648 ASP A CA 1
ATOM 5355 C C . ASP A 1 648 ? -3.869 3.622 -13.135 1.00 97.25 648 ASP A C 1
ATOM 5357 O O . ASP A 1 648 ? -2.815 3.800 -12.510 1.00 97.25 648 ASP A O 1
ATOM 5361 N N . ARG A 1 649 ? -4.398 4.560 -13.932 1.00 96.44 649 ARG A N 1
ATOM 5362 C CA . ARG A 1 649 ? -3.799 5.881 -14.166 1.00 96.44 649 ARG A CA 1
ATOM 5363 C C . ARG A 1 649 ? -3.558 6.602 -12.848 1.00 96.44 649 ARG A C 1
ATOM 5365 O O . ARG A 1 649 ? -2.445 7.066 -12.601 1.00 96.44 649 ARG A O 1
ATOM 5372 N N . PHE A 1 650 ? -4.581 6.676 -12.001 1.00 97.31 650 PHE A N 1
ATOM 5373 C CA . PHE A 1 650 ? -4.499 7.320 -10.700 1.00 97.31 650 PHE A CA 1
ATOM 5374 C C . PHE A 1 650 ? -3.413 6.687 -9.819 1.00 97.31 650 PHE A C 1
ATOM 5376 O O . PHE A 1 650 ? -2.573 7.411 -9.277 1.00 97.31 650 PHE A O 1
ATOM 5383 N N . THR A 1 651 ? -3.387 5.358 -9.704 1.00 98.19 651 THR A N 1
ATOM 5384 C CA . THR A 1 651 ? -2.444 4.633 -8.843 1.00 98.19 651 THR A CA 1
ATOM 5385 C C . THR A 1 651 ? -1.009 4.833 -9.315 1.00 98.19 651 THR A C 1
ATOM 5387 O O . THR A 1 651 ? -0.151 5.247 -8.529 1.00 98.19 651 THR A O 1
ATOM 5390 N N . GLY A 1 652 ? -0.754 4.613 -10.608 1.00 97.69 652 GLY A N 1
ATOM 5391 C CA . GLY A 1 652 ? 0.572 4.781 -11.197 1.00 97.69 652 GLY A CA 1
ATOM 5392 C C . GLY A 1 652 ? 1.075 6.217 -11.066 1.00 97.69 652 GLY A C 1
ATOM 5393 O O . GLY A 1 652 ? 2.166 6.457 -10.545 1.00 97.69 652 GLY A O 1
ATOM 5394 N N . GLU A 1 653 ? 0.263 7.203 -11.454 1.00 97.19 653 GLU A N 1
ATOM 5395 C CA . GLU A 1 653 ? 0.646 8.611 -11.335 1.00 97.19 653 GLU A CA 1
ATOM 5396 C C . GLU A 1 653 ? 0.847 9.058 -9.887 1.00 97.19 653 GLU A C 1
ATOM 5398 O O . GLU A 1 653 ? 1.750 9.855 -9.619 1.00 97.19 653 GLU A O 1
ATOM 5403 N N . SER A 1 654 ? 0.049 8.551 -8.946 1.00 97.88 654 SER A N 1
ATOM 5404 C CA . SER A 1 654 ? 0.214 8.833 -7.517 1.00 97.88 654 SER A CA 1
ATOM 5405 C C . SER A 1 654 ? 1.533 8.282 -6.987 1.00 97.88 654 SER A C 1
ATOM 5407 O O . SER A 1 654 ? 2.252 9.021 -6.307 1.00 97.88 654 SER A O 1
ATOM 5409 N N . ALA A 1 655 ? 1.914 7.060 -7.372 1.00 98.19 655 ALA A N 1
ATOM 5410 C CA . ALA A 1 655 ? 3.206 6.468 -7.029 1.00 98.19 655 ALA A CA 1
ATOM 5411 C C . ALA A 1 655 ? 4.378 7.296 -7.583 1.00 98.19 655 ALA A C 1
ATOM 5413 O O . ALA A 1 655 ? 5.326 7.627 -6.860 1.00 98.19 655 ALA A O 1
ATOM 5414 N N . TYR A 1 656 ? 4.293 7.715 -8.852 1.00 97.56 656 TYR A N 1
ATOM 5415 C CA . TYR A 1 656 ? 5.314 8.555 -9.482 1.00 97.56 656 TYR A CA 1
ATOM 5416 C C . TYR A 1 656 ? 5.426 9.916 -8.786 1.00 97.56 656 TYR A C 1
ATOM 5418 O O . TYR A 1 656 ? 6.528 10.351 -8.439 1.00 97.56 656 TYR A O 1
ATOM 5426 N N . LYS A 1 657 ? 4.293 10.591 -8.546 1.00 97.56 657 LYS A N 1
ATOM 5427 C CA . LYS A 1 657 ? 4.243 11.881 -7.839 1.00 97.56 657 LYS A CA 1
ATOM 5428 C C . LYS A 1 657 ? 4.844 11.751 -6.444 1.00 97.56 657 LYS A C 1
ATOM 5430 O O . LYS A 1 657 ? 5.649 12.609 -6.079 1.00 97.56 657 LYS A O 1
ATOM 5435 N N . TYR A 1 658 ? 4.519 10.686 -5.708 1.00 98.00 658 TYR A N 1
ATOM 5436 C CA . TYR A 1 658 ? 5.057 10.459 -4.371 1.00 98.00 658 TYR A CA 1
ATOM 5437 C C . TYR A 1 658 ? 6.585 10.365 -4.392 1.00 98.00 658 TYR A C 1
ATOM 5439 O O . TYR A 1 658 ? 7.272 11.114 -3.695 1.00 98.00 658 TYR A O 1
ATOM 5447 N N . PHE A 1 659 ? 7.132 9.508 -5.260 1.00 97.12 659 PHE A N 1
ATOM 5448 C CA . PHE A 1 659 ? 8.575 9.306 -5.379 1.00 97.12 659 PHE A CA 1
ATOM 5449 C C . PHE A 1 659 ? 9.336 10.620 -5.625 1.00 97.12 659 PHE A C 1
ATOM 5451 O O . PHE A 1 659 ? 10.349 10.889 -4.975 1.00 97.12 659 PHE A O 1
ATOM 5458 N N . PHE A 1 660 ? 8.838 11.469 -6.532 1.00 95.62 660 PHE A N 1
ATOM 5459 C CA . PHE A 1 660 ? 9.493 12.739 -6.858 1.00 95.62 660 PHE A CA 1
ATOM 5460 C C . PHE A 1 660 ? 9.263 13.842 -5.813 1.00 95.62 660 PHE A C 1
ATOM 5462 O O . PHE A 1 660 ? 10.164 14.654 -5.594 1.00 95.62 660 PHE A O 1
ATOM 5469 N N . LYS A 1 661 ? 8.089 13.894 -5.168 1.00 95.62 661 LYS A N 1
ATOM 5470 C CA . LYS A 1 661 ? 7.761 14.909 -4.148 1.00 95.62 661 LYS A CA 1
ATOM 5471 C C . LYS A 1 661 ? 8.400 14.611 -2.785 1.00 95.62 661 LYS A C 1
ATOM 5473 O O . LYS A 1 661 ? 8.643 15.548 -2.023 1.00 95.62 661 LYS A O 1
ATOM 5478 N N . HIS A 1 662 ? 8.723 13.348 -2.488 1.00 95.44 662 HIS A N 1
ATOM 5479 C CA . HIS A 1 662 ? 9.202 12.910 -1.172 1.00 95.44 662 HIS A CA 1
ATOM 5480 C C . HIS A 1 662 ? 10.605 12.267 -1.206 1.00 95.44 662 HIS A C 1
ATOM 5482 O O . HIS A 1 662 ? 10.791 11.153 -0.716 1.00 95.44 662 HIS A O 1
ATOM 5488 N N . PRO A 1 663 ? 11.657 12.975 -1.671 1.00 93.38 663 PRO A N 1
ATOM 5489 C CA . PRO A 1 663 ? 13.019 12.428 -1.748 1.00 93.38 663 PRO A CA 1
ATOM 5490 C C . PRO A 1 663 ? 13.656 12.130 -0.377 1.00 93.38 663 PRO A C 1
ATOM 5492 O O . PRO A 1 663 ? 14.765 11.602 -0.309 1.00 93.38 663 PRO A O 1
ATOM 5495 N N . TYR A 1 664 ? 12.989 12.495 0.719 1.00 93.56 664 TYR A N 1
ATOM 5496 C CA . TYR A 1 664 ? 13.425 12.243 2.093 1.00 93.56 664 TYR A CA 1
ATOM 5497 C C . TYR A 1 664 ? 12.618 11.149 2.794 1.00 93.56 664 TYR A C 1
ATOM 5499 O O . TYR A 1 664 ? 12.824 10.935 3.991 1.00 93.56 664 TYR A O 1
ATOM 5507 N N . ASP A 1 665 ? 11.686 10.499 2.090 1.00 96.38 665 ASP A N 1
ATOM 5508 C CA . ASP A 1 665 ? 10.911 9.408 2.669 1.00 96.38 665 ASP A CA 1
ATOM 5509 C C . ASP A 1 665 ? 11.839 8.329 3.252 1.00 96.38 665 ASP A C 1
ATOM 5511 O O . ASP A 1 665 ? 12.915 8.020 2.718 1.00 96.38 665 ASP A O 1
ATOM 5515 N N . GLY A 1 666 ? 11.427 7.783 4.395 1.00 94.69 666 GLY A N 1
ATOM 5516 C CA . GLY A 1 666 ? 12.226 6.844 5.168 1.00 94.69 666 GLY A CA 1
ATOM 5517 C C . GLY A 1 666 ? 12.547 5.571 4.396 1.00 94.69 666 GLY A C 1
ATOM 5518 O O . GLY A 1 666 ? 13.680 5.099 4.454 1.00 94.69 666 GLY A O 1
ATOM 5519 N N . TYR A 1 667 ? 11.587 5.044 3.637 1.00 96.31 667 TYR A N 1
ATOM 5520 C CA . TYR A 1 667 ? 11.773 3.819 2.868 1.00 96.31 667 TYR A CA 1
ATOM 5521 C C . TYR A 1 667 ? 12.513 4.078 1.557 1.00 96.31 667 TYR A C 1
ATOM 5523 O O . TYR A 1 667 ? 13.426 3.322 1.225 1.00 96.31 667 TYR A O 1
ATOM 5531 N N . ILE A 1 668 ? 12.233 5.190 0.865 1.00 97.06 668 ILE A N 1
ATOM 5532 C CA . ILE A 1 668 ? 13.004 5.595 -0.326 1.00 97.06 668 ILE A CA 1
ATOM 5533 C C . ILE A 1 668 ? 14.493 5.758 0.020 1.00 97.06 668 ILE A C 1
ATOM 5535 O O . ILE A 1 668 ? 15.367 5.240 -0.678 1.00 97.06 668 ILE A O 1
ATOM 5539 N N . THR A 1 669 ? 14.808 6.446 1.119 1.00 95.88 669 THR A N 1
ATOM 5540 C CA . THR A 1 669 ? 16.204 6.708 1.511 1.00 95.88 669 THR A CA 1
ATOM 5541 C C . THR A 1 669 ? 16.912 5.513 2.161 1.00 95.88 669 THR A C 1
ATOM 5543 O O . THR A 1 669 ? 18.144 5.445 2.100 1.00 95.88 669 THR A O 1
ATOM 5546 N N . SER A 1 670 ? 16.173 4.566 2.748 1.00 94.62 670 SER A N 1
ATOM 5547 C CA . SER A 1 670 ? 16.741 3.344 3.339 1.00 94.62 670 SER A CA 1
ATOM 5548 C C . SER A 1 670 ? 16.847 2.166 2.366 1.00 94.62 670 SER A C 1
ATOM 5550 O O . SER A 1 670 ? 17.744 1.342 2.549 1.00 94.62 670 SER A O 1
ATOM 5552 N N . VAL A 1 671 ? 15.983 2.086 1.345 1.00 95.75 671 VAL A N 1
ATOM 5553 C CA . VAL A 1 671 ? 15.935 0.975 0.376 1.00 95.75 671 VAL A CA 1
ATOM 5554 C C . VAL A 1 671 ? 16.365 1.442 -1.014 1.00 95.75 671 VAL A C 1
ATOM 5556 O O . VAL A 1 671 ? 17.487 1.157 -1.426 1.00 95.75 671 VAL A O 1
ATOM 5559 N N . PHE A 1 672 ? 15.537 2.218 -1.717 1.00 96.94 672 PHE A N 1
ATOM 5560 C CA . PHE A 1 672 ? 15.783 2.597 -3.117 1.00 96.94 672 PHE A CA 1
ATOM 5561 C C . PHE A 1 672 ? 17.109 3.325 -3.343 1.00 96.94 672 PHE A C 1
ATOM 5563 O O . PHE A 1 672 ? 17.833 3.033 -4.292 1.00 96.94 672 PHE A O 1
ATOM 5570 N N . ALA A 1 673 ? 17.484 4.233 -2.438 1.00 96.12 673 ALA A N 1
ATOM 5571 C CA . ALA A 1 673 ? 18.749 4.967 -2.507 1.00 96.12 673 ALA A CA 1
ATOM 5572 C C . ALA A 1 673 ? 19.996 4.060 -2.575 1.00 96.12 673 ALA A C 1
ATOM 5574 O O . ALA A 1 673 ? 21.062 4.530 -2.978 1.00 96.12 673 ALA A O 1
ATOM 5575 N N . ARG A 1 674 ? 19.874 2.788 -2.172 1.00 95.00 674 ARG A N 1
ATOM 5576 C CA . ARG A 1 674 ? 20.944 1.782 -2.154 1.00 95.00 674 ARG A CA 1
ATOM 5577 C C . ARG A 1 674 ? 20.990 0.915 -3.406 1.00 95.00 674 ARG A C 1
ATOM 5579 O O . ARG A 1 674 ? 21.987 0.221 -3.595 1.00 95.00 674 ARG A O 1
ATOM 5586 N N . TYR A 1 675 ? 19.960 0.947 -4.253 1.00 94.69 675 TYR A N 1
ATOM 5587 C CA . TYR A 1 675 ? 19.978 0.213 -5.515 1.00 94.69 675 TYR A CA 1
ATOM 5588 C C . TYR A 1 675 ? 21.176 0.642 -6.345 1.00 94.69 675 TYR A C 1
ATOM 5590 O O . TYR A 1 675 ? 21.476 1.832 -6.450 1.00 94.69 675 TYR A O 1
ATOM 5598 N N . LYS A 1 676 ? 21.894 -0.343 -6.880 1.00 89.69 676 LYS A N 1
ATOM 5599 C CA . LYS A 1 676 ? 23.112 -0.115 -7.648 1.00 89.69 676 LYS A CA 1
ATOM 5600 C C . LYS A 1 676 ? 22.797 -0.221 -9.123 1.00 89.69 676 LYS A C 1
ATOM 5602 O O . LYS A 1 676 ? 22.173 -1.185 -9.548 1.00 89.69 676 LYS A O 1
ATOM 5607 N N . ASP A 1 677 ? 23.270 0.745 -9.892 1.00 80.75 677 ASP A N 1
ATOM 5608 C CA . ASP A 1 677 ? 23.088 0.749 -11.337 1.00 80.75 677 ASP A CA 1
ATOM 5609 C C . ASP A 1 677 ? 24.311 1.351 -12.033 1.00 80.75 677 ASP A C 1
ATOM 5611 O O . ASP A 1 677 ? 24.995 2.232 -11.498 1.00 80.75 677 ASP A O 1
ATOM 5615 N N . ASN A 1 678 ? 24.561 0.874 -13.245 1.00 71.56 678 ASN A N 1
ATOM 5616 C CA . ASN A 1 678 ? 25.631 1.302 -14.126 1.00 71.56 678 ASN A CA 1
ATOM 5617 C C . ASN A 1 678 ? 25.025 2.025 -15.338 1.00 71.56 678 ASN A C 1
ATOM 5619 O O . ASN A 1 678 ? 24.457 1.388 -16.224 1.00 71.56 678 ASN A O 1
ATOM 5623 N N . VAL A 1 679 ? 25.129 3.360 -15.375 1.00 58.62 679 VAL A N 1
ATOM 5624 C CA . VAL A 1 679 ? 24.578 4.152 -16.497 1.00 58.62 679 VAL A CA 1
ATOM 5625 C C . VAL A 1 679 ? 25.445 4.024 -17.751 1.00 58.62 679 VAL A C 1
ATOM 5627 O O . VAL A 1 679 ? 24.934 4.088 -18.868 1.00 58.62 679 VAL A O 1
ATOM 5630 N N . ALA A 1 680 ? 26.764 3.887 -17.586 1.00 60.50 680 ALA A N 1
ATOM 5631 C CA . ALA A 1 680 ? 27.678 3.758 -18.711 1.00 60.50 680 ALA A CA 1
ATOM 5632 C C . ALA A 1 680 ? 27.594 2.342 -19.295 1.00 60.50 680 ALA A C 1
ATOM 5634 O O . ALA A 1 680 ? 27.421 1.368 -18.569 1.00 60.50 680 ALA A O 1
ATOM 5635 N N . MET A 1 681 ? 27.774 2.207 -20.612 1.00 57.75 681 MET A N 1
ATOM 5636 C CA . MET A 1 681 ? 27.715 0.905 -21.294 1.00 57.75 681 MET A CA 1
ATOM 5637 C C . MET A 1 681 ? 28.734 -0.108 -20.719 1.00 57.75 681 MET A C 1
ATOM 5639 O O . MET A 1 681 ? 28.515 -1.318 -20.840 1.00 57.75 681 MET A O 1
ATOM 5643 N N . TYR A 1 682 ? 29.800 0.371 -20.060 1.00 60.91 682 TYR A N 1
ATOM 5644 C CA . TYR A 1 682 ? 30.901 -0.432 -19.510 1.00 60.91 682 TYR A CA 1
ATOM 5645 C C . TYR A 1 682 ? 31.402 0.003 -18.106 1.00 60.91 682 TYR A C 1
ATOM 5647 O O . TYR A 1 682 ? 32.484 -0.416 -17.714 1.00 60.91 682 TYR A O 1
ATOM 5655 N N . GLY A 1 683 ? 30.656 0.815 -17.339 1.00 63.47 683 GLY A N 1
ATOM 5656 C CA . GLY A 1 683 ? 31.111 1.331 -16.027 1.00 63.47 683 GLY A CA 1
ATOM 5657 C C . GLY A 1 683 ? 30.979 0.356 -14.838 1.00 63.47 683 GLY A C 1
ATOM 5658 O O . GLY A 1 683 ? 30.539 -0.779 -15.000 1.00 63.47 683 GLY A O 1
ATOM 5659 N N . GLU A 1 684 ? 31.310 0.808 -13.623 1.00 70.06 684 GLU A N 1
ATOM 5660 C CA . GLU A 1 684 ? 31.105 0.043 -12.378 1.00 70.06 684 GLU A CA 1
ATOM 5661 C C . GLU A 1 684 ? 29.773 0.409 -11.687 1.00 70.06 684 GLU A C 1
ATOM 5663 O O . GLU A 1 684 ? 29.421 1.595 -11.638 1.00 70.06 684 GLU A O 1
ATOM 5668 N N . PRO A 1 685 ? 29.027 -0.554 -11.106 1.00 79.44 685 PRO A N 1
ATOM 5669 C CA . PRO A 1 685 ? 27.779 -0.270 -10.397 1.00 79.44 685 PRO A CA 1
ATOM 5670 C C . PRO A 1 685 ? 27.984 0.606 -9.154 1.00 79.44 685 PRO A C 1
ATOM 5672 O O . PRO A 1 685 ? 28.791 0.299 -8.276 1.00 79.44 685 PRO A O 1
ATOM 5675 N N . GLN A 1 686 ? 27.188 1.668 -9.027 1.00 85.62 686 GLN A N 1
ATOM 5676 C CA . GLN A 1 686 ? 27.186 2.556 -7.858 1.00 85.62 686 GLN A CA 1
ATOM 5677 C C . GLN A 1 686 ? 25.779 2.685 -7.282 1.00 85.62 686 GLN A C 1
ATOM 5679 O O . GLN A 1 686 ? 24.807 2.630 -8.034 1.00 85.62 686 GLN A O 1
ATOM 5684 N N . GLU A 1 687 ? 25.673 2.878 -5.960 1.00 92.44 687 GLU A N 1
ATOM 5685 C CA . GLU A 1 687 ? 24.388 3.186 -5.316 1.00 92.44 687 GLU A CA 1
ATOM 5686 C C . GLU A 1 687 ? 23.744 4.413 -5.978 1.00 92.44 687 GLU A C 1
ATOM 5688 O O . GLU A 1 687 ? 24.430 5.382 -6.313 1.00 92.44 687 GLU A O 1
ATOM 5693 N N . TYR A 1 688 ? 22.419 4.403 -6.119 1.00 93.56 688 TYR A N 1
ATOM 5694 C CA . TYR A 1 688 ? 21.658 5.508 -6.691 1.00 93.56 688 TYR A CA 1
ATOM 5695 C C . TYR A 1 688 ? 21.944 6.824 -5.951 1.00 93.56 688 TYR A C 1
ATOM 5697 O O . TYR A 1 688 ? 22.213 7.862 -6.563 1.00 93.56 688 TYR A O 1
ATOM 5705 N N . ALA A 1 689 ? 21.939 6.769 -4.618 1.00 94.94 689 ALA A N 1
ATOM 5706 C CA . ALA A 1 689 ? 22.255 7.892 -3.751 1.00 94.94 689 ALA A CA 1
ATOM 5707 C C . ALA A 1 689 ? 23.181 7.451 -2.599 1.00 94.94 689 ALA A C 1
ATOM 5709 O O . ALA A 1 689 ? 22.699 7.133 -1.506 1.00 94.94 689 ALA A O 1
ATOM 5710 N N . PRO A 1 690 ? 24.514 7.460 -2.799 1.00 93.50 690 PRO A N 1
ATOM 5711 C CA . PRO A 1 690 ? 25.479 7.036 -1.786 1.00 93.50 690 PRO A CA 1
ATOM 5712 C C . PRO A 1 690 ? 25.519 7.985 -0.581 1.00 93.50 690 PRO A C 1
ATOM 5714 O O . PRO A 1 690 ? 25.215 9.177 -0.690 1.00 93.50 690 PRO A O 1
ATOM 5717 N N . ILE A 1 691 ? 25.948 7.475 0.577 1.00 94.69 691 ILE A N 1
ATOM 5718 C CA . ILE A 1 691 ? 26.215 8.298 1.768 1.00 94.69 691 ILE A CA 1
ATOM 5719 C C . ILE A 1 691 ? 27.417 9.216 1.508 1.00 94.69 691 ILE A C 1
ATOM 5721 O O . ILE A 1 691 ? 28.469 8.783 1.042 1.00 94.69 691 ILE A O 1
ATOM 5725 N N . LEU A 1 692 ? 27.289 10.492 1.877 1.00 93.25 692 LEU A N 1
ATOM 5726 C CA . LEU A 1 692 ? 28.343 11.492 1.741 1.00 93.25 692 LEU A CA 1
ATOM 5727 C C . LEU A 1 692 ? 28.972 11.798 3.102 1.00 93.25 692 LEU A C 1
ATOM 5729 O O . LEU A 1 692 ? 28.295 12.161 4.066 1.00 93.25 692 LEU A O 1
ATOM 5733 N N . SER A 1 693 ? 30.300 11.703 3.182 1.00 93.31 693 SER A N 1
ATOM 5734 C CA . SER A 1 693 ? 31.025 12.064 4.402 1.00 93.31 693 SER A CA 1
ATOM 5735 C C . SER A 1 693 ? 31.016 13.581 4.632 1.00 93.31 693 SER A C 1
ATOM 5737 O O . SER A 1 693 ? 31.029 14.373 3.686 1.00 93.31 693 SER A O 1
ATOM 5739 N N . ALA A 1 694 ? 31.075 14.012 5.897 1.00 92.31 694 ALA A N 1
ATOM 5740 C CA . ALA A 1 694 ? 31.138 15.437 6.230 1.00 92.31 694 ALA A CA 1
ATOM 5741 C C . ALA A 1 694 ? 32.349 16.140 5.599 1.00 92.31 694 ALA A C 1
ATOM 5743 O O . ALA A 1 694 ? 32.234 17.276 5.138 1.00 92.31 694 ALA A O 1
ATOM 5744 N N . ARG A 1 695 ? 33.483 15.434 5.514 1.00 91.50 695 ARG A N 1
ATOM 5745 C CA . ARG A 1 695 ? 34.701 15.914 4.856 1.00 91.50 695 ARG A CA 1
ATOM 5746 C C . ARG A 1 695 ? 34.472 16.115 3.358 1.00 91.50 695 ARG A C 1
ATOM 5748 O O . ARG A 1 695 ? 34.759 17.194 2.847 1.00 91.50 695 ARG A O 1
ATOM 5755 N N . THR A 1 696 ? 33.904 15.121 2.672 1.00 88.56 696 THR A N 1
ATOM 5756 C CA . THR A 1 696 ? 33.587 15.205 1.235 1.00 88.56 696 THR A CA 1
ATOM 5757 C C . THR A 1 696 ? 32.695 16.408 0.950 1.00 88.56 696 THR A C 1
ATOM 5759 O O . THR A 1 696 ? 33.003 17.206 0.069 1.00 88.56 696 THR A O 1
ATOM 5762 N N . VAL A 1 697 ? 31.634 16.592 1.738 1.00 90.19 697 VAL A N 1
ATOM 5763 C CA . VAL A 1 697 ? 30.683 17.700 1.566 1.00 90.19 697 VAL A CA 1
ATOM 5764 C C . VAL A 1 697 ? 31.321 19.067 1.835 1.00 90.19 697 VAL A C 1
ATOM 5766 O O . VAL A 1 697 ? 31.018 20.033 1.138 1.00 90.19 697 VAL A O 1
ATOM 5769 N N . GLN A 1 698 ? 32.206 19.165 2.828 1.00 88.44 698 GLN A N 1
ATOM 5770 C CA . GLN A 1 698 ? 32.860 20.422 3.196 1.00 88.44 698 GLN A CA 1
ATOM 5771 C C . GLN A 1 698 ? 33.847 20.916 2.131 1.00 88.44 698 GLN A C 1
ATOM 5773 O O . GLN A 1 698 ? 33.910 22.116 1.874 1.00 88.44 698 GLN A O 1
ATOM 5778 N N . PHE A 1 699 ? 34.611 20.008 1.522 1.00 85.38 699 PHE A N 1
ATOM 5779 C CA . PHE A 1 699 ? 35.689 20.360 0.588 1.00 85.38 699 PHE A CA 1
ATOM 5780 C C . PHE A 1 699 ? 35.298 20.242 -0.892 1.00 85.38 699 PHE A C 1
ATOM 5782 O O . PHE A 1 699 ? 36.110 20.530 -1.769 1.00 85.38 699 PHE A O 1
ATOM 5789 N N . THR A 1 700 ? 34.053 19.863 -1.192 1.00 83.56 700 THR A N 1
ATOM 5790 C CA . THR A 1 700 ? 33.563 19.691 -2.567 1.00 83.56 700 THR A CA 1
ATOM 5791 C C . THR A 1 700 ? 32.476 20.709 -2.887 1.00 83.56 700 THR A C 1
ATOM 5793 O O . THR A 1 700 ? 31.600 21.008 -2.078 1.00 83.56 700 THR A O 1
ATOM 5796 N N . THR A 1 701 ? 32.497 21.258 -4.102 1.00 81.75 701 THR A N 1
ATOM 5797 C CA . THR A 1 701 ? 31.437 22.175 -4.534 1.00 81.75 701 THR A CA 1
ATOM 5798 C C . THR A 1 701 ? 30.116 21.418 -4.740 1.00 81.75 701 THR A C 1
ATOM 5800 O O . THR A 1 701 ? 30.142 20.278 -5.200 1.00 81.75 701 THR A O 1
ATOM 5803 N N . PRO A 1 702 ? 28.941 22.044 -4.522 1.00 80.56 702 PRO A N 1
ATOM 5804 C CA . PRO A 1 702 ? 27.651 21.397 -4.787 1.00 80.56 702 PRO A CA 1
ATOM 5805 C C . PRO A 1 702 ? 27.506 20.841 -6.211 1.00 80.56 702 PRO A C 1
ATOM 5807 O O . PRO A 1 702 ? 26.864 19.816 -6.407 1.00 80.56 702 PRO A O 1
ATOM 5810 N N . ARG A 1 703 ? 28.134 21.484 -7.207 1.00 80.56 703 ARG A N 1
ATOM 5811 C CA . ARG A 1 703 ? 28.168 20.992 -8.593 1.00 80.56 703 ARG A CA 1
ATOM 5812 C C . ARG A 1 703 ? 28.920 19.666 -8.709 1.00 80.56 703 ARG A C 1
ATOM 5814 O O . ARG A 1 703 ? 28.423 18.768 -9.369 1.00 80.56 703 ARG A O 1
ATOM 5821 N N . ARG A 1 704 ? 30.085 19.542 -8.066 1.00 81.12 704 ARG A N 1
ATOM 5822 C CA . ARG A 1 704 ? 30.862 18.294 -8.049 1.00 81.12 704 ARG A CA 1
ATOM 5823 C C . ARG A 1 704 ? 30.193 17.212 -7.202 1.00 81.12 704 ARG A C 1
ATOM 5825 O O . ARG A 1 704 ? 30.220 16.057 -7.590 1.00 81.12 704 ARG A O 1
ATOM 5832 N N . LEU A 1 705 ? 29.522 17.575 -6.105 1.00 84.56 705 LEU A N 1
ATOM 5833 C CA . LEU A 1 705 ? 28.735 16.615 -5.320 1.00 84.56 705 LEU A CA 1
ATOM 5834 C C . LEU A 1 705 ? 27.618 15.984 -6.158 1.00 84.56 705 LEU A C 1
ATOM 5836 O O . LEU A 1 705 ? 27.469 14.773 -6.137 1.00 84.56 705 LEU A O 1
ATOM 5840 N N . ARG A 1 706 ? 26.896 16.772 -6.967 1.00 84.19 706 ARG A N 1
ATOM 5841 C CA . ARG A 1 706 ? 25.874 16.253 -7.901 1.00 84.19 706 ARG A CA 1
ATOM 5842 C C . ARG A 1 706 ? 26.421 15.326 -8.994 1.00 84.19 706 ARG A C 1
ATOM 5844 O O . ARG A 1 706 ? 25.635 14.701 -9.684 1.00 84.19 706 ARG A O 1
ATOM 5851 N N . GLN A 1 707 ? 27.738 15.253 -9.177 1.00 81.56 707 GLN A N 1
ATOM 5852 C CA . GLN A 1 707 ? 28.367 14.292 -10.089 1.00 81.56 707 GLN A CA 1
ATOM 5853 C C . GLN A 1 707 ? 28.704 12.963 -9.394 1.00 81.56 707 GLN A C 1
ATOM 5855 O O . GLN A 1 707 ? 29.042 12.007 -10.076 1.00 81.56 707 GLN A O 1
ATOM 5860 N N . GLN A 1 708 ? 28.633 12.907 -8.058 1.00 83.06 708 GLN A N 1
ATOM 5861 C CA . GLN A 1 708 ? 28.955 11.731 -7.235 1.00 83.06 708 GLN A CA 1
ATOM 5862 C C . GLN A 1 708 ? 27.707 10.984 -6.739 1.00 83.06 708 GLN A C 1
ATOM 5864 O O . GLN A 1 708 ? 27.821 10.001 -6.019 1.00 83.06 708 GLN A O 1
ATOM 5869 N N . THR A 1 709 ? 26.513 11.485 -7.047 1.00 89.06 709 THR A N 1
ATOM 5870 C CA . THR A 1 709 ? 25.233 10.903 -6.635 1.00 89.06 709 THR A CA 1
ATOM 5871 C C . THR A 1 709 ? 24.170 11.264 -7.657 1.00 89.06 709 THR A C 1
ATOM 5873 O O . THR A 1 709 ? 24.191 12.377 -8.190 1.00 89.06 709 THR A O 1
ATOM 5876 N N . ARG A 1 710 ? 23.222 10.357 -7.913 1.00 89.06 710 ARG A N 1
ATOM 5877 C CA . ARG A 1 710 ? 22.083 10.645 -8.795 1.00 89.06 710 ARG A CA 1
ATOM 5878 C C . ARG A 1 710 ? 21.042 11.519 -8.105 1.00 89.06 710 ARG A C 1
ATOM 5880 O O . ARG A 1 710 ? 20.318 12.251 -8.774 1.00 89.06 710 ARG A O 1
ATOM 5887 N N . ASN A 1 711 ? 21.003 11.502 -6.772 1.00 93.19 711 ASN A N 1
ATOM 5888 C CA . ASN A 1 711 ? 20.141 12.376 -5.991 1.00 93.19 711 ASN A CA 1
ATOM 5889 C C . ASN A 1 711 ? 20.846 12.859 -4.710 1.00 93.19 711 ASN A C 1
ATOM 5891 O O . ASN A 1 711 ? 20.988 12.141 -3.719 1.00 93.19 711 ASN A O 1
ATOM 5895 N N . LEU A 1 712 ? 21.270 14.127 -4.732 1.00 92.31 712 LEU A N 1
ATOM 5896 C CA . LEU A 1 712 ? 21.997 14.756 -3.626 1.00 92.31 712 LEU A CA 1
ATOM 5897 C C . LEU A 1 712 ? 21.156 14.880 -2.347 1.00 92.31 712 LEU A C 1
ATOM 5899 O O . LEU A 1 712 ? 21.699 14.805 -1.246 1.00 92.31 712 LEU A O 1
ATOM 5903 N N . GLU A 1 713 ? 19.851 15.074 -2.492 1.00 93.25 713 GLU A N 1
ATOM 5904 C CA . GLU A 1 713 ? 18.902 15.222 -1.390 1.00 93.25 713 GLU A CA 1
ATOM 5905 C C . GLU A 1 713 ? 18.744 13.905 -0.628 1.00 93.25 713 GLU A C 1
ATOM 5907 O O . GLU A 1 713 ? 18.956 13.885 0.586 1.00 93.25 713 GLU A O 1
ATOM 5912 N N . MET A 1 714 ? 18.513 12.803 -1.346 1.00 95.75 714 MET A N 1
ATOM 5913 C CA . MET A 1 714 ? 18.495 11.445 -0.793 1.00 95.75 714 MET A CA 1
ATOM 5914 C C . MET A 1 714 ? 19.825 11.115 -0.110 1.00 95.75 714 MET A C 1
ATOM 5916 O O . MET A 1 714 ? 19.838 10.729 1.059 1.00 95.75 714 MET A O 1
ATOM 5920 N N . SER A 1 715 ? 20.953 11.351 -0.796 1.00 95.31 715 SER A N 1
ATOM 5921 C CA . SER A 1 715 ? 22.303 11.124 -0.265 1.00 95.31 715 SER A CA 1
ATOM 5922 C C . SER A 1 715 ? 22.536 11.852 1.058 1.00 95.31 715 SER A C 1
ATOM 5924 O O . SER A 1 715 ? 23.005 11.255 2.027 1.00 95.31 715 SER A O 1
ATOM 5926 N N . LEU A 1 716 ? 22.206 13.144 1.137 1.00 94.69 716 LEU A N 1
ATOM 5927 C CA . LEU A 1 716 ? 22.392 13.944 2.352 1.00 94.69 716 LEU A CA 1
ATOM 5928 C C . LEU A 1 716 ? 21.392 13.577 3.458 1.00 94.69 716 LEU A C 1
ATOM 5930 O O . LEU A 1 716 ? 21.749 13.646 4.638 1.00 94.69 716 LEU A O 1
ATOM 5934 N N . SER A 1 717 ? 20.177 13.152 3.108 1.00 95.25 717 SER A N 1
ATOM 5935 C CA . SER A 1 717 ? 19.159 12.732 4.076 1.00 95.25 717 SER A CA 1
ATOM 5936 C C . SER A 1 717 ? 19.570 11.475 4.844 1.00 95.25 717 SER A C 1
ATOM 5938 O O . SER A 1 717 ? 19.462 11.439 6.072 1.00 95.25 717 SER A O 1
ATOM 5940 N N . ARG A 1 718 ? 20.196 10.510 4.165 1.00 94.69 718 ARG A N 1
ATOM 5941 C CA . ARG A 1 718 ? 20.764 9.313 4.810 1.00 94.69 718 ARG A CA 1
ATOM 5942 C C . ARG A 1 718 ? 22.176 9.499 5.379 1.00 94.69 718 ARG A C 1
ATOM 5944 O O . ARG A 1 718 ? 22.686 8.625 6.073 1.00 94.69 718 ARG A O 1
ATOM 5951 N N . SER A 1 719 ? 22.824 10.632 5.107 1.00 95.06 719 SER A N 1
ATOM 5952 C CA . SER A 1 719 ? 24.161 10.938 5.635 1.00 95.06 719 SER A CA 1
ATOM 5953 C C . SER A 1 719 ? 24.133 11.357 7.111 1.00 95.06 719 SER A C 1
ATOM 5955 O O . SER A 1 719 ? 23.081 11.562 7.716 1.00 95.06 719 SER A O 1
ATOM 5957 N N . SER A 1 720 ? 25.308 11.504 7.726 1.00 94.44 720 SER A N 1
ATOM 5958 C CA . SER A 1 720 ? 25.417 11.926 9.127 1.00 94.44 720 SER A CA 1
ATOM 5959 C C . SER A 1 720 ? 24.979 13.382 9.349 1.00 94.44 720 SER A C 1
ATOM 5961 O O . SER A 1 720 ? 25.031 14.222 8.444 1.00 94.44 720 SER A O 1
ATOM 5963 N N . ASN A 1 721 ? 24.637 13.726 10.599 1.00 93.88 721 ASN A N 1
ATOM 5964 C CA . ASN A 1 721 ? 24.348 15.112 10.999 1.00 93.88 721 ASN A CA 1
ATOM 5965 C C . ASN A 1 721 ? 25.489 16.076 10.633 1.00 93.88 721 ASN A C 1
ATOM 5967 O O . ASN A 1 721 ? 25.239 17.207 10.215 1.00 93.88 721 ASN A O 1
ATOM 5971 N N . GLY A 1 722 ? 26.742 15.616 10.727 1.00 94.50 722 GLY A N 1
ATOM 5972 C CA . GLY A 1 722 ? 27.914 16.395 10.330 1.00 94.50 722 GLY A CA 1
ATOM 5973 C C . GLY A 1 722 ? 27.938 16.734 8.836 1.00 94.50 722 GLY A C 1
ATOM 5974 O O . GLY A 1 722 ? 28.282 17.862 8.480 1.00 94.50 722 GLY A O 1
ATOM 5975 N N . ALA A 1 723 ? 27.535 15.802 7.966 1.00 93.06 723 ALA A N 1
ATOM 5976 C CA . ALA A 1 723 ? 27.483 16.018 6.520 1.00 93.06 723 ALA A CA 1
ATOM 5977 C C . ALA A 1 723 ? 26.391 17.014 6.121 1.00 93.06 723 ALA A C 1
ATOM 5979 O O . ALA A 1 723 ? 26.667 17.963 5.385 1.00 93.06 723 ALA A O 1
ATOM 5980 N N . ARG A 1 724 ? 25.186 16.883 6.688 1.00 94.19 724 ARG A N 1
ATOM 5981 C CA . ARG A 1 724 ? 24.110 17.873 6.511 1.00 94.19 724 ARG A CA 1
ATOM 5982 C C . ARG A 1 724 ? 24.521 19.262 6.999 1.00 94.19 724 ARG A C 1
ATOM 5984 O O . ARG A 1 724 ? 24.340 20.252 6.291 1.00 94.19 724 ARG A O 1
ATOM 5991 N N . ALA A 1 725 ? 25.142 19.344 8.178 1.00 92.75 725 ALA A N 1
ATOM 5992 C CA . ALA A 1 725 ? 25.635 20.607 8.721 1.00 92.75 725 ALA A CA 1
ATOM 5993 C C . ALA A 1 725 ? 26.720 21.237 7.829 1.00 92.75 725 ALA A C 1
ATOM 5995 O O . ALA A 1 725 ? 26.715 22.453 7.628 1.00 92.75 725 ALA A O 1
ATOM 5996 N N . ALA A 1 726 ? 27.626 20.429 7.265 1.00 91.12 726 ALA A N 1
ATOM 5997 C CA . ALA A 1 726 ? 28.615 20.891 6.294 1.00 91.12 726 ALA A CA 1
ATOM 5998 C C . ALA A 1 726 ? 27.944 21.448 5.032 1.00 91.12 726 ALA A C 1
ATOM 6000 O O . ALA A 1 726 ? 28.267 22.564 4.630 1.00 91.12 726 ALA A O 1
ATOM 6001 N N . TYR A 1 727 ? 26.957 20.743 4.472 1.00 91.44 727 TYR A N 1
ATOM 6002 C CA . TYR A 1 727 ? 26.217 21.209 3.297 1.00 91.44 727 TYR A CA 1
ATOM 6003 C C . TYR A 1 727 ? 25.528 22.553 3.555 1.00 91.44 727 TYR A C 1
ATOM 6005 O O . TYR A 1 727 ? 25.687 23.497 2.777 1.00 91.44 727 TYR A O 1
ATOM 6013 N N . ARG A 1 728 ? 24.852 22.682 4.705 1.00 89.69 728 ARG A N 1
ATOM 6014 C CA . ARG A 1 728 ? 24.191 23.921 5.135 1.00 89.69 728 ARG A CA 1
ATOM 6015 C C . ARG A 1 728 ? 25.173 25.092 5.235 1.00 89.69 728 ARG A C 1
ATOM 6017 O O . ARG A 1 728 ? 24.844 26.204 4.824 1.00 89.69 728 ARG A O 1
ATOM 6024 N N . ARG A 1 729 ? 26.389 24.863 5.750 1.00 88.12 729 ARG A N 1
ATOM 6025 C CA . ARG A 1 729 ? 27.458 25.881 5.777 1.00 88.12 729 ARG A CA 1
ATOM 6026 C C . ARG A 1 729 ? 27.887 26.278 4.364 1.00 88.12 729 ARG A C 1
ATOM 6028 O O . ARG A 1 729 ? 27.956 27.470 4.073 1.00 88.12 729 ARG A O 1
ATOM 6035 N N . THR A 1 730 ? 28.106 25.307 3.478 1.00 84.00 730 THR A N 1
ATOM 6036 C CA . THR A 1 730 ? 28.502 25.551 2.082 1.00 84.00 730 THR A CA 1
ATOM 6037 C C . THR A 1 730 ? 27.447 26.355 1.314 1.00 84.00 730 THR A C 1
ATOM 6039 O O . THR A 1 730 ? 27.802 27.240 0.536 1.00 84.00 730 THR A O 1
ATOM 6042 N N . GLN A 1 731 ? 26.154 26.111 1.555 1.00 84.31 731 GLN A N 1
ATOM 6043 C CA . GLN A 1 731 ? 25.062 26.898 0.967 1.00 84.31 731 GLN A CA 1
ATOM 6044 C C . GLN A 1 731 ? 25.056 28.351 1.469 1.00 84.31 731 GLN A C 1
ATOM 6046 O O . GLN A 1 731 ? 24.976 29.275 0.657 1.00 84.31 731 GLN A O 1
ATOM 6051 N N . LYS A 1 732 ? 25.215 28.564 2.786 1.00 84.06 732 LYS A N 1
ATOM 6052 C CA . LYS A 1 732 ? 25.282 29.908 3.393 1.00 84.06 732 LYS A CA 1
ATOM 6053 C C . LYS A 1 732 ? 26.454 30.733 2.858 1.00 84.06 732 LYS A C 1
ATOM 6055 O O . LYS A 1 732 ? 26.271 31.898 2.519 1.00 84.06 732 LYS A O 1
ATOM 6060 N N . LEU A 1 733 ? 27.636 30.125 2.730 1.00 81.06 733 LEU A N 1
ATOM 6061 C CA . LEU A 1 733 ? 28.835 30.789 2.199 1.00 81.06 733 LEU A CA 1
ATOM 6062 C C . LEU A 1 733 ? 28.644 31.297 0.762 1.00 81.06 733 LEU A C 1
ATOM 6064 O O . LEU A 1 733 ? 29.246 32.293 0.378 1.00 81.06 733 LEU A O 1
ATOM 6068 N N . LYS A 1 734 ? 27.779 30.645 -0.023 1.00 77.06 734 LYS A N 1
ATOM 6069 C CA . LYS A 1 734 ? 27.477 31.029 -1.408 1.00 77.06 734 LYS A CA 1
ATOM 6070 C C . LYS A 1 734 ? 26.310 32.012 -1.553 1.00 77.06 734 LYS A C 1
ATOM 6072 O O . LYS A 1 734 ? 25.908 32.273 -2.681 1.00 77.06 734 LYS A O 1
ATOM 6077 N N . ARG A 1 735 ? 25.762 32.544 -0.447 1.00 73.06 735 ARG A N 1
ATOM 6078 C CA . ARG A 1 735 ? 24.596 33.457 -0.425 1.00 73.06 735 ARG A CA 1
ATOM 6079 C C . ARG A 1 735 ? 23.369 32.931 -1.198 1.00 73.06 735 ARG A C 1
ATOM 6081 O O . ARG A 1 735 ? 22.550 33.714 -1.663 1.00 73.06 735 ARG A O 1
ATOM 6088 N N . GLY A 1 736 ? 23.243 31.610 -1.346 1.00 69.75 736 GLY A N 1
ATOM 6089 C CA . GLY A 1 736 ? 22.103 30.970 -2.008 1.00 69.75 736 GLY A CA 1
ATOM 6090 C C . GLY A 1 736 ? 20.977 30.617 -1.033 1.00 69.75 736 GLY A C 1
ATOM 6091 O O . GLY A 1 736 ? 21.163 30.660 0.185 1.00 69.75 736 GLY A O 1
ATOM 6092 N N . LYS A 1 737 ? 19.819 30.205 -1.569 1.00 78.44 737 LYS A N 1
ATOM 6093 C CA . LYS A 1 737 ? 18.733 29.606 -0.774 1.00 78.44 737 LYS A CA 1
ATOM 6094 C C . LYS A 1 737 ? 19.279 28.386 -0.023 1.00 78.44 737 LYS A C 1
ATOM 6096 O O . LYS A 1 737 ? 19.859 27.485 -0.628 1.00 78.44 737 LYS A O 1
ATOM 6101 N N . VAL A 1 738 ? 19.124 28.387 1.299 1.00 81.50 738 VAL A N 1
ATOM 6102 C CA . VAL A 1 738 ? 19.513 27.261 2.153 1.00 81.50 738 VAL A CA 1
ATOM 6103 C C . VAL A 1 738 ? 18.377 26.248 2.133 1.00 81.50 738 VAL A C 1
ATOM 6105 O O . VAL A 1 738 ? 17.244 26.595 2.460 1.00 81.50 738 VAL A O 1
ATOM 6108 N N . THR A 1 73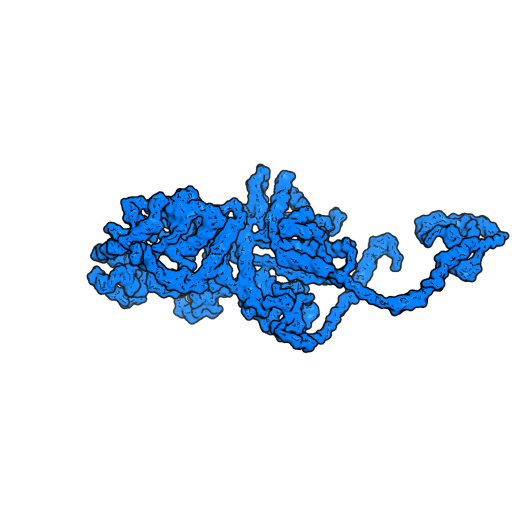9 ? 18.690 25.011 1.765 1.00 82.56 739 THR A N 1
ATOM 6109 C CA . THR A 1 739 ? 17.732 23.902 1.787 1.00 82.56 739 THR A CA 1
ATOM 6110 C C . THR A 1 739 ? 18.034 23.073 3.020 1.00 82.56 739 THR A C 1
ATOM 6112 O O . THR A 1 739 ? 19.141 22.548 3.146 1.00 82.56 739 THR A O 1
ATOM 6115 N N . ASP A 1 740 ? 17.085 22.990 3.949 1.00 86.38 740 ASP A N 1
ATOM 6116 C CA . ASP A 1 740 ? 17.250 22.156 5.135 1.00 86.38 740 ASP A CA 1
ATOM 6117 C C . ASP A 1 740 ? 16.838 20.726 4.794 1.00 86.38 740 ASP A C 1
ATOM 6119 O O . ASP A 1 740 ? 15.675 20.453 4.513 1.00 86.38 740 ASP A O 1
ATOM 6123 N N . ILE A 1 741 ? 17.824 19.833 4.744 1.00 91.75 741 ILE A N 1
ATOM 6124 C CA . ILE A 1 741 ? 17.612 18.433 4.383 1.00 91.75 741 ILE A CA 1
ATOM 6125 C C . ILE A 1 741 ? 17.401 17.645 5.679 1.00 91.75 741 ILE A C 1
ATOM 6127 O O . ILE A 1 741 ? 18.331 17.587 6.494 1.00 91.75 741 ILE A O 1
ATOM 6131 N N . PRO A 1 742 ? 16.221 17.040 5.898 1.00 93.44 742 PRO A N 1
ATOM 6132 C CA . PRO A 1 742 ? 15.953 16.279 7.108 1.00 93.44 742 PRO A CA 1
ATOM 6133 C C . PRO A 1 742 ? 16.756 14.975 7.129 1.00 93.44 742 PRO A C 1
ATOM 6135 O O . PRO A 1 742 ? 17.150 14.436 6.094 1.00 93.44 742 PRO A O 1
ATOM 6138 N N . GLN A 1 743 ? 16.997 14.457 8.332 1.00 93.12 743 GLN A N 1
ATOM 6139 C CA . GLN A 1 743 ? 17.526 13.107 8.507 1.00 93.12 743 GLN A CA 1
ATOM 6140 C C . GLN A 1 743 ? 16.469 12.068 8.135 1.00 93.12 743 GLN A C 1
ATOM 6142 O O . GLN A 1 743 ? 15.315 12.233 8.529 1.00 93.12 743 GLN A O 1
ATOM 6147 N N . THR A 1 744 ? 16.887 10.991 7.465 1.00 90.94 744 THR A N 1
ATOM 6148 C CA . THR A 1 744 ? 16.064 9.799 7.232 1.00 90.94 744 THR A CA 1
ATOM 6149 C C . THR A 1 744 ? 15.380 9.356 8.525 1.00 90.94 744 THR A C 1
ATOM 6151 O O . THR A 1 744 ? 16.041 9.115 9.542 1.00 90.94 744 THR A O 1
ATOM 6154 N N . LYS A 1 745 ? 14.052 9.243 8.475 1.00 91.25 745 LYS A N 1
ATOM 6155 C CA . LYS A 1 745 ? 13.214 8.693 9.542 1.00 91.25 745 LYS A CA 1
ATOM 6156 C C . LYS A 1 745 ? 12.246 7.698 8.925 1.00 91.25 745 LYS A C 1
ATOM 6158 O O . LYS A 1 745 ? 11.404 8.084 8.124 1.00 91.25 745 LYS A O 1
ATOM 6163 N N . VAL A 1 746 ? 12.379 6.433 9.304 1.00 91.06 746 VAL A N 1
ATOM 6164 C CA . VAL A 1 746 ? 11.438 5.391 8.895 1.00 91.06 746 VAL A CA 1
ATOM 6165 C C . VAL A 1 746 ? 10.195 5.506 9.785 1.00 91.06 746 VAL A C 1
ATOM 6167 O O . VAL A 1 746 ? 10.344 5.501 11.009 1.00 91.06 746 VAL A O 1
ATOM 6170 N N . PRO A 1 747 ? 8.989 5.659 9.210 1.00 89.94 747 PRO A N 1
ATOM 6171 C CA . PRO A 1 747 ? 7.771 5.852 9.995 1.00 89.94 747 PRO A CA 1
ATOM 6172 C C . PRO A 1 747 ? 7.298 4.563 10.681 1.00 89.94 747 PRO A C 1
ATOM 6174 O O . PRO A 1 747 ? 6.542 4.646 11.643 1.00 89.94 747 PRO A O 1
ATOM 6177 N N . TYR A 1 748 ? 7.746 3.389 10.220 1.00 93.31 748 TYR A N 1
ATOM 6178 C CA . TYR A 1 748 ? 7.418 2.098 10.817 1.00 93.31 748 TYR A CA 1
ATOM 6179 C C . TYR A 1 748 ? 8.456 1.005 10.461 1.00 93.31 748 TYR A C 1
ATOM 6181 O O . TYR A 1 748 ? 8.874 0.917 9.312 1.00 93.31 748 TYR A O 1
ATOM 6189 N N . PRO A 1 749 ? 8.858 0.139 11.402 1.00 93.69 749 PRO A N 1
ATOM 6190 C CA . PRO A 1 749 ? 8.858 0.415 12.828 1.00 93.69 749 PRO A CA 1
ATOM 6191 C C . PRO A 1 749 ? 9.812 1.586 13.110 1.00 93.69 749 PRO A C 1
ATOM 6193 O O . PRO A 1 749 ? 10.920 1.654 12.576 1.00 93.69 749 PRO A O 1
ATOM 6196 N N . VAL A 1 750 ? 9.401 2.527 13.964 1.00 92.25 750 VAL A N 1
ATOM 6197 C CA . VAL A 1 750 ? 10.202 3.740 14.247 1.00 92.25 750 VAL A CA 1
ATOM 6198 C C . VAL A 1 750 ? 11.524 3.448 14.968 1.00 92.25 750 VAL A C 1
ATOM 6200 O O . VAL A 1 750 ? 12.430 4.281 14.977 1.00 92.25 750 VAL A O 1
ATOM 6203 N N . ASN A 1 751 ? 11.639 2.271 15.586 1.00 91.06 751 ASN A N 1
ATOM 6204 C CA . ASN A 1 751 ? 12.844 1.781 16.243 1.00 91.06 751 ASN A CA 1
ATOM 6205 C C . ASN A 1 751 ? 13.248 0.429 15.653 1.00 91.06 751 ASN A C 1
ATOM 6207 O O . ASN A 1 751 ? 12.393 -0.388 15.321 1.00 91.06 751 ASN A O 1
ATOM 6211 N N . GLU A 1 752 ? 14.552 0.156 15.617 1.00 90.06 752 GLU A N 1
ATOM 6212 C CA . GLU A 1 752 ? 15.062 -1.166 15.244 1.00 90.06 752 GLU A CA 1
ATOM 6213 C C . GLU A 1 752 ? 14.501 -2.242 16.175 1.00 90.06 752 GLU A C 1
ATOM 6215 O O . GLU A 1 752 ? 14.668 -2.173 17.400 1.00 90.06 752 GLU A O 1
ATOM 6220 N N . LEU A 1 753 ? 13.863 -3.254 15.588 1.00 93.00 753 LEU A N 1
ATOM 6221 C CA . LEU A 1 753 ? 13.175 -4.285 16.356 1.00 93.00 753 LEU A CA 1
ATOM 6222 C C . LEU A 1 753 ? 14.133 -5.191 17.152 1.00 93.00 753 LEU A C 1
ATOM 6224 O O . LEU A 1 753 ? 13.769 -5.696 18.212 1.00 93.00 753 LEU A O 1
ATOM 6228 N N . SER A 1 754 ? 15.409 -5.264 16.757 1.00 91.94 754 SER A N 1
ATOM 6229 C CA . SER A 1 754 ? 16.474 -5.971 17.490 1.00 91.94 754 SER A CA 1
ATOM 6230 C C . SER A 1 754 ? 16.671 -5.490 18.940 1.00 91.94 754 SER A C 1
ATOM 6232 O O . SER A 1 754 ? 17.273 -6.200 19.756 1.00 91.94 754 SER A O 1
ATOM 6234 N N . ARG A 1 755 ? 16.140 -4.307 19.288 1.00 94.06 755 ARG A N 1
ATOM 6235 C CA . ARG A 1 755 ? 16.144 -3.719 20.638 1.00 94.06 755 ARG A CA 1
ATOM 6236 C C . ARG A 1 755 ? 15.120 -4.348 21.591 1.00 94.06 755 ARG A C 1
ATOM 6238 O O . ARG A 1 755 ? 15.180 -4.062 22.790 1.00 94.06 755 ARG A O 1
ATOM 6245 N N . TYR A 1 756 ? 14.196 -5.176 21.104 1.00 94.69 756 TYR A N 1
ATOM 6246 C CA . TYR A 1 756 ? 13.098 -5.755 21.890 1.00 94.69 756 TYR A CA 1
ATOM 6247 C C . TYR A 1 756 ? 13.244 -7.266 22.078 1.00 94.69 756 TYR A C 1
ATOM 6249 O O . TYR A 1 756 ? 13.853 -7.948 21.261 1.00 94.69 756 TYR A O 1
ATOM 6257 N N . VAL A 1 757 ? 12.744 -7.785 23.200 1.00 91.94 757 VAL A N 1
ATOM 6258 C CA . VAL A 1 757 ? 12.872 -9.199 23.579 1.00 91.94 757 VAL A CA 1
ATOM 6259 C C . VAL A 1 757 ? 12.232 -10.133 22.547 1.00 91.94 757 VAL A C 1
ATOM 6261 O O . VAL A 1 757 ? 11.143 -9.855 22.058 1.00 91.94 757 VAL A O 1
ATOM 6264 N N . HIS A 1 758 ? 12.900 -11.251 22.259 1.00 90.12 758 HIS A N 1
ATOM 6265 C CA . HIS A 1 758 ? 12.375 -12.315 21.399 1.00 90.12 758 HIS A CA 1
ATOM 6266 C C . HIS A 1 758 ? 11.533 -13.268 22.243 1.00 90.12 758 HIS A C 1
ATOM 6268 O O . HIS A 1 758 ? 12.012 -13.734 23.278 1.00 90.12 758 HIS A O 1
ATOM 6274 N N . ILE A 1 759 ? 10.292 -13.531 21.834 1.00 85.62 759 ILE A N 1
ATOM 6275 C CA . ILE A 1 759 ? 9.383 -14.450 22.527 1.00 85.62 759 ILE A CA 1
ATOM 6276 C C . ILE A 1 759 ? 8.686 -15.305 21.473 1.00 85.62 759 ILE A C 1
ATOM 6278 O O . ILE A 1 759 ? 7.995 -14.773 20.610 1.00 85.62 759 ILE A O 1
ATOM 6282 N N . GLU A 1 760 ? 8.868 -16.620 21.558 1.00 81.88 760 GLU A N 1
ATOM 6283 C CA . GLU A 1 760 ? 8.325 -17.566 20.576 1.00 81.88 760 GLU A CA 1
ATOM 6284 C C . GLU A 1 760 ? 6.900 -18.014 20.918 1.00 81.88 760 GLU A C 1
ATOM 6286 O O . GLU A 1 760 ? 6.061 -18.142 20.031 1.00 81.88 760 GLU A O 1
ATOM 6291 N N . THR A 1 761 ? 6.602 -18.218 22.204 1.00 82.38 761 THR A N 1
ATOM 6292 C CA . THR A 1 761 ? 5.318 -18.767 22.664 1.00 82.38 761 THR A CA 1
ATOM 6293 C C . THR A 1 761 ? 4.755 -17.989 23.846 1.00 82.38 761 THR A C 1
ATOM 6295 O O . THR A 1 761 ? 5.503 -17.560 24.727 1.00 82.38 761 THR A O 1
ATOM 6298 N N . PHE A 1 762 ? 3.426 -17.880 23.915 1.00 79.62 762 PHE A N 1
ATOM 6299 C CA . PHE A 1 762 ? 2.701 -17.342 25.069 1.00 79.62 762 PHE A CA 1
ATOM 6300 C C . PHE A 1 762 ? 1.811 -18.421 25.708 1.00 79.62 762 PHE A C 1
ATOM 6302 O O . PHE A 1 762 ? 1.293 -19.269 24.983 1.00 79.62 762 PHE A O 1
ATOM 6309 N N . PRO A 1 763 ? 1.583 -18.375 27.034 1.00 83.75 763 PRO A N 1
ATOM 6310 C CA . PRO A 1 763 ? 2.174 -17.435 27.988 1.00 83.75 763 PRO A CA 1
ATOM 6311 C C . PRO A 1 763 ? 3.664 -17.722 28.253 1.00 83.75 763 PRO A C 1
ATOM 6313 O O . PRO A 1 763 ? 4.108 -18.863 28.183 1.00 83.75 763 PRO A O 1
ATOM 6316 N N . CYS A 1 764 ? 4.441 -16.693 28.600 1.00 84.62 764 CYS A N 1
ATOM 6317 C CA . CYS A 1 764 ? 5.853 -16.839 28.985 1.00 84.62 764 CYS A CA 1
ATOM 6318 C C . CYS A 1 764 ? 6.176 -16.030 30.248 1.00 84.62 764 CYS A C 1
ATOM 6320 O O . CYS A 1 764 ? 5.415 -15.143 30.637 1.00 84.62 764 CYS A O 1
ATOM 6322 N N . ARG A 1 765 ? 7.314 -16.297 30.901 1.00 88.69 765 ARG A N 1
ATOM 6323 C CA . ARG A 1 765 ? 7.770 -15.518 32.067 1.00 88.69 765 ARG A CA 1
ATOM 6324 C C . ARG A 1 765 ? 8.923 -14.594 31.684 1.00 88.69 765 ARG A C 1
ATOM 6326 O O . ARG A 1 765 ? 9.872 -14.995 31.011 1.00 88.69 765 ARG A O 1
ATOM 6333 N N . VAL A 1 766 ? 8.850 -13.348 32.141 1.00 91.38 766 VAL A N 1
ATOM 6334 C CA . VAL A 1 766 ? 9.908 -12.343 31.965 1.00 91.38 766 VAL A CA 1
ATOM 6335 C C . VAL A 1 766 ? 10.330 -11.768 33.308 1.00 91.38 766 VAL A C 1
ATOM 6337 O O . VAL A 1 766 ? 9.528 -11.704 34.240 1.00 91.38 766 VAL A O 1
ATOM 6340 N N . VAL A 1 767 ? 11.576 -11.312 33.398 1.00 92.75 767 VAL A N 1
ATOM 6341 C CA . VAL A 1 767 ? 12.129 -10.614 34.560 1.00 92.75 767 VAL A CA 1
ATOM 6342 C C . VAL A 1 767 ? 12.413 -9.153 34.217 1.00 92.75 767 VAL A C 1
ATOM 6344 O O . VAL A 1 767 ? 12.984 -8.836 33.168 1.00 92.75 767 VAL A O 1
ATOM 6347 N N . LEU A 1 768 ? 12.019 -8.243 35.108 1.00 92.81 768 LEU A N 1
ATOM 6348 C CA . LEU A 1 768 ? 12.279 -6.814 34.936 1.00 92.81 768 LEU A CA 1
ATOM 6349 C C . LEU A 1 768 ? 13.739 -6.475 35.272 1.00 92.81 768 LEU A C 1
ATOM 6351 O O . LEU A 1 768 ? 14.201 -6.718 36.387 1.00 92.81 768 LEU A O 1
ATOM 6355 N N . GLN A 1 769 ? 14.448 -5.850 34.335 1.00 92.19 769 GLN A N 1
ATOM 6356 C CA . GLN A 1 769 ? 15.821 -5.352 34.502 1.00 92.19 769 GLN A CA 1
ATOM 6357 C C . GLN A 1 769 ? 15.876 -3.960 35.149 1.00 92.19 769 GLN A C 1
ATOM 6359 O O . GLN A 1 769 ? 16.898 -3.575 35.725 1.00 92.19 769 GLN A O 1
ATOM 6364 N N . GLU A 1 770 ? 14.752 -3.242 35.133 1.00 92.81 770 GLU A N 1
ATOM 6365 C CA . GLU A 1 770 ? 14.559 -1.928 35.747 1.00 92.81 770 GLU A CA 1
ATOM 6366 C C . GLU A 1 770 ? 13.213 -1.859 36.482 1.00 92.81 770 GLU A C 1
ATOM 6368 O O . GLU A 1 770 ? 12.335 -2.699 36.287 1.00 92.81 770 GLU A O 1
ATOM 6373 N N . ASN A 1 771 ? 13.028 -0.845 37.332 1.00 92.56 771 ASN A N 1
ATOM 6374 C CA . ASN A 1 771 ? 11.701 -0.565 37.880 1.00 92.56 771 ASN A CA 1
ATOM 6375 C C . ASN A 1 771 ? 10.786 -0.066 36.751 1.00 92.56 771 ASN A C 1
ATOM 6377 O O . ASN A 1 771 ? 11.150 0.873 36.045 1.00 92.56 771 ASN A O 1
ATOM 6381 N N . GLN A 1 772 ? 9.589 -0.632 36.618 1.00 90.62 772 GLN A N 1
ATOM 6382 C CA . GLN A 1 772 ? 8.644 -0.261 35.563 1.00 90.62 772 GLN A CA 1
ATOM 6383 C C . GLN A 1 772 ? 7.257 0.015 36.140 1.00 90.62 772 GLN A C 1
ATOM 6385 O O . GLN A 1 772 ? 6.816 -0.621 37.097 1.00 90.62 772 GLN A O 1
ATOM 6390 N N . PHE A 1 773 ? 6.554 0.977 35.553 1.00 89.69 773 PHE A N 1
ATOM 6391 C CA . PHE A 1 773 ? 5.119 1.120 35.772 1.00 89.69 773 PHE A CA 1
ATOM 6392 C C . PHE A 1 773 ? 4.368 0.247 34.776 1.00 89.69 773 PHE A C 1
ATOM 6394 O O . PHE A 1 773 ? 4.861 -0.005 33.678 1.00 89.69 773 PHE A O 1
ATOM 6401 N N . VAL A 1 774 ? 3.174 -0.184 35.164 1.00 85.81 774 VAL A N 1
ATOM 6402 C CA . VAL A 1 774 ? 2.254 -0.865 34.261 1.00 85.81 774 VAL A CA 1
ATOM 6403 C C . VAL A 1 774 ? 1.370 0.183 33.609 1.00 85.81 774 VAL A C 1
ATOM 6405 O O . VAL A 1 774 ? 0.975 1.157 34.249 1.00 85.81 774 VAL A O 1
ATOM 6408 N N . TYR A 1 775 ? 1.064 0.007 32.336 1.00 84.00 775 TYR A N 1
ATOM 6409 C CA . TYR A 1 775 ? 0.201 0.919 31.603 1.00 84.00 775 TYR A CA 1
ATOM 6410 C C . TYR A 1 775 ? -1.070 0.213 31.163 1.00 84.00 775 TYR A C 1
ATOM 6412 O O . TYR A 1 775 ? -1.069 -0.966 30.839 1.00 84.00 775 TYR A O 1
ATOM 6420 N N . ALA A 1 776 ? -2.171 0.948 31.149 1.00 72.25 776 ALA A N 1
ATOM 6421 C CA . ALA A 1 776 ? -3.467 0.438 30.727 1.00 72.25 776 ALA A CA 1
ATOM 6422 C C . ALA A 1 776 ? -3.600 0.302 29.196 1.00 72.25 776 ALA A C 1
ATOM 6424 O O . ALA A 1 776 ? -4.587 -0.243 28.720 1.00 72.25 776 ALA A O 1
ATOM 6425 N N . SER A 1 777 ? -2.632 0.821 28.436 1.00 75.69 777 SER A N 1
ATOM 6426 C CA . SER A 1 777 ? -2.541 0.711 26.978 1.00 75.69 777 SER A CA 1
ATOM 6427 C C . SER A 1 777 ? -1.078 0.751 26.525 1.00 75.69 777 SER A C 1
ATOM 6429 O O . SER A 1 777 ? -0.182 1.130 27.291 1.00 75.69 777 SER A O 1
ATOM 6431 N N . VAL A 1 778 ? -0.830 0.387 25.266 1.00 80.12 778 VAL A N 1
ATOM 6432 C CA . VAL A 1 778 ? 0.519 0.349 24.678 1.00 80.12 778 VAL A CA 1
ATOM 6433 C C . VAL A 1 778 ? 1.143 1.738 24.479 1.00 80.12 778 VAL A C 1
ATOM 6435 O O . VAL A 1 778 ? 2.368 1.896 24.560 1.00 80.12 778 VAL A O 1
ATOM 6438 N N . HIS A 1 779 ? 0.310 2.773 24.332 1.00 74.62 779 HIS A N 1
ATOM 6439 C CA . HIS A 1 779 ? 0.734 4.169 24.397 1.00 74.62 779 HIS A CA 1
ATOM 6440 C C . HIS A 1 779 ? 0.793 4.614 25.852 1.00 74.62 779 HIS A C 1
ATOM 6442 O O . HIS A 1 779 ? -0.228 4.866 26.492 1.00 74.62 779 HIS A O 1
ATOM 6448 N N . TRP A 1 780 ? 2.007 4.723 26.378 1.00 81.75 780 TRP A N 1
ATOM 6449 C CA . TRP A 1 780 ? 2.296 5.069 27.767 1.00 81.75 780 TRP A CA 1
ATOM 6450 C C . TRP A 1 780 ? 1.937 6.516 28.137 1.00 81.75 780 TRP A C 1
ATOM 6452 O O . TRP A 1 780 ? 2.790 7.344 28.459 1.00 81.75 780 TRP A O 1
ATOM 6462 N N . VAL A 1 781 ? 0.647 6.835 28.128 1.00 73.81 781 VAL A N 1
ATOM 6463 C CA . VAL A 1 781 ? 0.116 8.135 28.531 1.00 73.81 781 VAL A CA 1
ATOM 6464 C C . VAL A 1 781 ? 0.024 8.226 30.051 1.00 73.81 781 VAL A C 1
ATOM 6466 O O . VAL A 1 781 ? -0.302 7.260 30.742 1.00 73.81 781 VAL A O 1
ATOM 6469 N N . LYS A 1 782 ? 0.261 9.423 30.599 1.00 73.56 782 LYS A N 1
ATOM 6470 C CA . LYS A 1 782 ? 0.252 9.669 32.054 1.00 73.56 782 LYS A CA 1
ATOM 6471 C C . LYS A 1 782 ? -1.052 9.220 32.729 1.00 73.56 782 LYS A C 1
ATOM 6473 O O . LYS A 1 782 ? -1.010 8.728 33.849 1.00 73.56 782 LYS A O 1
ATOM 6478 N N . ALA A 1 783 ? -2.188 9.359 32.042 1.00 63.59 783 ALA A N 1
ATOM 6479 C CA . ALA A 1 783 ? -3.503 8.959 32.543 1.00 63.59 783 ALA A CA 1
ATOM 6480 C C . ALA A 1 783 ? -3.729 7.434 32.583 1.00 63.59 783 ALA A C 1
ATOM 6482 O O . ALA A 1 783 ? -4.609 6.981 33.308 1.00 63.59 783 ALA A O 1
ATOM 6483 N N . GLY A 1 784 ? -2.962 6.662 31.807 1.00 65.06 784 GLY A N 1
ATOM 6484 C CA . GLY A 1 784 ? -3.021 5.198 31.761 1.00 65.06 784 GLY A CA 1
ATOM 6485 C C . GLY A 1 784 ? -1.965 4.522 32.636 1.00 65.06 784 GLY A C 1
ATOM 6486 O O . GLY A 1 784 ? -1.905 3.300 32.674 1.00 65.06 784 GLY A O 1
ATOM 6487 N N . LYS A 1 785 ? -1.123 5.298 33.323 1.00 79.44 785 LYS A N 1
ATOM 6488 C CA . LYS A 1 785 ? -0.059 4.797 34.192 1.00 79.44 785 LYS A CA 1
ATOM 6489 C C . LYS A 1 785 ? -0.640 4.230 35.490 1.00 79.44 785 LYS A C 1
ATOM 6491 O O . LYS A 1 785 ? -1.440 4.891 36.152 1.00 79.44 785 LYS A O 1
ATOM 6496 N N . SER A 1 786 ? -0.198 3.042 35.887 1.00 76.06 786 SER A N 1
ATOM 6497 C CA . SER A 1 786 ? -0.561 2.430 37.162 1.00 76.06 786 SER A CA 1
ATOM 6498 C C . SER A 1 786 ? -0.100 3.286 38.343 1.00 76.06 786 SER A C 1
ATOM 6500 O O . SER A 1 786 ? 0.960 3.914 38.324 1.00 76.06 786 SER A O 1
ATOM 6502 N N . ASN A 1 787 ? -0.877 3.257 39.429 1.00 72.38 787 ASN A N 1
ATOM 6503 C CA . ASN A 1 787 ? -0.507 3.920 40.686 1.00 72.38 787 ASN A CA 1
ATOM 6504 C C . ASN A 1 787 ? 0.593 3.175 41.462 1.00 72.38 787 ASN A C 1
ATOM 6506 O O . ASN A 1 787 ? 1.104 3.690 42.454 1.00 72.38 787 ASN A O 1
ATOM 6510 N N . TYR A 1 788 ? 0.938 1.961 41.039 1.00 71.88 788 TYR A N 1
ATOM 6511 C CA . TYR A 1 788 ? 1.971 1.128 41.644 1.00 71.88 788 TYR A CA 1
ATOM 6512 C C . TYR A 1 788 ? 3.085 0.845 40.634 1.00 71.88 788 TYR A C 1
ATOM 6514 O O . TYR A 1 788 ? 2.856 0.851 39.427 1.00 71.88 788 TYR A O 1
ATOM 6522 N N . MET A 1 789 ? 4.296 0.617 41.137 1.00 87.88 789 MET A N 1
ATOM 6523 C CA . MET A 1 789 ? 5.494 0.383 40.333 1.00 87.88 789 MET A CA 1
ATOM 6524 C C . MET A 1 789 ? 6.035 -1.012 40.629 1.00 87.88 789 MET A C 1
ATOM 6526 O O . MET A 1 789 ? 6.251 -1.361 41.792 1.00 87.88 789 MET A O 1
ATOM 6530 N N . LEU A 1 790 ? 6.280 -1.780 39.577 1.00 88.38 790 LEU A N 1
ATOM 6531 C CA . LEU A 1 790 ? 6.926 -3.081 39.640 1.00 88.38 790 LEU A CA 1
ATOM 6532 C C . LEU A 1 790 ? 8.429 -2.881 39.834 1.00 88.38 790 LEU A C 1
ATOM 6534 O O . LEU A 1 790 ? 9.033 -1.976 39.249 1.00 88.38 790 LEU A O 1
ATOM 6538 N N . LYS A 1 791 ? 9.034 -3.689 40.704 1.00 91.12 791 LYS A N 1
ATOM 6539 C CA . LYS A 1 791 ? 10.444 -3.539 41.063 1.00 91.12 791 LYS A CA 1
ATOM 6540 C C . LYS A 1 791 ? 11.330 -4.338 40.112 1.00 91.12 791 LYS A C 1
ATOM 6542 O O . LYS A 1 791 ? 10.932 -5.380 39.601 1.00 91.12 791 LYS A O 1
ATOM 6547 N N . LYS A 1 792 ? 12.564 -3.871 39.919 1.00 91.94 792 LYS A N 1
ATOM 6548 C CA . LYS A 1 792 ? 13.620 -4.669 39.285 1.00 91.94 792 LYS A CA 1
ATOM 6549 C C . LYS A 1 792 ? 13.697 -6.053 39.949 1.00 91.94 792 LYS A C 1
ATOM 6551 O O . LYS A 1 792 ? 13.655 -6.150 41.176 1.00 91.94 792 LYS A O 1
ATOM 6556 N N . GLY A 1 793 ? 13.808 -7.101 39.138 1.00 86.88 793 GLY A N 1
ATOM 6557 C CA . GLY A 1 793 ? 13.829 -8.500 39.564 1.00 86.88 793 GLY A CA 1
ATOM 6558 C C . GLY A 1 793 ? 12.449 -9.143 39.731 1.00 86.88 793 GLY A C 1
ATOM 6559 O O . GLY A 1 793 ? 12.380 -10.336 40.004 1.00 86.88 793 GLY A O 1
ATOM 6560 N N . THR A 1 794 ? 11.343 -8.403 39.572 1.00 88.56 794 THR A N 1
ATOM 6561 C CA . THR A 1 794 ? 10.003 -9.010 39.553 1.00 88.56 794 THR A CA 1
ATOM 6562 C C . THR A 1 794 ? 9.850 -9.906 38.321 1.00 88.56 794 THR A C 1
ATOM 6564 O O . THR A 1 794 ? 10.150 -9.475 37.207 1.00 88.56 794 THR A O 1
ATOM 6567 N N . VAL A 1 795 ? 9.365 -11.134 38.533 1.00 89.12 795 VAL A N 1
ATOM 6568 C CA . VAL A 1 795 ? 8.999 -12.082 37.470 1.00 89.12 795 VAL A CA 1
ATOM 6569 C C . VAL A 1 795 ? 7.511 -11.942 37.169 1.00 89.12 795 VAL A C 1
ATOM 6571 O O . VAL A 1 795 ? 6.689 -11.966 38.086 1.00 89.12 795 VAL A O 1
ATOM 6574 N N . ILE A 1 796 ? 7.161 -11.778 35.896 1.00 85.75 796 ILE A N 1
ATOM 6575 C CA . ILE A 1 796 ? 5.787 -11.531 35.446 1.00 85.75 796 ILE A CA 1
ATOM 6576 C C . ILE A 1 796 ? 5.449 -12.463 34.291 1.00 85.75 796 ILE A C 1
ATOM 6578 O O . ILE A 1 796 ? 6.269 -12.680 33.399 1.00 85.75 796 ILE A O 1
ATOM 6582 N N . THR A 1 797 ? 4.227 -12.990 34.307 1.00 83.94 797 THR A N 1
ATOM 6583 C CA . THR A 1 797 ? 3.668 -13.751 33.190 1.00 83.94 797 THR A CA 1
ATOM 6584 C C . THR A 1 797 ? 3.172 -12.799 32.105 1.00 83.94 797 THR A C 1
ATOM 6586 O O . THR A 1 797 ? 2.336 -11.925 32.351 1.00 83.94 797 THR A O 1
ATOM 6589 N N . VAL A 1 798 ? 3.693 -12.985 30.899 1.00 85.62 798 VAL A N 1
ATOM 6590 C CA . VAL A 1 798 ? 3.321 -12.280 29.676 1.00 85.62 798 VAL A CA 1
ATOM 6591 C C . VAL A 1 798 ? 2.366 -13.162 28.883 1.00 85.62 798 VAL A C 1
ATOM 6593 O O . VAL A 1 798 ? 2.612 -14.351 28.704 1.00 85.62 798 VAL A O 1
ATOM 6596 N N . LEU A 1 799 ? 1.274 -12.563 28.422 1.00 79.94 799 LEU A N 1
ATOM 6597 C CA . LEU A 1 799 ? 0.151 -13.202 27.733 1.00 79.94 799 LEU A CA 1
ATOM 6598 C C . LEU A 1 799 ? 0.114 -12.877 26.229 1.00 79.94 799 LEU A C 1
ATOM 6600 O O . LEU A 1 799 ? -0.807 -13.289 25.530 1.00 79.94 799 LEU A O 1
ATOM 6604 N N . GLY A 1 800 ? 1.035 -12.050 25.739 1.00 84.25 800 GLY A N 1
ATOM 6605 C CA . GLY A 1 800 ? 1.115 -11.651 24.335 1.00 84.25 800 GLY A CA 1
ATOM 6606 C C . GLY A 1 800 ? 1.948 -10.391 24.130 1.00 84.25 800 GLY A C 1
ATOM 6607 O O . GLY A 1 800 ? 2.449 -9.798 25.094 1.00 84.25 800 GLY A O 1
ATOM 6608 N N . ILE A 1 801 ? 2.055 -9.969 22.873 1.00 88.00 801 ILE A N 1
ATOM 6609 C CA . ILE A 1 801 ? 2.692 -8.717 22.465 1.00 88.00 801 ILE A CA 1
ATOM 6610 C C . ILE A 1 801 ? 1.687 -7.916 21.660 1.00 88.00 801 ILE A C 1
ATOM 6612 O O . ILE A 1 801 ? 1.164 -8.412 20.668 1.00 88.00 801 ILE A O 1
ATOM 6616 N N . ASP A 1 802 ? 1.485 -6.672 22.077 1.00 86.69 802 ASP A N 1
ATOM 6617 C CA . ASP A 1 802 ? 0.700 -5.704 21.324 1.00 86.69 802 ASP A CA 1
ATOM 6618 C C . ASP A 1 802 ? 1.618 -4.576 20.855 1.00 86.69 802 ASP A C 1
ATOM 6620 O O . ASP A 1 802 ? 2.635 -4.261 21.486 1.00 86.69 802 ASP A O 1
ATOM 6624 N N . TRP A 1 803 ? 1.259 -3.970 19.733 1.00 88.25 803 TRP A N 1
ATOM 6625 C CA . TRP A 1 803 ? 2.092 -3.014 19.020 1.00 88.25 803 TRP A CA 1
ATOM 6626 C C . TRP A 1 803 ? 1.425 -1.650 19.033 1.00 88.25 803 TRP A C 1
ATOM 6628 O O . TRP A 1 803 ? 0.208 -1.556 18.913 1.00 88.25 803 TRP A O 1
ATOM 6638 N N . THR A 1 804 ? 2.222 -0.594 19.176 1.00 88.56 804 THR A N 1
ATOM 6639 C CA . THR A 1 804 ? 1.738 0.745 18.831 1.00 88.56 804 THR A CA 1
ATOM 6640 C C . THR A 1 804 ? 1.586 0.860 17.316 1.00 88.56 804 THR A C 1
ATOM 6642 O O . THR A 1 804 ? 2.320 0.204 16.574 1.00 88.56 804 THR A O 1
ATOM 6645 N N . ASP A 1 805 ? 0.779 1.812 16.863 1.00 84.06 805 ASP A N 1
ATOM 6646 C CA . ASP A 1 805 ? 0.700 2.274 15.467 1.00 84.06 805 ASP A CA 1
ATOM 6647 C C . ASP A 1 805 ? 2.071 2.503 14.782 1.00 84.06 805 ASP A C 1
ATOM 6649 O O . ASP A 1 805 ? 2.254 2.210 13.604 1.00 84.06 805 ASP A O 1
ATOM 6653 N N . GLN A 1 806 ? 3.075 2.952 15.541 1.00 88.75 806 GLN A N 1
ATOM 6654 C CA . GLN A 1 806 ? 4.458 3.180 15.096 1.00 88.75 806 GLN A CA 1
ATOM 6655 C C . GLN A 1 806 ? 5.378 1.938 15.117 1.00 88.75 806 GLN A C 1
ATOM 6657 O O . GLN A 1 806 ? 6.588 2.055 14.898 1.00 88.75 806 GLN A O 1
ATOM 6662 N N . GLY A 1 807 ? 4.847 0.752 15.418 1.00 90.56 807 GLY A N 1
ATOM 6663 C CA . GLY A 1 807 ? 5.613 -0.499 15.443 1.00 90.56 807 GLY A CA 1
ATOM 6664 C C . GLY A 1 807 ? 6.498 -0.662 16.681 1.00 90.56 807 GLY A C 1
ATOM 6665 O O . GLY A 1 807 ? 7.567 -1.264 16.606 1.00 90.56 807 GLY A O 1
ATOM 6666 N N . VAL A 1 808 ? 6.091 -0.107 17.830 1.00 92.38 808 VAL A N 1
ATOM 6667 C CA . VAL A 1 808 ? 6.776 -0.314 19.114 1.00 92.38 808 VAL A CA 1
ATOM 6668 C C . VAL A 1 808 ? 6.065 -1.422 19.901 1.00 92.38 808 VAL A C 1
ATOM 6670 O O . VAL A 1 808 ? 4.933 -1.207 20.337 1.00 92.38 808 VAL A O 1
ATOM 6673 N N . PRO A 1 809 ? 6.712 -2.575 20.154 1.00 93.12 809 PRO A N 1
ATOM 6674 C CA . PRO A 1 809 ? 6.082 -3.673 20.876 1.00 93.12 809 PRO A CA 1
ATOM 6675 C C . PRO A 1 809 ? 6.026 -3.415 22.386 1.00 93.12 809 PRO A C 1
ATOM 6677 O O . PRO A 1 809 ? 6.951 -2.862 23.002 1.00 93.12 809 PRO A O 1
ATOM 6680 N N . ARG A 1 810 ? 4.942 -3.879 23.007 1.00 92.50 810 ARG A N 1
ATOM 6681 C CA . ARG A 1 810 ? 4.691 -3.878 24.452 1.00 92.50 810 ARG A CA 1
ATOM 6682 C C . ARG A 1 810 ? 4.241 -5.263 24.892 1.00 92.50 810 ARG A C 1
ATOM 6684 O O . ARG A 1 810 ? 3.454 -5.913 24.216 1.00 92.50 810 ARG A O 1
ATOM 6691 N N . LEU A 1 811 ? 4.719 -5.700 26.053 1.00 91.00 811 LEU A N 1
ATOM 6692 C CA . LEU A 1 811 ? 4.342 -7.003 26.595 1.00 91.00 811 LEU A CA 1
ATOM 6693 C C . LEU A 1 811 ? 3.020 -6.867 27.346 1.00 91.00 811 LEU A C 1
ATOM 6695 O O . LEU A 1 811 ? 2.917 -6.062 28.279 1.00 91.00 811 LEU A O 1
ATOM 6699 N N . ARG A 1 812 ? 2.028 -7.659 26.948 1.00 86.69 812 ARG A N 1
ATOM 6700 C CA . ARG A 1 812 ? 0.714 -7.728 27.586 1.00 86.69 812 ARG A CA 1
ATOM 6701 C C . ARG A 1 812 ? 0.770 -8.676 28.779 1.00 86.69 812 ARG A C 1
ATOM 6703 O O . ARG A 1 812 ? 1.240 -9.802 28.659 1.00 86.69 812 ARG A O 1
ATOM 6710 N N . THR A 1 813 ? 0.269 -8.249 29.931 1.00 83.62 813 THR A N 1
ATOM 6711 C CA . THR A 1 813 ? 0.225 -9.040 31.173 1.00 83.62 813 THR A CA 1
ATOM 6712 C C . THR A 1 813 ? -1.166 -8.944 31.799 1.00 83.62 813 THR A C 1
ATOM 6714 O O . THR A 1 813 ? -1.959 -8.084 31.419 1.00 83.62 813 THR A O 1
ATOM 6717 N N . ALA A 1 814 ? -1.460 -9.762 32.813 1.00 69.25 814 ALA A N 1
ATOM 6718 C CA . ALA A 1 814 ? -2.711 -9.646 33.574 1.00 69.25 814 ALA A CA 1
ATOM 6719 C C . ALA A 1 814 ? -2.870 -8.288 34.294 1.00 69.25 814 ALA A C 1
ATOM 6721 O O . ALA A 1 814 ? -3.978 -7.898 34.646 1.00 69.25 814 ALA A O 1
ATOM 6722 N N . LEU A 1 815 ? -1.770 -7.559 34.516 1.00 74.56 815 LEU A N 1
ATOM 6723 C CA . LEU A 1 815 ? -1.770 -6.252 35.177 1.00 74.56 815 LEU A CA 1
ATOM 6724 C C . LEU A 1 815 ? -1.920 -5.079 34.191 1.00 74.56 815 LEU A C 1
ATOM 6726 O O . LEU A 1 815 ? -2.135 -3.947 34.628 1.00 74.56 815 LEU A O 1
ATOM 6730 N N . GLY A 1 816 ? -1.771 -5.336 32.886 1.00 77.62 816 GLY A N 1
ATOM 6731 C CA . GLY A 1 816 ? -1.646 -4.341 31.818 1.00 77.62 816 GLY A CA 1
ATOM 6732 C C . GLY A 1 816 ? -0.335 -4.496 31.035 1.00 77.62 816 GLY A C 1
ATOM 6733 O O . GLY A 1 816 ? 0.231 -5.587 30.958 1.00 77.62 816 GLY A O 1
ATOM 6734 N N . TYR A 1 817 ? 0.164 -3.406 30.461 1.00 86.62 817 TYR A N 1
ATOM 6735 C CA . TYR A 1 817 ? 1.309 -3.380 29.550 1.00 86.62 817 TYR A CA 1
ATOM 6736 C C . TYR A 1 817 ? 2.613 -2.950 30.220 1.00 86.62 817 TYR A C 1
ATOM 6738 O O . TYR A 1 817 ? 2.644 -1.977 30.978 1.00 86.62 817 TYR A O 1
ATOM 6746 N N . ILE A 1 818 ? 3.706 -3.629 29.869 1.00 92.00 818 ILE A N 1
ATOM 6747 C CA . ILE A 1 818 ? 5.083 -3.298 30.274 1.00 92.00 818 ILE A CA 1
ATOM 6748 C C . ILE A 1 818 ? 6.014 -3.214 29.049 1.00 92.00 818 ILE A C 1
ATOM 6750 O O . ILE A 1 818 ? 5.610 -3.487 27.916 1.00 92.00 818 ILE A O 1
ATOM 6754 N N . SER A 1 819 ? 7.268 -2.795 29.248 1.00 94.12 819 SER A N 1
ATOM 6755 C CA . SER A 1 819 ? 8.230 -2.642 28.151 1.00 94.12 819 SER A CA 1
ATOM 6756 C C . SER A 1 819 ? 8.675 -3.983 27.578 1.00 94.12 819 SER A C 1
ATOM 6758 O O . SER A 1 819 ? 9.039 -4.884 28.333 1.00 94.12 819 SER A O 1
ATOM 6760 N N . ALA A 1 820 ? 8.745 -4.080 26.250 1.00 94.25 820 ALA A N 1
ATOM 6761 C CA . ALA A 1 820 ? 9.437 -5.170 25.565 1.00 94.25 820 ALA A CA 1
ATOM 6762 C C . ALA A 1 820 ? 10.935 -4.880 25.340 1.00 94.25 820 ALA A C 1
ATOM 6764 O O . ALA A 1 820 ? 11.639 -5.709 24.778 1.00 94.25 820 ALA A O 1
ATOM 6765 N N . ASN A 1 821 ? 11.450 -3.702 25.716 1.00 95.06 821 ASN A N 1
ATOM 6766 C CA . ASN A 1 821 ? 12.841 -3.327 25.441 1.00 95.06 821 ASN A CA 1
ATOM 6767 C C . ASN A 1 821 ? 13.826 -4.202 26.245 1.00 95.06 821 ASN A C 1
ATOM 6769 O O . ASN A 1 821 ? 13.672 -4.330 27.461 1.00 95.06 821 ASN A O 1
ATOM 6773 N N . LYS A 1 822 ? 14.866 -4.742 25.588 1.00 93.38 822 LYS A N 1
ATOM 6774 C CA . LYS A 1 822 ? 15.872 -5.636 26.202 1.00 93.38 822 LYS A CA 1
ATOM 6775 C C . LYS A 1 822 ? 16.645 -4.997 27.362 1.00 93.38 822 LYS A C 1
ATOM 6777 O O . LYS A 1 822 ? 17.117 -5.705 28.243 1.00 93.38 822 LYS A O 1
ATOM 6782 N N . GLN A 1 823 ? 16.772 -3.669 27.389 1.00 93.44 823 GLN A N 1
ATOM 6783 C CA . GLN A 1 823 ? 17.398 -2.955 28.510 1.00 93.44 823 GLN A CA 1
ATOM 6784 C C . GLN A 1 823 ? 16.518 -2.968 29.767 1.00 93.44 823 GLN A C 1
ATOM 6786 O O . GLN A 1 823 ? 17.027 -2.836 30.875 1.00 93.44 823 GLN A O 1
ATOM 6791 N N . GLN A 1 824 ? 15.203 -3.141 29.608 1.00 92.44 824 GLN A N 1
ATOM 6792 C CA . GLN A 1 824 ? 14.226 -3.023 30.691 1.00 92.44 824 GLN A CA 1
ATOM 6793 C C . GLN A 1 824 ? 13.626 -4.370 31.100 1.00 92.44 824 GLN A C 1
ATOM 6795 O O . GLN A 1 824 ? 13.211 -4.523 32.251 1.00 92.44 824 GLN A O 1
ATOM 6800 N N . THR A 1 825 ? 13.608 -5.348 30.194 1.00 93.06 825 THR A N 1
ATOM 6801 C CA . THR A 1 825 ? 12.972 -6.656 30.380 1.00 93.06 825 THR A CA 1
ATOM 6802 C C . THR A 1 825 ? 13.821 -7.756 29.741 1.00 93.06 825 THR A C 1
ATOM 6804 O O . THR A 1 825 ? 14.379 -7.555 28.666 1.00 93.06 825 THR A O 1
ATOM 6807 N N . ALA A 1 826 ? 13.898 -8.929 30.377 1.00 90.69 826 ALA A N 1
ATOM 6808 C CA . ALA A 1 826 ? 14.552 -10.119 29.828 1.00 90.69 826 ALA A CA 1
ATOM 6809 C C . ALA A 1 826 ? 13.648 -11.357 29.940 1.00 90.69 826 ALA A C 1
ATOM 6811 O O . ALA A 1 826 ? 12.916 -11.505 30.919 1.00 90.69 826 ALA A O 1
ATOM 6812 N N . VAL A 1 827 ? 13.713 -12.258 28.958 1.00 84.81 827 VAL A N 1
ATOM 6813 C CA . VAL A 1 827 ? 12.988 -13.541 28.982 1.00 84.81 827 VAL A CA 1
ATOM 6814 C C . VAL A 1 827 ? 13.691 -14.506 29.935 1.00 84.81 827 VAL A C 1
ATOM 6816 O O . VAL A 1 827 ? 14.918 -14.535 29.992 1.00 84.81 827 VAL A O 1
ATOM 6819 N N . THR A 1 828 ? 12.928 -15.262 30.725 1.00 77.75 828 THR A N 1
ATOM 6820 C CA . THR A 1 828 ? 13.460 -16.250 31.677 1.00 77.75 828 THR A CA 1
ATOM 6821 C C . THR A 1 828 ? 13.043 -17.656 31.257 1.00 77.75 828 THR A C 1
ATOM 6823 O O . THR A 1 828 ? 11.858 -17.906 31.063 1.00 77.75 828 THR A O 1
ATOM 6826 N N . LEU A 1 829 ? 14.020 -18.564 31.142 1.00 60.84 829 LEU A N 1
ATOM 6827 C CA . LEU A 1 829 ? 13.831 -19.967 30.740 1.00 60.84 829 LEU A CA 1
ATOM 6828 C C . LEU A 1 829 ? 13.770 -20.955 31.922 1.00 60.84 829 LEU A C 1
ATOM 6830 O O . LEU A 1 829 ? 13.595 -22.147 31.697 1.00 60.84 829 LEU A O 1
ATOM 6834 N N . SER A 1 830 ? 13.961 -20.519 33.173 1.00 47.19 830 SER A N 1
ATOM 6835 C CA . SER A 1 830 ? 14.166 -21.470 34.273 1.00 47.19 830 SER A CA 1
ATOM 6836 C C . SER A 1 830 ? 12.866 -21.997 34.890 1.00 47.19 830 SER A C 1
ATOM 6838 O O . SER A 1 830 ? 11.970 -21.240 35.272 1.00 47.19 830 SER A O 1
ATOM 6840 N N . ALA A 1 831 ? 12.833 -23.321 35.068 1.00 42.97 831 ALA A N 1
ATOM 6841 C CA . ALA A 1 831 ? 11.911 -24.038 35.948 1.00 42.97 831 ALA A CA 1
ATOM 6842 C C . ALA A 1 831 ? 12.075 -23.641 37.437 1.00 42.97 831 ALA A C 1
ATOM 6844 O O . ALA A 1 831 ? 11.182 -23.887 38.236 1.00 42.97 831 ALA A O 1
ATOM 6845 N N . ASP A 1 832 ? 13.163 -22.949 37.800 1.00 41.31 832 ASP A N 1
ATOM 6846 C CA . ASP A 1 832 ? 13.491 -22.533 39.176 1.00 41.31 832 ASP A CA 1
ATOM 6847 C C . ASP A 1 832 ? 12.854 -21.198 39.623 1.00 41.31 832 ASP A C 1
ATOM 6849 O O . ASP A 1 832 ? 13.240 -20.606 40.632 1.00 41.31 832 ASP A O 1
ATOM 6853 N N . ALA A 1 833 ? 11.863 -20.680 38.894 1.00 41.88 833 ALA A N 1
ATOM 6854 C CA . ALA A 1 833 ? 11.180 -19.425 39.229 1.00 41.88 833 ALA A CA 1
ATOM 6855 C C . ALA A 1 833 ? 10.126 -19.552 40.362 1.00 41.88 833 ALA A C 1
ATOM 6857 O O . ALA A 1 833 ? 9.251 -18.687 40.488 1.00 41.88 833 ALA A O 1
ATOM 6858 N N . ASP A 1 834 ? 10.217 -20.595 41.194 1.00 39.25 834 ASP A N 1
ATOM 6859 C CA . ASP A 1 834 ? 9.321 -20.853 42.335 1.00 39.25 834 ASP A CA 1
ATOM 6860 C C . ASP A 1 834 ? 9.825 -20.303 43.678 1.00 39.25 834 ASP A C 1
ATOM 6862 O O . ASP A 1 834 ? 9.118 -20.321 44.687 1.00 39.25 834 ASP A O 1
ATOM 6866 N N . HIS A 1 835 ? 10.978 -19.641 43.688 1.00 41.78 835 HIS A N 1
ATOM 6867 C CA . HIS A 1 835 ? 11.379 -18.795 44.805 1.00 41.78 835 HIS A CA 1
ATOM 6868 C C . HIS A 1 835 ? 11.699 -17.384 44.328 1.00 41.78 835 HIS A C 1
ATOM 6870 O O . HIS A 1 835 ? 12.855 -17.049 44.144 1.00 41.78 835 HIS A O 1
ATOM 6876 N N . ILE A 1 836 ? 10.653 -16.570 44.126 1.00 37.53 836 ILE A N 1
ATOM 6877 C CA . ILE A 1 836 ? 10.536 -15.130 44.460 1.00 37.53 836 ILE A CA 1
ATOM 6878 C C . ILE A 1 836 ? 9.070 -14.725 44.173 1.00 37.53 836 ILE A C 1
ATOM 6880 O O . ILE A 1 836 ? 8.748 -13.947 43.281 1.00 37.53 836 ILE A O 1
ATOM 6884 N N . ILE A 1 837 ? 8.130 -15.244 44.970 1.00 34.94 837 ILE A N 1
ATOM 6885 C CA . ILE A 1 837 ? 6.848 -14.559 45.197 1.00 34.94 837 ILE A CA 1
ATOM 6886 C C . ILE A 1 837 ? 7.098 -13.602 46.365 1.00 34.94 837 ILE A C 1
ATOM 6888 O O . ILE A 1 837 ? 6.888 -13.941 47.529 1.00 34.94 837 ILE A O 1
ATOM 6892 N N . LYS A 1 838 ? 7.592 -12.386 46.092 1.00 35.34 838 LYS A N 1
ATOM 6893 C CA . LYS A 1 838 ? 7.455 -11.316 47.089 1.00 35.34 838 LYS A CA 1
ATOM 6894 C C . LYS A 1 838 ? 5.987 -10.916 47.100 1.00 35.34 838 LYS A C 1
ATOM 6896 O O . LYS A 1 838 ? 5.548 -10.250 46.174 1.00 35.34 838 LYS A O 1
ATOM 6901 N N . GLN A 1 839 ? 5.306 -11.422 48.131 1.00 30.19 839 GLN A N 1
ATOM 6902 C CA . GLN A 1 839 ? 3.964 -11.143 48.650 1.00 30.19 839 GLN A CA 1
ATOM 6903 C C . GLN A 1 839 ? 3.026 -10.345 47.732 1.00 30.19 839 GLN A C 1
ATOM 6905 O O . GLN A 1 839 ? 3.377 -9.231 47.337 1.00 30.19 839 GLN A O 1
ATOM 6910 N N . PRO A 1 840 ? 1.779 -10.807 47.512 1.00 32.28 840 PRO A N 1
ATOM 6911 C CA . PRO A 1 840 ? 0.777 -9.965 46.884 1.00 32.28 840 PRO A CA 1
ATOM 6912 C C . PRO A 1 840 ? 0.687 -8.685 47.715 1.00 32.28 840 PRO A C 1
ATOM 6914 O O . PRO A 1 840 ? 0.287 -8.714 48.882 1.00 32.28 840 PRO A O 1
ATOM 6917 N N . GLN A 1 841 ? 1.088 -7.547 47.142 1.00 34.06 841 GLN A N 1
ATOM 6918 C CA . GLN A 1 841 ? 0.637 -6.276 47.679 1.00 34.06 841 GLN A CA 1
ATOM 6919 C C . GLN A 1 841 ? -0.874 -6.335 47.547 1.00 34.06 841 GLN A C 1
ATOM 6921 O O . GLN A 1 841 ? -1.404 -6.172 46.451 1.00 34.06 841 GLN A O 1
ATOM 6926 N N . ARG A 1 842 ? -1.547 -6.662 48.660 1.00 28.89 842 ARG A N 1
ATOM 6927 C CA . ARG A 1 842 ? -2.999 -6.615 48.787 1.00 28.89 842 ARG A CA 1
ATOM 6928 C C . ARG A 1 842 ? -3.459 -5.373 48.041 1.00 28.89 842 ARG A C 1
ATOM 6930 O O . ARG A 1 842 ? -3.061 -4.266 48.416 1.00 28.89 842 ARG A O 1
ATOM 6937 N N . LEU A 1 843 ? -4.269 -5.568 46.999 1.00 32.56 843 LEU A N 1
ATOM 6938 C CA . LEU A 1 843 ? -5.119 -4.520 46.456 1.00 32.56 843 LEU A CA 1
ATOM 6939 C C . LEU A 1 843 ? -5.760 -3.859 47.673 1.00 32.56 843 LEU A C 1
ATOM 6941 O O . LEU A 1 843 ? -6.583 -4.474 48.349 1.00 32.56 843 LEU A O 1
ATOM 6945 N N . ARG A 1 844 ? -5.312 -2.654 48.048 1.00 28.73 844 ARG A N 1
ATOM 6946 C CA . ARG A 1 844 ? -6.016 -1.908 49.088 1.00 28.73 844 ARG A CA 1
ATOM 6947 C C . ARG A 1 844 ? -7.418 -1.722 48.525 1.00 28.73 844 ARG A C 1
ATOM 6949 O O . ARG A 1 844 ? -7.519 -1.130 47.449 1.00 28.73 844 ARG A O 1
ATOM 6956 N N . PRO A 1 845 ? -8.476 -2.212 49.193 1.00 32.66 845 PRO A N 1
ATOM 6957 C CA . PRO A 1 845 ? -9.816 -2.070 48.667 1.00 32.66 845 PRO A CA 1
ATOM 6958 C C . PRO A 1 845 ? -10.083 -0.580 48.466 1.00 32.66 845 PRO A C 1
ATOM 6960 O O . PRO A 1 845 ? -10.158 0.197 49.423 1.00 32.66 845 PRO A O 1
ATOM 6963 N N . TYR A 1 846 ? -10.236 -0.179 47.204 1.00 37.44 846 TYR A N 1
ATOM 6964 C CA . TYR A 1 846 ? -10.739 1.140 46.814 1.00 37.44 846 TYR A CA 1
ATOM 6965 C C . TYR A 1 846 ? -12.146 1.401 47.405 1.00 37.44 846 TYR A C 1
ATOM 6967 O O . TYR A 1 846 ? -12.609 2.540 47.515 1.00 37.44 846 TYR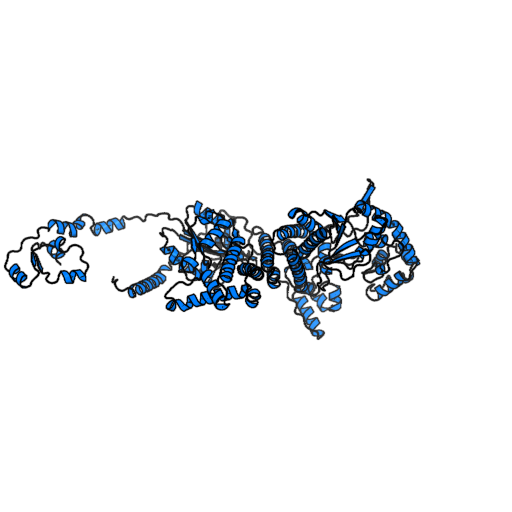 A O 1
ATOM 6975 N N . VAL A 1 847 ? -12.766 0.333 47.918 1.00 37.41 847 VAL A N 1
ATOM 6976 C CA . VAL A 1 847 ? -14.038 0.258 48.632 1.00 37.41 847 VAL A CA 1
ATOM 6977 C C . VAL A 1 847 ? -14.169 1.291 49.757 1.00 37.41 847 VAL A C 1
ATOM 6979 O O . VAL A 1 847 ? -15.245 1.851 49.916 1.00 37.41 847 VAL A O 1
ATOM 6982 N N . ARG A 1 848 ? -13.120 1.683 50.502 1.00 31.61 848 ARG A N 1
ATOM 6983 C CA . ARG A 1 848 ? -13.321 2.636 51.624 1.00 31.61 848 ARG A CA 1
ATOM 6984 C C . ARG A 1 848 ? -13.577 4.095 51.213 1.00 31.61 848 ARG A C 1
ATOM 6986 O O . ARG A 1 848 ? -14.201 4.827 51.983 1.00 31.61 848 ARG A O 1
ATOM 6993 N N . LYS A 1 849 ? -13.149 4.537 50.021 1.00 35.62 849 LYS A N 1
ATOM 6994 C CA . LYS A 1 849 ? -13.446 5.899 49.516 1.00 35.62 849 LYS A CA 1
ATOM 6995 C C . LYS A 1 849 ? -14.676 5.925 48.607 1.00 35.62 849 LYS A C 1
ATOM 6997 O O . LYS A 1 849 ? -15.435 6.891 48.672 1.00 35.62 849 LYS A O 1
ATOM 7002 N N . GLN A 1 850 ? -14.915 4.862 47.835 1.00 42.38 850 GLN A N 1
ATOM 7003 C CA . GLN A 1 850 ? -16.126 4.726 47.023 1.00 42.38 850 GLN A CA 1
ATOM 7004 C C . GLN A 1 850 ? -17.360 4.345 47.843 1.00 42.38 850 GLN A C 1
ATOM 7006 O O . GLN A 1 850 ? -18.398 4.921 47.573 1.00 42.38 850 GLN A O 1
ATOM 7011 N N . ALA A 1 851 ? -17.275 3.550 48.916 1.00 37.12 851 ALA A N 1
ATOM 7012 C CA . ALA A 1 851 ? -18.431 3.300 49.791 1.00 37.12 851 ALA A CA 1
ATOM 701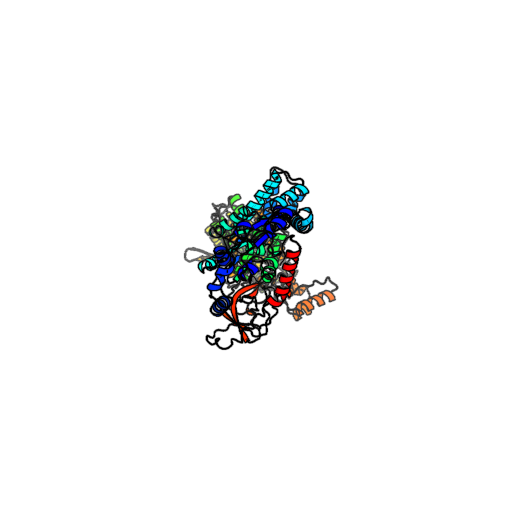3 C C . ALA A 1 851 ? -18.951 4.588 50.456 1.00 37.12 851 ALA A C 1
ATOM 7015 O O . ALA A 1 851 ? -20.150 4.740 50.651 1.00 37.12 851 ALA A O 1
ATOM 7016 N N . LYS A 1 852 ? -18.075 5.569 50.735 1.00 38.75 852 LYS A N 1
ATOM 7017 C CA . LYS A 1 852 ? -18.486 6.912 51.195 1.00 38.75 852 LYS A CA 1
ATOM 7018 C C . LYS A 1 852 ? -19.148 7.749 50.095 1.00 38.75 852 LYS A C 1
ATOM 7020 O O . LYS A 1 852 ? -19.993 8.583 50.410 1.00 38.75 852 LYS A O 1
ATOM 7025 N N . LYS A 1 853 ? -18.766 7.553 48.829 1.00 42.47 853 LYS A N 1
ATOM 7026 C CA . LYS A 1 853 ? -19.322 8.273 47.670 1.00 42.47 853 LYS A CA 1
ATOM 7027 C C . LYS A 1 853 ? -20.626 7.628 47.180 1.00 42.47 853 LYS A C 1
ATOM 7029 O O . LYS A 1 853 ? -21.581 8.351 46.949 1.00 42.47 853 LYS A O 1
ATOM 7034 N N . GLY A 1 854 ? -20.686 6.298 47.157 1.00 45.25 854 GLY A N 1
ATOM 7035 C CA . GLY A 1 854 ? -21.869 5.467 46.946 1.00 45.25 854 GLY A CA 1
ATOM 7036 C C . GLY A 1 854 ? -22.911 5.677 48.039 1.00 45.25 854 GLY A C 1
ATOM 7037 O O . GLY A 1 854 ? -24.035 6.003 47.702 1.00 45.25 854 GLY A O 1
ATOM 7038 N N . LYS A 1 855 ? -22.545 5.693 49.336 1.00 44.00 855 LYS A N 1
ATOM 7039 C CA . LYS A 1 855 ? -23.477 6.104 50.413 1.00 44.00 855 LYS A CA 1
ATOM 7040 C C . LYS A 1 855 ? -23.993 7.536 50.250 1.00 44.00 855 LYS A C 1
ATOM 7042 O O . LYS A 1 855 ? -25.128 7.805 50.620 1.00 44.00 855 LYS A O 1
ATOM 7047 N N . LYS A 1 856 ? -23.183 8.462 49.719 1.00 46.16 856 LYS A N 1
ATOM 7048 C CA . LYS A 1 856 ? -23.620 9.839 49.422 1.00 46.16 856 LYS A CA 1
ATOM 7049 C C . LYS A 1 856 ? -24.548 9.914 48.207 1.00 46.16 856 LYS A C 1
ATOM 7051 O O . LYS A 1 856 ? -25.433 10.757 48.207 1.00 46.16 856 LYS A O 1
ATOM 7056 N N . MET A 1 857 ? -24.338 9.061 47.206 1.00 43.53 857 MET A N 1
ATOM 7057 C CA . MET A 1 857 ? -25.149 8.992 45.990 1.00 43.53 857 MET A CA 1
ATOM 7058 C C . MET A 1 857 ? -26.478 8.271 46.258 1.00 43.53 857 MET A C 1
ATOM 7060 O O . MET A 1 857 ? -27.516 8.814 45.914 1.00 43.53 857 MET A O 1
ATOM 7064 N N . LEU A 1 858 ? -26.469 7.161 47.010 1.00 43.78 858 LEU A N 1
ATOM 7065 C CA . LEU A 1 858 ? -27.675 6.496 47.521 1.00 43.78 858 LEU A CA 1
ATOM 7066 C C . LEU A 1 858 ? -28.508 7.453 48.390 1.00 43.78 858 LEU A C 1
ATOM 7068 O O . LEU A 1 858 ? -29.702 7.583 48.169 1.00 43.78 858 LEU A O 1
ATOM 7072 N N . LYS A 1 859 ? -27.875 8.221 49.297 1.00 47.00 859 LYS A N 1
ATOM 7073 C CA . LYS A 1 859 ? -28.553 9.286 50.071 1.00 47.00 859 LYS A CA 1
ATOM 7074 C C . LYS A 1 859 ? -29.078 10.450 49.224 1.00 47.00 859 LYS A C 1
ATOM 7076 O O . LYS A 1 859 ? -29.933 11.186 49.701 1.00 47.00 859 LYS A O 1
ATOM 7081 N N . ALA A 1 860 ? -28.537 10.674 48.028 1.00 49.84 860 ALA A N 1
ATOM 7082 C CA . ALA A 1 860 ? -28.996 11.726 47.122 1.00 49.84 860 ALA A CA 1
ATOM 7083 C C . ALA A 1 860 ? -30.135 11.242 46.209 1.00 49.84 860 ALA A C 1
ATOM 7085 O O . ALA A 1 860 ? -30.998 12.043 45.866 1.00 49.84 860 ALA A O 1
ATOM 7086 N N . ILE A 1 861 ? -30.146 9.951 45.864 1.00 48.22 861 ILE A N 1
ATOM 7087 C CA . ILE A 1 861 ? -31.224 9.278 45.129 1.00 48.22 861 ILE A CA 1
ATOM 7088 C C . ILE A 1 861 ? -32.440 9.101 46.049 1.00 48.22 861 ILE A C 1
ATOM 7090 O O . ILE A 1 861 ? -33.519 9.563 45.706 1.00 48.22 861 ILE A O 1
ATOM 7094 N N . LEU A 1 862 ? -32.245 8.596 47.274 1.00 45.12 862 LEU A N 1
ATOM 7095 C CA . LEU A 1 862 ? -33.309 8.447 48.282 1.00 45.12 862 LEU A CA 1
ATOM 7096 C C . LEU A 1 862 ? -33.931 9.786 48.723 1.00 45.12 862 LEU A C 1
ATOM 7098 O O . LEU A 1 862 ? -35.077 9.820 49.138 1.00 45.12 862 LEU A O 1
ATOM 7102 N N . LYS A 1 863 ? -33.216 10.914 48.586 1.00 46.94 863 LYS A N 1
ATOM 7103 C CA . LYS A 1 863 ? -33.756 12.262 48.860 1.00 46.94 863 LYS A CA 1
ATOM 7104 C C . LYS A 1 863 ? -34.589 12.865 47.721 1.00 46.94 863 LYS A C 1
ATOM 7106 O O . LYS A 1 863 ? -35.122 13.958 47.897 1.00 46.94 863 LYS A O 1
ATOM 7111 N N . ARG A 1 864 ? -34.633 12.231 46.545 1.00 41.97 864 ARG A N 1
ATOM 7112 C CA . ARG A 1 864 ? -35.341 12.732 45.352 1.00 41.97 864 ARG A CA 1
ATOM 7113 C C . ARG A 1 864 ? -36.583 11.915 44.992 1.00 41.97 864 ARG A C 1
ATOM 7115 O O . ARG A 1 864 ? -37.288 12.303 44.068 1.00 41.97 864 ARG A O 1
ATOM 7122 N N . THR A 1 865 ? -36.864 10.852 45.736 1.00 37.88 865 THR A N 1
ATOM 7123 C CA . THR A 1 865 ? -38.069 10.033 45.592 1.00 37.88 865 THR A CA 1
ATOM 7124 C C . THR A 1 865 ? -38.994 10.334 46.776 1.00 37.88 865 THR A C 1
ATOM 7126 O O . THR A 1 865 ? -38.566 10.140 47.913 1.00 37.88 865 THR A O 1
ATOM 7129 N N . PRO A 1 866 ? -40.224 10.839 46.577 1.00 34.38 866 PRO A N 1
ATOM 7130 C CA . PRO A 1 866 ? -41.187 10.955 47.668 1.00 34.38 866 PRO A CA 1
ATOM 7131 C C . PRO A 1 866 ? -41.587 9.542 48.119 1.00 34.38 866 PRO A C 1
ATOM 7133 O O . PRO A 1 866 ? -42.020 8.755 47.281 1.00 34.38 866 PRO A O 1
ATOM 7136 N N . GLY A 1 867 ? -41.428 9.217 49.408 1.00 39.69 867 GLY A N 1
ATOM 7137 C CA . GLY A 1 867 ? -42.044 8.021 50.008 1.00 39.69 867 GLY A CA 1
ATOM 7138 C C . GLY A 1 867 ? -41.135 6.891 50.516 1.00 39.69 867 GLY A C 1
ATOM 7139 O O . GLY A 1 867 ? -41.650 5.808 50.747 1.00 39.69 867 GLY A O 1
ATOM 7140 N N . PHE A 1 868 ? -39.828 7.088 50.728 1.00 33.94 868 PHE A N 1
ATOM 7141 C CA . PHE A 1 868 ? -38.992 6.077 51.404 1.00 33.94 868 PHE A CA 1
ATOM 7142 C C . PHE A 1 868 ? -38.209 6.681 52.575 1.00 33.94 868 PHE A C 1
ATOM 7144 O O . PHE A 1 868 ? -37.231 7.400 52.360 1.00 33.94 868 PHE A O 1
ATOM 7151 N N . ASP A 1 869 ? -38.626 6.353 53.799 1.00 35.16 869 ASP A N 1
ATOM 7152 C CA . ASP A 1 869 ? -37.904 6.640 55.044 1.00 35.16 869 ASP A CA 1
ATOM 7153 C C . ASP A 1 869 ? -37.341 5.321 55.614 1.00 35.16 869 ASP A C 1
ATOM 7155 O O . ASP A 1 869 ? -38.087 4.364 55.825 1.00 35.16 869 ASP A O 1
ATOM 7159 N N . ILE A 1 870 ? -36.016 5.266 55.820 1.00 34.66 870 ILE A N 1
ATOM 7160 C CA . ILE A 1 870 ? -35.304 4.296 56.680 1.00 34.66 870 ILE A CA 1
ATOM 7161 C C . ILE A 1 870 ? -34.267 5.063 57.498 1.00 34.66 870 ILE A C 1
ATOM 7163 O O . ILE A 1 870 ? -33.423 5.764 56.877 1.00 34.66 870 ILE A O 1
#

InterPro domains:
  IPR023214 HAD superfamily [G3DSA:3.40.50.1000] (100-305)
  IPR036412 HAD-like superfamily [SSF56784] (100-306)
  IPR044081 Domain of unknown function DUF5776 [PF19087] (763-823)